Protein AF-0000000067184342 (afdb_homodimer)

Secondary structure (DSSP, 8-state):
-HHHHHHHHHHH---------BTTBSSPPTTHHHHHHHHHHHHHHHHTTSGGGSPP------GGGHHHHHHHHHHHHHHHHHHHHHHHHHHHHHHH--SS-HHHHHHHHHHHHHHHHHHHHHHHHHHHHHHHHHH-SHHHHHHHHHHHHHHHHHHHHHHHHHHHHHHHHHHHHHHT-SSS--HHHHHHHS-HHHHHHHHHHHHHHHHTHHHHHHHHHHHHHHHHHHHHHHHHHHHHHHTHHHHHHHHHHHHHHHHHHHHHHHHHHHHHHHHHHHHHHHHHHTSGGGGSTTHHHHHHHHHHHHHTTTTTHHHHHHHHHHHHHHHHHHHHHHHS---HHHH-TTT-HHHHHHHHHHHTT-TTHHHHHHHHHHHHHHHHHHHHHHHHHHHHHHHHHHHTHHHHHHHHHHHHHTTTTTHHHHHHHHHHTS-HHHHHHHHHHHHHHHHHHHHHHHHHHHHHHHHHHHHHHHHHHHHHHHHHHHHHHIIIIIHHHHHHHHHHHHHHGGG--/-HHHHHHHHHHH---------BTTBSSPPTTHHHHHHHHHHHHHHHGGGSGGGSPP------GGGHHHHHHHHHHHHHHHHHHHHHHHHHHHHHHH--SS-HHHHHHHHHHHHHHHHHHHHHHHHHHHHHHHHHH-SHHHHHHHHHHHHHHHHHHHHHHHHHHHHHHHHHHHHHHT-SSSPPHHHHHHHS-HHHHHHHHHHHHHHHHTHHHHHHHHHHHHHHHHHHHHHHHHHHHHHHTHHHHHHHHHHHHHHHHHHHHHHHHHHHHHHHHHHHHHHHHHHTSGGGGSTTHHHHHHHHHHHHHTTTTTHHHHHHHHHHHHHHHHHHHHHHHS---HHHH-TTT-HHHHHHHHHHHTT-TTHHHHHHHHHHHHHHHHHHHHHHHHHHHHHHHHHHHTHHHHHHHHHHHHHTTTTTHHHHHHHHHHTS-HHHHHHHHHHHHHHHHHHHHHHHHHHHHHHHHHHHHHHHHHHHHHHHHHHHHHHIIIIIHHHHHHHHHHHHHHGGG--

Nearest PDB structures (foldseek):
  7sqc-assembly1_1K  TM=5.548E-01  e=3.245E-01  Chlamydomonas reinhardtii
  7sqc-assembly1_1Y  TM=5.225E-01  e=6.214E-01  Chlamydomonas reinhardtii
  7sqc-assembly1_1J  TM=2.471E-01  e=3.665E-01  Chlamydomonas reinhardtii
  7n6g-assembly1_3W  TM=2.175E-01  e=1.838E-01  Chlamydomonas reinhardtii
  7jh5-assembly1_A  TM=3.042E-01  e=9.712E-01  synthetic construct

Organism: Anopheles gambiae (NCBI:txid7165)

Foldseek 3Di:
DPPVVVVVVQVPPPPPPDAQAFLAFSGDDPLLSLLLSLLVLLLVVLVCLALVNFDDFDFDDPPLNLVVLLVLLNVVSNLSNVLSNQLSVLSVCRTRRRHDDSVVSLVSSLVSLVVSLVCCVPSLVVSQVVCCVRQRNALSVLVCVLVVQLNVLSVQLNVLSVQQSVLVVQQCVVQVHRHHRDPVSSCVRRPPVSSVSNSVSSNSSSVSVVSSSVSSRLLSVLSRVLSVLVVVLLVVLVCLLVLLCVLCVLVVVLLVLQLVLLLVLLVVLLVLLVVLLVLQCPFPLCVPPPLVVLQCLLSVLQCVLSVCSVVLSVVLVVVSVVLSVLLSVLLDDDDCLQNPCNNNLLNVLLSSLRSSSHPCSVVLNVVCSVVSSCVSVLSSVLLSVLSVVCSVVSNVLSVVLNVLSVVLSVLRNCLSVQLNCLRPPDPPVCSVVSSNVSSVVSSVSSNVSSVSSVVSVVVSNVSSVVSSVSSNVSSVVSVCCCVVPVRVVSSVSSNQCSVPNPVSD/DPPVVVVVVQVPPPPPDDAQAFLAFSGDDPLLSLLLVLLVLLLVVLVCLALVNFDDFDFDDPPLVLVVLLVLLNVVSNLSNVLSNQLSVLSVCSTRNRHDDSVVSLVSSLVSLVVSLVCCVPSLVVSQVVCCVRQRNALSVLVCVLVVQLNVLSVQLNVLSVQQSVLVVQQCVVQVHRHHRDPVSSCVRRPPVSSVSNSVSSNSSSVSVVSSSVSSRLLSVLSRVLSVLVVVLLVVLVCQLVLLCVLCVLVVVLLVVQLVLLLVLLVVLLVLLVVLVVLQCPFPLLVPPPLVVLQVLLSVLQCVLSVCSVVLSVVLVVLSVVLSVLLSVLLDDDDCLQNPCNNNLLNVLLSSLRSSSHPCSVVLNVVCSVVSSCVSVLSSVLLSVLSVVCSVVSNVLSVVLNVLSVVLSVLRNCLSVQLNCLRPPDDPVCSVVSSNVSSVVSSVSSNVSSVSSVVSVVVSNVSSVVSSVSSNVSSVVSVCCCVVPVRVVSSVSSNQCSVPNPVSD

Radius of gyration: 51.92 Å; Cα contacts (8 Å, |Δi|>4): 1168; chains: 2; bounding box: 56×198×100 Å

Structure (mmCIF, N/CA/C/O backbone):
data_AF-0000000067184342-model_v1
#
loop_
_entity.id
_entity.type
_entity.pdbx_description
1 polymer AGAP007274-PA
#
loop_
_atom_site.group_PDB
_atom_site.id
_atom_site.type_symbol
_atom_site.label_atom_id
_atom_site.label_alt_id
_atom_site.label_comp_id
_atom_site.label_asym_id
_atom_site.label_entity_id
_atom_site.label_seq_id
_atom_site.pdbx_PDB_ins_code
_atom_site.Cartn_x
_atom_site.Cartn_y
_atom_site.Cartn_z
_atom_site.occupancy
_atom_site.B_iso_or_equiv
_atom_site.auth_seq_id
_atom_site.auth_comp_id
_atom_site.auth_asym_id
_atom_site.auth_atom_id
_atom_site.pdbx_PDB_model_num
ATOM 1 N N . MET A 1 1 ? -1.184 8.148 19.953 1 26.09 1 MET A N 1
ATOM 2 C CA . MET A 1 1 ? -1.502 8.875 21.172 1 26.09 1 MET A CA 1
ATOM 3 C C . MET A 1 1 ? -0.549 10.047 21.375 1 26.09 1 MET A C 1
ATOM 5 O O . MET A 1 1 ? -0.92 11.055 21.969 1 26.09 1 MET A O 1
ATOM 9 N N . ASP A 1 2 ? 0.771 9.672 20.859 1 28.94 2 ASP A N 1
ATOM 10 C CA . ASP A 1 2 ? 1.855 10.492 21.375 1 28.94 2 ASP A CA 1
ATOM 11 C C . ASP A 1 2 ? 1.946 11.82 20.641 1 28.94 2 ASP A C 1
ATOM 13 O O . ASP A 1 2 ? 2.695 12.711 21.047 1 28.94 2 ASP A O 1
ATOM 17 N N . ARG A 1 3 ? 1.454 11.852 19.344 1 36.53 3 ARG A N 1
ATOM 18 C CA . ARG A 1 3 ? 1.791 13.062 18.594 1 36.53 3 ARG A CA 1
ATOM 19 C C . ARG A 1 3 ? 0.944 14.242 19.047 1 36.53 3 ARG A C 1
ATOM 21 O O . ARG A 1 3 ? 1.217 15.391 18.688 1 36.53 3 ARG A O 1
ATOM 28 N N . THR A 1 4 ? -0.282 13.781 19.469 1 33.5 4 THR A N 1
ATOM 29 C CA . THR A 1 4 ? -1.221 14.852 19.781 1 33.5 4 THR A CA 1
ATOM 30 C C . THR A 1 4 ? -0.766 15.625 21.016 1 33.5 4 THR A C 1
ATOM 32 O O . THR A 1 4 ? -0.879 16.844 21.078 1 33.5 4 THR A O 1
ATOM 35 N N . ALA A 1 5 ? -0.364 14.922 22.016 1 40.44 5 ALA A N 1
ATOM 36 C CA . ALA A 1 5 ? 0.067 15.469 23.297 1 40.44 5 ALA A CA 1
ATOM 37 C C . ALA A 1 5 ? 1.262 16.406 23.125 1 40.44 5 ALA A C 1
ATOM 39 O O . ALA A 1 5 ? 1.365 17.422 23.812 1 40.44 5 ALA A O 1
ATOM 40 N N . LEU A 1 6 ? 2.027 15.969 22.078 1 39.59 6 LEU A N 1
ATOM 41 C CA . LEU A 1 6 ? 3.26 16.734 21.953 1 39.59 6 LEU A CA 1
ATOM 42 C C . LEU A 1 6 ? 2.982 18.125 21.375 1 39.59 6 LEU A C 1
ATOM 44 O O . LEU A 1 6 ? 3.617 19.109 21.781 1 39.59 6 LEU A O 1
ATOM 48 N N . LEU A 1 7 ? 1.94 18.234 20.641 1 40.97 7 LEU A N 1
ATOM 49 C CA . LEU A 1 7 ? 1.746 19.531 20.016 1 40.97 7 LEU A CA 1
ATOM 50 C C . LEU A 1 7 ? 1.226 20.547 21.016 1 40.97 7 LEU A C 1
ATOM 52 O O . LEU A 1 7 ? 1.631 21.719 21 1 40.97 7 LEU A O 1
ATOM 56 N N . VAL A 1 8 ? 0.326 20.125 21.922 1 40.09 8 VAL A N 1
ATOM 57 C CA . VAL A 1 8 ? -0.294 21.016 22.906 1 40.09 8 VAL A CA 1
ATOM 58 C C . VAL A 1 8 ? 0.744 21.453 23.922 1 40.09 8 VAL A C 1
ATOM 60 O O . VAL A 1 8 ? 0.781 22.625 24.328 1 40.09 8 VAL A O 1
ATOM 63 N N . LEU A 1 9 ? 1.567 20.5 24.297 1 36.16 9 LEU A N 1
ATOM 64 C CA . LEU A 1 9 ? 2.52 20.828 25.344 1 36.16 9 LEU A CA 1
ATOM 65 C C . LEU A 1 9 ? 3.477 21.922 24.906 1 36.16 9 LEU A C 1
ATOM 67 O O . LEU A 1 9 ? 3.938 22.719 25.719 1 36.16 9 LEU A O 1
ATOM 71 N N . LEU A 1 10 ? 3.703 21.891 23.594 1 38.78 10 LEU A N 1
ATOM 72 C CA . LEU A 1 10 ? 4.785 22.781 23.203 1 38.78 10 LEU A CA 1
ATOM 73 C C . LEU A 1 10 ? 4.305 24.234 23.156 1 38.78 10 LEU A C 1
ATOM 75 O O . LEU A 1 10 ? 5.113 25.156 23.203 1 38.78 10 LEU A O 1
ATOM 79 N N . PHE A 1 11 ? 3.01 24.391 22.969 1 37.53 11 PHE A N 1
ATOM 80 C CA . PHE A 1 11 ? 2.652 25.797 22.984 1 37.53 11 PHE A CA 1
ATOM 81 C C . PHE A 1 11 ? 2.693 26.375 24.391 1 37.53 11 PHE A C 1
ATOM 83 O O . PHE A 1 11 ? 2.643 27.578 24.578 1 37.53 11 PHE A O 1
ATOM 90 N N . LEU A 1 12 ? 2.434 25.578 25.391 1 35.69 12 LEU A N 1
ATOM 91 C CA . LEU A 1 12 ? 2.205 26.094 26.734 1 35.69 12 LEU A CA 1
ATOM 92 C C . LEU A 1 12 ? 3.479 26.719 27.297 1 35.69 12 LEU A C 1
ATOM 94 O O . LEU A 1 12 ? 3.436 27.422 28.312 1 35.69 12 LEU A O 1
ATOM 98 N N . GLN A 1 13 ? 4.559 26.109 27.141 1 33.16 13 GLN A N 1
ATOM 99 C CA . GLN A 1 13 ? 5.52 26.625 28.109 1 33.16 13 GLN A CA 1
ATOM 100 C C . GLN A 1 13 ? 5.926 28.047 27.766 1 33.16 13 GLN A C 1
ATOM 102 O O . GLN A 1 13 ? 6.906 28.281 27.062 1 33.16 13 GLN A O 1
ATOM 107 N N . VAL A 1 14 ? 4.969 28.844 27.516 1 33.53 14 VAL A N 1
ATOM 108 C CA . VAL A 1 14 ? 5.363 30.25 27.5 1 33.53 14 VAL A CA 1
ATOM 109 C C . VAL A 1 14 ? 5.855 30.656 28.891 1 33.53 14 VAL A C 1
ATOM 111 O O . VAL A 1 14 ? 5.055 30.906 29.797 1 33.53 14 VAL A O 1
ATOM 114 N N . SER A 1 15 ? 6.566 29.906 29.703 1 30.59 15 SER A N 1
ATOM 115 C CA . SER A 1 15 ? 7.133 30.641 30.828 1 30.59 15 SER A CA 1
ATOM 116 C C . SER A 1 15 ? 7.578 32.031 30.406 1 30.59 15 SER A C 1
ATOM 118 O O . SER A 1 15 ? 8.234 32.219 29.391 1 30.59 15 SER A O 1
ATOM 120 N N . LEU A 1 16 ? 6.957 33.125 30.938 1 32.34 16 LEU A N 1
ATOM 121 C CA . LEU A 1 16 ? 7.461 34.5 31 1 32.34 16 LEU A CA 1
ATOM 122 C C . LEU A 1 16 ? 8.961 34.531 31.266 1 32.34 16 LEU A C 1
ATOM 124 O O . LEU A 1 16 ? 9.438 35.281 32.094 1 32.34 16 LEU A O 1
ATOM 128 N N . THR A 1 17 ? 9.594 33.344 31.578 1 35.12 17 THR A N 1
ATOM 129 C CA . THR A 1 17 ? 10.984 33.594 31.922 1 35.12 17 THR A CA 1
ATOM 130 C C . THR A 1 17 ? 11.586 34.625 30.953 1 35.12 17 THR A C 1
ATOM 132 O O . THR A 1 17 ? 11.258 34.625 29.766 1 35.12 17 THR A O 1
ATOM 135 N N . PHE A 1 18 ? 12.297 35.625 31.547 1 37.53 18 PHE A N 1
ATOM 136 C CA . PHE A 1 18 ? 13.195 36.656 31.031 1 37.53 18 PHE A CA 1
ATOM 137 C C . PHE A 1 18 ? 13.898 36.188 29.766 1 37.53 18 PHE A C 1
ATOM 139 O O . PHE A 1 18 ? 13.891 34.969 29.453 1 37.53 18 PHE A O 1
ATOM 146 N N . ALA A 1 19 ? 14.992 36.906 29.375 1 44.5 19 ALA A N 1
ATOM 147 C CA . ALA A 1 19 ? 15.672 37.406 28.188 1 44.5 19 ALA A CA 1
ATOM 148 C C . ALA A 1 19 ? 16.406 36.312 27.453 1 44.5 19 ALA A C 1
ATOM 150 O O . ALA A 1 19 ? 17.438 35.812 27.906 1 44.5 19 ALA A O 1
ATOM 151 N N . SER A 1 20 ? 15.977 35.25 27.031 1 57.66 20 SER A N 1
ATOM 152 C CA . SER A 1 20 ? 16.859 34.344 26.297 1 57.66 20 SER A CA 1
ATOM 153 C C . SER A 1 20 ? 17.469 35.062 25.094 1 57.66 20 SER A C 1
ATOM 155 O O . SER A 1 20 ? 16.75 35.656 24.281 1 57.66 20 SER A O 1
ATOM 157 N N . PRO A 1 21 ? 18.688 35.312 25.062 1 69.12 21 PRO A N 1
ATOM 158 C CA . PRO A 1 21 ? 19.438 35.844 23.938 1 69.12 21 PRO A CA 1
ATOM 159 C C . PRO A 1 21 ? 19.25 35.031 22.672 1 69.12 21 PRO A C 1
ATOM 161 O O . PRO A 1 21 ? 19.281 33.781 22.719 1 69.12 21 PRO A O 1
ATOM 164 N N . ASP A 1 22 ? 18.672 35.719 21.688 1 84.62 22 ASP A N 1
ATOM 165 C CA . ASP A 1 22 ? 18.406 35.094 20.406 1 84.62 22 ASP A CA 1
ATOM 166 C C . ASP A 1 22 ? 19.234 35.688 19.297 1 84.62 22 ASP A C 1
ATOM 168 O O . ASP A 1 22 ? 19.516 36.906 19.297 1 84.62 22 ASP A O 1
ATOM 172 N N . TYR A 1 23 ? 19.641 34.906 18.344 1 90.31 23 TYR A N 1
ATOM 173 C CA . TYR A 1 23 ? 20.234 35.344 17.078 1 90.31 23 TYR A CA 1
ATOM 174 C C . TYR A 1 23 ? 21.516 36.156 17.312 1 90.31 23 TYR A C 1
ATOM 176 O O . TYR A 1 23 ? 21.797 37.094 16.594 1 90.31 23 TYR A O 1
ATOM 184 N N . GLY A 1 24 ? 22.172 35.906 18.438 1 87.25 24 GLY A N 1
ATOM 185 C CA . GLY A 1 24 ? 23.438 36.562 18.719 1 87.25 24 GLY A CA 1
ATOM 186 C C . GLY A 1 24 ? 23.266 37.875 19.438 1 87.25 24 GLY A C 1
ATOM 187 O O . GLY A 1 24 ? 24.234 38.594 19.703 1 87.25 24 GLY A O 1
ATOM 188 N N . ILE A 1 25 ? 22.031 38.25 19.672 1 87.38 25 ILE A N 1
ATOM 189 C CA . ILE A 1 25 ? 21.766 39.469 20.422 1 87.38 25 ILE A CA 1
ATOM 190 C C . ILE A 1 25 ? 21.266 39.125 21.812 1 87.38 25 ILE A C 1
ATOM 192 O O . ILE A 1 25 ? 20.688 38.031 22.031 1 87.38 25 ILE A O 1
ATOM 196 N N . PRO A 1 26 ? 21.594 39.969 22.766 1 84.25 26 PRO A N 1
ATOM 197 C CA . PRO A 1 26 ? 21.25 39.625 24.156 1 84.25 26 PRO A CA 1
ATOM 198 C C . PRO A 1 26 ? 19.766 39.812 24.453 1 84.25 26 PRO A C 1
ATOM 200 O O . PRO A 1 26 ? 19.344 39.781 25.609 1 84.25 26 PRO A O 1
ATOM 203 N N . ASN A 1 27 ? 18.891 40.031 23.422 1 85 27 ASN A N 1
ATOM 204 C CA . ASN A 1 27 ? 17.453 40.219 23.578 1 85 27 ASN A CA 1
ATOM 205 C C . ASN A 1 27 ? 16.688 38.938 23.219 1 85 27 ASN A C 1
ATOM 207 O O . ASN A 1 27 ? 17.172 38.125 22.453 1 85 27 ASN A O 1
ATOM 211 N N . ALA A 1 28 ? 15.547 38.875 23.875 1 83.62 28 ALA A N 1
ATOM 212 C CA . ALA A 1 28 ? 14.617 37.844 23.438 1 83.62 28 ALA A CA 1
ATOM 213 C C . ALA A 1 28 ? 13.758 38.312 22.281 1 83.62 28 ALA A C 1
ATOM 215 O O . ALA A 1 28 ? 13.289 39.469 22.281 1 83.62 28 ALA A O 1
ATOM 216 N N . VAL A 1 29 ? 13.711 37.594 21.281 1 84.62 29 VAL A N 1
ATOM 217 C CA . VAL A 1 29 ? 12.891 37.906 20.125 1 84.62 29 VAL A CA 1
ATOM 218 C C . VAL A 1 29 ? 11.609 37.094 20.141 1 84.62 29 VAL A C 1
ATOM 220 O O . VAL A 1 29 ? 11.656 35.875 20.234 1 84.62 29 VAL A O 1
ATOM 223 N N . TYR A 1 30 ? 10.453 37.75 20.047 1 81.88 30 TYR A N 1
ATOM 224 C CA . TYR A 1 30 ? 9.156 37.062 20.062 1 81.88 30 TYR A CA 1
ATOM 225 C C . TYR A 1 30 ? 9 36.156 18.875 1 81.88 30 TYR A C 1
ATOM 227 O O . TYR A 1 30 ? 9.375 36.5 17.75 1 81.88 30 TYR A O 1
ATOM 235 N N . GLY A 1 31 ? 8.508 34.906 19.062 1 85.5 31 GLY A N 1
ATOM 236 C CA . GLY A 1 31 ? 8.281 33.938 18 1 85.5 31 GLY A CA 1
ATOM 237 C C . GLY A 1 31 ? 9.391 32.906 17.875 1 85.5 31 GLY A C 1
ATOM 238 O O . GLY A 1 31 ? 9.227 31.875 17.234 1 85.5 31 GLY A O 1
ATOM 239 N N . THR A 1 32 ? 10.469 33.219 18.594 1 88.81 32 THR A N 1
ATOM 240 C CA . THR A 1 32 ? 11.625 32.344 18.484 1 88.81 32 THR A CA 1
ATOM 241 C C . THR A 1 32 ? 11.312 30.953 19.062 1 88.81 32 THR A C 1
ATOM 243 O O . THR A 1 32 ? 11.781 29.938 18.547 1 88.81 32 THR A O 1
ATOM 246 N N . ALA A 1 33 ? 10.555 30.922 20.078 1 86.69 33 ALA A N 1
ATOM 247 C CA . ALA A 1 33 ? 10.188 29.641 20.688 1 86.69 33 ALA A CA 1
ATOM 248 C C . ALA A 1 33 ? 9.406 28.781 19.688 1 86.69 33 ALA A C 1
ATOM 250 O O . ALA A 1 33 ? 9.586 27.562 19.656 1 86.69 33 ALA A O 1
ATOM 251 N N . ARG A 1 34 ? 8.547 29.375 18.922 1 89.94 34 ARG A N 1
ATOM 252 C CA . ARG A 1 34 ? 7.77 28.656 17.922 1 89.94 34 ARG A CA 1
ATOM 253 C C . ARG A 1 34 ? 8.672 28.125 16.812 1 89.94 34 ARG A C 1
ATOM 255 O O . ARG A 1 34 ? 8.43 27.031 16.281 1 89.94 34 ARG A O 1
ATOM 262 N N . LEU A 1 35 ? 9.641 28.922 16.469 1 93.12 35 LEU A N 1
ATOM 263 C CA . LEU A 1 35 ? 10.594 28.469 15.453 1 93.12 35 LEU A CA 1
ATOM 264 C C . LEU A 1 35 ? 11.352 27.234 15.938 1 93.12 35 LEU A C 1
ATOM 266 O O . LEU A 1 35 ? 11.484 26.266 15.203 1 93.12 35 LEU A O 1
ATOM 270 N N . LEU A 1 36 ? 11.766 27.266 17.156 1 93.69 36 LEU A N 1
ATOM 271 C CA . LEU A 1 36 ? 12.508 26.141 17.719 1 93.69 36 LEU A CA 1
ATOM 272 C C . LEU A 1 36 ? 11.641 24.891 17.781 1 93.69 36 LEU A C 1
ATOM 274 O O . LEU A 1 36 ? 12.117 23.797 17.484 1 93.69 36 LEU A O 1
ATOM 278 N N . THR A 1 37 ? 10.422 25.047 18.094 1 91.69 37 THR A N 1
ATOM 279 C CA . THR A 1 37 ? 9.508 23.922 18.156 1 91.69 37 THR A CA 1
ATOM 280 C C . THR A 1 37 ? 9.289 23.344 16.766 1 91.69 37 THR A C 1
ATOM 282 O O . THR A 1 37 ? 9.273 22.109 16.594 1 91.69 37 THR A O 1
ATOM 285 N N . SER A 1 38 ? 9.086 24.188 15.781 1 93.25 38 SER A N 1
ATOM 286 C CA . SER A 1 38 ? 8.852 23.75 14.414 1 93.25 38 SER A CA 1
ATOM 287 C C . SER A 1 38 ? 10.07 23 13.859 1 93.25 38 SER A C 1
ATOM 289 O O . SER A 1 38 ? 9.922 21.984 13.188 1 93.25 38 SER A O 1
ATOM 291 N N . VAL A 1 39 ? 11.211 23.531 14.203 1 95.94 39 VAL A N 1
ATOM 292 C CA . VAL A 1 39 ? 12.445 22.922 13.719 1 95.94 39 VAL A CA 1
ATOM 293 C C . VAL A 1 39 ? 12.672 21.578 14.414 1 95.94 39 VAL A C 1
ATOM 295 O O . VAL A 1 39 ? 13.094 20.609 13.781 1 95.94 39 VAL A O 1
ATOM 298 N N . SER A 1 40 ? 12.375 21.516 15.664 1 94.31 40 SER A N 1
ATOM 299 C CA . SER A 1 40 ? 12.5 20.281 16.406 1 94.31 40 SER A CA 1
ATOM 300 C C . SER A 1 40 ? 11.547 19.203 15.867 1 94.31 40 SER A C 1
ATOM 302 O O . SER A 1 40 ? 11.922 18.047 15.758 1 94.31 40 SER A O 1
ATOM 304 N N . ASP A 1 41 ? 10.367 19.594 15.57 1 93.62 41 ASP A N 1
ATOM 305 C CA . ASP A 1 41 ? 9.391 18.672 14.992 1 93.62 41 ASP A CA 1
ATOM 306 C C . ASP A 1 41 ? 9.875 18.141 13.641 1 93.62 41 ASP A C 1
ATOM 308 O O . ASP A 1 41 ? 9.734 16.953 13.352 1 93.62 41 ASP A O 1
ATOM 312 N N . ALA A 1 42 ? 10.406 18.984 12.867 1 95.25 42 ALA A N 1
ATOM 313 C CA . ALA A 1 42 ? 10.945 18.578 11.57 1 95.25 42 ALA A CA 1
ATOM 314 C C . ALA A 1 42 ? 12.102 17.594 11.75 1 95.25 42 ALA A C 1
ATOM 316 O O . ALA A 1 42 ? 12.172 16.578 11.055 1 95.25 42 ALA A O 1
ATOM 317 N N . ALA A 1 43 ? 12.961 17.922 12.711 1 95.38 43 ALA A N 1
ATOM 318 C CA . ALA A 1 43 ? 14.133 17.078 12.945 1 95.38 43 ALA A CA 1
ATOM 319 C C . ALA A 1 43 ? 13.711 15.68 13.391 1 95.38 43 ALA A C 1
ATOM 321 O O . ALA A 1 43 ? 14.289 14.68 12.953 1 95.38 43 ALA A O 1
ATOM 322 N N . THR A 1 44 ? 12.734 15.594 14.203 1 94.75 44 THR A N 1
ATOM 323 C CA . THR A 1 44 ? 12.242 14.305 14.695 1 94.75 44 THR A CA 1
ATOM 324 C C . THR A 1 44 ? 11.703 13.461 13.547 1 94.75 44 THR A C 1
ATOM 326 O O . THR A 1 44 ? 11.922 12.25 13.508 1 94.75 44 THR A O 1
ATOM 329 N N . TYR A 1 45 ? 11.023 14.109 12.664 1 95.94 45 TYR A N 1
ATOM 330 C CA . TYR A 1 45 ? 10.477 13.367 11.539 1 95.94 45 TYR A CA 1
ATOM 331 C C . TYR A 1 45 ? 11.586 12.945 10.57 1 95.94 45 TYR A C 1
ATOM 333 O O . TYR A 1 45 ? 11.523 11.867 9.977 1 95.94 45 TYR A O 1
ATOM 341 N N . LEU A 1 46 ? 12.586 13.859 10.406 1 97.12 46 LEU A N 1
ATOM 342 C CA . LEU A 1 46 ? 13.711 13.555 9.531 1 97.12 46 LEU A CA 1
ATOM 343 C C . LEU A 1 46 ? 14.406 12.266 9.961 1 97.12 46 LEU A C 1
ATOM 345 O O . LEU A 1 46 ? 14.836 11.484 9.109 1 97.12 46 LEU A O 1
ATOM 349 N N . ASP A 1 47 ? 14.445 11.984 11.188 1 95.62 47 ASP A N 1
ATOM 350 C CA . ASP A 1 47 ? 15.109 10.789 11.711 1 95.62 47 ASP A CA 1
ATOM 351 C C . ASP A 1 47 ? 14.414 9.523 11.234 1 95.62 47 ASP A C 1
ATOM 353 O O . ASP A 1 47 ? 15.039 8.469 11.109 1 95.62 47 ASP A O 1
ATOM 357 N N . THR A 1 48 ? 13.148 9.594 10.922 1 96.25 48 THR A N 1
ATOM 358 C CA . THR A 1 48 ? 12.398 8.414 10.492 1 96.25 48 THR A CA 1
ATOM 359 C C . THR A 1 48 ? 12.758 8.039 9.062 1 96.25 48 THR A C 1
ATOM 361 O O . THR A 1 48 ? 12.383 6.965 8.586 1 96.25 48 THR A O 1
ATOM 364 N N . LEU A 1 49 ? 13.438 8.93 8.352 1 96.88 49 LEU A N 1
ATOM 365 C CA . LEU A 1 49 ? 13.82 8.672 6.969 1 96.88 49 LEU A CA 1
ATOM 366 C C . LEU A 1 49 ? 15.156 7.945 6.898 1 96.88 49 LEU A C 1
ATOM 368 O O . LEU A 1 49 ? 15.547 7.453 5.836 1 96.88 49 LEU A O 1
ATOM 372 N N . ALA A 1 50 ? 15.891 7.875 8.008 1 95.69 50 ALA A N 1
ATOM 373 C CA . ALA A 1 50 ? 17.172 7.176 8.039 1 95.69 50 ALA A CA 1
ATOM 374 C C . ALA A 1 50 ? 17 5.695 7.719 1 95.69 50 ALA A C 1
ATOM 376 O O . ALA A 1 50 ? 15.945 5.113 8 1 95.69 50 ALA A O 1
ATOM 377 N N . ALA A 1 51 ? 18.047 5.09 7.211 1 94.69 51 ALA A N 1
ATOM 378 C CA . ALA A 1 51 ? 18 3.719 6.707 1 94.69 51 ALA A CA 1
ATOM 379 C C . ALA A 1 51 ? 17.469 2.762 7.762 1 94.69 51 ALA A C 1
ATOM 381 O O . ALA A 1 51 ? 16.594 1.937 7.469 1 94.69 51 ALA A O 1
ATOM 382 N N . LEU A 1 52 ? 17.875 2.916 8.969 1 93.12 52 LEU A N 1
ATOM 383 C CA . LEU A 1 52 ? 17.531 1.979 10.031 1 93.12 52 LEU A CA 1
ATOM 384 C C . LEU A 1 52 ? 16.094 2.17 10.477 1 93.12 52 LEU A C 1
ATOM 386 O O . LEU A 1 52 ? 15.531 1.312 11.164 1 93.12 52 LEU A O 1
ATOM 390 N N . GLN A 1 53 ? 15.469 3.285 10.125 1 95.19 53 GLN A N 1
ATOM 391 C CA . GLN A 1 53 ? 14.102 3.584 10.555 1 95.19 53 GLN A CA 1
ATOM 392 C C . GLN A 1 53 ? 13.102 3.299 9.445 1 95.19 53 GLN A C 1
ATOM 394 O O . GLN A 1 53 ? 11.891 3.402 9.656 1 95.19 53 GLN A O 1
ATOM 399 N N . LEU A 1 54 ? 13.602 3.002 8.25 1 96.25 54 LEU A N 1
ATOM 400 C CA . LEU A 1 54 ? 12.727 2.574 7.16 1 96.25 54 LEU A CA 1
ATOM 401 C C . LEU A 1 54 ? 12.352 1.104 7.312 1 96.25 54 LEU A C 1
ATOM 403 O O . LEU A 1 54 ? 12.82 0.43 8.227 1 96.25 54 LEU A O 1
ATOM 407 N N . VAL A 1 55 ? 11.383 0.654 6.457 1 95.12 55 VAL A N 1
ATOM 408 C CA . VAL A 1 55 ? 10.953 -0.739 6.488 1 95.12 55 VAL A CA 1
ATOM 409 C C . VAL A 1 55 ? 12.156 -1.66 6.324 1 95.12 55 VAL A C 1
ATOM 411 O O . VAL A 1 55 ? 13 -1.44 5.453 1 95.12 55 VAL A O 1
ATOM 414 N N . PRO A 1 56 ? 12.234 -2.645 7.215 1 93.31 56 PRO A N 1
ATOM 415 C CA . PRO A 1 56 ? 13.359 -3.574 7.102 1 93.31 56 PRO A CA 1
ATOM 416 C C . PRO A 1 56 ? 13.328 -4.387 5.809 1 93.31 56 PRO A C 1
ATOM 418 O O . PRO A 1 56 ? 12.258 -4.781 5.348 1 93.31 56 PRO A O 1
ATOM 421 N N . ALA A 1 57 ? 14.445 -4.492 5.223 1 93.75 57 ALA A N 1
ATOM 422 C CA . ALA A 1 57 ? 14.523 -5.219 3.957 1 93.75 57 ALA A CA 1
ATOM 423 C C . ALA A 1 57 ? 15.695 -6.191 3.955 1 93.75 57 ALA A C 1
ATOM 425 O O . ALA A 1 57 ? 16.859 -5.777 3.9 1 93.75 57 ALA A O 1
ATOM 426 N N . ASN A 1 58 ? 15.453 -7.504 4.18 1 92.25 58 ASN A N 1
ATOM 427 C CA . ASN A 1 58 ? 16.438 -8.562 3.996 1 92.25 58 ASN A CA 1
ATOM 428 C C . ASN A 1 58 ? 16.25 -9.273 2.658 1 92.25 58 ASN A C 1
ATOM 430 O O . ASN A 1 58 ? 15.438 -10.188 2.543 1 92.25 58 ASN A O 1
ATOM 434 N N . ILE A 1 59 ? 17.031 -8.867 1.734 1 96.31 59 ILE A N 1
ATOM 435 C CA . ILE A 1 59 ? 16.906 -9.398 0.382 1 96.31 59 ILE A CA 1
ATOM 436 C C . ILE A 1 59 ? 17.812 -10.617 0.226 1 96.31 59 ILE A C 1
ATOM 438 O O . ILE A 1 59 ? 19.016 -10.539 0.48 1 96.31 59 ILE A O 1
ATOM 442 N N . THR A 1 60 ? 17.344 -11.719 -0.218 1 93.38 60 THR A N 1
ATOM 443 C CA . THR A 1 60 ? 18.078 -12.969 -0.343 1 93.38 60 THR A CA 1
ATOM 444 C C . THR A 1 60 ? 18.438 -13.242 -1.801 1 93.38 60 THR A C 1
ATOM 446 O O . THR A 1 60 ? 19.453 -13.875 -2.086 1 93.38 60 THR A O 1
ATOM 449 N N . GLN A 1 61 ? 17.641 -12.75 -2.686 1 91.69 61 GLN A N 1
ATOM 450 C CA . GLN A 1 61 ? 17.859 -13.016 -4.105 1 91.69 61 GLN A CA 1
ATOM 451 C C . GLN A 1 61 ? 18.844 -12.023 -4.711 1 91.69 61 GLN A C 1
ATOM 453 O O . GLN A 1 61 ? 18.844 -10.852 -4.344 1 91.69 61 GLN A O 1
ATOM 458 N N . THR A 1 62 ? 19.656 -12.492 -5.609 1 90.19 62 THR A N 1
ATOM 459 C CA . THR A 1 62 ? 20.625 -11.617 -6.246 1 90.19 62 THR A CA 1
ATOM 460 C C . THR A 1 62 ? 20.125 -11.156 -7.613 1 90.19 62 THR A C 1
ATOM 462 O O . THR A 1 62 ? 20.672 -10.211 -8.195 1 90.19 62 THR A O 1
ATOM 465 N N . THR A 1 63 ? 19.078 -11.789 -8.047 1 90.56 63 THR A N 1
ATOM 466 C CA . THR A 1 63 ? 18.531 -11.453 -9.359 1 90.56 63 THR A CA 1
ATOM 467 C C . THR A 1 63 ? 17.75 -10.148 -9.305 1 90.56 63 THR A C 1
ATOM 469 O O . THR A 1 63 ? 17.297 -9.734 -8.234 1 90.56 63 THR A O 1
ATOM 472 N N . PHE A 1 64 ? 17.688 -9.344 -10.398 1 93.44 64 PHE A N 1
ATOM 473 C CA . PHE A 1 64 ? 16.938 -8.117 -10.594 1 93.44 64 PHE A CA 1
ATOM 474 C C . PHE A 1 64 ? 17.516 -6.977 -9.758 1 93.44 64 PHE A C 1
ATOM 476 O O . PHE A 1 64 ? 16.875 -5.934 -9.594 1 93.44 64 PHE A O 1
ATOM 483 N N . ASN A 1 65 ? 18.656 -7.195 -9.164 1 94.81 65 ASN A N 1
ATOM 484 C CA . ASN A 1 65 ? 19.391 -6.176 -8.422 1 94.81 65 ASN A CA 1
ATOM 485 C C . ASN A 1 65 ? 18.547 -5.574 -7.301 1 94.81 65 ASN A C 1
ATOM 487 O O . ASN A 1 65 ? 18.578 -4.363 -7.074 1 94.81 65 ASN A O 1
ATOM 491 N N . LEU A 1 66 ? 17.734 -6.41 -6.664 1 97.25 66 LEU A N 1
ATOM 492 C CA . LEU A 1 66 ? 16.828 -5.934 -5.625 1 97.25 66 LEU A CA 1
ATOM 493 C C . LEU A 1 66 ? 17.609 -5.32 -4.465 1 97.25 66 LEU A C 1
ATOM 495 O O . LEU A 1 66 ? 17.219 -4.285 -3.928 1 97.25 66 LEU A O 1
ATOM 499 N N . SER A 1 67 ? 18.75 -5.941 -4.125 1 96.69 67 SER A N 1
ATOM 500 C CA . SER A 1 67 ? 19.562 -5.457 -3.014 1 96.69 67 SER A CA 1
ATOM 501 C C . SER A 1 67 ? 20.141 -4.074 -3.314 1 96.69 67 SER A C 1
ATOM 503 O O . SER A 1 67 ? 20.219 -3.221 -2.428 1 96.69 67 SER A O 1
ATOM 505 N N . ASN A 1 68 ? 20.531 -3.877 -4.52 1 96.31 68 ASN A N 1
ATOM 506 C CA . ASN A 1 68 ? 21.062 -2.584 -4.934 1 96.31 68 ASN A CA 1
ATOM 507 C C . ASN A 1 68 ? 20 -1.487 -4.852 1 96.31 68 ASN A C 1
ATOM 509 O O . ASN A 1 68 ? 20.297 -0.364 -4.438 1 96.31 68 ASN A O 1
ATOM 513 N N . VAL A 1 69 ? 18.828 -1.843 -5.305 1 97.06 69 VAL A N 1
ATOM 514 C CA . VAL A 1 69 ? 17.734 -0.878 -5.262 1 97.06 69 VAL A CA 1
ATOM 515 C C . VAL A 1 69 ? 17.438 -0.489 -3.814 1 97.06 69 VAL A C 1
ATOM 517 O O . VAL A 1 69 ? 17.312 0.697 -3.498 1 97.06 69 VAL A O 1
ATOM 520 N N . VAL A 1 70 ? 17.391 -1.513 -2.914 1 97.38 70 VAL A N 1
ATOM 521 C CA . VAL A 1 70 ? 17.125 -1.269 -1.503 1 97.38 70 VAL A CA 1
ATOM 522 C C . VAL A 1 70 ? 18.203 -0.378 -0.91 1 97.38 70 VAL A C 1
ATOM 524 O O . VAL A 1 70 ? 17.922 0.576 -0.186 1 97.38 70 VAL A O 1
ATOM 527 N N . GLN A 1 71 ? 19.422 -0.609 -1.244 1 96.38 71 GLN A N 1
ATOM 528 C CA . GLN A 1 71 ? 20.547 0.181 -0.742 1 96.38 71 GLN A CA 1
ATOM 529 C C . GLN A 1 71 ? 20.453 1.624 -1.229 1 96.38 71 GLN A C 1
ATOM 531 O O . GLN A 1 71 ? 20.703 2.559 -0.462 1 96.38 71 GLN A O 1
ATOM 536 N N . LEU A 1 72 ? 20.172 1.754 -2.479 1 96.88 72 LEU A N 1
ATOM 537 C CA . LEU A 1 72 ? 20.047 3.09 -3.049 1 96.88 72 LEU A CA 1
ATOM 538 C C . LEU A 1 72 ? 18.953 3.883 -2.354 1 96.88 72 LEU A C 1
ATOM 540 O O . LEU A 1 72 ? 19.125 5.066 -2.053 1 96.88 72 LEU A O 1
ATOM 544 N N . LEU A 1 73 ? 17.828 3.262 -2.117 1 97.94 73 LEU A N 1
ATOM 545 C CA . LEU A 1 73 ? 16.703 3.908 -1.455 1 97.94 73 LEU A CA 1
ATOM 546 C C . LEU A 1 73 ? 17.047 4.262 -0.013 1 97.94 73 LEU A C 1
ATOM 548 O O . LEU A 1 73 ? 16.75 5.367 0.447 1 97.94 73 LEU A O 1
ATOM 552 N N . GLN A 1 74 ? 17.672 3.352 0.66 1 97.12 74 GLN A N 1
ATOM 553 C CA . GLN A 1 74 ? 18.062 3.58 2.045 1 97.12 74 GLN A CA 1
ATOM 554 C C . GLN A 1 74 ? 19.109 4.699 2.141 1 97.12 74 GLN A C 1
ATOM 556 O O . GLN A 1 74 ? 19.047 5.535 3.043 1 97.12 74 GLN A O 1
ATOM 561 N N . GLN A 1 75 ? 20.016 4.723 1.222 1 96.25 75 GLN A N 1
ATOM 562 C CA . GLN A 1 75 ? 21.016 5.781 1.188 1 96.25 75 GLN A CA 1
ATOM 563 C C . GLN A 1 75 ? 20.375 7.137 0.898 1 96.25 75 GLN A C 1
ATOM 565 O O . GLN A 1 75 ? 20.797 8.156 1.454 1 96.25 75 GLN A O 1
ATOM 570 N N . THR A 1 76 ? 19.453 7.09 0.006 1 96.81 76 THR A N 1
ATOM 571 C CA . THR A 1 76 ? 18.734 8.32 -0.294 1 96.81 76 THR A CA 1
ATOM 572 C C . THR A 1 76 ? 18.031 8.852 0.951 1 96.81 76 THR A C 1
ATOM 574 O O . THR A 1 76 ? 18.109 10.039 1.264 1 96.81 76 THR A O 1
ATOM 577 N N . GLY A 1 77 ? 17.312 7.938 1.666 1 96.75 77 GLY A N 1
ATOM 578 C CA . GLY A 1 77 ? 16.672 8.336 2.908 1 96.75 77 GLY A CA 1
ATOM 579 C C . GLY A 1 77 ? 17.641 8.875 3.939 1 96.75 77 GLY A C 1
ATOM 580 O O . GLY A 1 77 ? 17.375 9.898 4.574 1 96.75 77 GLY A O 1
ATOM 581 N N . SER A 1 78 ? 18.781 8.32 4.062 1 96.75 78 SER A N 1
ATOM 582 C CA . SER A 1 78 ? 19.797 8.742 5.02 1 96.75 78 SER A CA 1
ATOM 583 C C . SER A 1 78 ? 20.391 10.102 4.641 1 96.75 78 SER A C 1
ATOM 585 O O . SER A 1 78 ? 20.672 10.922 5.512 1 96.75 78 SER A O 1
ATOM 587 N N . ALA A 1 79 ? 20.562 10.289 3.387 1 95.62 79 ALA A N 1
ATOM 588 C CA . ALA A 1 79 ? 21.094 11.57 2.924 1 95.62 79 ALA A CA 1
ATOM 589 C C . ALA A 1 79 ? 20.125 12.703 3.25 1 95.62 79 ALA A C 1
ATOM 591 O O . ALA A 1 79 ? 20.547 13.781 3.686 1 95.62 79 ALA A O 1
ATOM 592 N N . ILE A 1 80 ? 18.844 12.445 3.021 1 95.12 80 ILE A N 1
ATOM 593 C CA . ILE A 1 80 ? 17.812 13.43 3.346 1 95.12 80 ILE A CA 1
ATOM 594 C C . ILE A 1 80 ? 17.844 13.727 4.844 1 95.12 80 ILE A C 1
ATOM 596 O O . ILE A 1 80 ? 17.781 14.883 5.258 1 95.12 80 ILE A O 1
ATOM 600 N N . ALA A 1 81 ? 17.906 12.664 5.605 1 96.5 81 ALA A N 1
ATOM 601 C CA . ALA A 1 81 ? 17.906 12.805 7.059 1 96.5 81 ALA A CA 1
ATOM 602 C C . ALA A 1 81 ? 19.125 13.609 7.523 1 96.5 81 ALA A C 1
ATOM 604 O O . ALA A 1 81 ? 19 14.5 8.367 1 96.5 81 ALA A O 1
ATOM 605 N N . GLN A 1 82 ? 20.25 13.359 6.965 1 96.62 82 GLN A N 1
ATOM 606 C CA . GLN A 1 82 ? 21.484 14.031 7.355 1 96.62 82 GLN A CA 1
ATOM 607 C C . GLN A 1 82 ? 21.453 15.508 6.965 1 96.62 82 GLN A C 1
ATOM 609 O O . GLN A 1 82 ? 21.766 16.375 7.785 1 96.62 82 GLN A O 1
ATOM 614 N N . ASP A 1 83 ? 21.125 15.773 5.734 1 97.25 83 ASP A N 1
ATOM 615 C CA . ASP A 1 83 ? 21.047 17.156 5.273 1 97.25 83 ASP A CA 1
ATOM 616 C C . ASP A 1 83 ? 20 17.938 6.047 1 97.25 83 ASP A C 1
ATOM 618 O O . ASP A 1 83 ? 20.234 19.078 6.453 1 97.25 83 ASP A O 1
ATOM 622 N N . GLY A 1 84 ? 18.828 17.281 6.152 1 97.69 84 GLY A N 1
ATOM 623 C CA . GLY A 1 84 ? 17.766 17.938 6.906 1 97.69 84 GLY A CA 1
ATOM 624 C C . GLY A 1 84 ? 18.156 18.25 8.336 1 97.69 84 GLY A C 1
ATOM 625 O O . GLY A 1 84 ? 17.875 19.328 8.844 1 97.69 84 GLY A O 1
ATOM 626 N N . ASN A 1 85 ? 18.844 17.375 8.961 1 96.94 85 ASN A N 1
ATOM 627 C CA . ASN A 1 85 ? 19.266 17.562 10.344 1 96.94 85 ASN A CA 1
ATOM 628 C C . ASN A 1 85 ? 20.359 18.609 10.453 1 96.94 85 ASN A C 1
ATOM 630 O O . ASN A 1 85 ? 20.422 19.344 11.445 1 96.94 85 ASN A O 1
ATOM 634 N N . SER A 1 86 ? 21.172 18.625 9.492 1 97.62 86 SER A N 1
ATOM 635 C CA . SER A 1 86 ? 22.172 19.688 9.477 1 97.62 86 SER A CA 1
ATOM 636 C C . SER A 1 86 ? 21.516 21.062 9.406 1 97.62 86 SER A C 1
ATOM 638 O O . SER A 1 86 ? 21.938 22 10.102 1 97.62 86 SER A O 1
ATOM 640 N N . VAL A 1 87 ? 20.531 21.172 8.555 1 97.75 87 VAL A N 1
ATOM 641 C CA . VAL A 1 87 ? 19.812 22.422 8.438 1 97.75 87 VAL A CA 1
ATOM 642 C C . VAL A 1 87 ? 19.094 22.734 9.75 1 97.75 87 VAL A C 1
ATOM 644 O O . VAL A 1 87 ? 19.156 23.859 10.242 1 97.75 87 VAL A O 1
ATOM 647 N N . ALA A 1 88 ? 18.391 21.734 10.312 1 97.5 88 ALA A N 1
ATOM 648 C CA . ALA A 1 88 ? 17.688 21.922 11.586 1 97.5 88 ALA A CA 1
ATOM 649 C C . ALA A 1 88 ? 18.656 22.359 12.68 1 97.5 88 ALA A C 1
ATOM 651 O O . ALA A 1 88 ? 18.344 23.281 13.445 1 97.5 88 ALA A O 1
ATOM 652 N N . SER A 1 89 ? 19.828 21.812 12.734 1 96.75 89 SER A N 1
ATOM 653 C CA . SER A 1 89 ? 20.844 22.156 13.727 1 96.75 89 SER A CA 1
ATOM 654 C C . SER A 1 89 ? 21.359 23.562 13.523 1 96.75 89 SER A C 1
ATOM 656 O O . SER A 1 89 ? 21.594 24.297 14.492 1 96.75 89 SER A O 1
ATOM 658 N N . ALA A 1 90 ? 21.547 23.906 12.297 1 96.81 90 ALA A N 1
ATOM 659 C CA . ALA A 1 90 ? 22.047 25.25 11.984 1 96.81 90 ALA A CA 1
ATOM 660 C C . ALA A 1 90 ? 21.047 26.312 12.438 1 96.81 90 ALA A C 1
ATOM 662 O O . ALA A 1 90 ? 21.438 27.344 12.977 1 96.81 90 ALA A O 1
ATOM 663 N N . ILE A 1 91 ? 19.797 26.047 12.195 1 96.81 91 ILE A N 1
ATOM 664 C CA . ILE A 1 91 ? 18.75 27 12.586 1 96.81 91 ILE A CA 1
ATOM 665 C C . ILE A 1 91 ? 18.641 27.047 14.109 1 96.81 91 ILE A C 1
ATOM 667 O O . ILE A 1 91 ? 18.469 28.109 14.695 1 96.81 91 ILE A O 1
ATOM 671 N N . THR A 1 92 ? 18.734 25.922 14.75 1 95.5 92 THR A N 1
ATOM 672 C CA . THR A 1 92 ? 18.703 25.859 16.203 1 95.5 92 THR A CA 1
ATOM 673 C C . THR A 1 92 ? 19.859 26.641 16.797 1 95.5 92 THR A C 1
ATOM 675 O O . THR A 1 92 ? 19.672 27.438 17.734 1 95.5 92 THR A O 1
ATOM 678 N N . ASN A 1 93 ? 21.031 26.469 16.266 1 93.69 93 ASN A N 1
ATOM 679 C CA . ASN A 1 93 ? 22.219 27.188 16.734 1 93.69 93 ASN A CA 1
ATOM 680 C C . ASN A 1 93 ? 22.062 28.688 16.531 1 93.69 93 ASN A C 1
ATOM 682 O O . ASN A 1 93 ? 22.438 29.484 17.391 1 93.69 93 ASN A O 1
ATOM 686 N N . LEU A 1 94 ? 21.5 29.031 15.344 1 94.75 94 LEU A N 1
ATOM 687 C CA . LEU A 1 94 ? 21.266 30.438 15.039 1 94.75 94 LEU A CA 1
ATOM 688 C C . LEU A 1 94 ? 20.328 31.078 16.062 1 94.75 94 LEU A C 1
ATOM 690 O O . LEU A 1 94 ? 20.594 32.156 16.578 1 94.75 94 LEU A O 1
ATOM 694 N N . THR A 1 95 ? 19.266 30.375 16.391 1 93.19 95 THR A N 1
ATOM 695 C CA . THR A 1 95 ? 18.188 30.891 17.234 1 93.19 95 THR A CA 1
ATOM 696 C C . THR A 1 95 ? 18.641 30.938 18.703 1 93.19 95 THR A C 1
ATOM 698 O O . THR A 1 95 ? 18.297 31.859 19.422 1 93.19 95 THR A O 1
ATOM 701 N N . GLN A 1 96 ? 19.484 30.031 19.109 1 89.12 96 GLN A N 1
ATOM 702 C CA . GLN A 1 96 ? 19.812 29.906 20.516 1 89.12 96 GLN A CA 1
ATOM 703 C C . GLN A 1 96 ? 21.156 30.578 20.844 1 89.12 96 GLN A C 1
ATOM 705 O O . GLN A 1 96 ? 21.562 30.609 22 1 89.12 96 GLN A O 1
ATOM 710 N N . SER A 1 97 ? 21.797 31.094 19.844 1 87.75 97 SER A N 1
ATOM 711 C CA . SER A 1 97 ? 23.078 31.734 20.109 1 87.75 97 SER A CA 1
ATOM 712 C C . SER A 1 97 ? 22.891 33.031 20.906 1 87.75 97 SER A C 1
ATOM 714 O O . SER A 1 97 ? 22.125 33.906 20.484 1 87.75 97 SER A O 1
ATOM 716 N N . THR A 1 98 ? 23.594 33.031 22.031 1 78.75 98 THR A N 1
ATOM 717 C CA . THR A 1 98 ? 23.469 34.188 22.922 1 78.75 98 THR A CA 1
ATOM 718 C C . THR A 1 98 ? 24.594 35.188 22.672 1 78.75 98 THR A C 1
ATOM 720 O O . THR A 1 98 ? 24.578 36.312 23.234 1 78.75 98 THR A O 1
ATOM 723 N N . SER A 1 99 ? 25.609 34.656 22.031 1 76.38 99 SER A N 1
ATOM 724 C CA . SER A 1 99 ? 26.75 35.531 21.781 1 76.38 99 SER A CA 1
ATOM 725 C C . SER A 1 99 ? 27.344 35.281 20.391 1 76.38 99 SER A C 1
ATOM 727 O O . SER A 1 99 ? 26.953 34.344 19.703 1 76.38 99 SER A O 1
ATOM 729 N N . GLY A 1 100 ? 27.953 36.344 19.812 1 77.69 100 GLY A N 1
ATOM 730 C CA . GLY A 1 100 ? 28.578 36.25 18.516 1 77.69 100 GLY A CA 1
ATOM 731 C C . GLY A 1 100 ? 28.078 37.281 17.516 1 77.69 100 GLY A C 1
ATOM 732 O O . GLY A 1 100 ? 27.109 38 17.797 1 77.69 100 GLY A O 1
ATOM 733 N N . ASP A 1 101 ? 28.734 37.344 16.422 1 88.25 101 ASP A N 1
ATOM 734 C CA . ASP A 1 101 ? 28.359 38.25 15.352 1 88.25 101 ASP A CA 1
ATOM 735 C C . ASP A 1 101 ? 27.109 37.75 14.633 1 88.25 101 ASP A C 1
ATOM 737 O O . ASP A 1 101 ? 27.125 36.719 13.969 1 88.25 101 ASP A O 1
ATOM 741 N N . PRO A 1 102 ? 25.969 38.469 14.867 1 91.56 102 PRO A N 1
ATOM 742 C CA . PRO A 1 102 ? 24.734 38.062 14.227 1 91.56 102 PRO A CA 1
ATOM 743 C C . PRO A 1 102 ? 24.891 37.812 12.734 1 91.56 102 PRO A C 1
ATOM 745 O O . PRO A 1 102 ? 24.359 36.812 12.203 1 91.56 102 PRO A O 1
ATOM 748 N N . ALA A 1 103 ? 25.625 38.594 12.07 1 93.88 103 ALA A N 1
ATOM 749 C CA . ALA A 1 103 ? 25.812 38.438 10.633 1 93.88 103 ALA A CA 1
ATOM 750 C C . ALA A 1 103 ? 26.484 37.094 10.32 1 93.88 103 ALA A C 1
ATOM 752 O O . ALA A 1 103 ? 26.094 36.406 9.383 1 93.88 103 ALA A O 1
ATOM 753 N N . ALA A 1 104 ? 27.453 36.781 11.086 1 94.12 104 ALA A N 1
ATOM 754 C CA . ALA A 1 104 ? 28.188 35.531 10.883 1 94.12 104 ALA A CA 1
ATOM 755 C C . ALA A 1 104 ? 27.312 34.312 11.164 1 94.12 104 ALA A C 1
ATOM 757 O O . ALA A 1 104 ? 27.422 33.312 10.492 1 94.12 104 ALA A O 1
ATOM 758 N N . LEU A 1 105 ? 26.469 34.406 12.156 1 94.88 105 LEU A N 1
ATOM 759 C CA . LEU A 1 105 ? 25.578 33.312 12.516 1 94.88 105 LEU A CA 1
ATOM 760 C C . LEU A 1 105 ? 24.578 33.031 11.391 1 94.88 105 LEU A C 1
ATOM 762 O O . LEU A 1 105 ? 24.359 31.875 11.023 1 94.88 105 LEU A O 1
ATOM 766 N N . PHE A 1 106 ? 23.969 34.062 10.867 1 97 106 PHE A N 1
ATOM 767 C CA . PHE A 1 106 ? 23.016 33.906 9.766 1 97 106 PHE A CA 1
ATOM 768 C C . PHE A 1 106 ? 23.719 33.375 8.523 1 97 106 PHE A C 1
ATOM 770 O O . PHE A 1 106 ? 23.156 32.531 7.805 1 97 106 PHE A O 1
ATOM 777 N N . ASP A 1 107 ? 24.938 33.875 8.266 1 96.31 107 ASP A N 1
ATOM 778 C CA . ASP A 1 107 ? 25.672 33.375 7.105 1 96.31 107 ASP A CA 1
ATOM 779 C C . ASP A 1 107 ? 26 31.891 7.234 1 96.31 107 ASP A C 1
ATOM 781 O O . ASP A 1 107 ? 25.969 31.156 6.246 1 96.31 107 ASP A O 1
ATOM 785 N N . ALA A 1 108 ? 26.328 31.469 8.43 1 95.62 108 ALA A N 1
ATOM 786 C CA . ALA A 1 108 ? 26.594 30.047 8.664 1 95.62 108 ALA A CA 1
ATOM 787 C C . ALA A 1 108 ? 25.359 29.203 8.391 1 95.62 108 ALA A C 1
ATOM 789 O O . ALA A 1 108 ? 25.453 28.125 7.793 1 95.62 108 ALA A O 1
ATOM 790 N N . ALA A 1 109 ? 24.188 29.625 8.891 1 97.19 109 ALA A N 1
ATOM 791 C CA . ALA A 1 109 ? 22.938 28.922 8.633 1 97.19 109 ALA A CA 1
ATOM 792 C C . ALA A 1 109 ? 22.625 28.875 7.145 1 97.19 109 ALA A C 1
ATOM 794 O O . ALA A 1 109 ? 22.234 27.828 6.613 1 97.19 109 ALA A O 1
ATOM 795 N N . ASN A 1 110 ? 22.812 30 6.5 1 97.56 110 ASN A N 1
ATOM 796 C CA . ASN A 1 110 ? 22.562 30.078 5.066 1 97.56 110 ASN A CA 1
ATOM 797 C C . ASN A 1 110 ? 23.484 29.141 4.285 1 97.56 110 ASN A C 1
ATOM 799 O O . ASN A 1 110 ? 23.078 28.562 3.273 1 97.56 110 ASN A O 1
ATOM 803 N N . ARG A 1 111 ? 24.719 29.047 4.688 1 95.25 111 ARG A N 1
ATOM 804 C CA . ARG A 1 111 ? 25.656 28.156 4.023 1 95.25 111 ARG A CA 1
ATOM 805 C C . ARG A 1 111 ? 25.219 26.703 4.16 1 95.25 111 ARG A C 1
ATOM 807 O O . ARG A 1 111 ? 25.422 25.906 3.244 1 95.25 111 ARG A O 1
ATOM 814 N N . THR A 1 112 ? 24.719 26.359 5.285 1 98.31 112 THR A N 1
ATOM 815 C CA . THR A 1 112 ? 24.266 25 5.516 1 98.31 112 THR A CA 1
ATOM 816 C C . THR A 1 112 ? 23.062 24.672 4.625 1 98.31 112 THR A C 1
ATOM 818 O O . THR A 1 112 ? 22.984 23.578 4.059 1 98.31 112 THR A O 1
ATOM 821 N N . ILE A 1 113 ? 22.125 25.578 4.508 1 98.19 113 ILE A N 1
ATOM 822 C CA . ILE A 1 113 ? 20.969 25.391 3.645 1 98.19 113 ILE A CA 1
ATOM 823 C C . ILE A 1 113 ? 21.422 25.25 2.193 1 98.19 113 ILE A C 1
ATOM 825 O O . ILE A 1 113 ? 20.922 24.391 1.463 1 98.19 113 ILE A O 1
ATOM 829 N N . GLN A 1 114 ? 22.406 26.109 1.856 1 97.38 114 GLN A N 1
ATOM 830 C CA . GLN A 1 114 ? 22.938 26.031 0.497 1 97.38 114 GLN A CA 1
ATOM 831 C C . GLN A 1 114 ? 23.594 24.672 0.239 1 97.38 114 GLN A C 1
ATOM 833 O O . GLN A 1 114 ? 23.469 24.109 -0.853 1 97.38 114 GLN A O 1
ATOM 838 N N . SER A 1 115 ? 24.328 24.219 1.183 1 97 115 SER A N 1
ATOM 839 C CA . SER A 1 115 ? 24.953 22.922 1.046 1 97 115 SER A CA 1
ATOM 840 C C . SER A 1 115 ? 23.922 21.812 0.823 1 97 115 SER A C 1
ATOM 842 O O . SER A 1 115 ? 24.141 20.922 0.01 1 97 115 SER A O 1
ATOM 844 N N . ALA A 1 116 ? 22.859 21.828 1.571 1 97.31 116 ALA A N 1
ATOM 845 C CA . ALA A 1 116 ? 21.781 20.875 1.391 1 97.31 116 ALA A CA 1
ATOM 846 C C . ALA A 1 116 ? 21.188 20.969 -0.014 1 97.31 116 ALA A C 1
ATOM 848 O O . ALA A 1 116 ? 20.922 19.938 -0.648 1 97.31 116 ALA A O 1
ATOM 849 N N . LEU A 1 117 ? 20.969 22.188 -0.515 1 97.62 117 LEU A N 1
ATOM 850 C CA . LEU A 1 117 ? 20.453 22.406 -1.859 1 97.62 117 LEU A CA 1
ATOM 851 C C . LEU A 1 117 ? 21.406 21.844 -2.91 1 97.62 117 LEU A C 1
ATOM 853 O O . LEU A 1 117 ? 20.969 21.203 -3.869 1 97.62 117 LEU A O 1
ATOM 857 N N . ASP A 1 118 ? 22.703 22.047 -2.725 1 96.19 118 ASP A N 1
ATOM 858 C CA . ASP A 1 118 ? 23.703 21.531 -3.648 1 96.19 118 ASP A CA 1
ATOM 859 C C . ASP A 1 118 ? 23.703 20 -3.658 1 96.19 118 ASP A C 1
ATOM 861 O O . ASP A 1 118 ? 23.828 19.391 -4.715 1 96.19 118 ASP A O 1
ATOM 865 N N . HIS A 1 119 ? 23.547 19.438 -2.52 1 94.25 119 HIS A N 1
ATOM 866 C CA . HIS A 1 119 ? 23.516 17.984 -2.42 1 94.25 119 HIS A CA 1
ATOM 867 C C . HIS A 1 119 ? 22.297 17.422 -3.146 1 94.25 119 HIS A C 1
ATOM 869 O O . HIS A 1 119 ? 22.391 16.375 -3.803 1 94.25 119 HIS A O 1
ATOM 875 N N . ILE A 1 120 ? 21.125 18.047 -3.004 1 94.44 120 ILE A N 1
ATOM 876 C CA . ILE A 1 120 ? 19.922 17.609 -3.695 1 94.44 120 ILE A CA 1
ATOM 877 C C . ILE A 1 120 ? 20.141 17.672 -5.207 1 94.44 120 ILE A C 1
ATOM 879 O O . ILE A 1 120 ? 19.812 16.719 -5.926 1 94.44 120 ILE A O 1
ATOM 883 N N . THR A 1 121 ? 20.766 18.734 -5.656 1 93.88 121 THR A N 1
ATOM 884 C CA . THR A 1 121 ? 20.984 18.953 -7.082 1 93.88 121 THR A CA 1
ATOM 885 C C . THR A 1 121 ? 22 17.953 -7.641 1 93.88 121 THR A C 1
ATOM 887 O O . THR A 1 121 ? 21.922 17.562 -8.805 1 93.88 121 THR A O 1
ATOM 890 N N . GLN A 1 122 ? 22.875 17.5 -6.82 1 93.12 122 GLN A N 1
ATOM 891 C CA . GLN A 1 122 ? 23.922 16.594 -7.262 1 93.12 122 GLN A CA 1
ATOM 892 C C . GLN A 1 122 ? 23.484 15.141 -7.137 1 93.12 122 GLN A C 1
ATOM 894 O O . GLN A 1 122 ? 23.719 14.336 -8.039 1 93.12 122 GLN A O 1
ATOM 899 N N . LEU A 1 123 ? 22.828 14.781 -6.059 1 91.81 123 LEU A N 1
ATOM 900 C CA . LEU A 1 123 ? 22.562 13.383 -5.73 1 91.81 123 LEU A CA 1
ATOM 901 C C . LEU A 1 123 ? 21.281 12.906 -6.395 1 91.81 123 LEU A C 1
ATOM 903 O O . LEU A 1 123 ? 21.203 11.766 -6.859 1 91.81 123 LEU A O 1
ATOM 907 N N . LEU A 1 124 ? 20.219 13.75 -6.492 1 92.69 124 LEU A N 1
ATOM 908 C CA . LEU A 1 124 ? 18.891 13.312 -6.938 1 92.69 124 LEU A CA 1
ATOM 909 C C . LEU A 1 124 ? 18.938 12.828 -8.383 1 92.69 124 LEU A C 1
ATOM 911 O O . LEU A 1 124 ? 18.438 11.75 -8.695 1 92.69 124 LEU A O 1
ATOM 915 N N . PRO A 1 125 ? 19.625 13.586 -9.297 1 93.88 125 PRO A N 1
ATOM 916 C CA . PRO A 1 125 ? 19.672 13.094 -10.672 1 93.88 125 PRO A CA 1
ATOM 917 C C . PRO A 1 125 ? 20.391 11.75 -10.789 1 93.88 125 PRO A C 1
ATOM 919 O O . PRO A 1 125 ? 19.969 10.891 -11.57 1 93.88 125 PRO A O 1
ATOM 922 N N . SER A 1 126 ? 21.438 11.555 -10.039 1 94.44 126 SER A N 1
ATOM 923 C CA . SER A 1 126 ? 22.172 10.297 -10.062 1 94.44 126 SER A CA 1
ATOM 924 C C . SER A 1 126 ? 21.328 9.148 -9.523 1 94.44 126 SER A C 1
ATOM 926 O O . SER A 1 126 ? 21.281 8.062 -10.117 1 94.44 126 SER A O 1
ATOM 928 N N . VAL A 1 127 ? 20.688 9.367 -8.461 1 95.31 127 VAL A N 1
ATOM 929 C CA . VAL A 1 127 ? 19.812 8.359 -7.875 1 95.31 127 VAL A CA 1
ATOM 930 C C . VAL A 1 127 ? 18.688 8.023 -8.852 1 95.31 127 VAL A C 1
ATOM 932 O O . VAL A 1 127 ? 18.391 6.848 -9.078 1 95.31 127 VAL A O 1
ATOM 935 N N . ASN A 1 128 ? 18.078 9.047 -9.438 1 95.94 128 ASN A N 1
ATOM 936 C CA . ASN A 1 128 ? 16.984 8.859 -10.375 1 95.94 128 ASN A CA 1
ATOM 937 C C . ASN A 1 128 ? 17.422 8.062 -11.602 1 95.94 128 ASN A C 1
ATOM 939 O O . ASN A 1 128 ? 16.703 7.164 -12.047 1 95.94 128 ASN A O 1
ATOM 943 N N . SER A 1 129 ? 18.594 8.383 -12.062 1 96.25 129 SER A N 1
ATOM 944 C CA . SER A 1 129 ? 19.094 7.664 -13.219 1 96.25 129 SER A CA 1
ATOM 945 C C . SER A 1 129 ? 19.344 6.195 -12.891 1 96.25 129 SER A C 1
ATOM 947 O O . SER A 1 129 ? 19 5.312 -13.672 1 96.25 129 SER A O 1
ATOM 949 N N . ASN A 1 130 ? 19.906 5.969 -11.812 1 95.88 130 ASN A N 1
ATOM 950 C CA . ASN A 1 130 ? 20.172 4.602 -11.391 1 95.88 130 ASN A CA 1
ATOM 951 C C . ASN A 1 130 ? 18.891 3.809 -11.172 1 95.88 130 ASN A C 1
ATOM 953 O O . ASN A 1 130 ? 18.781 2.668 -11.625 1 95.88 130 ASN A O 1
ATOM 957 N N . LEU A 1 131 ? 17.953 4.379 -10.531 1 96.94 131 LEU A N 1
ATOM 958 C CA . LEU A 1 131 ? 16.688 3.705 -10.258 1 96.94 131 LEU A CA 1
ATOM 959 C C . LEU A 1 131 ? 15.906 3.457 -11.547 1 96.94 131 LEU A C 1
ATOM 961 O O . LEU A 1 131 ? 15.312 2.391 -11.727 1 96.94 131 LEU A O 1
ATOM 965 N N . THR A 1 132 ? 15.922 4.461 -12.422 1 96.5 132 THR A N 1
ATOM 966 C CA . THR A 1 132 ? 15.234 4.301 -13.703 1 96.5 132 THR A CA 1
ATOM 967 C C . THR A 1 132 ? 15.805 3.113 -14.469 1 96.5 132 THR A C 1
ATOM 969 O O . THR A 1 132 ? 15.047 2.328 -15.055 1 96.5 132 THR A O 1
ATOM 972 N N . ALA A 1 133 ? 17.078 2.959 -14.445 1 95.44 133 ALA A N 1
ATOM 973 C CA . ALA A 1 133 ? 17.734 1.863 -15.148 1 95.44 133 ALA A CA 1
ATOM 974 C C . ALA A 1 133 ? 17.391 0.518 -14.516 1 95.44 133 ALA A C 1
ATOM 976 O O . ALA A 1 133 ? 17.297 -0.496 -15.211 1 95.44 133 ALA A O 1
ATOM 977 N N . LEU A 1 134 ? 17.094 0.55 -13.25 1 94.38 134 LEU A N 1
ATOM 978 C CA . LEU A 1 134 ? 16.938 -0.702 -12.523 1 94.38 134 LEU A CA 1
ATOM 979 C C . LEU A 1 134 ? 15.469 -1.103 -12.453 1 94.38 134 LEU A C 1
ATOM 981 O O . LEU A 1 134 ? 15.133 -2.277 -12.617 1 94.38 134 LEU A O 1
ATOM 985 N N . ILE A 1 135 ? 14.586 -0.136 -12.164 1 95 135 ILE A N 1
ATOM 986 C CA . ILE A 1 135 ? 13.242 -0.555 -11.797 1 95 135 ILE A CA 1
ATOM 987 C C . ILE A 1 135 ? 12.219 0.247 -12.594 1 95 135 ILE A C 1
ATOM 989 O O . ILE A 1 135 ? 11.016 -0.02 -12.523 1 95 135 ILE A O 1
ATOM 993 N N . GLY A 1 136 ? 12.578 1.278 -13.312 1 94.19 136 GLY A N 1
ATOM 994 C CA . GLY A 1 136 ? 11.641 2.082 -14.086 1 94.19 136 GLY A CA 1
ATOM 995 C C . GLY A 1 136 ? 11.516 3.506 -13.578 1 94.19 136 GLY A C 1
ATOM 996 O O . GLY A 1 136 ? 12.312 3.943 -12.742 1 94.19 136 GLY A O 1
ATOM 997 N N . ALA A 1 137 ? 10.477 4.23 -14.039 1 94.5 137 ALA A N 1
ATOM 998 C CA . ALA A 1 137 ? 10.453 5.68 -13.859 1 94.5 137 ALA A CA 1
ATOM 999 C C . ALA A 1 137 ? 9.523 6.074 -12.719 1 94.5 137 ALA A C 1
ATOM 1001 O O . ALA A 1 137 ? 9.555 7.219 -12.258 1 94.5 137 ALA A O 1
ATOM 1002 N N . SER A 1 138 ? 8.727 5.137 -12.211 1 95.19 138 SER A N 1
ATOM 1003 C CA . SER A 1 138 ? 7.672 5.492 -11.266 1 95.19 138 SER A CA 1
ATOM 1004 C C . SER A 1 138 ? 8.258 6.035 -9.969 1 95.19 138 SER A C 1
ATOM 1006 O O . SER A 1 138 ? 7.84 7.094 -9.492 1 95.19 138 SER A O 1
ATOM 1008 N N . VAL A 1 139 ? 9.273 5.344 -9.414 1 96.62 139 VAL A N 1
ATOM 1009 C CA . VAL A 1 139 ? 9.859 5.762 -8.141 1 96.62 139 VAL A CA 1
ATOM 1010 C C . VAL A 1 139 ? 10.656 7.047 -8.344 1 96.62 139 VAL A C 1
ATOM 1012 O O . VAL A 1 139 ? 10.484 8.016 -7.59 1 96.62 139 VAL A O 1
ATOM 1015 N N . PRO A 1 140 ? 11.445 7.184 -9.375 1 96.38 140 PRO A N 1
ATOM 1016 C CA . PRO A 1 140 ? 12.141 8.438 -9.656 1 96.38 140 PRO A CA 1
ATOM 1017 C C . PRO A 1 140 ? 11.188 9.625 -9.812 1 96.38 140 PRO A C 1
ATOM 1019 O O . PRO A 1 140 ? 11.477 10.727 -9.344 1 96.38 140 PRO A O 1
ATOM 1022 N N . ASP A 1 141 ? 10.07 9.406 -10.43 1 95.5 141 ASP A N 1
ATOM 1023 C CA . ASP A 1 141 ? 9.086 10.477 -10.594 1 95.5 141 ASP A CA 1
ATOM 1024 C C . ASP A 1 141 ? 8.555 10.938 -9.234 1 95.5 141 ASP A C 1
ATOM 1026 O O . ASP A 1 141 ? 8.391 12.133 -9.008 1 95.5 141 ASP A O 1
ATOM 1030 N N . GLN A 1 142 ? 8.266 9.992 -8.422 1 95.75 142 GLN A N 1
ATOM 1031 C CA . GLN A 1 142 ? 7.773 10.32 -7.086 1 95.75 142 GLN A CA 1
ATOM 1032 C C . GLN A 1 142 ? 8.828 11.07 -6.273 1 95.75 142 GLN A C 1
ATOM 1034 O O . GLN A 1 142 ? 8.508 12.039 -5.578 1 95.75 142 GLN A O 1
ATOM 1039 N N . LEU A 1 143 ? 10.086 10.641 -6.387 1 96.5 143 LEU A N 1
ATOM 1040 C CA . LEU A 1 143 ? 11.172 11.312 -5.68 1 96.5 143 LEU A CA 1
ATOM 1041 C C . LEU A 1 143 ? 11.383 12.727 -6.219 1 96.5 143 LEU A C 1
ATOM 1043 O O . LEU A 1 143 ? 11.57 13.664 -5.445 1 96.5 143 LEU A O 1
ATOM 1047 N N . THR A 1 144 ? 11.289 12.875 -7.496 1 95.44 144 THR A N 1
ATOM 1048 C CA . THR A 1 144 ? 11.461 14.18 -8.117 1 95.44 144 THR A CA 1
ATOM 1049 C C . THR A 1 144 ? 10.375 15.148 -7.641 1 95.44 144 THR A C 1
ATOM 1051 O O . THR A 1 144 ? 10.664 16.312 -7.336 1 95.44 144 THR A O 1
ATOM 1054 N N . ASP A 1 145 ? 9.18 14.703 -7.59 1 95.5 145 ASP A N 1
ATOM 1055 C CA . ASP A 1 145 ? 8.07 15.508 -7.09 1 95.5 145 ASP A CA 1
ATOM 1056 C C . ASP A 1 145 ? 8.297 15.906 -5.633 1 95.5 145 ASP A C 1
ATOM 1058 O O . ASP A 1 145 ? 8.148 17.078 -5.273 1 95.5 145 ASP A O 1
ATOM 1062 N N . GLY A 1 146 ? 8.656 14.922 -4.805 1 94.25 146 GLY A N 1
ATOM 1063 C CA . GLY A 1 146 ? 8.898 15.188 -3.395 1 94.25 146 GLY A CA 1
ATOM 1064 C C . GLY A 1 146 ? 10.047 16.156 -3.158 1 94.25 146 GLY A C 1
ATOM 1065 O O . GLY A 1 146 ? 9.906 17.109 -2.406 1 94.25 146 GLY A O 1
ATOM 1066 N N . PHE A 1 147 ? 11.141 16 -3.877 1 95.56 147 PHE A N 1
ATOM 1067 C CA . PHE A 1 147 ? 12.32 16.828 -3.691 1 95.56 147 PHE A CA 1
ATOM 1068 C C . PHE A 1 147 ? 12.117 18.219 -4.289 1 95.56 147 PHE A C 1
ATOM 1070 O O . PHE A 1 147 ? 12.648 19.203 -3.781 1 95.56 147 PHE A O 1
ATOM 1077 N N . GLY A 1 148 ? 11.32 18.219 -5.348 1 94.25 148 GLY A N 1
ATOM 1078 C CA . GLY A 1 148 ? 11.031 19.516 -5.938 1 94.25 148 GLY A CA 1
ATOM 1079 C C . GLY A 1 148 ? 10.406 20.484 -4.957 1 94.25 148 GLY A C 1
ATOM 1080 O O . GLY A 1 148 ? 10.805 21.656 -4.898 1 94.25 148 GLY A O 1
ATOM 1081 N N . ARG A 1 149 ? 9.555 20.031 -4.164 1 94.38 149 ARG A N 1
ATOM 1082 C CA . ARG A 1 149 ? 8.898 20.859 -3.162 1 94.38 149 ARG A CA 1
ATOM 1083 C C . ARG A 1 149 ? 9.859 21.234 -2.045 1 94.38 149 ARG A C 1
ATOM 1085 O O . ARG A 1 149 ? 9.844 22.375 -1.562 1 94.38 149 ARG A O 1
AT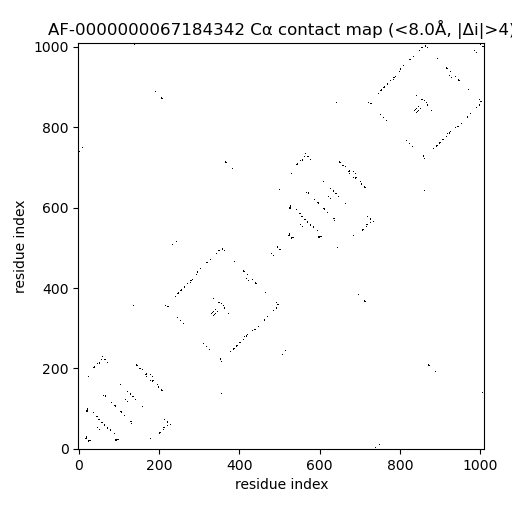OM 1092 N N . ILE A 1 150 ? 10.68 20.344 -1.676 1 96 150 ILE A N 1
ATOM 1093 C CA . ILE A 1 150 ? 11.656 20.594 -0.617 1 96 150 ILE A CA 1
ATOM 1094 C C . ILE A 1 150 ? 12.664 21.641 -1.082 1 96 150 ILE A C 1
ATOM 1096 O O . ILE A 1 150 ? 13 22.562 -0.339 1 96 150 ILE A O 1
ATOM 1100 N N . GLU A 1 151 ? 13.109 21.547 -2.309 1 96 151 GLU A N 1
ATOM 1101 C CA . GLU A 1 151 ? 14.07 22.484 -2.875 1 96 151 GLU A CA 1
ATOM 1102 C C . GLU A 1 151 ? 13.508 23.906 -2.889 1 96 151 GLU A C 1
ATOM 1104 O O . GLU A 1 151 ? 14.164 24.844 -2.428 1 96 151 GLU A O 1
ATOM 1109 N N . LEU A 1 152 ? 12.289 24 -3.367 1 95.88 152 LEU A N 1
ATOM 1110 C CA . LEU A 1 152 ? 11.656 25.312 -3.445 1 95.88 152 LEU A CA 1
ATOM 1111 C C . LEU A 1 152 ? 11.492 25.922 -2.057 1 95.88 152 LEU A C 1
ATOM 1113 O O . LEU A 1 152 ? 11.703 27.125 -1.869 1 95.88 152 LEU A O 1
ATOM 1117 N N . ARG A 1 153 ? 11.141 25.062 -1.132 1 97.06 153 ARG A N 1
ATOM 1118 C CA . ARG A 1 153 ? 10.906 25.594 0.209 1 97.06 153 ARG A CA 1
ATOM 1119 C C . ARG A 1 153 ? 12.219 25.938 0.905 1 97.06 153 ARG A C 1
ATOM 1121 O O . ARG A 1 153 ? 12.289 26.891 1.68 1 97.06 153 ARG A O 1
ATOM 1128 N N . LEU A 1 154 ? 13.281 25.219 0.634 1 97.88 154 LEU A N 1
ATOM 1129 C CA . LEU A 1 154 ? 14.594 25.547 1.17 1 97.88 154 LEU A CA 1
ATOM 1130 C C . LEU A 1 154 ? 15.078 26.891 0.629 1 97.88 154 LEU A C 1
ATOM 1132 O O . LEU A 1 154 ? 15.664 27.688 1.367 1 97.88 154 LEU A O 1
ATOM 1136 N N . ILE A 1 155 ? 14.82 27.141 -0.625 1 97.31 155 ILE A N 1
ATOM 1137 C CA . ILE A 1 155 ? 15.164 28.438 -1.221 1 97.31 155 ILE A CA 1
ATOM 1138 C C . ILE A 1 155 ? 14.383 29.547 -0.522 1 97.31 155 ILE A C 1
ATOM 1140 O O . ILE A 1 155 ? 14.945 30.594 -0.199 1 97.31 155 ILE A O 1
ATOM 1144 N N . THR A 1 156 ? 13.102 29.25 -0.282 1 97.69 156 THR A N 1
ATOM 1145 C CA . THR A 1 156 ? 12.273 30.219 0.418 1 97.69 156 THR A CA 1
ATOM 1146 C C . THR A 1 156 ? 12.789 30.453 1.836 1 97.69 156 THR A C 1
ATOM 1148 O O . THR A 1 156 ? 12.828 31.578 2.314 1 97.69 156 THR A O 1
ATOM 1151 N N . LEU A 1 157 ? 13.148 29.359 2.508 1 97.94 157 LEU A N 1
ATOM 1152 C CA . LEU A 1 157 ? 13.688 29.469 3.859 1 97.94 157 LEU A CA 1
ATOM 1153 C C . LEU A 1 157 ? 14.938 30.344 3.877 1 97.94 157 LEU A C 1
ATOM 1155 O O . LEU A 1 157 ? 15.086 31.203 4.754 1 97.94 157 LEU A O 1
ATOM 1159 N N . ARG A 1 158 ? 15.773 30.188 2.951 1 97.19 158 ARG A N 1
ATOM 1160 C CA . ARG A 1 158 ? 16.984 31 2.84 1 97.19 158 ARG A CA 1
ATOM 1161 C C . ARG A 1 158 ? 16.656 32.469 2.652 1 97.19 158 ARG A C 1
ATOM 1163 O O . ARG A 1 158 ? 17.281 33.344 3.264 1 97.19 158 ARG A O 1
ATOM 1170 N N . THR A 1 159 ? 15.68 32.719 1.821 1 97.25 159 THR A N 1
ATOM 1171 C CA . THR A 1 159 ? 15.25 34.094 1.562 1 97.25 159 THR A CA 1
ATOM 1172 C C . THR A 1 159 ? 14.68 34.719 2.824 1 97.25 159 THR A C 1
ATOM 1174 O O . THR A 1 159 ? 14.992 35.875 3.143 1 97.25 159 THR A O 1
ATOM 1177 N N . GLN A 1 160 ? 13.875 33.938 3.521 1 97.5 160 GLN A N 1
ATOM 1178 C CA . GLN A 1 160 ? 13.25 34.469 4.742 1 97.5 160 GLN A CA 1
ATOM 1179 C C . GLN A 1 160 ? 14.297 34.688 5.832 1 97.5 160 GLN A C 1
ATOM 1181 O O . GLN A 1 160 ? 14.195 35.656 6.594 1 97.5 160 GLN A O 1
ATOM 1186 N N . LEU A 1 161 ? 15.25 33.844 5.914 1 97.31 161 LEU A N 1
ATOM 1187 C CA . LEU A 1 161 ? 16.344 34.031 6.855 1 97.31 161 LEU A CA 1
ATOM 1188 C C . LEU A 1 161 ? 17.141 35.281 6.5 1 97.31 161 LEU A C 1
ATOM 1190 O O . LEU A 1 161 ? 17.594 36.031 7.391 1 97.31 161 LEU A O 1
ATOM 1194 N N . GLY A 1 162 ? 17.328 35.531 5.219 1 96.62 162 GLY A N 1
ATOM 1195 C CA . GLY A 1 162 ? 17.984 36.75 4.785 1 96.62 162 GLY A CA 1
ATOM 1196 C C . GLY A 1 162 ? 17.234 38 5.199 1 96.62 162 GLY A C 1
ATOM 1197 O O . GLY A 1 162 ? 17.859 39 5.613 1 96.62 162 GLY A O 1
ATOM 1198 N N . THR A 1 163 ? 15.938 37.938 5.086 1 96.81 163 THR A N 1
ATOM 1199 C CA . THR A 1 163 ? 15.102 39.062 5.496 1 96.81 163 THR A CA 1
ATOM 1200 C C . THR A 1 163 ? 15.219 39.312 7 1 96.81 163 THR A C 1
ATOM 1202 O O . THR A 1 163 ? 15.32 40.438 7.449 1 96.81 163 THR A O 1
ATOM 1205 N N . LEU A 1 164 ? 15.164 38.25 7.742 1 96.69 164 LEU A N 1
ATOM 1206 C CA . LEU A 1 164 ? 15.289 38.344 9.195 1 96.69 164 LEU A CA 1
ATOM 1207 C C . LEU A 1 164 ? 16.672 38.875 9.586 1 96.69 164 LEU A C 1
ATOM 1209 O O . LEU A 1 164 ? 16.797 39.688 10.492 1 96.69 164 LEU A O 1
ATOM 1213 N N . LYS A 1 165 ? 17.703 38.438 8.891 1 96.06 165 LYS A N 1
ATOM 1214 C CA . LYS A 1 165 ? 19.062 38.906 9.109 1 96.06 165 LYS A CA 1
ATOM 1215 C C . LYS A 1 165 ? 19.141 40.438 8.906 1 96.06 165 LYS A C 1
ATOM 1217 O O . LYS A 1 165 ? 19.672 41.156 9.758 1 96.06 165 LYS A O 1
ATOM 1222 N N . SER A 1 166 ? 18.609 40.906 7.812 1 96 166 SER A N 1
ATOM 1223 C CA . SER A 1 166 ? 18.625 42.312 7.504 1 96 166 SER A CA 1
ATOM 1224 C C . SER A 1 166 ? 17.891 43.125 8.578 1 96 166 SER A C 1
ATOM 1226 O O . SER A 1 166 ? 18.328 44.219 8.938 1 96 166 SER A O 1
ATOM 1228 N N . ALA A 1 167 ? 16.859 42.531 9.047 1 95.31 167 ALA A N 1
ATOM 1229 C CA . ALA A 1 167 ? 16.078 43.219 10.086 1 95.31 167 ALA A CA 1
ATOM 1230 C C . ALA A 1 167 ? 16.891 43.312 11.383 1 95.31 167 ALA A C 1
ATOM 1232 O O . ALA A 1 167 ? 16.891 44.375 12.031 1 95.31 167 ALA A O 1
ATOM 1233 N N . ILE A 1 168 ? 17.531 42.312 11.75 1 93.25 168 ILE A N 1
ATOM 1234 C CA . ILE A 1 168 ? 18.312 42.281 12.984 1 93.25 168 ILE A CA 1
ATOM 1235 C C . ILE A 1 168 ? 19.484 43.25 12.875 1 93.25 168 ILE A C 1
ATOM 1237 O O . ILE A 1 168 ? 19.766 44 13.797 1 93.25 168 ILE A O 1
ATOM 1241 N N . LEU A 1 169 ? 20.156 43.25 11.711 1 94.5 169 LEU A N 1
ATOM 1242 C CA . LEU A 1 169 ? 21.281 44.156 11.508 1 94.5 169 LEU A CA 1
ATOM 1243 C C . LEU A 1 169 ? 20.844 45.594 11.492 1 94.5 169 LEU A C 1
ATOM 1245 O O . LEU A 1 169 ? 21.547 46.469 11.984 1 94.5 169 LEU A O 1
ATOM 1249 N N . ALA A 1 170 ? 19.688 45.812 10.961 1 94.81 170 ALA A N 1
ATOM 1250 C CA . ALA A 1 170 ? 19.141 47.156 10.961 1 94.81 170 ALA A CA 1
ATOM 1251 C C . ALA A 1 170 ? 18.828 47.625 12.383 1 94.81 170 ALA A C 1
ATOM 1253 O O . ALA A 1 170 ? 19.016 48.781 12.727 1 94.81 170 ALA A O 1
ATOM 1254 N N . ALA A 1 171 ? 18.312 46.688 13.164 1 93.81 171 ALA A N 1
ATOM 1255 C CA . ALA A 1 171 ? 18.031 47 14.555 1 93.81 171 ALA A CA 1
ATOM 1256 C C . ALA A 1 171 ? 19.312 47.375 15.305 1 93.81 171 ALA A C 1
ATOM 1258 O O . ALA A 1 171 ? 19.344 48.312 16.094 1 93.81 171 ALA A O 1
ATOM 1259 N N . ILE A 1 172 ? 20.375 46.656 15.047 1 91.38 172 ILE A N 1
ATOM 1260 C CA . ILE A 1 172 ? 21.672 46.906 15.672 1 91.38 172 ILE A CA 1
ATOM 1261 C C . ILE A 1 172 ? 22.203 48.281 15.227 1 91.38 172 ILE A C 1
ATOM 1263 O O . ILE A 1 172 ? 22.703 49.062 16.047 1 91.38 172 ILE A O 1
ATOM 1267 N N . ALA A 1 173 ? 22.125 48.5 13.984 1 92.94 173 ALA A N 1
ATOM 1268 C CA . ALA A 1 173 ? 22.625 49.781 13.438 1 92.94 173 ALA A CA 1
ATOM 1269 C C . ALA A 1 173 ? 21.859 50.969 14.016 1 92.94 173 ALA A C 1
ATOM 1271 O O . ALA A 1 173 ? 22.453 52 14.328 1 92.94 173 ALA A O 1
ATOM 1272 N N . ALA A 1 174 ? 20.578 50.75 14.18 1 92.88 174 ALA A N 1
ATOM 1273 C CA . ALA A 1 174 ? 19.75 51.844 14.703 1 92.88 174 ALA A CA 1
ATOM 1274 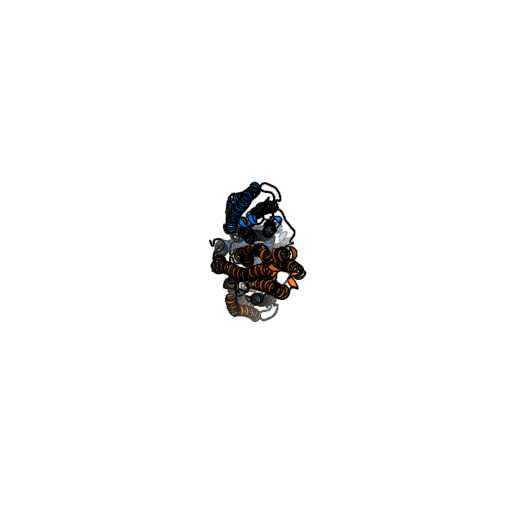C C . ALA A 1 174 ? 20.016 52.062 16.188 1 92.88 174 ALA A C 1
ATOM 1276 O O . ALA A 1 174 ? 19.953 53.219 16.672 1 92.88 174 ALA A O 1
ATOM 1277 N N . ALA A 1 175 ? 20.234 50.969 16.891 1 90.88 175 ALA A N 1
ATOM 1278 C CA . ALA A 1 175 ? 20.531 51.062 18.312 1 90.88 175 ALA A CA 1
ATOM 1279 C C . ALA A 1 175 ? 21.953 51.594 18.547 1 90.88 175 ALA A C 1
ATOM 1281 O O . ALA A 1 175 ? 22.234 52.188 19.578 1 90.88 175 ALA A O 1
ATOM 1282 N N . GLY A 1 176 ? 22.906 51.438 17.625 1 87.06 176 GLY A N 1
ATOM 1283 C CA . GLY A 1 176 ? 24.297 51.844 17.734 1 87.06 176 GLY A CA 1
ATOM 1284 C C . GLY A 1 176 ? 25.078 50.938 18.688 1 87.06 176 GLY A C 1
ATOM 1285 O O . GLY A 1 176 ? 26.234 51.25 19.016 1 87.06 176 GLY A O 1
ATOM 1286 N N . THR A 1 177 ? 24.391 49.969 19.266 1 81 177 THR A N 1
ATOM 1287 C CA . THR A 1 177 ? 25.016 49.031 20.188 1 81 177 THR A CA 1
ATOM 1288 C C . THR A 1 177 ? 24.438 47.625 20 1 81 177 THR A C 1
ATOM 1290 O O . THR A 1 177 ? 23.359 47.469 19.438 1 81 177 THR A O 1
ATOM 1293 N N . THR A 1 178 ? 25.344 46.781 20.438 1 71.88 178 THR A N 1
ATOM 1294 C CA . THR A 1 178 ? 24.859 45.406 20.375 1 71.88 178 THR A CA 1
ATOM 1295 C C . THR A 1 178 ? 24.391 44.938 21.75 1 71.88 178 THR A C 1
ATOM 1297 O O . THR A 1 178 ? 23.875 43.812 21.891 1 71.88 178 THR A O 1
ATOM 1300 N N . THR A 1 179 ? 24.703 45.688 22.781 1 75.19 179 THR A N 1
ATOM 1301 C CA . THR A 1 179 ? 24.391 45.25 24.141 1 75.19 179 THR A CA 1
ATOM 1302 C C . THR A 1 179 ? 23.453 46.219 24.828 1 75.19 179 THR A C 1
ATOM 1304 O O . THR A 1 179 ? 23.797 47.375 25.031 1 75.19 179 THR A O 1
ATOM 1307 N N . PRO A 1 180 ? 22.344 45.719 25.234 1 75.81 180 PRO A N 1
ATOM 1308 C CA . PRO A 1 180 ? 20.938 45.406 24.969 1 75.81 180 PRO A CA 1
ATOM 1309 C C . PRO A 1 180 ? 20.281 46.375 24 1 75.81 180 PRO A C 1
ATOM 1311 O O . PRO A 1 180 ? 20.484 47.594 24.109 1 75.81 180 PRO A O 1
ATOM 1314 N N . ILE A 1 181 ? 19.766 45.938 22.969 1 85 181 ILE A N 1
ATOM 1315 C CA . ILE A 1 181 ? 19.031 46.719 22 1 85 181 ILE A CA 1
ATOM 1316 C C . ILE A 1 181 ? 17.672 47.125 22.578 1 85 181 ILE A C 1
ATOM 1318 O O . ILE A 1 181 ? 16.922 46.25 23.047 1 85 181 ILE A O 1
ATOM 1322 N N . PRO A 1 182 ? 17.422 48.375 22.672 1 84.25 182 PRO A N 1
ATOM 1323 C CA . PRO A 1 182 ? 16.125 48.781 23.203 1 84.25 182 PRO A CA 1
ATOM 1324 C C . PRO A 1 182 ? 14.961 48.062 22.531 1 84.25 182 PRO A C 1
ATOM 1326 O O . PRO A 1 182 ? 14.984 47.844 21.312 1 84.25 182 PRO A O 1
ATOM 1329 N N . THR A 1 183 ? 14.023 47.719 23.266 1 78.88 183 THR A N 1
ATOM 1330 C CA . THR A 1 183 ? 12.891 46.906 22.828 1 78.88 183 THR A CA 1
ATOM 1331 C C . THR A 1 183 ? 12.109 47.625 21.734 1 78.88 183 THR A C 1
ATOM 1333 O O . THR A 1 183 ? 11.57 46.969 20.828 1 78.88 183 THR A O 1
ATOM 1336 N N . ASP A 1 184 ? 12.039 48.938 21.844 1 78.5 184 ASP A N 1
ATOM 1337 C CA . ASP A 1 184 ? 11.297 49.719 20.844 1 78.5 184 ASP A CA 1
ATOM 1338 C C . ASP A 1 184 ? 11.977 49.625 19.484 1 78.5 184 ASP A C 1
ATOM 1340 O O . ASP A 1 184 ? 11.305 49.562 18.453 1 78.5 184 ASP A O 1
ATOM 1344 N N . ILE A 1 185 ? 13.273 49.625 19.516 1 86.31 185 ILE A N 1
ATOM 1345 C CA . ILE A 1 185 ? 14.023 49.5 18.266 1 86.31 185 ILE A CA 1
ATOM 1346 C C . ILE A 1 185 ? 13.883 48.062 17.719 1 86.31 185 ILE A C 1
ATOM 1348 O O . ILE A 1 185 ? 13.68 47.875 16.531 1 86.31 185 ILE A O 1
ATOM 1352 N N . LEU A 1 186 ? 13.93 47.094 18.594 1 87.38 186 LEU A N 1
ATOM 1353 C CA . LEU A 1 186 ? 13.797 45.688 18.203 1 87.38 186 LEU A CA 1
ATOM 1354 C C . LEU A 1 186 ? 12.445 45.438 17.531 1 87.38 186 LEU A C 1
ATOM 1356 O O . LEU A 1 186 ? 12.375 44.812 16.484 1 87.38 186 LEU A O 1
ATOM 1360 N N . ALA A 1 187 ? 11.398 45.875 18.156 1 82.44 187 ALA A N 1
ATOM 1361 C CA . ALA A 1 187 ? 10.039 45.656 17.688 1 82.44 187 ALA A CA 1
ATOM 1362 C C . ALA A 1 187 ? 9.812 46.344 16.328 1 82.44 187 ALA A C 1
ATOM 1364 O O . ALA A 1 187 ? 9.039 45.844 15.508 1 82.44 187 ALA A O 1
ATOM 1365 N N . LYS A 1 188 ? 10.547 47.5 16.125 1 85.69 188 LYS A N 1
ATOM 1366 C CA . LYS A 1 188 ? 10.422 48.219 14.867 1 85.69 188 LYS A CA 1
ATOM 1367 C C . LYS A 1 188 ? 11.023 47.438 13.711 1 85.69 188 LYS A C 1
ATOM 1369 O O . LYS A 1 188 ? 10.469 47.406 12.609 1 85.69 188 LYS A O 1
ATOM 1374 N N . TYR A 1 189 ? 12.008 46.781 13.977 1 90.75 189 TYR A N 1
ATOM 1375 C CA . TYR A 1 189 ? 12.758 46.188 12.875 1 90.75 189 TYR A CA 1
ATOM 1376 C C . TYR A 1 189 ? 12.469 44.688 12.773 1 90.75 189 TYR A C 1
ATOM 1378 O O . TYR A 1 189 ? 12.438 44.125 11.672 1 90.75 189 TYR A O 1
ATOM 1386 N N . ILE A 1 190 ? 12.344 44.062 13.945 1 91.31 190 ILE A N 1
ATOM 1387 C CA . ILE A 1 190 ? 12.078 42.625 13.961 1 91.31 190 ILE A CA 1
ATOM 1388 C C . ILE A 1 190 ? 10.594 42.375 14.227 1 91.31 190 ILE A C 1
ATOM 1390 O O . ILE A 1 190 ? 10.188 42.094 15.359 1 91.31 190 ILE A O 1
ATOM 1394 N N . THR A 1 191 ? 9.859 42.344 13.109 1 88.38 191 THR A N 1
ATOM 1395 C CA . THR A 1 191 ? 8.43 42.125 13.25 1 88.38 191 THR A CA 1
ATOM 1396 C C . THR A 1 191 ? 8.125 40.625 13.391 1 88.38 191 THR A C 1
ATOM 1398 O O . THR A 1 191 ? 8.883 39.781 12.914 1 88.38 191 THR A O 1
ATOM 1401 N N . LEU A 1 192 ? 7.051 40.375 14.039 1 89.12 192 LEU A N 1
ATOM 1402 C CA . LEU A 1 192 ? 6.625 39 14.211 1 89.12 192 LEU A CA 1
ATOM 1403 C C . LEU A 1 192 ? 6.438 38.312 12.867 1 89.12 192 LEU A C 1
ATOM 1405 O O . LEU A 1 192 ? 6.695 37.094 12.734 1 89.12 192 LEU A O 1
ATOM 1409 N N . ARG A 1 193 ? 6.031 39 11.852 1 90.56 193 ARG A N 1
ATOM 1410 C CA . ARG A 1 193 ? 5.852 38.469 10.508 1 90.56 193 ARG A CA 1
ATOM 1411 C C . ARG A 1 193 ? 7.152 37.875 9.969 1 90.56 193 ARG A C 1
ATOM 1413 O O . ARG A 1 193 ? 7.156 36.812 9.391 1 90.56 193 ARG A O 1
ATOM 1420 N N . LYS A 1 194 ? 8.188 38.625 10.156 1 92.81 194 LYS A N 1
ATOM 1421 C CA . LYS A 1 194 ? 9.477 38.188 9.641 1 92.81 194 LYS A CA 1
ATOM 1422 C C . LYS A 1 194 ? 9.906 36.875 10.312 1 92.81 194 LYS A C 1
ATOM 1424 O O . LYS A 1 194 ? 10.477 36 9.656 1 92.81 194 LYS A O 1
ATOM 1429 N N . VAL A 1 195 ? 9.641 36.75 11.586 1 92.31 195 VAL A N 1
ATOM 1430 C CA . VAL A 1 195 ? 9.984 35.5 12.305 1 92.31 195 VAL A CA 1
ATOM 1431 C C . VAL A 1 195 ? 9.047 34.375 11.875 1 92.31 195 VAL A C 1
ATOM 1433 O O . VAL A 1 195 ? 9.5 33.281 11.602 1 92.31 195 VAL A O 1
ATOM 1436 N N . TYR A 1 196 ? 7.785 34.594 11.742 1 92.25 196 TYR A N 1
ATOM 1437 C CA . TYR A 1 196 ? 6.793 33.562 11.438 1 92.25 196 TYR A CA 1
ATOM 1438 C C . TYR A 1 196 ? 6.91 33.125 9.984 1 92.25 196 TYR A C 1
ATOM 1440 O O . TYR A 1 196 ? 6.512 32 9.641 1 92.25 196 TYR A O 1
ATOM 1448 N N . ASP A 1 197 ? 7.477 34 9.117 1 93.69 197 ASP A N 1
ATOM 1449 C CA . ASP A 1 197 ? 7.781 33.531 7.762 1 93.69 197 ASP A CA 1
ATOM 1450 C C . ASP A 1 197 ? 8.812 32.406 7.785 1 93.69 197 ASP A C 1
ATOM 1452 O O . ASP A 1 197 ? 8.719 31.469 6.996 1 93.69 197 ASP A O 1
ATOM 1456 N N . VAL A 1 198 ? 9.758 32.562 8.703 1 95.44 198 VAL A N 1
ATOM 1457 C CA . VAL A 1 198 ? 10.75 31.516 8.867 1 95.44 198 VAL A CA 1
ATOM 1458 C C . VAL A 1 198 ? 10.094 30.281 9.484 1 95.44 198 VAL A C 1
ATOM 1460 O O . VAL A 1 198 ? 10.352 29.156 9.062 1 95.44 198 VAL A O 1
ATOM 1463 N N . VAL A 1 199 ? 9.203 30.453 10.461 1 94.38 199 VAL A N 1
ATOM 1464 C CA . VAL A 1 199 ? 8.477 29.359 11.109 1 94.38 199 VAL A CA 1
ATOM 1465 C C . VAL A 1 199 ? 7.66 28.594 10.07 1 94.38 199 VAL A C 1
ATOM 1467 O O . VAL A 1 199 ? 7.684 27.359 10.039 1 94.38 199 VAL A O 1
ATOM 1470 N N . GLU A 1 200 ? 6.973 29.312 9.227 1 93.19 200 GLU A N 1
ATOM 1471 C CA . GLU A 1 200 ? 6.141 28.703 8.195 1 93.19 200 GLU A CA 1
ATOM 1472 C C . GLU A 1 200 ? 6.98 27.859 7.242 1 93.19 200 GLU A C 1
ATOM 1474 O O . GLU A 1 200 ? 6.555 26.781 6.824 1 93.19 200 GLU A O 1
ATOM 1479 N N . SER A 1 201 ? 8.109 28.406 6.918 1 94.94 201 SER A N 1
ATOM 1480 C CA . SER A 1 201 ? 8.984 27.656 6.023 1 94.94 201 SER A CA 1
ATOM 1481 C C . SER A 1 201 ? 9.422 26.344 6.656 1 94.94 201 SER A C 1
ATOM 1483 O O . SER A 1 201 ? 9.43 25.297 5.996 1 94.94 201 SER A O 1
ATOM 1485 N N . ALA A 1 202 ? 9.797 26.422 7.895 1 95.12 202 ALA A N 1
ATOM 1486 C CA . ALA A 1 202 ? 10.203 25.203 8.602 1 95.12 202 ALA A CA 1
ATOM 1487 C C . ALA A 1 202 ? 9.047 24.203 8.695 1 95.12 202 ALA A C 1
ATOM 1489 O O . ALA A 1 202 ? 9.25 23 8.492 1 95.12 202 ALA A O 1
ATOM 1490 N N . ARG A 1 203 ? 7.914 24.609 8.922 1 94.56 203 ARG A N 1
ATOM 1491 C CA . ARG A 1 203 ? 6.742 23.734 9.047 1 94.56 203 ARG A CA 1
ATOM 1492 C C . ARG A 1 203 ? 6.395 23.094 7.707 1 94.56 203 ARG A C 1
ATOM 1494 O O . ARG A 1 203 ? 6.031 21.922 7.656 1 94.56 203 ARG A O 1
ATOM 1501 N N . LYS A 1 204 ? 6.445 23.922 6.66 1 94.75 204 LYS A N 1
ATOM 1502 C CA . LYS A 1 204 ? 6.148 23.391 5.336 1 94.75 204 LYS A CA 1
ATOM 1503 C C . LYS A 1 204 ? 7.164 22.312 4.938 1 94.75 204 LYS A C 1
ATOM 1505 O O . LYS A 1 204 ? 6.805 21.312 4.332 1 94.75 204 LYS A O 1
ATOM 1510 N N . LEU A 1 205 ? 8.391 22.609 5.301 1 96.62 205 LEU A N 1
ATOM 1511 C CA . LEU A 1 205 ? 9.406 21.594 5.027 1 96.62 205 LEU A CA 1
ATOM 1512 C C . LEU A 1 205 ? 9.078 20.297 5.742 1 96.62 205 LEU A C 1
ATOM 1514 O O . LEU A 1 205 ? 9.195 19.219 5.16 1 96.62 205 LEU A O 1
ATOM 1518 N N . ARG A 1 206 ? 8.617 20.359 6.98 1 96.44 206 ARG A N 1
ATOM 1519 C CA . ARG A 1 206 ? 8.195 19.172 7.719 1 96.44 206 ARG A CA 1
ATOM 1520 C C . ARG A 1 206 ? 7.012 18.5 7.043 1 96.44 206 ARG A C 1
ATOM 1522 O O . ARG A 1 206 ? 6.957 17.266 6.953 1 96.44 206 ARG A O 1
ATOM 1529 N N . ALA A 1 207 ? 6.121 19.234 6.516 1 95.19 207 ALA A N 1
ATOM 1530 C CA . ALA A 1 207 ? 4.879 18.734 5.938 1 95.19 207 ALA A CA 1
ATOM 1531 C C . ALA A 1 207 ? 5.145 18 4.625 1 95.19 207 ALA A C 1
ATOM 1533 O O . ALA A 1 207 ? 4.312 17.219 4.168 1 95.19 207 ALA A O 1
ATOM 1534 N N . PHE A 1 208 ? 6.32 18.234 3.988 1 95.38 208 PHE A N 1
ATOM 1535 C CA . PHE A 1 208 ? 6.629 17.641 2.693 1 95.38 208 PHE A CA 1
ATOM 1536 C C . PHE A 1 208 ? 7.348 16.312 2.863 1 95.38 208 PHE A C 1
ATOM 1538 O O . PHE A 1 208 ? 7.539 15.578 1.895 1 95.38 208 PHE A O 1
ATOM 1545 N N . LEU A 1 209 ? 7.707 15.938 4.09 1 96.25 209 LEU A N 1
ATOM 1546 C CA . LEU A 1 209 ? 8.586 14.797 4.309 1 96.25 209 LEU A CA 1
ATOM 1547 C C . LEU A 1 209 ? 7.809 13.492 4.219 1 96.25 209 LEU A C 1
ATOM 1549 O O . LEU A 1 209 ? 8.336 12.477 3.754 1 96.25 209 LEU A O 1
ATOM 1553 N N . PRO A 1 210 ? 6.508 13.391 4.605 1 96.06 210 PRO A N 1
ATOM 1554 C CA . PRO A 1 210 ? 5.793 12.117 4.641 1 96.06 210 PRO A CA 1
ATOM 1555 C C . PRO A 1 210 ? 5.703 11.453 3.27 1 96.06 210 PRO A C 1
ATOM 1557 O O . PRO A 1 210 ? 5.754 10.227 3.17 1 96.06 210 PRO A O 1
ATOM 1560 N N . VAL A 1 211 ? 5.566 12.25 2.205 1 96.06 211 VAL A N 1
ATOM 1561 C CA . VAL A 1 211 ? 5.438 11.664 0.875 1 96.06 211 VAL A CA 1
ATOM 1562 C C . VAL A 1 211 ? 6.75 10.984 0.481 1 96.06 211 VAL A C 1
ATOM 1564 O O . VAL A 1 211 ? 6.738 9.953 -0.203 1 96.06 211 VAL A O 1
ATOM 1567 N N . LEU A 1 212 ? 7.906 11.555 0.925 1 96.81 212 LEU A N 1
ATOM 1568 C CA . LEU A 1 212 ? 9.195 10.922 0.667 1 96.81 212 LEU A CA 1
ATOM 1569 C C . LEU A 1 212 ? 9.32 9.609 1.432 1 96.81 212 LEU A C 1
ATOM 1571 O O . LEU A 1 212 ? 9.766 8.602 0.876 1 96.81 212 LEU A O 1
ATOM 1575 N N . ARG A 1 213 ? 8.93 9.617 2.691 1 97.56 213 ARG A N 1
ATOM 1576 C CA . ARG A 1 213 ? 8.969 8.398 3.484 1 97.56 213 ARG A CA 1
ATOM 1577 C C . ARG A 1 213 ? 8.078 7.32 2.875 1 97.56 213 ARG A C 1
ATOM 1579 O O . ARG A 1 213 ? 8.461 6.148 2.818 1 97.56 213 ARG A O 1
ATOM 1586 N N . TYR A 1 214 ? 6.93 7.738 2.449 1 97.5 214 TYR A N 1
ATOM 1587 C CA . TYR A 1 214 ? 6.008 6.816 1.798 1 97.5 214 TYR A CA 1
ATOM 1588 C C . TYR A 1 214 ? 6.656 6.172 0.576 1 97.5 214 TYR A C 1
ATOM 1590 O O . TYR A 1 214 ? 6.586 4.953 0.396 1 97.5 214 TYR A O 1
ATOM 1598 N N . THR A 1 215 ? 7.227 7 -0.269 1 97.06 215 THR A N 1
ATOM 1599 C CA . THR A 1 215 ? 7.84 6.527 -1.504 1 97.06 215 THR A CA 1
ATOM 1600 C C . THR A 1 215 ? 8.969 5.547 -1.202 1 97.06 215 THR A C 1
ATOM 1602 O O . THR A 1 215 ? 9.055 4.48 -1.812 1 97.06 215 THR A O 1
ATOM 1605 N N . LEU A 1 216 ? 9.836 5.887 -0.258 1 97.75 216 LEU A N 1
ATOM 1606 C CA . LEU A 1 216 ? 10.953 5.027 0.112 1 97.75 216 LEU A CA 1
ATOM 1607 C C . LEU A 1 216 ? 10.453 3.705 0.69 1 97.75 216 LEU A C 1
ATOM 1609 O O . LEU A 1 216 ? 10.852 2.633 0.231 1 97.75 216 LEU A O 1
ATOM 1613 N N . ASN A 1 217 ? 9.516 3.766 1.629 1 97.75 217 ASN A N 1
ATOM 1614 C CA . ASN A 1 217 ? 9.023 2.574 2.311 1 97.75 217 ASN A CA 1
ATOM 1615 C C . ASN A 1 217 ? 8.273 1.651 1.356 1 97.75 217 ASN A C 1
ATOM 1617 O O . ASN A 1 217 ? 8.484 0.438 1.358 1 97.75 217 ASN A O 1
ATOM 1621 N N . THR A 1 218 ? 7.391 2.221 0.556 1 97.25 218 THR A N 1
ATOM 1622 C CA . THR A 1 218 ? 6.586 1.399 -0.342 1 97.25 218 THR A CA 1
ATOM 1623 C C . THR A 1 218 ? 7.465 0.721 -1.388 1 97.25 218 THR A C 1
ATOM 1625 O O . THR A 1 218 ? 7.242 -0.441 -1.736 1 97.25 218 THR A O 1
ATOM 1628 N N . SER A 1 219 ? 8.453 1.413 -1.861 1 97.5 219 SER A N 1
ATOM 1629 C CA . SER A 1 219 ? 9.375 0.824 -2.828 1 97.5 219 SER A CA 1
ATOM 1630 C C . SER A 1 219 ? 10.172 -0.318 -2.207 1 97.5 219 SER A C 1
ATOM 1632 O O . SER A 1 219 ? 10.352 -1.365 -2.832 1 97.5 219 SER A O 1
ATOM 1634 N N . ILE A 1 220 ? 10.641 -0.12 -1.01 1 97.75 220 ILE A N 1
ATOM 1635 C CA . ILE A 1 220 ? 11.398 -1.159 -0.32 1 97.75 220 ILE A CA 1
ATOM 1636 C C . ILE A 1 220 ? 10.5 -2.361 -0.049 1 97.75 220 ILE A C 1
ATOM 1638 O O . ILE A 1 220 ? 10.914 -3.51 -0.211 1 97.75 220 ILE A O 1
ATOM 1642 N N . GLU A 1 221 ? 9.25 -2.107 0.328 1 97.31 221 GLU A N 1
ATOM 1643 C CA . GLU A 1 221 ? 8.297 -3.184 0.561 1 97.31 221 GLU A CA 1
ATOM 1644 C C . GLU A 1 221 ? 8.07 -4.008 -0.705 1 97.31 221 GLU A C 1
ATOM 1646 O O . GLU A 1 221 ? 7.969 -5.234 -0.643 1 97.31 221 GLU A O 1
ATOM 1651 N N . ASP A 1 222 ? 7.988 -3.332 -1.797 1 97.75 222 ASP A N 1
ATOM 1652 C CA . ASP A 1 222 ? 7.797 -4.027 -3.066 1 97.75 222 ASP A CA 1
ATOM 1653 C C . ASP A 1 222 ? 9.008 -4.898 -3.402 1 97.75 222 ASP A C 1
ATOM 1655 O O . ASP A 1 222 ? 8.852 -5.996 -3.945 1 97.75 222 ASP A O 1
ATOM 1659 N N . MET A 1 223 ? 10.195 -4.402 -3.074 1 98.06 223 MET A N 1
ATOM 1660 C CA . MET A 1 223 ? 11.398 -5.207 -3.271 1 98.06 223 MET A CA 1
ATOM 1661 C C . MET A 1 223 ? 11.367 -6.457 -2.398 1 98.06 223 MET A C 1
ATOM 1663 O O . MET A 1 223 ? 11.75 -7.539 -2.842 1 98.06 223 MET A O 1
ATOM 1667 N N . VAL A 1 224 ? 10.922 -6.273 -1.201 1 97.38 224 VAL A N 1
ATOM 1668 C CA . VAL A 1 224 ? 10.859 -7.391 -0.265 1 97.38 224 VAL A CA 1
ATOM 1669 C C . VAL A 1 224 ? 9.844 -8.422 -0.754 1 97.38 224 VAL A C 1
ATOM 1671 O O . VAL A 1 224 ? 10.102 -9.625 -0.699 1 97.38 224 VAL A O 1
ATOM 1674 N N . GLU A 1 225 ? 8.742 -7.988 -1.254 1 97.38 225 GLU A N 1
ATOM 1675 C CA . GLU A 1 225 ? 7.719 -8.883 -1.791 1 97.38 225 GLU A CA 1
ATOM 1676 C C . GLU A 1 225 ? 8.234 -9.641 -3.01 1 97.38 225 GLU A C 1
ATOM 1678 O O . GLU A 1 225 ? 7.973 -10.836 -3.16 1 97.38 225 GLU A O 1
ATOM 1683 N N . ALA A 1 226 ? 8.922 -8.938 -3.822 1 97.62 226 ALA A N 1
ATOM 1684 C CA . ALA A 1 226 ? 9.516 -9.586 -4.992 1 97.62 226 ALA A CA 1
ATOM 1685 C C . ALA A 1 226 ? 10.516 -10.664 -4.574 1 97.62 226 ALA A C 1
ATOM 1687 O O . ALA A 1 226 ? 10.523 -11.758 -5.137 1 97.62 226 ALA A O 1
ATOM 1688 N N . ASP A 1 227 ? 11.352 -10.375 -3.58 1 97.69 227 ASP A N 1
ATOM 1689 C CA . ASP A 1 227 ? 12.344 -11.32 -3.061 1 97.69 227 ASP A CA 1
ATOM 1690 C C . ASP A 1 227 ? 11.664 -12.578 -2.518 1 97.69 227 ASP A C 1
ATOM 1692 O O . ASP A 1 227 ? 12.117 -13.695 -2.773 1 97.69 227 ASP A O 1
ATOM 1696 N N . GLN A 1 228 ? 10.617 -12.344 -1.839 1 95.62 228 GLN A N 1
ATOM 1697 C CA . GLN A 1 228 ? 9.875 -13.461 -1.258 1 95.62 228 GLN A CA 1
ATOM 1698 C C . GLN A 1 228 ? 9.266 -14.344 -2.344 1 95.62 228 GLN A C 1
ATOM 1700 O O . GLN A 1 228 ? 9.32 -15.57 -2.258 1 95.62 228 GLN A O 1
ATOM 1705 N N . TYR A 1 229 ? 8.672 -13.758 -3.326 1 96.94 229 TYR A N 1
ATOM 1706 C CA . TYR A 1 229 ? 8.086 -14.516 -4.43 1 96.94 229 TYR A CA 1
ATOM 1707 C C . TYR A 1 229 ? 9.148 -15.344 -5.145 1 96.94 229 TYR A C 1
ATOM 1709 O O . TYR A 1 229 ? 8.922 -16.516 -5.457 1 96.94 229 TYR A O 1
ATOM 1717 N N . LEU A 1 230 ? 10.25 -14.68 -5.402 1 96.12 230 LEU A N 1
ATOM 1718 C CA . LEU A 1 230 ? 11.32 -15.352 -6.113 1 96.12 230 LEU A CA 1
ATOM 1719 C C . LEU A 1 230 ? 11.875 -16.516 -5.289 1 96.12 230 LEU A C 1
ATOM 1721 O O . LEU A 1 230 ? 12.227 -17.562 -5.84 1 96.12 230 LEU A O 1
ATOM 1725 N N . ALA A 1 231 ? 12 -16.281 -3.994 1 94.5 231 ALA A N 1
ATOM 1726 C CA . ALA A 1 231 ? 12.453 -17.359 -3.115 1 94.5 231 ALA A CA 1
ATOM 1727 C C . ALA A 1 231 ? 11.5 -18.547 -3.168 1 94.5 231 ALA A C 1
ATOM 1729 O O . ALA A 1 231 ? 11.938 -19.703 -3.232 1 94.5 231 ALA A O 1
ATOM 1730 N N . GLU A 1 232 ? 10.203 -18.25 -3.215 1 92.31 232 GLU A N 1
ATOM 1731 C CA . GLU A 1 232 ? 9.195 -19.312 -3.303 1 92.31 232 GLU A CA 1
ATOM 1732 C C . GLU A 1 232 ? 9.242 -20 -4.66 1 92.31 232 GLU A C 1
ATOM 1734 O O . GLU A 1 232 ? 9.133 -21.234 -4.738 1 92.31 232 GLU A O 1
ATOM 1739 N N . TYR A 1 233 ? 9.383 -19.219 -5.645 1 92.88 233 TYR A N 1
ATOM 1740 C CA . TYR A 1 233 ? 9.469 -19.781 -6.992 1 92.88 233 TYR A CA 1
ATOM 1741 C C . TYR A 1 233 ? 10.672 -20.703 -7.133 1 92.88 233 TYR A C 1
ATOM 1743 O O . TYR A 1 233 ? 10.57 -21.797 -7.691 1 92.88 233 TYR A O 1
ATOM 1751 N N . THR A 1 234 ? 11.82 -20.297 -6.59 1 91.12 234 THR A N 1
ATOM 1752 C CA . THR A 1 234 ? 13.039 -21.094 -6.625 1 91.12 234 THR A CA 1
ATOM 1753 C C . THR A 1 234 ? 12.867 -22.375 -5.812 1 91.12 234 THR A C 1
ATOM 1755 O O . THR A 1 234 ? 13.383 -23.438 -6.188 1 91.12 234 THR A O 1
ATOM 1758 N N . GLY A 1 235 ? 12.203 -22.25 -4.734 1 88.94 235 GLY A N 1
ATOM 1759 C CA . GLY A 1 235 ? 11.898 -23.438 -3.957 1 88.94 235 GLY A CA 1
ATOM 1760 C C . GLY A 1 235 ? 11.07 -24.453 -4.719 1 88.94 235 GLY A C 1
ATOM 1761 O O . GLY A 1 235 ? 11.32 -25.656 -4.633 1 88.94 235 GLY A O 1
ATOM 1762 N N . MET A 1 236 ? 10.156 -23.953 -5.504 1 88.69 236 MET A N 1
ATOM 1763 C CA . MET A 1 236 ? 9.328 -24.828 -6.328 1 88.69 236 MET A CA 1
ATOM 1764 C C . MET A 1 236 ? 10.156 -25.5 -7.414 1 88.69 236 MET A C 1
ATOM 1766 O O . MET A 1 236 ? 9.977 -26.688 -7.695 1 88.69 236 MET A O 1
ATOM 1770 N N . LEU A 1 237 ? 11.031 -24.766 -7.98 1 89.5 237 LEU A N 1
ATOM 1771 C CA . LEU A 1 237 ? 11.898 -25.312 -9.023 1 89.5 237 LEU A CA 1
ATOM 1772 C C . LEU A 1 237 ? 12.797 -26.406 -8.461 1 89.5 237 LEU A C 1
ATOM 1774 O O . LEU A 1 237 ? 13.086 -27.391 -9.148 1 89.5 237 LEU A O 1
ATOM 1778 N N . ALA A 1 238 ? 13.18 -26.281 -7.238 1 88.75 238 ALA A N 1
ATOM 1779 C CA . ALA A 1 238 ? 14.047 -27.281 -6.605 1 88.75 238 ALA A CA 1
ATOM 1780 C C . ALA A 1 238 ? 13.32 -28.609 -6.418 1 88.75 238 ALA A C 1
ATOM 1782 O O . ALA A 1 238 ? 13.953 -29.656 -6.32 1 88.75 238 ALA A O 1
ATOM 1783 N N . SER A 1 239 ? 12.023 -28.547 -6.453 1 87.25 239 SER A N 1
ATOM 1784 C CA . SER A 1 239 ? 11.234 -29.75 -6.234 1 87.25 239 SER A CA 1
ATOM 1785 C C . SER A 1 239 ? 10.828 -30.391 -7.559 1 87.25 239 SER A C 1
ATOM 1787 O O . SER A 1 239 ? 10.125 -31.406 -7.574 1 87.25 239 SER A O 1
ATOM 1789 N N . LEU A 1 240 ? 11.219 -29.984 -8.617 1 88.06 240 LEU A N 1
ATOM 1790 C CA . LEU A 1 240 ? 10.75 -30.391 -9.93 1 88.06 240 LEU A CA 1
ATOM 1791 C C . LEU A 1 240 ? 11.133 -31.844 -10.211 1 88.06 240 LEU A C 1
ATOM 1793 O O . LEU A 1 240 ? 10.328 -32.625 -10.75 1 88.06 240 LEU A O 1
ATOM 1797 N N . ASP A 1 241 ? 12.328 -32.219 -9.75 1 84.81 241 ASP A N 1
ATOM 1798 C CA . ASP A 1 241 ? 12.773 -33.594 -9.984 1 84.81 241 ASP A CA 1
ATOM 1799 C C . ASP A 1 241 ? 11.867 -34.594 -9.273 1 84.81 241 ASP A C 1
ATOM 1801 O O . ASP A 1 241 ? 11.516 -35.625 -9.844 1 84.81 241 ASP A O 1
ATOM 1805 N N . SER A 1 242 ? 11.555 -34.219 -8.141 1 87 242 SER A N 1
ATOM 1806 C CA . SER A 1 242 ? 10.68 -35.094 -7.375 1 87 242 SER A CA 1
ATOM 1807 C C . SER A 1 242 ? 9.281 -35.156 -7.992 1 87 242 SER A C 1
ATOM 1809 O O . SER A 1 242 ? 8.648 -36.219 -7.988 1 87 242 SER A O 1
ATOM 1811 N N . LEU A 1 243 ? 8.898 -34.156 -8.578 1 85.44 243 LEU A N 1
ATOM 1812 C CA . LEU A 1 243 ? 7.578 -34.125 -9.203 1 85.44 243 LEU A CA 1
ATOM 1813 C C . LEU A 1 243 ? 7.559 -34.906 -10.5 1 85.44 243 LEU A C 1
ATOM 1815 O O . LEU A 1 243 ? 6.59 -35.625 -10.789 1 85.44 243 LEU A O 1
ATOM 1819 N N . VAL A 1 244 ? 8.578 -34.844 -11.156 1 88.31 244 VAL A N 1
ATOM 1820 C CA . VAL A 1 244 ? 8.711 -35.594 -12.391 1 88.31 244 VAL A CA 1
ATOM 1821 C C . VAL A 1 244 ? 8.68 -37.094 -12.07 1 88.31 244 VAL A C 1
ATOM 1823 O O . VAL A 1 244 ? 8.023 -37.875 -12.766 1 88.31 244 VAL A O 1
ATOM 1826 N N . ALA A 1 245 ? 9.359 -37.438 -10.984 1 88.44 245 ALA A N 1
ATOM 1827 C CA . ALA A 1 245 ? 9.359 -38.812 -10.562 1 88.44 245 ALA A CA 1
ATOM 1828 C C . ALA A 1 245 ? 7.941 -39.312 -10.25 1 88.44 245 ALA A C 1
ATOM 1830 O O . ALA A 1 245 ? 7.57 -40.438 -10.578 1 88.44 245 ALA A O 1
ATOM 1831 N N . THR A 1 246 ? 7.211 -38.469 -9.727 1 86.12 246 THR A N 1
ATOM 1832 C CA . THR A 1 246 ? 5.832 -38.812 -9.375 1 86.12 246 THR A CA 1
ATOM 1833 C C . THR A 1 246 ? 4.984 -38.969 -10.633 1 86.12 246 THR A C 1
ATOM 1835 O O . THR A 1 246 ? 4.129 -39.875 -10.688 1 86.12 246 THR A O 1
ATOM 1838 N N . VAL A 1 247 ? 5.238 -38.281 -11.617 1 88 247 VAL A N 1
ATOM 1839 C CA . VAL A 1 247 ? 4.508 -38.344 -12.875 1 88 247 VAL A CA 1
ATOM 1840 C C . VAL A 1 247 ? 4.805 -39.656 -13.586 1 88 247 VAL A C 1
ATOM 1842 O O . VAL A 1 247 ? 3.932 -40.219 -14.234 1 88 247 VAL A O 1
ATOM 1845 N N . LEU A 1 248 ? 5.969 -40.156 -13.328 1 92.75 248 LEU A N 1
ATOM 1846 C CA . LEU A 1 248 ? 6.414 -41.312 -14.078 1 92.75 248 LEU A CA 1
ATOM 1847 C C . LEU A 1 248 ? 6.066 -42.594 -13.328 1 92.75 248 LEU A C 1
ATOM 1849 O O . LEU A 1 248 ? 6.164 -43.688 -13.891 1 92.75 248 LEU A O 1
ATOM 1853 N N . GLN A 1 249 ? 5.617 -42.5 -12.141 1 89.12 249 GLN A N 1
ATOM 1854 C CA . GLN A 1 249 ? 5.426 -43.656 -11.273 1 89.12 249 GLN A CA 1
ATOM 1855 C C . GLN A 1 249 ? 4.461 -44.656 -11.906 1 89.12 249 GLN A C 1
ATOM 1857 O O . GLN A 1 249 ? 4.73 -45.875 -11.922 1 89.12 249 GLN A O 1
ATOM 1862 N N . PRO A 1 250 ? 3.336 -44.219 -12.453 1 86.06 250 PRO A N 1
ATOM 1863 C CA . PRO A 1 250 ? 2.416 -45.188 -13.055 1 86.06 250 PRO A CA 1
ATOM 1864 C C . PRO A 1 250 ? 3.021 -45.906 -14.258 1 86.06 250 PRO A C 1
ATOM 1866 O O . PRO A 1 250 ? 2.748 -47.094 -14.469 1 86.06 250 PRO A O 1
ATOM 1869 N N . LEU A 1 251 ? 3.807 -45.219 -15.031 1 91.88 251 LEU A N 1
ATOM 1870 C CA . LEU A 1 251 ? 4.461 -45.844 -16.172 1 91.88 251 LEU A CA 1
ATOM 1871 C C . LEU A 1 251 ? 5.492 -46.875 -15.727 1 91.88 251 LEU A C 1
ATOM 1873 O O . LEU A 1 251 ? 5.633 -47.938 -16.328 1 91.88 251 LEU A O 1
ATOM 1877 N N . SER A 1 252 ? 6.195 -46.562 -14.656 1 91.88 252 SER A N 1
ATOM 1878 C CA . SER A 1 252 ? 7.152 -47.5 -14.078 1 91.88 252 SER A CA 1
ATOM 1879 C C . SER A 1 252 ? 6.457 -48.75 -13.594 1 91.88 252 SER A C 1
ATOM 1881 O O . SER A 1 252 ? 6.969 -49.875 -13.789 1 91.88 252 SER A O 1
ATOM 1883 N N . ALA A 1 253 ? 5.34 -48.594 -13.055 1 88.94 253 ALA A N 1
ATOM 1884 C CA . ALA A 1 253 ? 4.57 -49.75 -12.594 1 88.94 253 ALA A CA 1
ATOM 1885 C C . ALA A 1 253 ? 4.113 -50.625 -13.766 1 88.94 253 ALA A C 1
ATOM 1887 O O . ALA A 1 253 ? 4.137 -51.844 -13.688 1 88.94 253 ALA A O 1
ATOM 1888 N N . ALA A 1 254 ? 3.662 -49.938 -14.789 1 89.69 254 ALA A N 1
ATOM 1889 C CA . ALA A 1 254 ? 3.24 -50.656 -15.984 1 89.69 254 ALA A CA 1
ATOM 1890 C C . ALA A 1 254 ? 4.406 -51.438 -16.609 1 89.69 254 ALA A C 1
ATOM 1892 O O . ALA A 1 254 ? 4.242 -52.562 -17.062 1 89.69 254 ALA A O 1
ATOM 1893 N N . LYS A 1 255 ? 5.512 -50.781 -16.672 1 92.88 255 LYS A N 1
ATOM 1894 C CA . LYS A 1 255 ? 6.734 -51.438 -17.172 1 92.88 255 LYS A CA 1
ATOM 1895 C C . LYS A 1 255 ? 7.051 -52.688 -16.375 1 92.88 255 LYS A C 1
ATOM 1897 O O . LYS A 1 255 ? 7.355 -53.719 -16.953 1 92.88 255 LYS A O 1
ATOM 1902 N N . GLU A 1 256 ? 7.008 -52.625 -15.078 1 92.06 256 GLU A N 1
ATOM 1903 C CA . GLU A 1 256 ? 7.301 -53.781 -14.227 1 92.06 256 GLU A CA 1
ATOM 1904 C C . GLU A 1 256 ? 6.273 -54.875 -14.422 1 92.06 256 GLU A C 1
ATOM 1906 O O . GLU A 1 256 ? 6.617 -56.062 -14.398 1 92.06 256 GLU A O 1
ATOM 1911 N N . GLY A 1 257 ? 5.055 -54.469 -14.539 1 89.38 257 GLY A N 1
ATOM 1912 C CA . GLY A 1 257 ? 4.016 -55.469 -14.805 1 89.38 257 GLY A CA 1
ATOM 1913 C C . GLY A 1 257 ? 4.234 -56.219 -16.094 1 89.38 257 GLY A C 1
ATOM 1914 O O . GLY A 1 257 ? 4.133 -57.469 -16.109 1 89.38 257 GLY A O 1
ATOM 1915 N N . TYR A 1 258 ? 4.562 -55.562 -17.188 1 93.25 258 TYR A N 1
ATOM 1916 C CA . TYR A 1 258 ? 4.844 -56.219 -18.469 1 93.25 258 TYR A CA 1
ATOM 1917 C C . TYR A 1 258 ? 6.051 -57.125 -18.359 1 93.25 258 TYR A C 1
ATOM 1919 O O . TYR A 1 258 ? 6.012 -58.281 -18.812 1 93.25 258 TYR A O 1
ATOM 1927 N N . TYR A 1 259 ? 7.121 -56.625 -17.781 1 94.12 259 TYR A N 1
ATOM 1928 C CA . TYR A 1 259 ? 8.344 -57.438 -17.641 1 94.12 259 TYR A CA 1
ATOM 1929 C C . TYR A 1 259 ? 8.078 -58.719 -16.891 1 94.12 259 TYR A C 1
ATOM 1931 O O . TYR A 1 259 ? 8.555 -59.781 -17.281 1 94.12 259 TYR A O 1
ATOM 1939 N N . SER A 1 260 ? 7.34 -58.656 -15.82 1 92.75 260 SER A N 1
ATOM 1940 C CA . SER A 1 260 ? 7.023 -59.812 -15.016 1 92.75 260 SER A CA 1
ATOM 1941 C C . SER A 1 260 ? 6.227 -60.844 -15.828 1 92.75 260 SER A C 1
ATOM 1943 O O . SER A 1 260 ? 6.477 -62.031 -15.734 1 92.75 260 SER A O 1
ATOM 1945 N N . ALA A 1 261 ? 5.305 -60.344 -16.562 1 90.38 261 ALA A N 1
ATOM 1946 C CA . ALA A 1 261 ? 4.488 -61.219 -17.391 1 90.38 261 ALA A CA 1
ATOM 1947 C C . ALA A 1 261 ? 5.34 -61.906 -18.453 1 90.38 261 ALA A C 1
ATOM 1949 O O . ALA A 1 261 ? 5.203 -63.125 -18.656 1 90.38 261 ALA A O 1
ATOM 1950 N N . LEU A 1 262 ? 6.195 -61.156 -19.109 1 94.12 262 LEU A N 1
ATOM 1951 C CA . LEU A 1 262 ? 7.062 -61.719 -20.141 1 94.12 262 LEU A CA 1
ATOM 1952 C C . LEU A 1 262 ? 8.031 -62.75 -19.547 1 94.12 262 LEU A C 1
ATOM 1954 O O . LEU A 1 262 ? 8.172 -63.844 -20.062 1 94.12 262 LEU A O 1
ATOM 1958 N N . LYS A 1 263 ? 8.672 -62.406 -18.469 1 94.88 263 LYS A N 1
ATOM 1959 C CA . LYS A 1 263 ? 9.641 -63.281 -17.812 1 94.88 263 LYS A CA 1
ATOM 1960 C C . LYS A 1 263 ? 8.992 -64.562 -17.359 1 94.88 263 LYS A C 1
ATOM 1962 O O . LYS A 1 263 ? 9.516 -65.625 -17.625 1 94.88 263 LYS A O 1
ATOM 1967 N N . GLY A 1 264 ? 7.906 -64.375 -16.719 1 93.56 264 GLY A N 1
ATOM 1968 C CA . GLY A 1 264 ? 7.191 -65.562 -16.266 1 93.56 264 GLY A CA 1
ATOM 1969 C C . GLY A 1 264 ? 6.734 -66.438 -17.406 1 93.56 264 GLY A C 1
ATOM 1970 O O . GLY A 1 264 ? 6.891 -67.688 -17.359 1 93.56 264 GLY A O 1
ATOM 1971 N N . GLY A 1 265 ? 6.199 -65.875 -18.438 1 93.06 265 GLY A N 1
ATOM 1972 C CA . GLY A 1 265 ? 5.703 -66.625 -19.578 1 93.06 265 GLY A CA 1
ATOM 1973 C C . GLY A 1 265 ? 6.793 -67.375 -20.328 1 93.06 265 GLY A C 1
ATOM 1974 O O . GLY A 1 265 ? 6.621 -68.562 -20.672 1 93.06 265 GLY A O 1
ATOM 1975 N N . VAL A 1 266 ? 7.895 -66.75 -20.547 1 94.62 266 VAL A N 1
ATOM 1976 C CA . VAL A 1 266 ? 9.008 -67.375 -21.281 1 94.62 266 VAL A CA 1
ATOM 1977 C C . VAL A 1 266 ? 9.609 -68.5 -20.453 1 94.62 266 VAL A C 1
ATOM 1979 O O . VAL A 1 266 ? 9.961 -69.562 -21 1 94.62 266 VAL A O 1
ATOM 1982 N N . ARG A 1 267 ? 9.734 -68.375 -19.188 1 94.56 267 ARG A N 1
ATOM 1983 C CA . ARG A 1 267 ? 10.258 -69.375 -18.312 1 94.56 267 ARG A CA 1
ATOM 1984 C C . ARG A 1 267 ? 9.328 -70.625 -18.281 1 94.56 267 ARG A C 1
ATOM 1986 O O . ARG A 1 267 ? 9.781 -71.75 -18.297 1 94.56 267 ARG A O 1
ATOM 1993 N N . ASP A 1 268 ? 8.086 -70.312 -18.219 1 92.62 268 ASP A N 1
ATOM 1994 C CA . ASP A 1 268 ? 7.105 -71.375 -18.219 1 92.62 268 ASP A CA 1
ATOM 1995 C C . ASP A 1 268 ? 7.152 -72.188 -19.531 1 92.62 268 ASP A C 1
ATOM 1997 O O . ASP A 1 268 ? 7.055 -73.438 -19.516 1 92.62 268 ASP A O 1
ATOM 2001 N N . LEU A 1 269 ? 7.242 -71.438 -20.609 1 95.06 269 LEU A N 1
ATOM 2002 C CA . LEU A 1 269 ? 7.355 -72.062 -21.906 1 95.06 269 LEU A CA 1
ATOM 2003 C C . LEU A 1 269 ? 8.594 -72.938 -21.969 1 95.06 269 LEU A C 1
ATOM 2005 O O . LEU A 1 269 ? 8.508 -74.125 -22.422 1 95.06 269 LEU A O 1
ATOM 2009 N N . ALA A 1 270 ? 9.719 -72.5 -21.516 1 95.06 270 ALA A N 1
ATOM 2010 C CA . ALA A 1 270 ? 10.969 -73.25 -21.5 1 95.06 270 ALA A CA 1
ATOM 2011 C C . ALA A 1 270 ? 10.852 -74.438 -20.578 1 95.06 270 ALA A C 1
ATOM 2013 O O . ALA A 1 270 ? 11.367 -75.562 -20.891 1 95.06 270 ALA A O 1
ATOM 2014 N N . GLY A 1 271 ? 10.219 -74.25 -19.484 1 93.19 271 GLY A N 1
ATOM 2015 C CA . GLY A 1 271 ? 10 -75.375 -18.562 1 93.19 271 GLY A CA 1
ATOM 2016 C C . GLY A 1 271 ? 9.133 -76.438 -19.156 1 93.19 271 GLY A C 1
ATOM 2017 O O . GLY A 1 271 ? 9.422 -77.625 -19 1 93.19 271 GLY A O 1
ATOM 2018 N N . SER A 1 272 ? 8.102 -76 -19.797 1 93.56 272 SER A N 1
ATOM 2019 C CA . SER A 1 272 ? 7.211 -77 -20.438 1 93.56 272 SER A CA 1
ATOM 2020 C C . SER A 1 272 ? 7.945 -77.75 -21.516 1 93.56 272 SER A C 1
ATOM 2022 O O . SER A 1 272 ? 7.75 -79 -21.656 1 93.56 272 SER A O 1
ATOM 2024 N N . TYR A 1 273 ? 8.719 -77.125 -22.297 1 95.62 273 TYR A N 1
ATOM 2025 C CA . TYR A 1 273 ? 9.484 -77.75 -23.344 1 95.62 273 TYR A CA 1
ATOM 2026 C C . TYR A 1 273 ? 10.492 -78.75 -22.734 1 95.62 273 TYR A C 1
ATOM 2028 O O . TYR A 1 273 ? 10.695 -79.875 -23.266 1 95.62 273 TYR A O 1
ATOM 2036 N N . ALA A 1 274 ? 11.164 -78.375 -21.656 1 94.38 274 ALA A N 1
ATOM 2037 C CA . ALA A 1 274 ? 12.148 -79.25 -21 1 94.38 274 ALA A CA 1
ATOM 2038 C C . ALA A 1 274 ? 11.516 -80.562 -20.578 1 94.38 274 ALA A C 1
ATOM 2040 O O . ALA A 1 274 ? 12.156 -81.625 -20.672 1 94.38 274 ALA A O 1
ATOM 2041 N N . LEU A 1 275 ? 10.297 -80.5 -20.141 1 92.81 275 LEU A N 1
ATOM 2042 C CA . LEU A 1 275 ? 9.594 -81.688 -19.75 1 92.81 275 LEU A CA 1
ATOM 2043 C C . LEU A 1 275 ? 9.344 -82.625 -20.953 1 92.81 275 LEU A C 1
ATOM 2045 O O . LEU A 1 275 ? 9.508 -83.812 -20.875 1 92.81 275 LEU A O 1
ATOM 2049 N N . VAL A 1 276 ? 8.969 -82 -22.047 1 92 276 VAL A N 1
ATOM 2050 C CA . VAL A 1 276 ? 8.719 -82.75 -23.281 1 92 276 VAL A CA 1
ATOM 2051 C C . VAL A 1 276 ? 10.016 -83.375 -23.781 1 92 276 VAL A C 1
ATOM 2053 O O . VAL A 1 276 ? 10.047 -84.5 -24.172 1 92 276 VAL A O 1
ATOM 2056 N N . GLU A 1 277 ? 11.031 -82.625 -23.766 1 93.81 277 GLU A N 1
ATOM 2057 C CA . GLU A 1 277 ? 12.344 -83.062 -24.203 1 93.81 277 GLU A CA 1
ATOM 2058 C C . GLU A 1 277 ? 12.82 -84.25 -23.375 1 93.81 277 GLU A C 1
ATOM 2060 O O . GLU A 1 277 ? 13.234 -85.312 -23.906 1 93.81 277 GLU A O 1
ATOM 2065 N N . GLU A 1 278 ? 12.711 -84.188 -22.047 1 93.5 278 GLU A N 1
ATOM 2066 C CA . GLU A 1 278 ? 13.156 -85.25 -21.125 1 93.5 278 GLU A CA 1
ATOM 2067 C C . GLU A 1 278 ? 12.383 -86.5 -21.344 1 93.5 278 GLU A C 1
ATOM 2069 O O . GLU A 1 278 ? 12.977 -87.625 -21.406 1 93.5 278 GLU A O 1
ATOM 2074 N N . SER A 1 279 ? 11.156 -86.312 -21.531 1 93 279 SER A N 1
ATOM 2075 C CA . SER A 1 279 ? 10.312 -87.5 -21.75 1 93 279 SER A CA 1
ATOM 2076 C C . SER A 1 279 ? 10.609 -88.188 -23.094 1 93 279 SER A C 1
ATOM 2078 O O . SER A 1 279 ? 10.57 -89.375 -23.203 1 93 279 SER A O 1
ATOM 2080 N N . THR A 1 280 ? 10.898 -87.312 -24.016 1 94.38 280 THR A N 1
ATOM 2081 C CA . THR A 1 280 ? 11.188 -87.812 -25.359 1 94.38 280 THR A CA 1
ATOM 2082 C C . THR A 1 280 ? 12.508 -88.625 -25.375 1 94.38 280 THR A C 1
ATOM 2084 O O . THR A 1 280 ? 12.617 -89.625 -26.031 1 94.38 280 THR A O 1
ATOM 2087 N N . LEU A 1 281 ? 13.484 -88.188 -24.641 1 9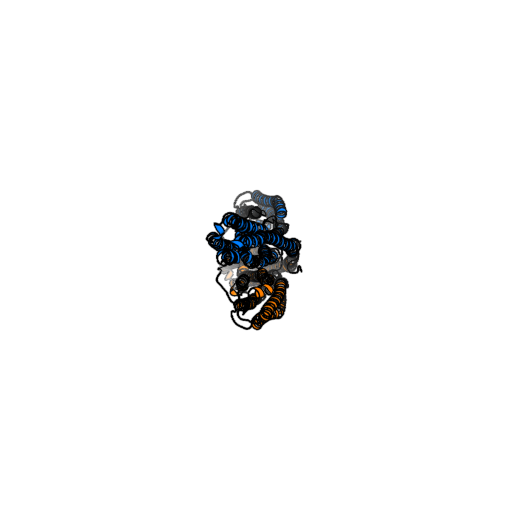3.5 281 LEU A N 1
ATOM 2088 C CA . LEU A 1 281 ? 14.805 -88.812 -24.609 1 93.5 281 LEU A CA 1
ATOM 2089 C C . LEU A 1 281 ? 14.781 -90.125 -23.859 1 93.5 281 LEU A C 1
ATOM 2091 O O . LEU A 1 281 ? 15.695 -90.938 -23.984 1 93.5 281 LEU A O 1
ATOM 2095 N N . LEU A 1 282 ? 13.727 -90.438 -23.141 1 92.19 282 LEU A N 1
ATOM 2096 C CA . LEU A 1 282 ? 13.594 -91.625 -22.359 1 92.19 282 LEU A CA 1
ATOM 2097 C C . LEU A 1 282 ? 12.961 -92.75 -23.188 1 92.19 282 LEU A C 1
ATOM 2099 O O . LEU A 1 282 ? 12.961 -93.938 -22.781 1 92.19 282 LEU A O 1
ATOM 2103 N N . LEU A 1 283 ? 12.516 -92.375 -24.375 1 91.69 283 LEU A N 1
ATOM 2104 C CA . LEU A 1 283 ? 11.875 -93.375 -25.234 1 91.69 283 LEU A CA 1
ATOM 2105 C C . LEU A 1 283 ? 12.906 -94.312 -25.828 1 91.69 283 LEU A C 1
ATOM 2107 O O . LEU A 1 283 ? 14.023 -93.938 -26.141 1 91.69 283 LEU A O 1
ATOM 2111 N N . ALA A 1 284 ? 12.648 -95.625 -26.062 1 89.31 284 ALA A N 1
ATOM 2112 C CA . ALA A 1 284 ? 13.555 -96.688 -26.547 1 89.31 284 ALA A CA 1
ATOM 2113 C C . ALA A 1 284 ? 13.992 -96.375 -27.984 1 89.31 284 ALA A C 1
ATOM 2115 O O . ALA A 1 284 ? 15.133 -96.688 -28.359 1 89.31 284 ALA A O 1
ATOM 2116 N N . VAL A 1 285 ? 13.094 -95.75 -28.656 1 90.94 285 VAL A N 1
ATOM 2117 C CA . VAL A 1 285 ? 13.375 -95.438 -30.062 1 90.94 285 VAL A CA 1
ATOM 2118 C C . VAL A 1 285 ? 14.555 -94.5 -30.156 1 90.94 285 VAL A C 1
ATOM 2120 O O . VAL A 1 285 ? 15.242 -94.438 -31.172 1 90.94 285 VAL A O 1
ATOM 2123 N N . TYR A 1 286 ? 14.828 -93.875 -29.156 1 91.44 286 TYR A N 1
ATOM 2124 C CA . TYR A 1 286 ? 15.938 -92.875 -29.125 1 91.44 286 TYR A CA 1
ATOM 2125 C C . TYR A 1 286 ? 17.281 -93.625 -29.156 1 91.44 286 TYR A C 1
ATOM 2127 O O . TYR A 1 286 ? 18.266 -93.062 -29.656 1 91.44 286 TYR A O 1
ATOM 2135 N N . ASN A 1 287 ? 17.297 -94.812 -28.703 1 87.94 287 ASN A N 1
ATOM 2136 C CA . ASN A 1 287 ? 18.547 -95.625 -28.594 1 87.94 287 ASN A CA 1
ATOM 2137 C C . ASN A 1 287 ? 18.797 -96.438 -29.859 1 87.94 287 ASN A C 1
ATOM 2139 O O . ASN A 1 287 ? 19.812 -97.125 -29.969 1 87.94 287 ASN A O 1
ATOM 2143 N N . VAL A 1 288 ? 17.844 -96.375 -30.672 1 89.38 288 VAL A N 1
ATOM 2144 C CA . VAL A 1 288 ? 18.031 -97.062 -31.953 1 89.38 288 VAL A CA 1
ATOM 2145 C C . VAL A 1 288 ? 18.938 -96.188 -32.844 1 89.38 288 VAL A C 1
ATOM 2147 O O . VAL A 1 288 ? 18.703 -95 -33.062 1 89.38 288 VAL A O 1
ATOM 2150 N N . THR A 1 289 ? 20.016 -97 -33.406 1 85.06 289 THR A N 1
ATOM 2151 C CA . THR A 1 289 ? 21.016 -96.312 -34.219 1 85.06 289 THR A CA 1
ATOM 2152 C C . THR A 1 289 ? 20.391 -95.562 -35.375 1 85.06 289 THR A C 1
ATOM 2154 O O . THR A 1 289 ? 19.578 -96.188 -36.125 1 85.06 289 THR A O 1
ATOM 2157 N N . GLY A 1 290 ? 20.656 -94.312 -35.656 1 88.75 290 GLY A N 1
ATOM 2158 C CA . GLY A 1 290 ? 20.109 -93.5 -36.75 1 88.75 290 GLY A CA 1
ATOM 2159 C C . GLY A 1 290 ? 18.891 -92.688 -36.312 1 88.75 290 GLY A C 1
ATOM 2160 O O . GLY A 1 290 ? 18.75 -91.5 -36.688 1 88.75 290 GLY A O 1
ATOM 2161 N N . LEU A 1 291 ? 17.922 -93.312 -35.594 1 90.62 291 LEU A N 1
ATOM 2162 C CA . LEU A 1 291 ? 16.688 -92.625 -35.188 1 90.62 291 LEU A CA 1
ATOM 2163 C C . LEU A 1 291 ? 16.953 -91.625 -34.094 1 90.62 291 LEU A C 1
ATOM 2165 O O . LEU A 1 291 ? 16.344 -90.562 -34.094 1 90.62 291 LEU A O 1
ATOM 2169 N N . GLY A 1 292 ? 17.953 -91.938 -33.188 1 92.31 292 GLY A N 1
ATOM 2170 C CA . GLY A 1 292 ? 18.359 -90.938 -32.156 1 92.31 292 GLY A CA 1
ATOM 2171 C C . GLY A 1 292 ? 18.859 -89.625 -32.75 1 92.31 292 GLY A C 1
ATOM 2172 O O . GLY A 1 292 ? 18.531 -88.562 -32.25 1 92.31 292 GLY A O 1
ATOM 2173 N N . THR A 1 293 ? 19.594 -89.812 -33.812 1 93.56 293 THR A N 1
ATOM 2174 C CA . THR A 1 293 ? 20.141 -88.625 -34.469 1 93.56 293 THR A CA 1
ATOM 2175 C C . THR A 1 293 ? 19.031 -87.75 -35.062 1 93.56 293 THR A C 1
ATOM 2177 O O . THR A 1 293 ? 19.094 -86.5 -35.031 1 93.56 293 THR A O 1
ATOM 2180 N N . LEU A 1 294 ? 17.984 -88.312 -35.625 1 92.38 294 LEU A N 1
ATOM 2181 C CA . LEU A 1 294 ? 16.844 -87.625 -36.188 1 92.38 294 LEU A CA 1
ATOM 2182 C C . LEU A 1 294 ? 16.062 -86.875 -35.094 1 92.38 294 LEU A C 1
ATOM 2184 O O . LEU A 1 294 ? 15.672 -85.75 -35.281 1 92.38 294 LEU A O 1
ATOM 2188 N N . ILE A 1 295 ? 15.914 -87.5 -33.969 1 93.94 295 ILE A N 1
ATOM 2189 C CA . ILE A 1 295 ? 15.195 -86.938 -32.844 1 93.94 295 ILE A CA 1
ATOM 2190 C C . ILE A 1 295 ? 15.984 -85.75 -32.25 1 93.94 295 ILE A C 1
ATOM 2192 O O . ILE A 1 295 ? 15.422 -84.688 -32 1 93.94 295 ILE A O 1
ATOM 2196 N N . ASP A 1 296 ? 17.328 -85.875 -32.188 1 94.06 296 ASP A N 1
ATOM 2197 C CA . ASP A 1 296 ? 18.188 -84.812 -31.688 1 94.06 296 ASP A CA 1
ATOM 2198 C C . ASP A 1 296 ? 18.109 -83.562 -32.594 1 94.06 296 ASP A C 1
ATOM 2200 O O . ASP A 1 296 ? 18.062 -82.438 -32.125 1 94.06 296 ASP A O 1
ATOM 2204 N N . THR A 1 297 ? 18.141 -83.812 -33.875 1 93 297 THR A N 1
ATOM 2205 C CA . THR A 1 297 ? 18.078 -82.75 -34.844 1 93 297 THR A CA 1
ATOM 2206 C C . THR A 1 297 ? 16.75 -82 -34.719 1 93 297 THR A C 1
ATOM 2208 O O . THR A 1 297 ? 16.734 -80.75 -34.75 1 93 297 THR A O 1
ATOM 2211 N N . MET A 1 298 ? 15.641 -82.688 -34.625 1 93.94 298 MET A N 1
ATOM 2212 C CA . MET A 1 298 ? 14.328 -82.062 -34.469 1 93.94 298 MET A CA 1
ATOM 2213 C C . MET A 1 298 ? 14.242 -81.25 -33.156 1 93.94 298 MET A C 1
ATOM 2215 O O . MET A 1 298 ? 13.844 -80.125 -33.156 1 93.94 298 MET A O 1
ATOM 2219 N N . LEU A 1 299 ? 14.633 -81.812 -32.031 1 95.31 299 LEU A N 1
ATOM 2220 C CA . LEU A 1 299 ? 14.594 -81.188 -30.75 1 95.31 299 LEU A CA 1
ATOM 2221 C C . LEU A 1 299 ? 15.516 -79.938 -30.734 1 95.31 299 LEU A C 1
ATOM 2223 O O . LEU A 1 299 ? 15.242 -78.938 -30.047 1 95.31 299 LEU A O 1
ATOM 2227 N N . GLY A 1 300 ? 16.625 -80.062 -31.516 1 94.31 300 GLY A N 1
ATOM 2228 C CA . GLY A 1 300 ? 17.562 -78.938 -31.641 1 94.31 300 GLY A CA 1
ATOM 2229 C C . GLY A 1 300 ? 16.906 -77.688 -32.125 1 94.31 300 GLY A C 1
ATOM 2230 O O . GLY A 1 300 ? 17.328 -76.562 -31.766 1 94.31 300 GLY A O 1
ATOM 2231 N N . LYS A 1 301 ? 15.836 -77.75 -32.906 1 93.81 301 LYS A N 1
ATOM 2232 C CA . LYS A 1 301 ? 15.125 -76.625 -33.438 1 93.81 301 LYS A CA 1
ATOM 2233 C C . LYS A 1 301 ? 14.406 -75.812 -32.312 1 93.81 301 LYS A C 1
ATOM 2235 O O . LYS A 1 301 ? 14.227 -74.625 -32.406 1 93.81 301 LYS A O 1
ATOM 2240 N N . PHE A 1 302 ? 14.023 -76.438 -31.344 1 94.69 302 PHE A N 1
ATOM 2241 C CA . PHE A 1 302 ? 13.359 -75.812 -30.188 1 94.69 302 PHE A CA 1
ATOM 2242 C C . PHE A 1 302 ? 14.375 -75.438 -29.125 1 94.69 302 PHE A C 1
ATOM 2244 O O . PHE A 1 302 ? 14.219 -74.438 -28.438 1 94.69 302 PHE A O 1
ATOM 2251 N N . ASN A 1 303 ? 15.469 -76.25 -29 1 94.31 303 ASN A N 1
ATOM 2252 C CA . ASN A 1 303 ? 16.516 -76 -28.016 1 94.31 303 ASN A CA 1
ATOM 2253 C C . ASN A 1 303 ? 17.266 -74.688 -28.328 1 94.31 303 ASN A C 1
ATOM 2255 O O . ASN A 1 303 ? 17.641 -74 -27.406 1 94.31 303 ASN A O 1
ATOM 2259 N N . THR A 1 304 ? 17.438 -74.375 -29.516 1 93.38 304 THR A N 1
ATOM 2260 C CA . THR A 1 304 ? 18.266 -73.25 -29.906 1 93.38 304 THR A CA 1
ATOM 2261 C C . THR A 1 304 ? 17.625 -71.938 -29.453 1 93.38 304 THR A C 1
ATOM 2263 O O . THR A 1 304 ? 18.266 -71.125 -28.766 1 93.38 304 THR A O 1
ATOM 2266 N N . PRO A 1 305 ? 16.344 -71.625 -29.734 1 93.81 305 PRO A N 1
ATOM 2267 C CA . PRO A 1 305 ? 15.734 -70.375 -29.266 1 93.81 305 PRO A CA 1
ATOM 2268 C C . PRO A 1 305 ? 15.609 -70.312 -27.734 1 93.81 305 PRO A C 1
ATOM 2270 O O . PRO A 1 305 ? 15.688 -69.25 -27.156 1 93.81 305 PRO A O 1
ATOM 2273 N N . LEU A 1 306 ? 15.516 -71.5 -27.078 1 94.19 306 LEU A N 1
ATOM 2274 C CA . LEU A 1 306 ? 15.266 -71.562 -25.641 1 94.19 306 LEU A CA 1
ATOM 2275 C C . LEU A 1 306 ? 16.562 -71.75 -24.875 1 94.19 306 LEU A C 1
ATOM 2277 O O . LEU A 1 306 ? 16.531 -72 -23.656 1 94.19 306 LEU A O 1
ATOM 2281 N N . ALA A 1 307 ? 17.656 -71.75 -25.625 1 91.81 307 ALA A N 1
ATOM 2282 C CA . ALA A 1 307 ? 18.953 -72.062 -25.031 1 91.81 307 ALA A CA 1
ATOM 2283 C C . ALA A 1 307 ? 19.344 -70.938 -24 1 91.81 307 ALA A C 1
ATOM 2285 O O . ALA A 1 307 ? 20 -71.25 -23 1 91.81 307 ALA A O 1
ATOM 2286 N N . ASN A 1 308 ? 18.938 -69.75 -24.203 1 92.38 308 ASN A N 1
ATOM 2287 C CA . ASN A 1 308 ? 19.375 -68.688 -23.344 1 92.38 308 ASN A CA 1
ATOM 2288 C C . ASN A 1 308 ? 18.203 -67.812 -22.875 1 92.38 308 ASN A C 1
ATOM 2290 O O . ASN A 1 308 ? 18.203 -66.625 -23.031 1 92.38 308 ASN A O 1
ATOM 2294 N N . VAL A 1 309 ? 17.328 -68.438 -22.234 1 92.69 309 VAL A N 1
ATOM 2295 C CA . VAL A 1 309 ? 16.109 -67.812 -21.766 1 92.69 309 VAL A CA 1
ATOM 2296 C C . VAL A 1 309 ? 16.438 -66.688 -20.797 1 92.69 309 VAL A C 1
ATOM 2298 O O . VAL A 1 309 ? 15.875 -65.625 -20.875 1 92.69 309 VAL A O 1
ATOM 2301 N N . THR A 1 310 ? 17.422 -66.875 -19.906 1 92.88 310 THR A N 1
ATOM 2302 C CA . THR A 1 310 ? 17.797 -65.938 -18.906 1 92.88 310 THR A CA 1
ATOM 2303 C C . THR A 1 310 ? 18.375 -64.688 -19.562 1 92.88 310 THR A C 1
ATOM 2305 O O . THR A 1 310 ? 18.062 -63.531 -19.156 1 92.88 310 THR A O 1
ATOM 2308 N N . GLN A 1 311 ? 19.156 -64.812 -20.562 1 92.5 311 GLN A N 1
ATOM 2309 C CA . GLN A 1 311 ? 19.766 -63.719 -21.266 1 92.5 311 GLN A CA 1
ATOM 2310 C C . GLN A 1 311 ? 18.734 -62.938 -22.078 1 92.5 311 GLN A C 1
ATOM 2312 O O . GLN A 1 311 ? 18.797 -61.719 -22.172 1 92.5 311 GLN A O 1
ATOM 2317 N N . ASP A 1 312 ? 17.797 -63.594 -22.703 1 92 312 ASP A N 1
ATOM 2318 C CA . ASP A 1 312 ? 16.781 -62.969 -23.516 1 92 312 ASP A CA 1
ATOM 2319 C C . ASP A 1 312 ? 15.867 -62.062 -22.672 1 92 312 ASP A C 1
ATOM 2321 O O . ASP A 1 312 ? 15.578 -60.938 -23.047 1 92 312 ASP A O 1
ATOM 2325 N N . VAL A 1 313 ? 15.523 -62.562 -21.516 1 92.5 313 VAL A N 1
ATOM 2326 C CA . VAL A 1 313 ? 14.641 -61.812 -20.625 1 92.5 313 VAL A CA 1
ATOM 2327 C C . VAL A 1 313 ? 15.398 -60.594 -20.047 1 92.5 313 VAL A C 1
ATOM 2329 O O . VAL A 1 313 ? 14.82 -59.531 -19.859 1 92.5 313 VAL A O 1
ATOM 2332 N N . ALA A 1 314 ? 16.672 -60.75 -19.766 1 93.69 314 ALA A N 1
ATOM 2333 C CA . ALA A 1 314 ? 17.484 -59.656 -19.234 1 93.69 314 ALA A CA 1
ATOM 2334 C C . ALA A 1 314 ? 17.641 -58.531 -20.281 1 93.69 314 ALA A C 1
ATOM 2336 O O . ALA A 1 314 ? 17.688 -57.344 -19.922 1 93.69 314 ALA A O 1
ATOM 2337 N N . ALA A 1 315 ? 17.688 -58.875 -21.5 1 93.06 315 ALA A N 1
ATOM 2338 C CA . ALA A 1 315 ? 17.781 -57.875 -22.578 1 93.06 315 ALA A CA 1
ATOM 2339 C C . ALA A 1 315 ? 16.516 -57.031 -22.656 1 93.06 315 ALA A C 1
ATOM 2341 O O . ALA A 1 315 ? 16.594 -55.844 -22.953 1 93.06 315 ALA A O 1
ATOM 2342 N N . VAL A 1 316 ? 15.398 -57.625 -22.391 1 93.81 316 VAL A N 1
ATOM 2343 C CA . VAL A 1 316 ? 14.141 -56.906 -22.391 1 93.81 316 VAL A CA 1
ATOM 2344 C C . VAL A 1 316 ? 14.102 -55.938 -21.203 1 93.81 316 VAL A C 1
ATOM 2346 O O . VAL A 1 316 ? 13.617 -54.812 -21.328 1 93.81 316 VAL A O 1
ATOM 2349 N N . ALA A 1 317 ? 14.57 -56.375 -20.047 1 94.69 317 ALA A N 1
ATOM 2350 C CA . ALA A 1 317 ? 14.641 -55.5 -18.875 1 94.69 317 ALA A CA 1
ATOM 2351 C C . ALA A 1 317 ? 15.445 -54.25 -19.188 1 94.69 317 ALA A C 1
ATOM 2353 O O . ALA A 1 317 ? 15.039 -53.125 -18.812 1 94.69 317 ALA A O 1
ATOM 2354 N N . LEU A 1 318 ? 16.547 -54.438 -19.828 1 94.31 318 LEU A N 1
ATOM 2355 C CA . LEU A 1 318 ? 17.406 -53.312 -20.188 1 94.31 318 LEU A CA 1
ATOM 2356 C C . LEU A 1 318 ? 16.703 -52.375 -21.188 1 94.31 318 LEU A C 1
ATOM 2358 O O . LEU A 1 318 ? 16.781 -51.156 -21.062 1 94.31 318 LEU A O 1
ATOM 2362 N N . GLN A 1 319 ? 15.992 -52.969 -22.125 1 93.88 319 GLN A N 1
ATOM 2363 C CA . GLN A 1 319 ? 15.258 -52.188 -23.109 1 93.88 319 GLN A CA 1
ATOM 2364 C C . GLN A 1 319 ? 14.148 -51.375 -22.453 1 93.88 319 GLN A C 1
ATOM 2366 O O . GLN A 1 319 ? 13.953 -50.188 -22.797 1 93.88 319 GLN A O 1
ATOM 2371 N N . LEU A 1 320 ? 13.5 -51.906 -21.547 1 95.25 320 LEU A N 1
ATOM 2372 C CA . LEU A 1 320 ? 12.414 -51.25 -20.844 1 95.25 320 LEU A CA 1
ATOM 2373 C C . LEU A 1 320 ? 12.953 -50.125 -19.969 1 95.25 320 LEU A C 1
ATOM 2375 O O . LEU A 1 320 ? 12.328 -49.062 -19.844 1 95.25 320 LEU A O 1
ATOM 2379 N N . GLN A 1 321 ? 14.07 -50.406 -19.375 1 94.62 321 GLN A N 1
ATOM 2380 C CA . GLN A 1 321 ? 14.68 -49.375 -18.562 1 94.62 321 GLN A CA 1
ATOM 2381 C C . GLN A 1 321 ? 15.125 -48.188 -19.438 1 94.62 321 GLN A C 1
ATOM 2383 O O . GLN A 1 321 ? 14.938 -47.031 -19.062 1 94.62 321 GLN A O 1
ATOM 2388 N N . ASN A 1 322 ? 15.727 -48.469 -20.547 1 94.44 322 ASN A N 1
ATOM 2389 C CA . ASN A 1 322 ? 16.125 -47.406 -21.484 1 94.44 322 ASN A CA 1
ATOM 2390 C C . ASN A 1 322 ? 14.914 -46.594 -21.953 1 94.44 322 ASN A C 1
ATOM 2392 O O . ASN A 1 322 ? 15.008 -45.375 -22.125 1 94.44 322 ASN A O 1
ATOM 2396 N N . TYR A 1 323 ? 13.852 -47.25 -22.172 1 95 323 TYR A N 1
ATOM 2397 C CA . TYR A 1 323 ? 12.594 -46.594 -22.531 1 95 323 TYR A CA 1
ATOM 2398 C C . TYR A 1 323 ? 12.141 -45.656 -21.438 1 95 323 TYR A C 1
ATOM 2400 O O . TYR A 1 323 ? 11.844 -44.5 -21.703 1 95 323 TYR A O 1
ATOM 2408 N N . LEU A 1 324 ? 12.172 -46.125 -20.203 1 95.5 324 LEU A N 1
ATOM 2409 C CA . LEU A 1 324 ? 11.727 -45.281 -19.094 1 95.5 324 LEU A CA 1
ATOM 2410 C C . LEU A 1 324 ? 12.648 -44.094 -18.922 1 95.5 324 LEU A C 1
ATOM 2412 O O . LEU A 1 324 ? 12.18 -42.969 -18.641 1 95.5 324 LEU A O 1
ATOM 2416 N N . ASP A 1 325 ? 13.914 -44.281 -19.078 1 93.88 325 ASP A N 1
ATOM 2417 C CA . ASP A 1 325 ? 14.883 -43.219 -18.953 1 93.88 325 ASP A CA 1
ATOM 2418 C C . ASP A 1 325 ? 14.672 -42.156 -20.047 1 93.88 325 ASP A C 1
ATOM 2420 O O . ASP A 1 325 ? 14.797 -40.969 -19.797 1 93.88 325 ASP A O 1
ATOM 2424 N N . ALA A 1 326 ? 14.344 -42.625 -21.203 1 94.12 326 ALA A N 1
ATOM 2425 C CA . ALA A 1 326 ? 14.078 -41.688 -22.297 1 94.12 326 ALA A CA 1
ATOM 2426 C C . ALA A 1 326 ? 12.828 -40.875 -22.031 1 94.12 326 ALA A C 1
ATOM 2428 O O . ALA A 1 326 ? 12.812 -39.656 -22.281 1 94.12 326 ALA A O 1
ATOM 2429 N N . VAL A 1 327 ? 11.828 -41.5 -21.547 1 94.81 327 VAL A N 1
ATOM 2430 C CA . VAL A 1 327 ? 10.586 -40.781 -21.234 1 94.81 327 VAL A CA 1
ATOM 2431 C C . VAL A 1 327 ? 10.82 -39.781 -20.109 1 94.81 327 VAL A C 1
ATOM 2433 O O . VAL A 1 327 ? 10.297 -38.656 -20.156 1 94.81 327 VAL A O 1
ATOM 2436 N N . LYS A 1 328 ? 11.555 -40.188 -19.141 1 94 328 LYS A N 1
ATOM 2437 C CA . LYS A 1 328 ? 11.922 -39.281 -18.062 1 94 328 LYS A CA 1
ATOM 2438 C C . LYS A 1 328 ? 12.602 -38.031 -18.609 1 94 328 LYS A C 1
ATOM 2440 O O . LYS A 1 328 ? 12.312 -36.906 -18.156 1 94 328 LYS A O 1
ATOM 2445 N N . GLY A 1 329 ? 13.492 -38.188 -19.5 1 91.69 329 GLY A N 1
ATOM 2446 C CA . GLY A 1 329 ? 14.148 -37.062 -20.125 1 91.69 329 GLY A CA 1
ATOM 2447 C C . GLY A 1 329 ? 13.188 -36.156 -20.859 1 91.69 329 GLY A C 1
ATOM 2448 O O . GLY A 1 329 ? 13.367 -34.938 -20.859 1 91.69 329 GLY A O 1
ATOM 2449 N N . MET A 1 330 ? 12.172 -36.688 -21.438 1 91.81 330 MET A N 1
ATOM 2450 C CA . MET A 1 330 ? 11.188 -35.906 -22.172 1 91.81 330 MET A CA 1
ATOM 2451 C C . MET A 1 330 ? 10.289 -35.125 -21.219 1 91.81 330 MET A C 1
ATOM 2453 O O . MET A 1 330 ? 9.875 -34 -21.531 1 91.81 330 MET A O 1
ATOM 2457 N N . VAL A 1 331 ? 9.945 -35.75 -20.141 1 91.44 331 VAL A N 1
ATOM 2458 C CA . VAL A 1 331 ? 9.062 -35.125 -19.156 1 91.44 331 VAL A CA 1
ATOM 2459 C C . VAL A 1 331 ? 9.82 -34.062 -18.375 1 91.44 331 VAL A C 1
ATOM 2461 O O . VAL A 1 331 ? 9.227 -33.094 -17.906 1 91.44 331 VAL A O 1
ATOM 2464 N N . GLY A 1 332 ? 11.086 -34.25 -18.281 1 89.19 332 GLY A N 1
ATOM 2465 C CA . GLY A 1 332 ? 11.898 -33.25 -17.594 1 89.19 332 GLY A CA 1
ATOM 2466 C C . GLY A 1 332 ? 11.758 -31.844 -18.172 1 89.19 332 GLY A C 1
ATOM 2467 O O . GLY A 1 332 ? 11.625 -31.688 -19.391 1 89.19 332 GLY A O 1
ATOM 2468 N N . ILE A 1 333 ? 11.672 -30.891 -17.234 1 86.19 333 ILE A N 1
ATOM 2469 C CA . ILE A 1 333 ? 11.531 -29.5 -17.641 1 86.19 333 ILE A CA 1
ATOM 2470 C C . ILE A 1 333 ? 12.891 -28.812 -17.594 1 86.19 333 ILE A C 1
ATOM 2472 O O . ILE A 1 333 ? 13.469 -28.625 -16.531 1 86.19 333 ILE A O 1
ATOM 2476 N N . SER A 1 334 ? 13.422 -28.5 -18.812 1 84.62 334 SER A N 1
ATOM 2477 C CA . SER A 1 334 ? 14.75 -27.891 -18.875 1 84.62 334 SER A CA 1
ATOM 2478 C C . SER A 1 334 ? 14.711 -26.562 -19.625 1 84.62 334 SER A C 1
ATOM 2480 O O . SER A 1 334 ? 15.734 -25.875 -19.734 1 84.62 334 SER A O 1
ATOM 2482 N N . ASP A 1 335 ? 13.57 -26.125 -20.031 1 85.88 335 ASP A N 1
ATOM 2483 C CA . ASP A 1 335 ? 13.43 -24.875 -20.766 1 85.88 335 ASP A CA 1
ATOM 2484 C C . ASP A 1 335 ? 13.75 -23.688 -19.859 1 85.88 335 ASP A C 1
ATOM 2486 O O . ASP A 1 335 ? 13.07 -23.453 -18.859 1 85.88 335 ASP A O 1
ATOM 2490 N N . PRO A 1 336 ? 14.688 -22.922 -20.281 1 86.12 336 PRO A N 1
ATOM 2491 C CA . PRO A 1 336 ? 15.078 -21.781 -19.453 1 86.12 336 PRO A CA 1
ATOM 2492 C C . PRO A 1 336 ? 13.945 -20.781 -19.266 1 86.12 336 PRO A C 1
ATOM 2494 O O . PRO A 1 336 ? 13.914 -20.062 -18.266 1 86.12 336 PRO A O 1
ATOM 2497 N N . GLN A 1 337 ? 13 -20.75 -20.125 1 85.94 337 GLN A N 1
ATOM 2498 C CA . GLN A 1 337 ? 11.867 -19.859 -20 1 85.94 337 GLN A CA 1
ATOM 2499 C C . GLN A 1 337 ? 10.969 -20.25 -18.828 1 85.94 337 GLN A C 1
ATOM 2501 O O . GLN A 1 337 ? 10.117 -19.469 -18.406 1 85.94 337 GLN A O 1
ATOM 2506 N N . VAL A 1 338 ? 11.258 -21.422 -18.344 1 83.62 338 VAL A N 1
ATOM 2507 C CA . VAL A 1 338 ? 10.438 -21.906 -17.234 1 83.62 338 VAL A CA 1
ATOM 2508 C C . VAL A 1 338 ? 11.289 -22.031 -15.977 1 83.62 338 VAL A C 1
ATOM 2510 O O . VAL A 1 338 ? 10.859 -21.625 -14.891 1 83.62 338 VAL A O 1
ATOM 2513 N N . ILE A 1 339 ? 12.555 -22.469 -16.141 1 86.38 339 ILE A N 1
ATOM 2514 C CA . ILE A 1 339 ? 13.305 -22.875 -14.961 1 86.38 339 ILE A CA 1
ATOM 2515 C C . ILE A 1 339 ? 14.227 -21.734 -14.523 1 86.38 339 ILE A C 1
ATOM 2517 O O . ILE A 1 339 ? 14.758 -21.75 -13.414 1 86.38 339 ILE A O 1
ATOM 2521 N N . SER A 1 340 ? 14.438 -20.828 -15.398 1 87.5 340 SER A N 1
ATOM 2522 C CA . SER A 1 340 ? 15.289 -19.703 -15.039 1 87.5 340 SER A CA 1
ATOM 2523 C C . SER A 1 340 ? 14.461 -18.469 -14.688 1 87.5 340 SER A C 1
ATOM 2525 O O . SER A 1 340 ? 13.672 -18 -15.5 1 87.5 340 SER A O 1
ATOM 2527 N N . VAL A 1 341 ? 14.766 -17.969 -13.586 1 87 341 VAL A N 1
ATOM 2528 C CA . VAL A 1 341 ? 14.008 -16.797 -13.125 1 87 341 VAL A CA 1
ATOM 2529 C C . VAL A 1 341 ? 14.375 -15.578 -13.977 1 87 341 VAL A C 1
ATOM 2531 O O . VAL A 1 341 ? 13.555 -14.672 -14.156 1 87 341 VAL A O 1
ATOM 2534 N N . THR A 1 342 ? 15.57 -15.531 -14.516 1 87.88 342 THR A N 1
ATOM 2535 C CA . THR A 1 342 ? 16.031 -14.352 -15.25 1 87.88 342 THR A CA 1
ATOM 2536 C C . THR A 1 342 ? 15.68 -14.477 -16.734 1 87.88 342 THR A C 1
ATOM 2538 O O . THR A 1 342 ? 15.555 -13.469 -17.438 1 87.88 342 THR A O 1
ATOM 2541 N N . GLU A 1 343 ? 15.477 -15.656 -17.156 1 89.06 343 GLU A N 1
ATOM 2542 C CA . GLU A 1 343 ? 15.219 -15.852 -18.578 1 89.06 343 GLU A CA 1
ATOM 2543 C C . GLU A 1 343 ? 13.727 -16.031 -18.844 1 89.06 343 GLU A C 1
ATOM 2545 O O . GLU A 1 343 ? 13.273 -15.93 -19.984 1 89.06 343 GLU A O 1
ATOM 2550 N N . SER A 1 344 ? 13.031 -16.297 -17.781 1 90.88 344 SER A N 1
ATOM 2551 C CA . SER A 1 344 ? 11.586 -16.453 -17.922 1 90.88 344 SER A CA 1
ATOM 2552 C C . SER A 1 344 ? 10.922 -15.109 -18.219 1 90.88 344 SER A C 1
ATOM 2554 O O . SER A 1 344 ? 10.906 -14.211 -17.375 1 90.88 344 SER A O 1
ATOM 2556 N N . LYS A 1 345 ? 10.297 -14.969 -19.312 1 90.12 345 LYS A N 1
ATOM 2557 C CA . LYS A 1 345 ? 9.617 -13.734 -19.703 1 90.12 345 LYS A CA 1
ATOM 2558 C C . LYS A 1 345 ? 8.492 -13.406 -18.734 1 90.12 345 LYS A C 1
ATOM 2560 O O . LYS A 1 345 ? 8.234 -12.234 -18.438 1 90.12 345 LYS A O 1
ATOM 2565 N N . LEU A 1 346 ? 7.879 -14.414 -18.25 1 93.38 346 LEU A N 1
ATOM 2566 C CA . LEU A 1 346 ? 6.754 -14.219 -17.344 1 93.38 346 LEU A CA 1
ATOM 2567 C C . LEU A 1 346 ? 7.23 -13.703 -15.984 1 93.38 346 LEU A C 1
ATOM 2569 O O . LEU A 1 346 ? 6.695 -12.719 -15.469 1 93.38 346 LEU A O 1
ATOM 2573 N N . THR A 1 347 ? 8.242 -14.359 -15.484 1 94.62 347 THR A N 1
ATOM 2574 C CA . THR A 1 347 ? 8.758 -13.945 -14.188 1 94.62 347 THR A CA 1
ATOM 2575 C C . THR A 1 347 ? 9.359 -12.547 -14.266 1 94.62 347 THR A C 1
ATOM 2577 O O . THR A 1 347 ? 9.164 -11.734 -13.359 1 94.62 347 THR A O 1
ATOM 2580 N N . VAL A 1 348 ? 10.008 -12.289 -15.344 1 95.06 348 VAL A N 1
ATOM 2581 C CA . VAL A 1 348 ? 10.609 -10.977 -15.531 1 95.06 348 VAL A CA 1
ATOM 2582 C C . VAL A 1 348 ? 9.523 -9.914 -15.602 1 95.06 348 VAL A C 1
ATOM 2584 O O . VAL A 1 348 ? 9.602 -8.883 -14.922 1 95.06 348 VAL A O 1
ATOM 2587 N N . ALA A 1 349 ? 8.492 -10.133 -16.359 1 95.38 349 ALA A N 1
ATOM 2588 C CA . ALA A 1 349 ? 7.391 -9.18 -16.5 1 95.38 349 ALA A CA 1
ATOM 2589 C C . ALA A 1 349 ? 6.699 -8.953 -15.156 1 95.38 349 ALA A C 1
ATOM 2591 O O . ALA A 1 349 ? 6.398 -7.809 -14.797 1 95.38 349 ALA A O 1
ATOM 2592 N N . LEU A 1 350 ? 6.488 -10.016 -14.461 1 97.12 350 LEU A N 1
ATOM 2593 C CA . LEU A 1 350 ? 5.797 -9.945 -13.18 1 97.12 350 LEU A CA 1
ATOM 2594 C C . LEU A 1 350 ? 6.617 -9.156 -12.164 1 97.12 350 LEU A C 1
ATOM 2596 O O . LEU A 1 350 ? 6.094 -8.242 -11.508 1 97.12 350 LEU A O 1
ATOM 2600 N N . ILE A 1 351 ? 7.883 -9.484 -12.062 1 97.44 351 ILE A N 1
ATOM 2601 C CA . ILE A 1 351 ? 8.742 -8.859 -11.07 1 97.44 351 ILE A CA 1
ATOM 2602 C C . ILE A 1 351 ? 8.977 -7.391 -11.438 1 97.44 351 ILE A C 1
ATOM 2604 O O . ILE A 1 351 ? 8.906 -6.512 -10.57 1 97.44 351 ILE A O 1
ATOM 2608 N N . HIS A 1 352 ? 9.141 -7.105 -12.664 1 96.19 352 HIS A N 1
ATOM 2609 C CA . HIS A 1 352 ? 9.336 -5.723 -13.078 1 96.19 352 HIS A CA 1
ATOM 2610 C C . HIS A 1 352 ? 8.086 -4.887 -12.805 1 96.19 352 HIS A C 1
ATOM 2612 O O . HIS A 1 352 ? 8.188 -3.713 -12.445 1 96.19 352 HIS A O 1
ATOM 2618 N N . THR A 1 353 ? 6.953 -5.469 -13.016 1 96.25 353 THR A N 1
ATOM 2619 C CA . THR A 1 353 ? 5.707 -4.781 -12.703 1 96.25 353 THR A CA 1
ATOM 2620 C C . THR A 1 353 ? 5.66 -4.398 -11.227 1 96.25 353 THR A C 1
ATOM 2622 O O . THR A 1 353 ? 5.285 -3.275 -10.883 1 96.25 353 THR A O 1
ATOM 2625 N N . LEU A 1 354 ? 6.098 -5.289 -10.359 1 97.56 354 LEU A N 1
ATOM 2626 C CA . LEU A 1 354 ? 6.031 -5.055 -8.922 1 97.56 354 LEU A CA 1
ATOM 2627 C C . LEU A 1 354 ? 7.074 -4.031 -8.492 1 97.56 354 LEU A C 1
ATOM 2629 O O . LEU A 1 354 ? 6.75 -3.053 -7.812 1 97.56 354 LEU A O 1
ATOM 2633 N N . ILE A 1 355 ? 8.297 -4.16 -8.938 1 96.88 355 ILE A N 1
ATOM 2634 C CA . ILE A 1 355 ? 9.391 -3.385 -8.367 1 96.88 355 ILE A CA 1
ATOM 2635 C C . ILE A 1 355 ? 9.406 -1.986 -8.984 1 96.88 355 ILE A C 1
ATOM 2637 O O . ILE A 1 355 ? 10.055 -1.077 -8.461 1 96.88 355 ILE A O 1
ATOM 2641 N N . ASP A 1 356 ? 8.656 -1.798 -10.102 1 95.44 356 ASP A N 1
ATOM 2642 C CA . ASP A 1 356 ? 8.445 -0.463 -10.656 1 95.44 356 ASP A CA 1
ATOM 2643 C C . ASP A 1 356 ? 7.699 0.428 -9.664 1 95.44 356 ASP A C 1
ATOM 2645 O O . ASP A 1 356 ? 7.781 1.655 -9.742 1 95.44 356 ASP A O 1
ATOM 2649 N N . SER A 1 357 ? 6.949 -0.193 -8.781 1 94.94 357 SER A N 1
ATOM 2650 C CA . SER A 1 357 ? 6.168 0.513 -7.773 1 94.94 357 SER A CA 1
ATOM 2651 C C . SER A 1 357 ? 5.273 1.574 -8.406 1 94.94 357 SER A C 1
ATOM 2653 O O . SER A 1 357 ? 5.176 2.693 -7.898 1 94.94 357 SER A O 1
ATOM 2655 N N . GLY A 1 358 ? 4.684 1.145 -9.555 1 92.19 358 GLY A N 1
ATOM 2656 C CA . GLY A 1 358 ? 3.773 2.031 -10.258 1 92.19 358 GLY A CA 1
ATOM 2657 C C . GLY A 1 358 ? 2.371 2.025 -9.688 1 92.19 358 GLY A C 1
ATOM 2658 O O . GLY A 1 358 ? 2.133 1.447 -8.625 1 92.19 358 GLY A O 1
ATOM 2659 N N . PRO A 1 359 ? 1.472 2.771 -10.344 1 90.38 359 PRO A N 1
ATOM 2660 C CA . PRO A 1 359 ? 0.123 2.969 -9.812 1 90.38 359 PRO A CA 1
ATOM 2661 C C . PRO A 1 359 ? -0.635 1.655 -9.625 1 90.38 359 PRO A C 1
ATOM 2663 O O . PRO A 1 359 ? -1.42 1.521 -8.68 1 90.38 359 PRO A O 1
ATOM 2666 N N . TYR A 1 360 ? -0.437 0.661 -10.445 1 92.94 360 TYR A N 1
ATOM 2667 C CA . TYR A 1 360 ? -1.183 -0.589 -10.352 1 92.94 360 TYR A CA 1
ATOM 2668 C C . TYR A 1 360 ? -0.249 -1.762 -10.078 1 92.94 360 TYR A C 1
ATOM 2670 O O . TYR A 1 360 ? -0.611 -2.918 -10.305 1 92.94 360 TYR A O 1
ATOM 2678 N N . SER A 1 361 ? 0.933 -1.426 -9.656 1 94.88 361 SER A N 1
ATOM 2679 C CA . SER A 1 361 ? 1.967 -2.445 -9.516 1 94.88 361 SER A CA 1
ATOM 2680 C C . SER A 1 361 ? 1.51 -3.576 -8.602 1 94.88 361 SER A C 1
ATOM 2682 O O . SER A 1 361 ? 1.492 -4.742 -9 1 94.88 361 SER A O 1
ATOM 2684 N N . ARG A 1 362 ? 0.973 -3.355 -7.445 1 95.06 362 ARG A N 1
ATOM 2685 C CA . ARG A 1 362 ? 0.611 -4.371 -6.461 1 95.06 362 ARG A CA 1
ATOM 2686 C C . ARG A 1 362 ? -0.672 -5.09 -6.863 1 95.06 362 ARG A C 1
ATOM 2688 O O . ARG A 1 362 ? -0.797 -6.305 -6.676 1 95.06 362 ARG A O 1
ATOM 2695 N N . TYR A 1 363 ? -1.613 -4.312 -7.402 1 96.44 363 TYR A N 1
ATOM 2696 C CA . TYR A 1 363 ? -2.836 -4.93 -7.906 1 96.44 363 TYR A CA 1
ATOM 2697 C C . TYR A 1 363 ? -2.523 -5.98 -8.961 1 96.44 363 TYR A C 1
ATOM 2699 O O . TYR A 1 363 ? -2.988 -7.121 -8.875 1 96.44 363 TYR A O 1
ATOM 2707 N N . CYS A 1 364 ? -1.702 -5.598 -9.914 1 97 364 CYS A N 1
ATOM 2708 C CA . CYS A 1 364 ? -1.402 -6.469 -11.047 1 97 364 CYS A CA 1
ATOM 2709 C C . CYS A 1 364 ? -0.526 -7.641 -10.609 1 97 364 CYS A C 1
ATOM 2711 O O . CYS A 1 364 ? -0.685 -8.758 -11.109 1 97 364 CYS A O 1
ATOM 2713 N N . PHE A 1 365 ? 0.389 -7.383 -9.688 1 97.62 365 PHE A N 1
ATOM 2714 C CA . PHE A 1 365 ? 1.192 -8.477 -9.156 1 97.62 365 PHE A CA 1
ATOM 2715 C C . PHE A 1 365 ? 0.304 -9.539 -8.523 1 97.62 365 PHE A C 1
ATOM 2717 O O . PHE A 1 365 ? 0.432 -10.727 -8.836 1 97.62 365 PHE A O 1
ATOM 2724 N N . ASN A 1 366 ? -0.652 -9.117 -7.684 1 96.38 366 ASN A N 1
ATOM 2725 C CA . ASN A 1 366 ? -1.528 -10.062 -6.996 1 96.38 366 ASN A CA 1
ATOM 2726 C C . ASN A 1 366 ? -2.523 -10.703 -7.961 1 96.38 366 ASN A C 1
ATOM 2728 O O . ASN A 1 366 ? -2.977 -11.828 -7.734 1 96.38 366 ASN A O 1
ATOM 2732 N N . LYS A 1 367 ? -2.779 -10.055 -9.023 1 96.56 367 LYS A N 1
ATOM 2733 C CA . LYS A 1 367 ? -3.693 -10.562 -10.039 1 96.56 367 LYS A CA 1
ATOM 2734 C C . LYS A 1 367 ? -3.078 -11.734 -10.797 1 96.56 367 LYS A C 1
ATOM 2736 O O . LYS A 1 367 ? -3.783 -12.672 -11.18 1 96.56 367 LYS A O 1
ATOM 2741 N N . TYR A 1 368 ? -1.741 -11.711 -10.891 1 96.56 368 TYR A N 1
ATOM 2742 C CA . TYR A 1 368 ? -1.174 -12.641 -11.859 1 96.56 368 TYR A CA 1
ATOM 2743 C C . TYR A 1 368 ? -0.153 -13.562 -11.203 1 96.56 368 TYR A C 1
ATOM 2745 O O . TYR A 1 368 ? 0.254 -14.562 -11.797 1 96.56 368 TYR A O 1
ATOM 2753 N N . LYS A 1 369 ? 0.319 -13.305 -10.023 1 96.19 369 LYS A N 1
ATOM 2754 C CA . LYS A 1 369 ? 1.454 -14.016 -9.445 1 96.19 369 LYS A CA 1
ATOM 2755 C C . LYS A 1 369 ? 1.183 -15.516 -9.375 1 96.19 369 LYS A C 1
ATOM 2757 O O . LYS A 1 369 ? 2.049 -16.328 -9.719 1 96.19 369 LYS A O 1
ATOM 2762 N N . ASP A 1 370 ? -0.017 -15.914 -8.984 1 94 370 ASP A N 1
ATOM 2763 C CA . ASP A 1 370 ? -0.311 -17.328 -8.844 1 94 370 ASP A CA 1
ATOM 2764 C C . ASP A 1 370 ? -0.481 -18 -10.211 1 94 370 ASP A C 1
ATOM 2766 O O . ASP A 1 370 ? -0.235 -19.203 -10.359 1 94 370 ASP A O 1
ATOM 2770 N N . GLN A 1 371 ? -0.89 -17.234 -11.211 1 93.31 371 GLN A N 1
ATOM 2771 C CA . GLN A 1 371 ? -1 -17.766 -12.562 1 93.31 371 GLN A CA 1
ATOM 2772 C C . GLN A 1 371 ? 0.376 -18.078 -13.148 1 93.31 371 GLN A C 1
ATOM 2774 O O . GLN A 1 371 ? 0.542 -19.062 -13.875 1 93.31 371 GLN A O 1
ATOM 2779 N N . VAL A 1 372 ? 1.328 -17.234 -12.844 1 93 372 VAL A N 1
ATOM 2780 C CA . VAL A 1 372 ? 2.697 -17.453 -13.305 1 93 372 VAL A CA 1
ATOM 2781 C C . VAL A 1 372 ? 3.262 -18.719 -12.648 1 93 372 VAL A C 1
ATOM 2783 O O . VAL A 1 372 ? 3.846 -19.562 -13.328 1 93 372 VAL A O 1
ATOM 2786 N N . THR A 1 373 ? 2.971 -18.906 -11.391 1 89.75 373 THR A N 1
ATOM 2787 C CA . THR A 1 373 ? 3.467 -20.062 -10.656 1 89.75 373 THR A CA 1
ATOM 2788 C C . THR A 1 373 ? 2.768 -21.344 -11.117 1 89.75 373 THR A C 1
ATOM 2790 O O . THR A 1 373 ? 3.359 -22.422 -11.102 1 89.75 373 THR A O 1
ATOM 2793 N N . ASP A 1 374 ? 1.582 -21.188 -11.656 1 89.38 374 ASP A N 1
ATOM 2794 C CA . ASP A 1 374 ? 0.776 -22.328 -12.078 1 89.38 374 ASP A CA 1
ATOM 2795 C C . ASP A 1 374 ? 1.314 -22.938 -13.375 1 89.38 374 ASP A C 1
ATOM 2797 O O . ASP A 1 374 ? 0.956 -24.047 -13.742 1 89.38 374 ASP A O 1
ATOM 2801 N N . LEU A 1 375 ? 2.205 -22.25 -14.031 1 88.81 375 LEU A N 1
ATOM 2802 C CA . LEU A 1 375 ? 2.787 -22.75 -15.273 1 88.81 375 LEU A CA 1
ATOM 2803 C C . LEU A 1 375 ? 3.475 -24.094 -15.055 1 88.81 375 LEU A C 1
ATOM 2805 O O . LEU A 1 375 ? 3.359 -24.984 -15.891 1 88.81 375 LEU A O 1
ATOM 2809 N N . LEU A 1 376 ? 4.109 -24.266 -13.961 1 86.81 376 LEU A N 1
ATOM 2810 C CA . LEU A 1 376 ? 4.809 -25.516 -13.656 1 86.81 376 LEU A CA 1
ATOM 2811 C C . LEU A 1 376 ? 3.826 -26.656 -13.484 1 86.81 376 LEU A C 1
ATOM 2813 O O . LEU A 1 376 ? 4.051 -27.766 -14 1 86.81 376 LEU A O 1
ATOM 2817 N N . ASN A 1 377 ? 2.752 -26.375 -12.836 1 86.19 377 ASN A N 1
ATOM 2818 C CA . ASN A 1 377 ? 1.721 -27.391 -12.664 1 86.19 377 ASN A CA 1
ATOM 2819 C C . ASN A 1 377 ? 1.108 -27.812 -14 1 86.19 377 ASN A C 1
ATOM 2821 O O . ASN A 1 377 ? 0.846 -28.984 -14.227 1 86.19 377 ASN A O 1
ATOM 2825 N N . TYR A 1 378 ? 0.938 -26.812 -14.812 1 87.5 378 TYR A N 1
ATOM 2826 C CA . TYR A 1 378 ? 0.381 -27.094 -16.141 1 87.5 378 TYR A CA 1
ATOM 2827 C C . TYR A 1 378 ? 1.288 -28.031 -16.922 1 87.5 378 TYR A C 1
ATOM 2829 O O . TYR A 1 378 ? 0.816 -28.984 -17.547 1 87.5 378 TYR A O 1
ATOM 2837 N N . LEU A 1 379 ? 2.541 -27.781 -16.859 1 88.56 379 LEU A N 1
ATOM 2838 C CA . LEU A 1 379 ? 3.502 -28.594 -17.594 1 88.56 379 LEU A CA 1
ATOM 2839 C C . LEU A 1 379 ? 3.535 -30.031 -17.062 1 88.56 379 LEU A C 1
ATOM 2841 O O . LEU A 1 379 ? 3.541 -30.984 -17.844 1 88.56 379 LEU A O 1
ATOM 2845 N N . LEU A 1 380 ? 3.457 -30.156 -15.812 1 88.56 380 LEU A N 1
ATOM 2846 C CA . LEU A 1 380 ? 3.48 -31.469 -15.203 1 88.56 380 LEU A CA 1
ATOM 2847 C C . LEU A 1 380 ? 2.191 -32.219 -15.492 1 88.56 380 LEU A C 1
ATOM 2849 O O . LEU A 1 380 ? 2.223 -33.438 -15.773 1 88.56 380 LEU A O 1
ATOM 2853 N N . GLU A 1 381 ? 1.124 -31.531 -15.484 1 89 381 GLU A N 1
ATOM 2854 C CA . GLU A 1 381 ? -0.166 -32.156 -15.758 1 89 381 GLU A CA 1
ATOM 2855 C C . GLU A 1 381 ? -0.256 -32.594 -17.219 1 89 381 GLU A C 1
ATOM 2857 O O . GLU A 1 381 ? -0.745 -33.688 -17.5 1 89 381 GLU A O 1
ATOM 2862 N N . GLU A 1 382 ? 0.203 -31.797 -18.078 1 89.25 382 GLU A N 1
ATOM 2863 C CA . GLU A 1 382 ? 0.224 -32.188 -19.484 1 89.25 382 GLU A CA 1
ATOM 2864 C C . GLU A 1 382 ? 1.104 -33.406 -19.703 1 89.25 382 GLU A C 1
ATOM 2866 O O . GLU A 1 382 ? 0.76 -34.312 -20.5 1 89.25 382 GLU A O 1
ATOM 2871 N N . SER A 1 383 ? 2.188 -33.406 -18.969 1 91.31 383 SER A N 1
ATOM 2872 C CA . SER A 1 383 ? 3.049 -34.594 -19.047 1 91.31 383 SER A CA 1
ATOM 2873 C C . SER A 1 383 ? 2.346 -35.844 -18.516 1 91.31 383 SER A C 1
ATOM 2875 O O . SER A 1 383 ? 2.479 -36.906 -19.078 1 91.31 383 SER A O 1
ATOM 2877 N N . SER A 1 384 ? 1.634 -35.656 -17.469 1 89.88 384 SER A N 1
ATOM 2878 C CA . SER A 1 384 ? 0.885 -36.75 -16.891 1 89.88 384 SER A CA 1
ATOM 2879 C C . SER A 1 384 ? -0.146 -37.281 -17.875 1 89.88 384 SER A C 1
ATOM 2881 O O . SER A 1 384 ? -0.364 -38.5 -17.938 1 89.88 384 SER A O 1
ATOM 2883 N N . ILE A 1 385 ? -0.771 -36.406 -18.656 1 88.75 385 ILE A N 1
ATOM 2884 C CA . ILE A 1 385 ? -1.757 -36.812 -19.656 1 88.75 385 ILE A CA 1
ATOM 2885 C C . ILE A 1 385 ? -1.085 -37.625 -20.734 1 88.75 385 ILE A C 1
ATOM 2887 O O . ILE A 1 385 ? -1.628 -38.656 -21.172 1 88.75 385 ILE A O 1
ATOM 2891 N N . CYS A 1 386 ? 0.109 -37.281 -21.141 1 90.75 386 CYS A N 1
ATOM 2892 C CA . CYS A 1 386 ? 0.841 -38 -22.172 1 90.75 386 CYS A CA 1
ATOM 2893 C C . CYS A 1 386 ? 1.237 -39.375 -21.688 1 90.75 386 CYS A C 1
ATOM 2895 O O . CYS A 1 386 ? 1.125 -40.344 -22.438 1 90.75 386 CYS A O 1
ATOM 2897 N N . ILE A 1 387 ? 1.646 -39.438 -20.422 1 91.56 387 ILE A N 1
ATOM 2898 C CA . ILE A 1 387 ? 2.092 -40.688 -19.844 1 91.56 387 ILE A CA 1
ATOM 2899 C C . ILE A 1 387 ? 0.895 -41.625 -19.656 1 91.56 387 ILE A C 1
ATOM 2901 O O . ILE A 1 387 ? 0.986 -42.844 -19.922 1 91.56 387 ILE A O 1
ATOM 2905 N N . ASP A 1 388 ? -0.236 -41.094 -19.25 1 87.88 388 ASP A N 1
ATOM 2906 C CA . ASP A 1 388 ? -1.442 -41.875 -18.984 1 87.88 388 ASP A CA 1
ATOM 2907 C C . ASP A 1 388 ? -1.922 -42.625 -20.234 1 87.88 388 ASP A C 1
ATOM 2909 O O . ASP A 1 388 ? -2.443 -43.719 -20.141 1 87.88 388 ASP A O 1
ATOM 2913 N N . ARG A 1 389 ? -1.725 -42 -21.359 1 85.38 389 ARG A N 1
ATOM 2914 C CA . ARG A 1 389 ? -2.148 -42.594 -22.625 1 85.38 389 ARG A CA 1
ATOM 2915 C C . ARG A 1 389 ? -1.323 -43.844 -22.953 1 85.38 389 ARG A C 1
ATOM 2917 O O . ARG A 1 389 ? -1.794 -44.75 -23.641 1 85.38 389 ARG A O 1
ATOM 2924 N N . GLU A 1 390 ? -0.132 -43.875 -22.359 1 90.19 390 GLU A N 1
ATOM 2925 C CA . GLU A 1 390 ? 0.788 -44.969 -22.719 1 90.19 390 GLU A CA 1
ATOM 2926 C C . GLU A 1 390 ? 0.663 -46.125 -21.766 1 90.19 390 GLU A C 1
ATOM 2928 O O . GLU A 1 390 ? 1.063 -47.25 -22.094 1 90.19 390 GLU A O 1
ATOM 2933 N N . ILE A 1 391 ? 0.07 -46 -20.656 1 86.25 391 ILE A N 1
ATOM 2934 C CA . ILE A 1 391 ? 0.012 -47 -19.625 1 86.25 391 ILE A CA 1
ATOM 2935 C C . ILE A 1 391 ? -0.773 -48.219 -20.125 1 86.25 391 ILE A C 1
ATOM 2937 O O . ILE A 1 391 ? -0.281 -49.344 -20.078 1 86.25 391 ILE A O 1
ATOM 2941 N N . PRO A 1 392 ? -2.014 -47.969 -20.656 1 83.31 392 PRO A N 1
ATOM 2942 C CA . PRO A 1 392 ? -2.742 -49.156 -21.141 1 83.31 392 PRO A CA 1
ATOM 2943 C C . PRO A 1 392 ? -2.076 -49.781 -22.359 1 83.31 392 PRO A C 1
ATOM 2945 O O . PRO A 1 392 ? -2.172 -51 -22.531 1 83.31 392 PRO A O 1
ATOM 2948 N N . ARG A 1 393 ? -1.394 -49.031 -23.125 1 82 393 ARG A N 1
ATOM 2949 C CA . ARG A 1 393 ? -0.734 -49.594 -24.297 1 82 393 ARG A CA 1
ATOM 2950 C C . ARG A 1 393 ? 0.403 -50.531 -23.906 1 82 393 ARG A C 1
ATOM 2952 O O . ARG A 1 393 ? 0.535 -51.625 -24.453 1 82 393 ARG A O 1
ATOM 2959 N N . LEU A 1 394 ? 1.176 -50.156 -22.906 1 86.25 394 LEU A N 1
ATOM 2960 C CA . LEU A 1 394 ? 2.219 -51.031 -22.375 1 86.25 394 LEU A CA 1
ATOM 2961 C C . LEU A 1 394 ? 1.609 -52.219 -21.625 1 86.25 394 LEU A C 1
ATOM 2963 O O . LEU A 1 394 ? 2.125 -53.344 -21.688 1 86.25 394 LEU A O 1
ATOM 2967 N N . GLY A 1 395 ? 0.528 -51.969 -21 1 80.81 395 GLY A N 1
ATOM 2968 C CA . GLY A 1 395 ? -0.155 -53 -20.25 1 80.81 395 GLY A CA 1
ATOM 2969 C C . GLY A 1 395 ? -0.712 -54.094 -21.141 1 80.81 395 GLY A C 1
ATOM 2970 O O . GLY A 1 395 ? -0.688 -55.281 -20.781 1 80.81 395 GLY A O 1
ATOM 2971 N N . ASN A 1 396 ? -1.099 -53.688 -22.328 1 81.56 396 ASN A N 1
ATOM 2972 C CA . ASN A 1 396 ? -1.699 -54.656 -23.266 1 81.56 396 ASN A CA 1
ATOM 2973 C C . ASN A 1 396 ? -0.643 -55.531 -23.922 1 81.56 396 ASN A C 1
ATOM 2975 O O . ASN A 1 396 ? -0.97 -56.562 -24.531 1 81.56 396 ASN A O 1
ATOM 2979 N N . LEU A 1 397 ? 0.582 -55.188 -23.766 1 88.06 397 LEU A N 1
ATOM 2980 C CA . LEU A 1 397 ? 1.657 -56 -24.297 1 88.06 397 LEU A CA 1
ATOM 2981 C C . LEU A 1 397 ? 1.76 -57.312 -23.531 1 88.06 397 LEU A C 1
ATOM 2983 O O . LEU A 1 397 ? 2.141 -58.344 -24.109 1 88.06 397 LEU A O 1
ATOM 2987 N N . GLY A 1 398 ? 1.378 -57.25 -22.281 1 85.56 398 GLY A N 1
ATOM 2988 C CA . GLY A 1 398 ? 1.429 -58.469 -21.453 1 85.56 398 GLY A CA 1
ATOM 2989 C C . GLY A 1 398 ? 0.566 -59.594 -21.984 1 85.56 398 GLY A C 1
ATOM 2990 O O . GLY A 1 398 ? 1.078 -60.656 -22.359 1 85.56 398 GLY A O 1
ATOM 2991 N N . PRO A 1 399 ? -0.713 -59.219 -22.109 1 84.69 399 PRO A N 1
ATOM 2992 C CA . PRO A 1 399 ? -1.606 -60.25 -22.672 1 84.69 399 PRO A CA 1
ATOM 2993 C C . PRO A 1 399 ? -1.21 -60.656 -24.094 1 84.69 399 PRO A C 1
ATOM 2995 O O . PRO A 1 399 ? -1.346 -61.812 -24.453 1 84.69 399 PRO A O 1
ATOM 2998 N N . ALA A 1 400 ? -0.736 -59.781 -24.891 1 86.5 400 ALA A N 1
ATOM 2999 C CA . ALA A 1 400 ? -0.319 -60.094 -26.25 1 86.5 400 ALA A CA 1
ATOM 3000 C C . ALA A 1 400 ? 0.85 -61.094 -26.25 1 86.5 400 ALA A C 1
ATOM 3002 O O . ALA A 1 400 ? 0.836 -62.094 -26.984 1 86.5 400 ALA A O 1
ATOM 3003 N N . VAL A 1 401 ? 1.833 -60.844 -25.406 1 89.12 401 VAL A N 1
ATOM 3004 C CA . VAL A 1 401 ? 3.012 -61.688 -25.312 1 89.12 401 VAL A CA 1
ATOM 3005 C C . VAL A 1 401 ? 2.615 -63.062 -24.766 1 89.12 401 VAL A C 1
ATOM 3007 O O . VAL A 1 401 ? 3.094 -64.062 -25.25 1 89.12 401 VAL A O 1
ATOM 3010 N N . GLN A 1 402 ? 1.664 -63.094 -23.859 1 89.44 402 GLN A N 1
ATOM 3011 C CA . GLN A 1 402 ? 1.205 -64.375 -23.297 1 89.44 402 GLN A CA 1
ATOM 3012 C C . GLN A 1 402 ? 0.49 -65.188 -24.359 1 89.44 402 GLN A C 1
ATOM 3014 O O . GLN A 1 402 ? 0.679 -66.438 -24.422 1 89.44 402 GLN A O 1
ATOM 3019 N N . SER A 1 403 ? -0.284 -64.5 -25.125 1 87.38 403 SER A N 1
ATOM 3020 C CA . SER A 1 403 ? -0.98 -65.188 -26.203 1 87.38 403 SER A CA 1
ATOM 3021 C C . SER A 1 403 ? 0.005 -65.875 -27.172 1 87.38 403 SER A C 1
ATOM 3023 O O . SER A 1 403 ? -0.212 -66.938 -27.641 1 87.38 403 SER A O 1
ATOM 3025 N N . VAL A 1 404 ? 1.066 -65.188 -27.562 1 87.81 404 VAL A N 1
ATOM 3026 C CA . VAL A 1 404 ? 2.09 -65.688 -28.469 1 87.81 404 VAL A CA 1
ATOM 3027 C C . VAL A 1 404 ? 2.795 -66.875 -27.812 1 87.81 404 VAL A C 1
ATOM 3029 O O . VAL A 1 404 ? 3.064 -67.875 -28.469 1 87.81 404 VAL A O 1
ATOM 3032 N N . LEU A 1 405 ? 3.012 -66.812 -26.547 1 90.81 405 LEU A N 1
ATOM 3033 C CA . LEU A 1 405 ? 3.666 -67.875 -25.812 1 90.81 405 LEU A CA 1
ATOM 3034 C C . LEU A 1 405 ? 2.77 -69.125 -25.75 1 90.81 405 LEU A C 1
ATOM 3036 O O . LEU A 1 405 ? 3.238 -70.25 -25.922 1 90.81 405 LEU A O 1
ATOM 3040 N N . ASP A 1 406 ? 1.518 -68.875 -25.562 1 86.44 406 ASP A N 1
ATOM 3041 C CA . ASP A 1 406 ? 0.562 -70 -25.469 1 86.44 406 ASP A CA 1
ATOM 3042 C C . ASP A 1 406 ? 0.486 -70.75 -26.797 1 86.44 406 ASP A C 1
ATOM 3044 O O . ASP A 1 406 ? 0.474 -72 -26.797 1 86.44 406 ASP A O 1
ATOM 3048 N N . VAL A 1 407 ? 0.434 -70.062 -27.844 1 86.69 407 VAL A N 1
ATOM 3049 C CA . VAL A 1 407 ? 0.338 -70.688 -29.141 1 86.69 407 VAL A CA 1
ATOM 3050 C C . VAL A 1 407 ? 1.653 -71.375 -29.469 1 86.69 407 VAL A C 1
ATOM 3052 O O . VAL A 1 407 ? 1.66 -72.438 -30.125 1 86.69 407 VAL A O 1
ATOM 3055 N N . SER A 1 408 ? 2.77 -70.938 -28.984 1 88.62 408 SER A N 1
ATOM 3056 C CA . SER A 1 408 ? 4.082 -71.5 -29.219 1 88.62 408 SER A CA 1
ATOM 3057 C C . SER A 1 408 ? 4.203 -72.875 -28.531 1 88.62 408 SER A C 1
ATOM 3059 O O . SER A 1 408 ? 4.879 -73.75 -29.047 1 88.62 408 SER A O 1
ATOM 3061 N N . ALA A 1 409 ? 3.492 -73 -27.484 1 86.81 409 ALA A N 1
ATOM 3062 C CA . ALA A 1 409 ? 3.555 -74.25 -26.734 1 86.81 409 ALA A CA 1
ATOM 3063 C C . ALA A 1 409 ? 2.965 -75.438 -27.547 1 86.81 409 ALA A C 1
ATOM 3065 O O . ALA A 1 409 ? 3.365 -76.562 -27.375 1 86.81 409 ALA A O 1
ATOM 3066 N N . TYR A 1 410 ? 2.111 -75.188 -28.469 1 85.94 410 TYR A N 1
ATOM 3067 C CA . TYR A 1 410 ? 1.46 -76.188 -29.281 1 85.94 410 TYR A CA 1
ATOM 3068 C C . TYR A 1 410 ? 2.434 -76.812 -30.297 1 85.94 410 TYR A C 1
ATOM 3070 O O . TYR A 1 410 ? 2.178 -77.875 -30.859 1 85.94 410 TYR A O 1
ATOM 3078 N N . ASP A 1 411 ? 3.482 -76.188 -30.469 1 88 411 ASP A N 1
ATOM 3079 C CA . ASP A 1 411 ? 4.43 -76.625 -31.484 1 88 411 ASP A CA 1
ATOM 3080 C C . ASP A 1 411 ? 5.223 -77.812 -31 1 88 411 ASP A C 1
ATOM 3082 O O . ASP A 1 411 ? 5.824 -78.562 -31.812 1 88 411 ASP A O 1
ATOM 3086 N N . PHE A 1 412 ? 5.215 -78 -29.734 1 91.06 412 PHE A N 1
ATOM 3087 C CA . PHE A 1 412 ? 6.043 -79.125 -29.281 1 91.06 412 PHE A CA 1
ATOM 3088 C C . PHE A 1 412 ? 5.281 -80 -28.297 1 91.06 412 PHE A C 1
ATOM 3090 O O . PHE A 1 412 ? 5.789 -81.062 -27.859 1 91.06 412 PHE A O 1
ATOM 3097 N N . GLU A 1 413 ? 4.062 -79.688 -27.953 1 87.19 413 GLU A N 1
ATOM 3098 C CA . GLU A 1 413 ? 3.355 -80.375 -26.844 1 87.19 413 GLU A CA 1
ATOM 3099 C C . GLU A 1 413 ? 3.127 -81.812 -27.125 1 87.19 413 GLU A C 1
ATOM 3101 O O . GLU A 1 413 ? 3.145 -82.688 -26.219 1 87.19 413 GLU A O 1
ATOM 3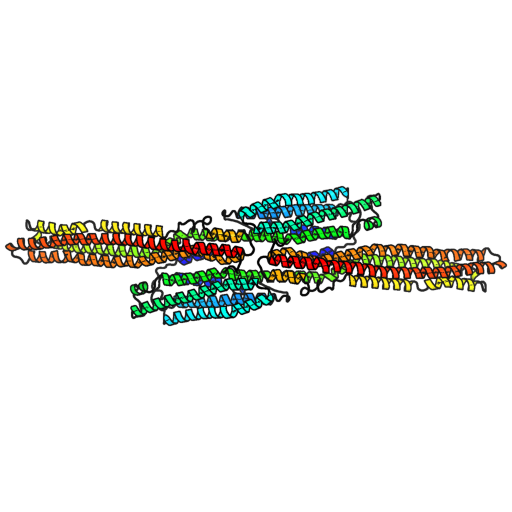106 N N . ASP A 1 414 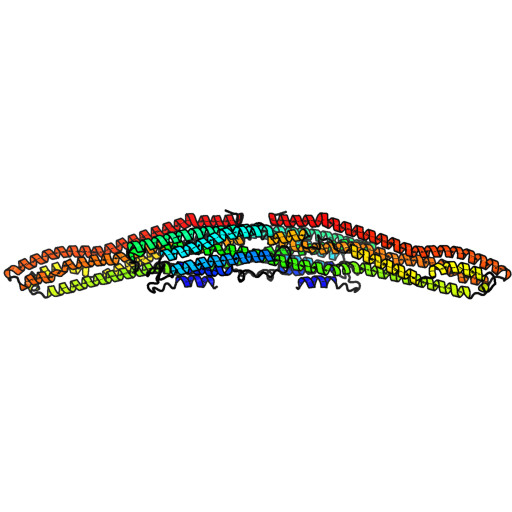? 3.023 -82.188 -28.406 1 86.06 414 ASP A N 1
ATOM 3107 C CA . ASP A 1 414 ? 2.617 -83.5 -28.75 1 86.06 414 ASP A CA 1
ATOM 3108 C C . ASP A 1 414 ? 3.807 -84.375 -29.234 1 86.06 414 ASP A C 1
ATOM 3110 O O . ASP A 1 414 ? 3.639 -85.5 -29.672 1 86.06 414 ASP A O 1
ATOM 3114 N N . ILE A 1 415 ? 4.965 -83.75 -29.203 1 90.19 415 ILE A N 1
ATOM 3115 C CA . ILE A 1 415 ? 6.145 -84.438 -29.719 1 90.19 415 ILE A CA 1
ATOM 3116 C C . ILE A 1 415 ? 6.324 -85.812 -29 1 90.19 415 ILE A C 1
ATOM 3118 O O . ILE A 1 415 ? 6.477 -86.812 -29.641 1 90.19 415 ILE A O 1
ATOM 3122 N N . ASN A 1 416 ? 6.309 -85.812 -27.688 1 89.31 416 ASN A N 1
ATOM 3123 C CA . ASN A 1 416 ? 6.516 -87 -26.891 1 89.31 416 ASN A CA 1
ATOM 3124 C C . ASN A 1 416 ? 5.43 -88.062 -27.172 1 89.31 416 ASN A C 1
ATOM 3126 O O . ASN A 1 416 ? 5.719 -89.25 -27.266 1 89.31 416 ASN A O 1
ATOM 3130 N N . ASP A 1 417 ? 4.199 -87.625 -27.281 1 85.81 417 ASP A N 1
ATOM 3131 C CA . ASP A 1 417 ? 3.086 -88.5 -27.547 1 85.81 417 ASP A CA 1
ATOM 3132 C C . ASP A 1 417 ? 3.266 -89.25 -28.875 1 85.81 417 ASP A C 1
ATOM 3134 O O . ASP A 1 417 ? 3.137 -90.438 -28.938 1 85.81 417 ASP A O 1
ATOM 3138 N N . TRP A 1 418 ? 3.559 -88.5 -29.891 1 86.88 418 TRP A N 1
ATOM 3139 C CA . TRP A 1 418 ? 3.701 -89.062 -31.219 1 86.88 418 TRP A CA 1
ATOM 3140 C C . TRP A 1 418 ? 4.871 -90.062 -31.266 1 86.88 418 TRP A C 1
ATOM 3142 O O . TRP A 1 418 ? 4.762 -91.125 -31.859 1 86.88 418 TRP A O 1
ATOM 3152 N N . LEU A 1 419 ? 5.938 -89.688 -30.672 1 92.31 419 LEU A N 1
ATOM 3153 C CA . LEU A 1 419 ? 7.109 -90.562 -30.688 1 92.31 419 LEU A CA 1
ATOM 3154 C C . LEU A 1 419 ? 6.891 -91.75 -29.812 1 92.31 419 LEU A C 1
ATOM 3156 O O . LEU A 1 419 ? 7.453 -92.812 -30.078 1 92.31 419 LEU A O 1
ATOM 3160 N N . THR A 1 420 ? 6.059 -91.625 -28.75 1 87.88 420 THR A N 1
ATOM 3161 C CA . THR A 1 420 ? 5.668 -92.75 -27.922 1 87.88 420 THR A CA 1
ATOM 3162 C C . THR A 1 420 ? 4.887 -93.75 -28.75 1 87.88 420 THR A C 1
ATOM 3164 O O . THR A 1 420 ? 5.055 -95 -28.578 1 87.88 420 THR A O 1
ATOM 3167 N N . ILE A 1 421 ? 4.109 -93.25 -29.641 1 86.19 421 ILE A N 1
ATOM 3168 C CA . ILE A 1 421 ? 3.359 -94.125 -30.531 1 86.19 421 ILE A CA 1
ATOM 3169 C C . ILE A 1 421 ? 4.324 -94.875 -31.453 1 86.19 421 ILE A C 1
ATOM 3171 O O . ILE A 1 421 ? 4.172 -96.062 -31.656 1 86.19 421 ILE A O 1
ATOM 3175 N N . CYS A 1 422 ? 5.27 -94.25 -31.969 1 88.31 422 CYS A N 1
ATOM 3176 C CA . CYS A 1 422 ? 6.277 -94.875 -32.812 1 88.31 422 CYS A CA 1
ATOM 3177 C C . CYS A 1 422 ? 7.062 -95.875 -32.031 1 88.31 422 CYS A C 1
ATOM 3179 O O . CYS A 1 422 ? 7.434 -96.938 -32.562 1 88.31 422 CYS A O 1
ATOM 3181 N N . ASP A 1 423 ? 7.254 -95.688 -30.797 1 87.19 423 ASP A N 1
ATOM 3182 C CA . ASP A 1 423 ? 8.07 -96.562 -29.922 1 87.19 423 ASP A CA 1
ATOM 3183 C C . ASP A 1 423 ? 7.297 -97.812 -29.484 1 87.19 423 ASP A C 1
ATOM 3185 O O . ASP A 1 423 ? 7.848 -98.875 -29.469 1 87.19 423 ASP A O 1
ATOM 3189 N N . GLY A 1 424 ? 6.066 -97.688 -29.062 1 83.88 424 GLY A N 1
ATOM 3190 C CA . GLY A 1 424 ? 5.352 -98.812 -28.406 1 83.88 424 GLY A CA 1
ATOM 3191 C C . GLY A 1 424 ? 4.402 -99.562 -29.328 1 83.88 424 GLY A C 1
ATOM 3192 O O . GLY A 1 424 ? 4.051 -100.688 -29.078 1 83.88 424 GLY A O 1
ATOM 3193 N N . LEU A 1 425 ? 3.988 -98.875 -30.359 1 82.19 425 LEU A N 1
ATOM 3194 C CA . LEU A 1 425 ? 2.877 -99.438 -31.094 1 82.19 425 LEU A CA 1
ATOM 3195 C C . LEU A 1 425 ? 3.312 -99.875 -32.469 1 82.19 425 LEU A C 1
ATOM 3197 O O . LEU A 1 425 ? 2.596 -100.625 -33.156 1 82.19 425 LEU A O 1
ATOM 3201 N N . GLN A 1 426 ? 4.387 -99.5 -32.875 1 82.81 426 GLN A N 1
ATOM 3202 C CA . GLN A 1 426 ? 4.816 -99.812 -34.25 1 82.81 426 GLN A CA 1
ATOM 3203 C C . GLN A 1 426 ? 5.734 -101.062 -34.219 1 82.81 426 GLN A C 1
ATOM 3205 O O . GLN A 1 426 ? 6.527 -101.25 -33.281 1 82.81 426 GLN A O 1
ATOM 3210 N N . GLU A 1 427 ? 5.559 -102 -35.25 1 83.31 427 GLU A N 1
ATOM 3211 C CA . GLU A 1 427 ? 6.52 -103.062 -35.438 1 83.31 427 GLU A CA 1
ATOM 3212 C C . GLU A 1 427 ? 7.914 -102.5 -35.719 1 83.31 427 GLU A C 1
ATOM 3214 O O . GLU A 1 427 ? 8.062 -101.5 -36.344 1 83.31 427 GLU A O 1
ATOM 3219 N N . PRO A 1 428 ? 8.859 -103.25 -35.25 1 78.38 428 PRO A N 1
ATOM 3220 C CA . PRO A 1 428 ? 10.234 -102.75 -35.406 1 78.38 428 PRO A CA 1
ATOM 3221 C C . PRO A 1 428 ? 10.586 -102.375 -36.844 1 78.38 428 PRO A C 1
ATOM 3223 O O . PRO A 1 428 ? 11.328 -101.438 -37.094 1 78.38 428 PRO A O 1
ATOM 3226 N N . ALA A 1 429 ? 9.969 -103.062 -37.812 1 81.94 429 ALA A N 1
ATOM 3227 C CA . ALA A 1 429 ? 10.273 -102.812 -39.219 1 81.94 429 ALA A CA 1
ATOM 3228 C C . ALA A 1 429 ? 9.734 -101.438 -39.688 1 81.94 429 ALA A C 1
ATOM 3230 O O . ALA A 1 429 ? 10.242 -100.875 -40.656 1 81.94 429 ALA A O 1
ATOM 3231 N N . ASN A 1 430 ? 8.836 -100.938 -38.938 1 87.94 430 ASN A N 1
ATOM 3232 C CA . ASN A 1 430 ? 8.164 -99.688 -39.375 1 87.94 430 ASN A CA 1
ATOM 3233 C C . ASN A 1 430 ? 8.57 -98.5 -38.531 1 87.94 430 ASN A C 1
ATOM 3235 O O . ASN A 1 430 ? 8.156 -97.375 -38.781 1 87.94 430 ASN A O 1
ATOM 3239 N N . GLN A 1 431 ? 9.391 -98.75 -37.531 1 88.12 431 GLN A N 1
ATOM 3240 C CA . GLN A 1 431 ? 9.781 -97.688 -36.594 1 88.12 431 GLN A CA 1
ATOM 3241 C C . GLN A 1 431 ? 10.609 -96.625 -37.281 1 88.12 431 GLN A C 1
ATOM 3243 O O . GLN A 1 431 ? 10.484 -95.438 -36.969 1 88.12 431 GLN A O 1
ATOM 3248 N N . ASN A 1 432 ? 11.422 -97.062 -38.219 1 89.5 432 ASN A N 1
ATOM 3249 C CA . ASN A 1 432 ? 12.266 -96.125 -38.938 1 89.5 432 ASN A CA 1
ATOM 3250 C C . ASN A 1 432 ? 11.438 -95.125 -39.75 1 89.5 432 ASN A C 1
ATOM 3252 O O . ASN A 1 432 ? 11.703 -93.938 -39.688 1 89.5 432 ASN A O 1
ATOM 3256 N N . VAL A 1 433 ? 10.406 -95.625 -40.406 1 90.69 433 VAL A N 1
ATOM 3257 C CA . VAL A 1 433 ? 9.562 -94.75 -41.219 1 90.69 433 VAL A CA 1
ATOM 3258 C C . VAL A 1 433 ? 8.734 -93.875 -40.312 1 90.69 433 VAL A C 1
ATOM 3260 O O . VAL A 1 433 ? 8.562 -92.688 -40.594 1 90.69 433 VAL A O 1
ATOM 3263 N N . CYS A 1 434 ? 8.242 -94.25 -39.188 1 89.5 434 CYS A N 1
ATOM 3264 C CA . CYS A 1 434 ? 7.426 -93.5 -38.219 1 89.5 434 CYS A CA 1
ATOM 3265 C C . CYS A 1 434 ? 8.203 -92.375 -37.625 1 89.5 434 CYS A C 1
ATOM 3267 O O . CYS A 1 434 ? 7.766 -91.188 -37.688 1 89.5 434 CYS A O 1
ATOM 3269 N N . VAL A 1 435 ? 9.383 -92.625 -37.156 1 92.44 435 VAL A N 1
ATOM 3270 C CA . VAL A 1 435 ? 10.219 -91.625 -36.5 1 92.44 435 VAL A CA 1
ATOM 3271 C C . VAL A 1 435 ? 10.688 -90.562 -37.531 1 92.44 435 VAL A C 1
ATOM 3273 O O . VAL A 1 435 ? 10.703 -89.375 -37.25 1 92.44 435 VAL A O 1
ATOM 3276 N N . THR A 1 436 ? 11.047 -91.125 -38.75 1 92 436 THR A N 1
ATOM 3277 C CA . THR A 1 436 ? 11.492 -90.188 -39.812 1 92 436 THR A CA 1
ATOM 3278 C C . THR A 1 436 ? 10.391 -89.188 -40.188 1 92 436 THR A C 1
ATOM 3280 O O . THR A 1 436 ? 10.641 -88 -40.344 1 92 436 THR A O 1
ATOM 3283 N N . THR A 1 437 ? 9.148 -89.688 -40.25 1 89.62 437 THR A N 1
ATOM 3284 C CA . THR A 1 437 ? 8.016 -88.812 -40.625 1 89.62 437 THR A CA 1
ATOM 3285 C C . THR A 1 437 ? 7.727 -87.812 -39.531 1 89.62 437 THR A C 1
ATOM 3287 O O . THR A 1 437 ? 7.559 -86.625 -39.812 1 89.62 437 THR A O 1
ATOM 3290 N N . ILE A 1 438 ? 7.727 -88.188 -38.281 1 90.12 438 ILE A N 1
ATOM 3291 C CA . ILE A 1 438 ? 7.418 -87.312 -37.156 1 90.12 438 ILE A CA 1
ATOM 3292 C C . ILE A 1 438 ? 8.523 -86.25 -37 1 90.12 438 ILE A C 1
ATOM 3294 O O . ILE A 1 438 ? 8.242 -85.062 -36.844 1 90.12 438 ILE A O 1
ATOM 3298 N N . THR A 1 439 ? 9.75 -86.688 -37.094 1 93.62 439 THR A N 1
ATOM 3299 C CA . THR A 1 439 ? 10.859 -85.75 -36.875 1 93.62 439 THR A CA 1
ATOM 3300 C C . THR A 1 439 ? 10.93 -84.75 -38 1 93.62 439 THR A C 1
ATOM 3302 O O . THR A 1 439 ? 11.281 -83.562 -37.781 1 93.62 439 THR A O 1
ATOM 3305 N N . GLN A 1 440 ? 10.641 -85.125 -39.281 1 90.12 440 GLN A N 1
ATOM 3306 C CA . GLN A 1 440 ? 10.625 -84.188 -40.375 1 90.12 440 GLN A CA 1
ATOM 3307 C C . GLN A 1 440 ? 9.539 -83.125 -40.188 1 90.12 440 GLN A C 1
ATOM 3309 O O . GLN A 1 440 ? 9.773 -81.938 -40.375 1 90.12 440 GLN A O 1
ATOM 3314 N N . ALA A 1 441 ? 8.359 -83.5 -39.781 1 89.81 441 ALA A N 1
ATOM 3315 C CA . ALA A 1 441 ? 7.246 -82.625 -39.562 1 89.81 441 ALA A CA 1
ATOM 3316 C C . ALA A 1 441 ? 7.555 -81.625 -38.406 1 89.81 441 ALA A C 1
ATOM 3318 O O . ALA A 1 441 ? 7.324 -80.438 -38.531 1 89.81 441 ALA A O 1
ATOM 3319 N N . TYR A 1 442 ? 8.102 -82.125 -37.375 1 93 442 TYR A N 1
ATOM 3320 C CA . TYR A 1 442 ? 8.336 -81.312 -36.219 1 93 442 TYR A CA 1
ATOM 3321 C C . TYR A 1 442 ? 9.602 -80.438 -36.375 1 93 442 TYR A C 1
ATOM 3323 O O . TYR A 1 442 ? 9.781 -79.438 -35.688 1 93 442 TYR A O 1
ATOM 3331 N N . THR A 1 443 ? 10.492 -80.875 -37.25 1 93 443 THR A N 1
ATOM 3332 C CA . THR A 1 443 ? 11.609 -80 -37.594 1 93 443 THR A CA 1
ATOM 3333 C C . THR A 1 443 ? 11.109 -78.688 -38.281 1 93 443 THR A C 1
ATOM 3335 O O . THR A 1 443 ? 11.586 -77.625 -37.969 1 93 443 THR A O 1
ATOM 3338 N N . THR A 1 444 ? 10.156 -78.938 -39.125 1 91.25 444 THR A N 1
ATOM 3339 C CA . THR A 1 444 ? 9.555 -77.75 -39.781 1 91.25 444 THR A CA 1
ATOM 3340 C C . THR A 1 444 ? 8.805 -76.875 -38.75 1 91.25 444 THR A C 1
ATOM 3342 O O . THR A 1 444 ? 8.883 -75.688 -38.781 1 91.25 444 THR A O 1
ATOM 3345 N N . LEU A 1 445 ? 8.172 -77.438 -37.812 1 91.19 445 LEU A N 1
ATOM 3346 C CA . LEU A 1 445 ? 7.461 -76.75 -36.75 1 91.19 445 LEU A CA 1
ATOM 3347 C C . LEU A 1 445 ? 8.438 -76 -35.844 1 91.19 445 LEU A C 1
ATOM 3349 O O . LEU A 1 445 ? 8.133 -74.938 -35.312 1 91.19 445 LEU A O 1
ATOM 3353 N N . GLY A 1 446 ? 9.555 -76.625 -35.656 1 92.56 446 GLY A N 1
ATOM 3354 C CA . GLY A 1 446 ? 10.609 -76 -34.875 1 92.56 446 GLY A CA 1
ATOM 3355 C C . GLY A 1 446 ? 11.094 -74.688 -35.5 1 92.56 446 GLY A C 1
ATOM 3356 O O . GLY A 1 446 ? 11.422 -73.75 -34.781 1 92.56 446 GLY A O 1
ATOM 3357 N N . ASP A 1 447 ? 11.125 -74.625 -36.812 1 91.38 447 ASP A N 1
ATOM 3358 C CA . ASP A 1 447 ? 11.477 -73.375 -37.5 1 91.38 447 ASP A CA 1
ATOM 3359 C C . ASP A 1 447 ? 10.422 -72.312 -37.25 1 91.38 447 ASP A C 1
ATOM 3361 O O . ASP A 1 447 ? 10.758 -71.125 -37 1 91.38 447 ASP A O 1
ATOM 3365 N N . ASP A 1 448 ? 9.227 -72.688 -37.312 1 88.25 448 ASP A N 1
ATOM 3366 C CA . ASP A 1 448 ? 8.141 -71.75 -37.031 1 88.25 448 ASP A CA 1
ATOM 3367 C C . ASP A 1 448 ? 8.164 -71.312 -35.594 1 88.25 448 ASP A C 1
ATOM 3369 O O . ASP A 1 448 ? 7.875 -70.125 -35.281 1 88.25 448 ASP A O 1
ATOM 3373 N N . PHE A 1 449 ? 8.523 -72.188 -34.688 1 93.69 449 PHE A N 1
ATOM 3374 C CA . PHE A 1 449 ? 8.672 -71.875 -33.25 1 93.69 449 PHE A CA 1
ATOM 3375 C C . PHE A 1 449 ? 9.734 -70.812 -33.062 1 93.69 449 PHE A C 1
ATOM 3377 O O . PHE A 1 449 ? 9.531 -69.875 -32.312 1 93.69 449 PHE A O 1
ATOM 3384 N N . ALA A 1 450 ? 10.797 -70.938 -33.719 1 92.62 450 ALA A N 1
ATOM 3385 C CA . ALA A 1 450 ? 11.883 -70 -33.625 1 92.62 450 ALA A CA 1
ATOM 3386 C C . ALA A 1 450 ? 11.43 -68.625 -34.094 1 92.62 450 ALA A C 1
ATOM 3388 O O . ALA A 1 450 ? 11.797 -67.562 -33.531 1 92.62 450 ALA A O 1
ATOM 3389 N N . ASP A 1 451 ? 10.688 -68.562 -35.094 1 90.62 451 ASP A N 1
ATOM 3390 C CA . ASP A 1 451 ? 10.172 -67.312 -35.625 1 90.62 451 ASP A CA 1
ATOM 3391 C C . ASP A 1 451 ? 9.211 -66.625 -34.656 1 90.62 451 ASP A C 1
ATOM 3393 O O . ASP A 1 451 ? 9.289 -65.438 -34.406 1 90.62 451 ASP A O 1
ATOM 3397 N N . LYS A 1 452 ? 8.352 -67.312 -34.031 1 89.88 452 LYS A N 1
ATOM 3398 C CA . LYS A 1 452 ? 7.406 -66.75 -33.062 1 89.88 452 LYS A CA 1
ATOM 3399 C C . LYS A 1 452 ? 8.133 -66.25 -31.828 1 89.88 452 LYS A C 1
ATOM 3401 O O . LYS A 1 452 ? 7.781 -65.188 -31.297 1 89.88 452 LYS A O 1
ATOM 3406 N N . TYR A 1 453 ? 9.086 -67.062 -31.453 1 92.06 453 TYR A N 1
ATOM 3407 C CA . TYR A 1 453 ? 9.883 -66.688 -30.312 1 92.06 453 TYR A CA 1
ATOM 3408 C C . TYR A 1 453 ? 10.602 -65.375 -30.578 1 92.06 453 TYR A C 1
ATOM 3410 O O . TYR A 1 453 ? 10.656 -64.5 -29.719 1 92.06 453 TYR A O 1
ATOM 3418 N N . ALA A 1 454 ? 11.125 -65.25 -31.75 1 90.5 454 ALA A N 1
ATOM 3419 C CA . ALA A 1 454 ? 11.766 -64 -32.156 1 90.5 454 ALA A CA 1
ATOM 3420 C C . ALA A 1 454 ? 10.75 -62.875 -32.219 1 90.5 454 ALA A C 1
ATOM 3422 O O . ALA A 1 454 ? 11.07 -61.719 -31.922 1 90.5 454 ALA A O 1
ATOM 3423 N N . LEU A 1 455 ? 9.562 -63.125 -32.594 1 89.38 455 LEU A N 1
ATOM 3424 C CA . LEU A 1 455 ? 8.5 -62.125 -32.75 1 89.38 455 LEU A CA 1
ATOM 3425 C C . LEU A 1 455 ? 8.148 -61.5 -31.406 1 89.38 455 LEU A C 1
ATOM 3427 O O . LEU A 1 455 ? 7.758 -60.344 -31.344 1 89.38 455 LEU A O 1
ATOM 3431 N N . LEU A 1 456 ? 8.336 -62.188 -30.312 1 89.19 456 LEU A N 1
ATOM 3432 C CA . LEU A 1 456 ? 8.078 -61.688 -28.969 1 89.19 456 LEU A CA 1
ATOM 3433 C C . LEU A 1 456 ? 8.961 -60.469 -28.672 1 89.19 456 LEU A C 1
ATOM 3435 O O . LEU A 1 456 ? 8.477 -59.438 -28.188 1 89.19 456 LEU A O 1
ATOM 3439 N N . TYR A 1 457 ? 10.133 -60.562 -28.969 1 90.5 457 TYR A N 1
ATOM 3440 C CA . TYR A 1 457 ? 11.102 -59.5 -28.688 1 90.5 457 TYR A CA 1
ATOM 3441 C C . TYR A 1 457 ? 10.984 -58.375 -29.688 1 90.5 457 TYR A C 1
ATOM 3443 O O . TYR A 1 457 ? 11.141 -57.188 -29.328 1 90.5 457 TYR A O 1
ATOM 3451 N N . ASP A 1 458 ? 10.633 -58.688 -30.922 1 89.62 458 ASP A N 1
ATOM 3452 C CA . ASP A 1 458 ? 10.398 -57.656 -31.938 1 89.62 458 ASP A CA 1
ATOM 3453 C C . ASP A 1 458 ? 9.188 -56.812 -31.562 1 89.62 458 ASP A C 1
ATOM 3455 O O . ASP A 1 458 ? 9.195 -55.594 -31.766 1 89.62 458 ASP A O 1
ATOM 3459 N N . LEU A 1 459 ? 8.203 -57.5 -31.047 1 89.06 459 LEU A N 1
ATOM 3460 C CA . LEU A 1 459 ? 7 -56.781 -30.625 1 89.06 459 LEU A CA 1
ATOM 3461 C C . LEU A 1 459 ? 7.316 -55.812 -29.484 1 89.06 459 LEU A C 1
ATOM 3463 O O . LEU A 1 459 ? 6.844 -54.656 -29.5 1 89.06 459 LEU A O 1
ATOM 3467 N N . THR A 1 460 ? 8.117 -56.188 -28.547 1 90 460 THR A N 1
ATOM 3468 C CA . THR A 1 460 ? 8.516 -55.312 -27.438 1 90 460 THR A CA 1
ATOM 3469 C C . THR A 1 460 ? 9.305 -54.125 -27.953 1 90 460 THR A C 1
ATOM 3471 O O . THR A 1 460 ? 9 -52.969 -27.594 1 90 460 THR A O 1
ATOM 3474 N N . THR A 1 461 ? 10.266 -54.375 -28.812 1 91.81 461 THR A N 1
ATOM 3475 C CA . THR A 1 461 ? 11.125 -53.312 -29.328 1 91.81 461 THR A CA 1
ATOM 3476 C C . THR A 1 461 ? 10.32 -52.312 -30.156 1 91.81 461 THR A C 1
ATOM 3478 O O . THR A 1 461 ? 10.477 -51.094 -30 1 91.81 461 THR A O 1
ATOM 3481 N N . THR A 1 462 ? 9.469 -52.844 -30.953 1 90.44 462 THR A N 1
ATOM 3482 C CA . THR A 1 462 ? 8.688 -51.969 -31.828 1 90.44 462 THR A CA 1
ATOM 3483 C C . THR A 1 462 ? 7.707 -51.125 -31.016 1 90.44 462 THR A C 1
ATOM 3485 O O . THR A 1 462 ? 7.559 -49.938 -31.266 1 90.44 462 THR A O 1
ATOM 3488 N N . GLU A 1 463 ? 7.113 -51.688 -30 1 91.19 463 GLU A N 1
ATOM 3489 C CA . GLU A 1 463 ? 6.129 -50.969 -29.203 1 91.19 463 GLU A CA 1
ATOM 3490 C C . GLU A 1 463 ? 6.801 -49.906 -28.312 1 91.19 463 GLU A C 1
ATOM 3492 O O . GLU A 1 463 ? 6.301 -48.812 -28.172 1 91.19 463 GLU A O 1
ATOM 3497 N N . VAL A 1 464 ? 7.875 -50.281 -27.719 1 92.38 464 VAL A N 1
ATOM 3498 C CA . VAL A 1 464 ? 8.586 -49.344 -26.859 1 92.38 464 VAL A CA 1
ATOM 3499 C C . VAL A 1 464 ? 9.078 -48.156 -27.703 1 92.38 464 VAL A C 1
ATOM 3501 O O . VAL A 1 464 ? 9.016 -47 -27.25 1 92.38 464 VAL A O 1
ATOM 3504 N N . ASN A 1 465 ? 9.547 -48.375 -28.906 1 91.06 465 ASN A N 1
ATOM 3505 C CA . ASN A 1 465 ? 9.969 -47.312 -29.797 1 91.06 465 ASN A CA 1
ATOM 3506 C C . ASN A 1 465 ? 8.781 -46.469 -30.25 1 91.06 465 ASN A C 1
ATOM 3508 O O . ASN A 1 465 ? 8.898 -45.25 -30.328 1 91.06 465 ASN A O 1
ATOM 3512 N N . ALA A 1 466 ? 7.684 -47.094 -30.547 1 91.25 466 ALA A N 1
ATOM 3513 C CA . ALA A 1 466 ? 6.473 -46.375 -30.906 1 91.25 466 ALA A CA 1
ATOM 3514 C C . ALA A 1 466 ? 5.992 -45.5 -29.75 1 91.25 466 ALA A C 1
ATOM 3516 O O . ALA A 1 466 ? 5.609 -44.344 -29.938 1 91.25 466 ALA A O 1
ATOM 3517 N N . SER A 1 467 ? 6.023 -46.094 -28.562 1 93.06 467 SER A N 1
ATOM 3518 C CA . SER A 1 467 ? 5.613 -45.344 -27.375 1 93.06 467 SER A CA 1
ATOM 3519 C C . SER A 1 467 ? 6.488 -44.125 -27.141 1 93.06 467 SER A C 1
ATOM 3521 O O . SER A 1 467 ? 5.984 -43.031 -26.859 1 93.06 467 SER A O 1
ATOM 3523 N N . LYS A 1 468 ? 7.766 -44.281 -27.25 1 93.38 468 LYS A N 1
ATOM 3524 C CA . LYS A 1 468 ? 8.688 -43.156 -27.109 1 93.38 468 LYS A CA 1
ATOM 3525 C C . LYS A 1 468 ? 8.328 -42.031 -28.062 1 93.38 468 LYS A C 1
ATOM 3527 O O . LYS A 1 468 ? 8.32 -40.844 -27.688 1 93.38 468 LYS A O 1
ATOM 3532 N N . GLN A 1 469 ? 8.008 -42.406 -29.266 1 90.31 469 GLN A N 1
ATOM 3533 C CA . GLN A 1 469 ? 7.691 -41.406 -30.281 1 90.31 469 GLN A CA 1
ATOM 3534 C C . GLN A 1 469 ? 6.363 -40.719 -29.984 1 90.31 469 GLN A C 1
ATOM 3536 O O . GLN A 1 469 ? 6.238 -39.5 -30.141 1 90.31 469 GLN A O 1
ATOM 3541 N N . ARG A 1 470 ? 5.363 -41.406 -29.547 1 90.44 470 ARG A N 1
ATOM 3542 C CA . ARG A 1 470 ? 4.07 -40.812 -29.203 1 90.44 470 ARG A CA 1
ATOM 3543 C C . ARG A 1 470 ? 4.195 -39.875 -28.016 1 90.44 470 ARG A C 1
ATOM 3545 O O . ARG A 1 470 ? 3.635 -38.781 -28.031 1 90.44 470 ARG A O 1
ATOM 3552 N N . VAL A 1 471 ? 4.988 -40.344 -27.016 1 92.44 471 VAL A N 1
ATOM 3553 C CA . VAL A 1 471 ? 5.184 -39.5 -25.844 1 92.44 471 VAL A CA 1
ATOM 3554 C C . VAL A 1 471 ? 5.898 -38.219 -26.25 1 92.44 471 VAL A C 1
ATOM 3556 O O . VAL A 1 471 ? 5.52 -37.125 -25.812 1 92.44 471 VAL A O 1
ATOM 3559 N N . LYS A 1 472 ? 6.891 -38.312 -27.031 1 91.06 472 LYS A N 1
ATOM 3560 C CA . LYS A 1 472 ? 7.633 -37.156 -27.5 1 91.06 472 LYS A CA 1
ATOM 3561 C C . LYS A 1 472 ? 6.715 -36.188 -28.234 1 91.06 472 LYS A C 1
ATOM 3563 O O . LYS A 1 472 ? 6.738 -34.969 -27.969 1 91.06 472 LYS A O 1
ATOM 3568 N N . ILE A 1 473 ? 5.898 -36.625 -29.141 1 89.19 473 ILE A N 1
ATOM 3569 C CA . ILE A 1 473 ? 4.98 -35.812 -29.922 1 89.19 473 ILE A CA 1
ATOM 3570 C C . ILE A 1 473 ? 3.984 -35.125 -28.969 1 89.19 473 ILE A C 1
ATOM 3572 O O . ILE A 1 473 ? 3.73 -33.938 -29.094 1 89.19 473 ILE A O 1
ATOM 3576 N N . CYS A 1 474 ? 3.473 -35.938 -28.078 1 91.38 474 CYS A N 1
ATOM 3577 C CA . CYS A 1 474 ? 2.486 -35.438 -27.125 1 91.38 474 CYS A CA 1
ATOM 3578 C C . CYS A 1 474 ? 3.076 -34.312 -26.281 1 91.38 474 CYS A C 1
ATOM 3580 O O . CYS A 1 474 ? 2.48 -33.25 -26.156 1 91.38 474 CYS A O 1
ATOM 3582 N N . ILE A 1 475 ? 4.262 -34.531 -25.75 1 91.44 475 ILE A N 1
ATOM 3583 C CA . ILE A 1 475 ? 4.918 -33.562 -24.891 1 91.44 475 ILE A CA 1
ATOM 3584 C C . ILE A 1 475 ? 5.309 -32.312 -25.688 1 91.44 475 ILE A C 1
ATOM 3586 O O . ILE A 1 475 ? 5.09 -31.188 -25.234 1 91.44 475 ILE A O 1
ATOM 3590 N N . ASP A 1 476 ? 5.809 -32.469 -26.891 1 87.44 476 ASP A N 1
ATOM 3591 C CA . ASP A 1 476 ? 6.227 -31.359 -27.734 1 87.44 476 ASP A CA 1
ATOM 3592 C C . ASP A 1 476 ? 5.035 -30.484 -28.125 1 87.44 476 ASP A C 1
ATOM 3594 O O . ASP A 1 476 ? 5.141 -29.25 -28.141 1 87.44 476 ASP A O 1
ATOM 3598 N N . LEU A 1 477 ? 3.926 -31.094 -28.391 1 86.5 477 LEU A N 1
ATOM 3599 C CA . LEU A 1 477 ? 2.73 -30.344 -28.75 1 86.5 477 LEU A CA 1
ATOM 3600 C C . LEU A 1 477 ? 2.219 -29.531 -27.562 1 86.5 477 LEU A C 1
ATOM 3602 O O . LEU A 1 477 ? 1.816 -28.375 -27.703 1 86.5 477 LEU A O 1
ATOM 3606 N N . SER A 1 478 ? 2.266 -30.156 -26.438 1 86.31 478 SER A N 1
ATOM 3607 C CA . SER A 1 478 ? 1.829 -29.469 -25.234 1 86.31 478 SER A CA 1
ATOM 3608 C C . SER A 1 478 ? 2.734 -28.281 -24.922 1 86.31 478 SER A C 1
ATOM 3610 O O . SER A 1 478 ? 2.252 -27.188 -24.578 1 86.31 478 SER A O 1
ATOM 3612 N N . ARG A 1 479 ? 3.951 -28.453 -25.047 1 87.75 479 ARG A N 1
ATOM 3613 C CA . ARG A 1 479 ? 4.914 -27.406 -24.766 1 87.75 479 ARG A CA 1
ATOM 3614 C C . ARG A 1 479 ? 4.801 -26.266 -25.781 1 87.75 479 ARG A C 1
ATOM 3616 O O . ARG A 1 479 ? 4.957 -25.094 -25.438 1 87.75 479 ARG A O 1
ATOM 3623 N N . ARG A 1 480 ? 4.5 -26.578 -26.984 1 86.94 480 ARG A N 1
ATOM 3624 C CA . ARG A 1 480 ? 4.332 -25.562 -28.016 1 86.94 480 ARG A CA 1
ATOM 3625 C C . ARG A 1 480 ? 3.088 -24.734 -27.766 1 86.94 480 ARG A C 1
ATOM 3627 O O . ARG A 1 480 ? 3.105 -23.516 -27.953 1 86.94 480 ARG A O 1
ATOM 3634 N N . TRP A 1 481 ? 2.082 -25.391 -27.375 1 84.75 481 TRP A N 1
ATOM 3635 C CA . TRP A 1 481 ? 0.864 -24.656 -27.031 1 84.75 481 TRP A CA 1
ATOM 3636 C C . TRP A 1 481 ? 1.121 -23.672 -25.891 1 84.75 481 TRP A C 1
ATOM 3638 O O . TRP A 1 481 ? 0.629 -22.547 -25.922 1 84.75 481 TRP A O 1
ATOM 3648 N N . LEU A 1 482 ? 1.884 -24.078 -24.953 1 85.94 482 LEU A N 1
ATOM 3649 C CA . LEU A 1 482 ? 2.209 -23.203 -23.828 1 85.94 482 LEU A CA 1
ATOM 3650 C C . LEU A 1 482 ? 3.117 -22.062 -24.266 1 85.94 482 LEU A C 1
ATOM 3652 O O . LEU A 1 482 ? 2.861 -20.906 -23.938 1 85.94 482 LEU A O 1
ATOM 3656 N N . ALA A 1 483 ? 4.121 -22.344 -25.078 1 85.94 483 ALA A N 1
ATOM 3657 C CA . ALA A 1 483 ? 5.125 -21.359 -25.484 1 85.94 483 ALA A CA 1
ATOM 3658 C C . ALA A 1 483 ? 4.527 -20.344 -26.453 1 85.94 483 ALA A C 1
ATOM 3660 O O . ALA A 1 483 ? 4.887 -19.172 -26.422 1 85.94 483 ALA A O 1
ATOM 3661 N N . ASP A 1 484 ? 3.535 -20.797 -27.266 1 86.75 484 ASP A N 1
ATOM 3662 C CA . ASP A 1 484 ? 3.023 -19.938 -28.328 1 86.75 484 ASP A CA 1
ATOM 3663 C C . ASP A 1 484 ? 1.713 -19.266 -27.906 1 86.75 484 ASP A C 1
ATOM 3665 O O . ASP A 1 484 ? 1.278 -18.297 -28.531 1 86.75 484 ASP A O 1
ATOM 3669 N N . GLY A 1 485 ? 1.177 -19.766 -26.859 1 87.31 485 GLY A N 1
ATOM 3670 C CA . GLY A 1 485 ? -0.131 -19.25 -26.5 1 87.31 485 GLY A CA 1
ATOM 3671 C C . GLY A 1 485 ? -0.195 -18.75 -25.062 1 87.31 485 GLY A C 1
ATOM 3672 O O . GLY A 1 485 ? -0.163 -17.531 -24.828 1 87.31 485 GLY A O 1
ATOM 3673 N N . TYR A 1 486 ? -0.036 -19.641 -24.172 1 87.44 486 TYR A N 1
ATOM 3674 C CA . TYR A 1 486 ? -0.27 -19.328 -22.766 1 87.44 486 TYR A CA 1
ATOM 3675 C C . TYR A 1 486 ? 0.734 -18.297 -22.266 1 87.44 486 TYR A C 1
ATOM 3677 O O . TYR A 1 486 ? 0.352 -17.297 -21.656 1 87.44 486 TYR A O 1
ATOM 3685 N N . ILE A 1 487 ? 2.029 -18.484 -22.516 1 90.5 487 ILE A N 1
ATOM 3686 C CA . ILE A 1 487 ? 3.092 -17.672 -21.953 1 90.5 487 ILE A CA 1
ATOM 3687 C C . ILE A 1 487 ? 3.012 -16.25 -22.516 1 90.5 487 ILE A C 1
ATOM 3689 O O . ILE A 1 487 ? 2.928 -15.281 -21.781 1 90.5 487 ILE A O 1
ATOM 3693 N N . PRO A 1 488 ? 2.922 -16.062 -23.859 1 91.62 488 PRO A N 1
ATOM 3694 C CA . PRO A 1 488 ? 2.838 -14.695 -24.391 1 91.62 488 PRO A CA 1
ATOM 3695 C C . PRO A 1 488 ? 1.551 -13.977 -23.984 1 91.62 488 PRO A C 1
ATOM 3697 O O . PRO A 1 488 ? 1.561 -12.773 -23.734 1 91.62 488 PRO A O 1
ATOM 3700 N N . ASN A 1 489 ? 0.48 -14.68 -23.891 1 92.25 489 ASN A N 1
ATOM 3701 C CA . ASN A 1 489 ? -0.783 -14.07 -23.5 1 92.25 489 ASN A CA 1
ATOM 3702 C C . ASN A 1 489 ? -0.733 -13.578 -22.047 1 92.25 489 ASN A C 1
ATOM 3704 O O . ASN A 1 489 ? -1.194 -12.477 -21.75 1 92.25 489 ASN A O 1
ATOM 3708 N N . LEU A 1 490 ? -0.216 -14.391 -21.234 1 94.19 490 LEU A N 1
ATOM 3709 C CA . LEU A 1 490 ? -0.093 -14.008 -19.828 1 94.19 490 LEU A CA 1
ATOM 3710 C C . LEU A 1 490 ? 0.881 -12.852 -19.656 1 94.19 490 LEU A C 1
ATOM 3712 O O . LEU A 1 490 ? 0.633 -11.93 -18.875 1 94.19 490 LEU A O 1
ATOM 3716 N N . GLN A 1 491 ? 1.974 -12.898 -20.422 1 94.31 491 GLN A N 1
ATOM 3717 C CA . GLN A 1 491 ? 2.932 -11.805 -20.391 1 94.31 491 GLN A CA 1
ATOM 3718 C C . GLN A 1 491 ? 2.27 -10.484 -20.797 1 94.31 491 GLN A C 1
ATOM 3720 O O . GLN A 1 491 ? 2.428 -9.469 -20.109 1 94.31 491 GLN A O 1
ATOM 3725 N N . THR A 1 492 ? 1.522 -10.539 -21.828 1 94.69 492 THR A N 1
ATOM 3726 C CA . THR A 1 492 ? 0.813 -9.359 -22.312 1 94.69 492 THR A CA 1
ATOM 3727 C C . THR A 1 492 ? -0.204 -8.883 -21.266 1 94.69 492 THR A C 1
ATOM 3729 O O . THR A 1 492 ? -0.364 -7.68 -21.062 1 94.69 492 THR A O 1
ATOM 3732 N N . GLY A 1 493 ? -0.889 -9.828 -20.688 1 94.38 493 GLY A N 1
ATOM 3733 C CA . GLY A 1 493 ? -1.829 -9.484 -19.625 1 94.38 493 GLY A CA 1
ATOM 3734 C C . GLY A 1 493 ? -1.185 -8.734 -18.469 1 94.38 493 GLY A C 1
ATOM 3735 O O . GLY A 1 493 ? -1.723 -7.73 -18 1 94.38 493 GLY A O 1
ATOM 3736 N N . ILE A 1 494 ? -0.02 -9.164 -18.078 1 95.5 494 ILE A N 1
ATOM 3737 C CA . ILE A 1 494 ? 0.718 -8.555 -16.969 1 95.5 494 ILE A CA 1
ATOM 3738 C C . ILE A 1 494 ? 1.151 -7.145 -17.359 1 95.5 494 ILE A C 1
ATOM 3740 O O . ILE A 1 494 ? 0.942 -6.195 -16.594 1 95.5 494 ILE A O 1
ATOM 3744 N N . GLU A 1 495 ? 1.645 -6.965 -18.562 1 94.69 495 GLU A N 1
ATOM 3745 C CA . GLU A 1 495 ? 2.158 -5.676 -19.016 1 94.69 495 GLU A CA 1
ATOM 3746 C C . GLU A 1 495 ? 1.026 -4.672 -19.219 1 94.69 495 GLU A C 1
ATOM 3748 O O . GLU A 1 495 ? 1.154 -3.502 -18.859 1 94.69 495 GLU A O 1
ATOM 3753 N N . GLN A 1 496 ? -0.082 -5.172 -19.703 1 94.44 496 GLN A N 1
ATOM 3754 C CA . GLN A 1 496 ? -1.232 -4.301 -19.922 1 94.44 496 GLN A CA 1
ATOM 3755 C C . GLN A 1 496 ? -1.864 -3.893 -18.594 1 94.44 496 GLN A C 1
ATOM 3757 O O . GLN A 1 496 ? -2.342 -2.766 -18.438 1 94.44 496 GLN A O 1
ATOM 3762 N N . CYS A 1 497 ? -1.853 -4.785 -17.703 1 95.19 497 CYS A N 1
ATOM 3763 C CA . CYS A 1 497 ? -2.35 -4.461 -16.359 1 95.19 497 CYS A CA 1
ATOM 3764 C C . CYS A 1 497 ? -1.495 -3.377 -15.719 1 95.19 497 CYS A C 1
ATOM 3766 O O . CYS A 1 497 ? -2.023 -2.453 -15.094 1 95.19 497 CYS A O 1
ATOM 3768 N N . ALA A 1 498 ? -0.197 -3.492 -15.883 1 92.81 498 ALA A N 1
ATOM 3769 C CA . ALA A 1 498 ? 0.729 -2.527 -15.297 1 92.81 498 ALA A CA 1
ATOM 3770 C C . ALA A 1 498 ? 0.507 -1.133 -15.875 1 92.81 498 ALA A C 1
ATOM 3772 O O . ALA A 1 498 ? 0.605 -0.133 -15.164 1 92.81 498 ALA A O 1
ATOM 3773 N N . LEU A 1 499 ? 0.072 -1.057 -17.109 1 90.25 499 LEU A N 1
ATOM 3774 C CA . LEU A 1 499 ? -0.066 0.211 -17.812 1 90.25 499 LEU A CA 1
ATOM 3775 C C . LEU A 1 499 ? -1.448 0.813 -17.594 1 90.25 499 LEU A C 1
ATOM 3777 O O . LEU A 1 499 ? -1.581 2.027 -17.422 1 90.25 499 LEU A O 1
ATOM 3781 N N . ASN A 1 500 ? -2.482 -0.147 -17.516 1 90.5 500 ASN A N 1
ATOM 3782 C CA . ASN A 1 500 ? -3.842 0.376 -17.625 1 90.5 500 ASN A CA 1
ATOM 3783 C C . ASN A 1 500 ? -4.676 0.001 -16.391 1 90.5 500 ASN A C 1
ATOM 3785 O O . ASN A 1 500 ? -5.82 0.441 -16.266 1 90.5 500 ASN A O 1
ATOM 3789 N N . GLY A 1 501 ? -4.207 -0.839 -15.57 1 92.19 501 GLY A N 1
ATOM 3790 C CA . GLY A 1 501 ? -4.922 -1.193 -14.359 1 92.19 501 GLY A CA 1
ATOM 3791 C C . GLY A 1 501 ? -6.039 -2.191 -14.594 1 92.19 501 GLY A C 1
ATOM 3792 O O . GLY A 1 501 ? -5.969 -3.006 -15.516 1 92.19 501 GLY A O 1
ATOM 3793 N N . PRO A 1 502 ? -6.988 -2.219 -13.656 1 89.06 502 PRO A N 1
ATOM 3794 C CA . PRO A 1 502 ? -8.031 -3.246 -13.695 1 89.06 502 PRO A CA 1
ATOM 3795 C C . PRO A 1 502 ? -8.938 -3.119 -14.914 1 89.06 502 PRO A C 1
ATOM 3797 O O . PRO A 1 502 ? -9.625 -4.078 -15.273 1 89.06 502 PRO A O 1
ATOM 3800 N N . THR A 1 503 ? -8.984 -1.999 -15.453 1 80.94 503 THR A N 1
ATOM 3801 C CA . THR A 1 503 ? -9.891 -1.804 -16.578 1 80.94 503 THR A CA 1
ATOM 3802 C C . THR A 1 503 ? -9.234 -2.25 -17.891 1 80.94 503 THR A C 1
ATOM 3804 O O . THR A 1 503 ? -9.836 -2.145 -18.953 1 80.94 503 THR A O 1
ATOM 3807 N N . ALA A 1 504 ? -7.984 -2.664 -17.672 1 73.44 504 ALA A N 1
ATOM 3808 C CA . ALA A 1 504 ? -7.289 -3.156 -18.859 1 73.44 504 ALA A CA 1
ATOM 3809 C C . ALA A 1 504 ? -7.871 -4.488 -19.312 1 73.44 504 ALA A C 1
ATOM 3811 O O . ALA A 1 504 ? -8.047 -5.41 -18.516 1 73.44 504 ALA A O 1
ATOM 3812 N N . VAL A 1 505 ? -8.938 -4.586 -20.234 1 56.34 505 VAL A N 1
ATOM 3813 C CA . VAL A 1 505 ? -9.602 -5.777 -20.734 1 56.34 505 VAL A CA 1
ATOM 3814 C C . VAL A 1 505 ? -8.578 -6.723 -21.344 1 56.34 505 VAL A C 1
ATOM 3816 O O . VAL A 1 505 ? -7.617 -6.281 -21.984 1 56.34 505 VAL A O 1
ATOM 3819 N N . MET B 1 1 ? 7.523 -20.656 5.129 1 26.02 1 MET B N 1
ATOM 3820 C CA . MET B 1 1 ? 8.047 -22 5.309 1 26.02 1 MET B CA 1
ATOM 3821 C C . MET B 1 1 ? 6.969 -23.047 5.02 1 26.02 1 MET B C 1
ATOM 3823 O O . MET B 1 1 ? 7.277 -24.156 4.605 1 26.02 1 MET B O 1
ATOM 3827 N N . ASP B 1 2 ? 5.656 -22.5 5.426 1 29.27 2 ASP B N 1
ATOM 3828 C CA . ASP B 1 2 ? 4.625 -23.516 5.566 1 29.27 2 ASP B CA 1
ATOM 3829 C C . ASP B 1 2 ? 4.059 -23.922 4.203 1 29.27 2 ASP B C 1
ATOM 3831 O O . ASP B 1 2 ? 3.377 -24.938 4.082 1 29.27 2 ASP B O 1
ATOM 3835 N N . ARG B 1 3 ? 4.047 -22.938 3.164 1 37.09 3 ARG B N 1
ATOM 3836 C CA . ARG B 1 3 ? 3.271 -23.266 1.971 1 37.09 3 ARG B CA 1
ATOM 3837 C C . ARG B 1 3 ? 4.012 -24.25 1.085 1 37.09 3 ARG B C 1
ATOM 3839 O O . ARG B 1 3 ? 3.426 -24.844 0.173 1 37.09 3 ARG B O 1
ATOM 3846 N N . THR B 1 4 ? 5.371 -24.062 1.249 1 33.12 4 THR B N 1
ATOM 3847 C CA . THR B 1 4 ? 6.164 -24.891 0.344 1 33.12 4 THR B CA 1
ATOM 3848 C C . THR B 1 4 ? 6.047 -26.359 0.72 1 33.12 4 THR B C 1
ATOM 3850 O O . THR B 1 4 ? 5.969 -27.234 -0.156 1 33.12 4 THR B O 1
ATOM 3853 N N . ALA B 1 5 ? 6.102 -26.625 1.954 1 40.94 5 ALA B N 1
ATOM 3854 C CA . ALA B 1 5 ? 6.047 -27.969 2.518 1 40.94 5 ALA B CA 1
ATOM 3855 C C . ALA B 1 5 ? 4.734 -28.672 2.164 1 40.94 5 ALA B C 1
ATOM 3857 O O . ALA B 1 5 ? 4.711 -29.875 1.904 1 40.94 5 ALA B O 1
ATOM 3858 N N . LEU B 1 6 ? 3.738 -27.75 2.119 1 39.5 6 LEU B N 1
ATOM 3859 C CA . LEU B 1 6 ? 2.43 -28.359 1.919 1 39.5 6 LEU B CA 1
ATOM 3860 C C . LEU B 1 6 ? 2.277 -28.875 0.488 1 39.5 6 LEU B C 1
ATOM 3862 O O . LEU B 1 6 ? 1.674 -29.922 0.255 1 39.5 6 LEU B O 1
ATOM 3866 N N . LEU B 1 7 ? 2.986 -28.219 -0.396 1 39.47 7 LEU B N 1
ATOM 3867 C CA . LEU B 1 7 ? 2.762 -28.641 -1.774 1 39.47 7 LEU B CA 1
ATOM 3868 C C . LEU B 1 7 ? 3.438 -29.984 -2.051 1 39.47 7 LEU B C 1
ATOM 3870 O O . LEU B 1 7 ? 2.875 -30.828 -2.744 1 39.47 7 LEU B O 1
ATOM 3874 N N . VAL B 1 8 ? 4.637 -30.203 -1.475 1 39.34 8 VAL B N 1
ATOM 3875 C CA . VAL B 1 8 ? 5.414 -31.422 -1.704 1 39.34 8 VAL B CA 1
ATOM 3876 C C . VAL B 1 8 ? 4.719 -32.625 -1.046 1 39.34 8 VAL B C 1
ATOM 3878 O O . VAL B 1 8 ? 4.656 -33.688 -1.623 1 39.34 8 VAL B O 1
ATOM 3881 N N . LEU B 1 9 ? 4.211 -32.344 0.122 1 36.09 9 LEU B N 1
ATOM 3882 C CA . LEU B 1 9 ? 3.613 -33.469 0.853 1 36.09 9 LEU B CA 1
ATOM 3883 C C . LEU B 1 9 ? 2.414 -34.031 0.099 1 36.09 9 LEU B C 1
ATOM 3885 O O . LEU B 1 9 ? 2.135 -35.219 0.175 1 36.09 9 LEU B O 1
ATOM 3889 N N . LEU B 1 10 ? 1.762 -33.094 -0.625 1 38.69 10 LEU B N 1
ATOM 3890 C CA . LEU B 1 10 ? 0.489 -33.562 -1.163 1 38.69 10 LEU B CA 1
ATOM 3891 C C . LEU B 1 10 ? 0.709 -34.438 -2.391 1 38.69 10 LEU B C 1
ATOM 3893 O O . LEU B 1 10 ? -0.167 -35.25 -2.762 1 38.69 10 LEU B O 1
ATOM 3897 N N . PHE B 1 11 ? 1.838 -34.25 -3.037 1 37.19 11 PHE B N 1
ATOM 3898 C CA . PHE B 1 11 ? 1.968 -35.156 -4.176 1 37.19 11 PHE B CA 1
ATOM 3899 C C . PHE B 1 11 ? 2.34 -36.562 -3.711 1 37.19 11 PHE B C 1
ATOM 3901 O O . PHE B 1 11 ? 2.332 -37.5 -4.504 1 37.19 11 PHE B O 1
ATOM 3908 N N . LEU B 1 12 ? 2.992 -36.688 -2.604 1 35.09 12 LEU B N 1
ATOM 3909 C CA . LEU B 1 12 ? 3.574 -37.969 -2.225 1 35.09 12 LEU B CA 1
ATOM 3910 C C . LEU B 1 12 ? 2.486 -39 -1.94 1 35.09 12 LEU B C 1
ATOM 3912 O O . LEU B 1 12 ? 2.771 -40.188 -1.799 1 35.09 12 LEU B O 1
ATOM 3916 N N . GLN B 1 13 ? 1.49 -38.656 -1.254 1 33.59 13 GLN B N 1
ATOM 3917 C CA . GLN B 1 13 ? 0.819 -39.844 -0.728 1 33.59 13 GLN B CA 1
ATOM 3918 C C . GLN B 1 13 ? 0.168 -40.656 -1.848 1 33.59 13 GLN B C 1
ATOM 3920 O O . GLN B 1 13 ? -1.005 -40.438 -2.166 1 33.59 13 GLN B O 1
ATOM 3925 N N . VAL B 1 14 ? 0.905 -40.906 -2.877 1 32.88 14 VAL B N 1
ATOM 3926 C CA . VAL B 1 14 ? 0.358 -41.938 -3.756 1 32.88 14 VAL B CA 1
ATOM 3927 C C . VAL B 1 14 ? 0.273 -43.25 -3.008 1 32.88 14 VAL B C 1
ATOM 3929 O O . VAL B 1 14 ? 1.273 -43.969 -2.875 1 32.88 14 VAL B O 1
ATOM 3932 N N . SER B 1 15 ? 0.009 -43.406 -1.733 1 30.05 15 SER B N 1
ATOM 3933 C CA . SER B 1 15 ? -0.252 -44.781 -1.353 1 30.05 15 SER B CA 1
ATOM 3934 C C . SER B 1 15 ? -1.065 -45.5 -2.42 1 30.05 15 SER B C 1
ATOM 3936 O O . SER B 1 15 ? -2.035 -44.969 -2.947 1 30.05 15 SER B O 1
ATOM 3938 N N . LEU B 1 16 ? -0.535 -46.594 -3.094 1 32.03 16 LEU B N 1
ATOM 3939 C CA . LEU B 1 16 ? -1.21 -47.656 -3.828 1 32.03 16 LEU B CA 1
ATOM 3940 C C . LEU B 1 16 ? -2.525 -48.031 -3.154 1 32.03 16 LEU B C 1
ATOM 3942 O O . LEU B 1 16 ? -2.816 -49.219 -2.973 1 32.03 16 LEU B O 1
ATOM 3946 N N . THR B 1 17 ? -2.834 -47.562 -1.9 1 34.31 17 THR B N 1
ATOM 3947 C CA . THR B 1 17 ? -4.074 -48.156 -1.425 1 34.31 17 THR B CA 1
ATOM 3948 C C . THR B 1 17 ? -5.117 -48.188 -2.539 1 34.31 17 THR B C 1
ATOM 3950 O O . THR B 1 17 ? -5.195 -47.281 -3.361 1 34.31 17 THR B O 1
ATOM 3953 N N . PHE B 1 18 ? -5.766 -49.406 -2.676 1 36.78 18 PHE B N 1
ATOM 3954 C CA . PHE B 1 18 ? -6.914 -49.844 -3.453 1 36.78 18 PHE B CA 1
ATOM 3955 C C . PHE B 1 18 ? -7.898 -48.688 -3.67 1 36.78 18 PHE B C 1
ATOM 3957 O O . PHE B 1 18 ? -7.805 -47.656 -3.01 1 36.78 18 PHE B O 1
ATOM 3964 N N . ALA B 1 19 ? -9.188 -49.094 -4.027 1 43.66 19 ALA B N 1
ATOM 3965 C CA . ALA B 1 19 ? -10.312 -48.719 -4.875 1 43.66 19 ALA B CA 1
ATOM 3966 C C . ALA B 1 19 ? -11.039 -47.5 -4.289 1 43.66 19 ALA B C 1
ATOM 3968 O O . ALA B 1 19 ? -11.75 -47.625 -3.287 1 43.66 19 ALA B O 1
ATOM 3969 N N . SER B 1 20 ? -10.586 -46.438 -3.924 1 56.84 20 SER B N 1
ATOM 3970 C CA . SER B 1 20 ? -11.484 -45.406 -3.428 1 56.84 20 SER B CA 1
ATOM 3971 C C . SER B 1 20 ? -12.586 -45.094 -4.438 1 56.84 20 SER B C 1
ATOM 3973 O O . SER B 1 20 ? -12.305 -44.844 -5.609 1 56.84 20 SER B O 1
ATOM 3975 N N . PRO B 1 21 ? -13.812 -45.438 -4.215 1 68.25 21 PRO B N 1
ATOM 3976 C CA . PRO B 1 21 ? -15 -45.094 -5 1 68.25 21 PRO B CA 1
ATOM 3977 C C . PRO B 1 21 ? -15.141 -43.594 -5.223 1 68.25 21 PRO B C 1
ATOM 3979 O O . PRO B 1 21 ? -14.984 -42.812 -4.285 1 68.25 21 PRO B O 1
ATOM 3982 N N . ASP B 1 22 ? -15.016 -43.25 -6.516 1 83.88 22 ASP B N 1
ATOM 3983 C CA . ASP B 1 22 ? -15.109 -41.844 -6.906 1 83.88 22 ASP B CA 1
ATOM 3984 C C . ASP B 1 22 ? -16.375 -41.594 -7.719 1 83.88 22 ASP B C 1
ATOM 3986 O O . ASP B 1 22 ? -16.828 -42.438 -8.477 1 83.88 22 ASP B O 1
ATOM 3990 N N . TYR B 1 23 ? -16.953 -40.438 -7.57 1 90.06 23 TYR B N 1
ATOM 3991 C CA . TYR B 1 23 ? -18 -39.906 -8.43 1 90.06 23 TYR B CA 1
ATOM 3992 C C . TYR B 1 23 ? -19.234 -40.812 -8.406 1 90.06 23 TYR B C 1
ATOM 3994 O O . TYR B 1 23 ? -19.906 -41 -9.422 1 90.06 23 TYR B O 1
ATOM 4002 N N . GLY B 1 24 ? -19.406 -41.594 -7.312 1 87 24 GLY B N 1
ATOM 4003 C CA . GLY B 1 24 ? -20.562 -42.438 -7.172 1 87 24 GLY B CA 1
ATOM 4004 C C . GLY B 1 24 ? -20.375 -43.812 -7.762 1 87 24 GLY B C 1
ATOM 4005 O O . GLY B 1 24 ? -21.297 -44.656 -7.773 1 87 24 GLY B O 1
ATOM 4006 N N . ILE B 1 25 ? -19.219 -44 -8.336 1 87.31 25 ILE B N 1
ATOM 4007 C CA . ILE B 1 25 ? -18.922 -45.344 -8.867 1 87.31 25 ILE B CA 1
ATOM 4008 C C . ILE B 1 25 ? -17.906 -46.031 -7.961 1 87.31 25 ILE B C 1
ATOM 4010 O O . ILE B 1 25 ? -17.125 -45.375 -7.266 1 87.31 25 ILE B O 1
ATOM 4014 N N . PRO B 1 26 ? -17.984 -47.344 -7.891 1 84.44 26 PRO B N 1
ATOM 4015 C CA . PRO B 1 26 ? -17.125 -48.062 -6.953 1 84.44 26 PRO B CA 1
ATOM 4016 C C . PRO B 1 26 ? -15.68 -48.156 -7.43 1 84.44 26 PRO B C 1
ATOM 4018 O O . PRO B 1 26 ? -14.867 -48.844 -6.828 1 84.44 26 PRO B O 1
ATOM 4021 N N . ASN B 1 27 ? -15.289 -47.438 -8.523 1 85.12 27 ASN B N 1
ATOM 4022 C CA . ASN B 1 27 ? -13.938 -47.438 -9.07 1 85.12 27 ASN B CA 1
ATOM 4023 C C . ASN B 1 27 ? -13.164 -46.188 -8.641 1 85.12 27 ASN B C 1
ATOM 4025 O O . ASN B 1 27 ? -13.758 -45.156 -8.344 1 85.12 27 ASN B O 1
ATOM 4029 N N . ALA B 1 28 ? -11.867 -46.438 -8.586 1 83.5 28 ALA B N 1
ATOM 4030 C CA . ALA B 1 28 ? -10.992 -45.281 -8.438 1 83.5 28 ALA B CA 1
ATOM 4031 C C . ALA B 1 28 ? -10.703 -44.625 -9.789 1 83.5 28 ALA B C 1
ATOM 4033 O O . ALA B 1 28 ? -10.469 -45.344 -10.781 1 83.5 28 ALA B O 1
ATOM 4034 N N . VAL B 1 29 ? -10.906 -43.406 -9.859 1 84.5 29 VAL B N 1
ATOM 4035 C CA . VAL B 1 29 ? -10.617 -42.656 -11.086 1 84.5 29 VAL B CA 1
ATOM 4036 C C . VAL B 1 29 ? -9.297 -41.906 -10.938 1 84.5 29 VAL B C 1
ATOM 4038 O O . VAL B 1 29 ? -9.102 -41.188 -9.977 1 84.5 29 VAL B O 1
ATOM 4041 N N . TYR B 1 30 ? -8.359 -42.094 -11.867 1 81.75 30 TYR B N 1
ATOM 4042 C CA . TYR B 1 30 ? -7.051 -41.438 -11.836 1 81.75 30 TYR B CA 1
ATOM 4043 C C . TYR B 1 30 ? -7.18 -39.938 -11.93 1 81.75 30 TYR B C 1
ATOM 4045 O O . TYR B 1 30 ? -7.973 -39.438 -12.719 1 81.75 30 TYR B O 1
ATOM 4053 N N . GLY B 1 31 ? -6.449 -39.156 -11.094 1 84.94 31 GLY B N 1
ATOM 4054 C CA . GLY B 1 31 ? -6.457 -37.688 -11.102 1 84.94 31 GLY B CA 1
ATOM 4055 C C . GLY B 1 31 ? -7.367 -37.094 -10.047 1 84.94 31 GLY B C 1
ATOM 4056 O O . GLY B 1 31 ? -7.289 -35.906 -9.75 1 84.94 31 GLY B O 1
ATOM 4057 N N . THR B 1 32 ? -8.156 -38 -9.469 1 88.38 32 THR B N 1
ATOM 4058 C CA . THR B 1 32 ? -9.117 -37.531 -8.477 1 88.38 32 THR B CA 1
ATOM 4059 C C . THR B 1 32 ? -8.406 -36.938 -7.258 1 88.38 32 THR B C 1
ATOM 4061 O O . THR B 1 32 ? -8.859 -35.969 -6.668 1 88.38 32 THR B O 1
ATOM 4064 N N . ALA B 1 33 ? -7.34 -37.531 -6.891 1 86.25 33 ALA B N 1
ATOM 4065 C CA . ALA B 1 33 ? -6.578 -37.062 -5.746 1 86.25 33 ALA B CA 1
ATOM 4066 C C . ALA B 1 33 ? -6.074 -35.625 -5.984 1 86.25 33 ALA B C 1
ATOM 4068 O O . ALA B 1 33 ? -6.059 -34.812 -5.062 1 86.25 33 ALA B O 1
ATOM 4069 N N . ARG B 1 34 ? -5.664 -35.344 -7.168 1 90.12 34 ARG B N 1
ATOM 4070 C CA . ARG B 1 34 ? -5.188 -34 -7.52 1 90.12 34 ARG B CA 1
ATOM 4071 C C . ARG B 1 34 ? -6.324 -32.969 -7.469 1 90.12 34 ARG B C 1
ATOM 4073 O O . ARG B 1 34 ? -6.113 -31.828 -7.086 1 90.12 34 ARG B O 1
ATOM 4080 N N . LEU B 1 35 ? -7.461 -33.438 -7.914 1 93 35 LEU B N 1
ATOM 4081 C CA . LEU B 1 35 ? -8.625 -32.562 -7.848 1 93 35 LEU B CA 1
ATOM 4082 C C . LEU B 1 35 ? -8.953 -32.219 -6.402 1 93 35 LEU B C 1
ATOM 4084 O O . LEU B 1 35 ? -9.172 -31.031 -6.082 1 93 35 LEU B O 1
ATOM 4088 N N . LEU B 1 36 ? -8.898 -33.156 -5.547 1 93.56 36 LEU B N 1
ATOM 4089 C CA . LEU B 1 36 ? -9.195 -32.938 -4.137 1 93.56 36 LEU B CA 1
ATOM 4090 C C . LEU B 1 36 ? -8.18 -31.984 -3.51 1 93.56 36 LEU B C 1
ATOM 4092 O O . LEU B 1 36 ? -8.547 -31.109 -2.725 1 93.56 36 LEU B O 1
ATOM 4096 N N . THR B 1 37 ? -6.973 -32.125 -3.861 1 91.5 37 THR B N 1
ATOM 4097 C CA . THR B 1 37 ? -5.926 -31.25 -3.346 1 91.5 37 THR B CA 1
ATOM 4098 C C . THR B 1 37 ? -6.133 -29.828 -3.826 1 91.5 37 THR B C 1
ATOM 4100 O O . THR B 1 37 ? -5.992 -28.875 -3.049 1 91.5 37 THR B O 1
ATOM 4103 N N . SER B 1 38 ? -6.441 -29.656 -5.094 1 93.12 38 SER B N 1
ATOM 4104 C CA . SER B 1 38 ? -6.648 -28.328 -5.668 1 93.12 38 SER B CA 1
ATOM 4105 C C . SER B 1 38 ? -7.844 -27.641 -5.027 1 93.12 38 SER B C 1
ATOM 4107 O O . SER B 1 38 ? -7.793 -26.438 -4.742 1 93.12 38 SER B O 1
ATOM 4109 N N . VAL B 1 39 ? -8.859 -28.422 -4.789 1 95.94 39 VAL B N 1
ATOM 4110 C CA . VAL B 1 39 ? -10.078 -27.875 -4.195 1 95.94 39 VAL B CA 1
ATOM 4111 C C . VAL B 1 39 ? -9.82 -27.5 -2.736 1 95.94 39 VAL B C 1
ATOM 4113 O O . VAL B 1 39 ? -10.281 -26.469 -2.258 1 95.94 39 VAL B O 1
ATOM 4116 N N . SER B 1 40 ? -9.094 -28.328 -2.068 1 94.25 40 SER B N 1
ATOM 4117 C CA . SER B 1 40 ? -8.742 -28.047 -0.679 1 94.25 40 SER B CA 1
ATOM 4118 C C . SER B 1 40 ? -7.898 -26.781 -0.566 1 94.25 40 SER B C 1
ATOM 4120 O O . SER B 1 40 ? -8.094 -25.969 0.343 1 94.25 40 SER B O 1
ATOM 4122 N N . ASP B 1 41 ? -6.973 -26.625 -1.441 1 93.69 41 ASP B N 1
ATOM 4123 C CA . ASP B 1 41 ? -6.137 -25.422 -1.477 1 93.69 41 ASP B CA 1
ATOM 4124 C C . ASP B 1 41 ? -6.977 -24.172 -1.724 1 93.69 41 ASP B C 1
ATOM 4126 O O . ASP B 1 41 ? -6.762 -23.141 -1.085 1 93.69 41 ASP B O 1
ATOM 4130 N N . ALA B 1 42 ? -7.883 -24.266 -2.604 1 95.19 42 ALA B N 1
ATOM 4131 C CA . ALA B 1 42 ? -8.773 -23.141 -2.885 1 95.19 42 ALA B CA 1
ATOM 4132 C C . ALA B 1 42 ? -9.625 -22.797 -1.664 1 95.19 42 ALA B C 1
ATOM 4134 O O . ALA B 1 42 ? -9.773 -21.625 -1.321 1 95.19 42 ALA B O 1
ATOM 4135 N N . ALA B 1 43 ? -10.102 -23.844 -1.021 1 95.31 43 ALA B N 1
ATOM 4136 C CA . ALA B 1 43 ? -10.953 -23.641 0.147 1 95.31 43 ALA B CA 1
ATOM 4137 C C . ALA B 1 43 ? -10.188 -22.953 1.271 1 95.31 43 ALA B C 1
ATOM 4139 O O . ALA B 1 43 ? -10.711 -22.047 1.922 1 95.31 43 ALA B O 1
ATOM 4140 N N . THR B 1 44 ? -8.984 -23.328 1.464 1 94.62 44 THR B N 1
ATOM 4141 C CA . THR B 1 44 ? -8.156 -22.734 2.508 1 94.62 44 THR B CA 1
ATOM 4142 C C . THR B 1 44 ? -7.926 -21.25 2.242 1 94.62 44 THR B C 1
ATOM 4144 O O . THR B 1 44 ? -7.941 -20.438 3.172 1 94.62 44 THR B O 1
ATOM 4147 N N . TYR B 1 45 ? -7.73 -20.953 1 1 95.94 45 TYR B N 1
ATOM 4148 C CA . TYR B 1 45 ? -7.512 -19.547 0.674 1 95.94 45 TYR B CA 1
ATOM 4149 C C . TYR B 1 45 ? -8.805 -18.75 0.789 1 95.94 45 TYR B C 1
ATOM 4151 O O . TYR B 1 45 ? -8.789 -17.578 1.198 1 95.94 45 TYR B O 1
ATOM 4159 N N . LEU B 1 46 ? -9.93 -19.406 0.404 1 97.06 46 LEU B N 1
ATOM 4160 C CA . LEU B 1 46 ? -11.234 -18.75 0.501 1 97.06 46 LEU B CA 1
ATOM 4161 C C . LEU B 1 46 ? -11.508 -18.312 1.933 1 97.06 46 LEU B C 1
ATOM 4163 O O . LEU B 1 46 ? -12.086 -17.234 2.154 1 97.06 46 LEU B O 1
ATOM 4167 N N . ASP B 1 47 ? -11.055 -19.016 2.871 1 95.62 47 ASP B N 1
ATOM 4168 C CA . ASP B 1 47 ? -11.289 -18.703 4.277 1 95.62 47 ASP B CA 1
ATOM 4169 C C . ASP B 1 47 ? -10.609 -17.391 4.664 1 95.62 47 ASP B C 1
ATOM 4171 O O . ASP B 1 47 ? -11.07 -16.703 5.578 1 95.62 47 ASP B O 1
ATOM 4175 N N . THR B 1 48 ? -9.57 -17 3.975 1 96.25 48 THR B N 1
ATOM 4176 C CA . THR B 1 48 ? -8.836 -15.781 4.301 1 96.25 48 THR B CA 1
ATOM 4177 C C . THR B 1 48 ? -9.617 -14.547 3.854 1 96.25 48 THR B C 1
ATOM 4179 O O . THR B 1 48 ? -9.266 -13.422 4.211 1 96.25 48 THR B O 1
ATOM 4182 N N . LEU B 1 49 ? -10.664 -14.742 3.057 1 96.94 49 LEU B N 1
ATOM 4183 C CA . LEU B 1 49 ? -11.469 -13.633 2.559 1 96.94 49 LEU B CA 1
ATOM 4184 C C . LEU B 1 49 ? -12.609 -13.312 3.52 1 96.94 49 LEU B C 1
ATOM 4186 O O . LEU B 1 49 ? -13.266 -12.281 3.387 1 96.94 49 LEU B O 1
ATOM 4190 N N . ALA B 1 50 ? -12.852 -14.195 4.496 1 95.62 50 ALA B N 1
ATOM 4191 C CA . ALA B 1 50 ? -13.906 -13.953 5.473 1 95.62 50 ALA B CA 1
ATOM 4192 C C . ALA B 1 50 ? -13.625 -12.703 6.297 1 95.62 50 ALA B C 1
ATOM 4194 O O . ALA B 1 50 ? -12.461 -12.344 6.512 1 95.62 50 ALA B O 1
ATOM 4195 N N . ALA B 1 51 ? -14.68 -12.117 6.809 1 94.62 51 ALA B N 1
ATOM 4196 C CA . ALA B 1 51 ? -14.609 -10.828 7.488 1 94.62 51 ALA B CA 1
ATOM 4197 C C . ALA B 1 51 ? -13.57 -10.852 8.609 1 94.62 51 ALA B C 1
ATOM 4199 O O . ALA B 1 51 ? -12.742 -9.945 8.727 1 94.62 51 ALA B O 1
ATOM 4200 N N . LEU B 1 52 ? -13.539 -11.898 9.352 1 93.25 52 LEU B N 1
ATOM 4201 C CA . LEU B 1 52 ? -12.688 -11.977 10.539 1 93.25 52 LEU B CA 1
ATOM 4202 C C . LEU B 1 52 ? -11.234 -12.195 10.141 1 93.25 52 LEU B C 1
ATOM 4204 O O . LEU B 1 52 ? -10.328 -12.016 10.969 1 93.25 52 LEU B O 1
ATOM 4208 N N . GLN B 1 53 ? -10.953 -12.578 8.891 1 95.19 53 GLN B N 1
ATOM 4209 C CA . GLN B 1 53 ? -9.594 -12.867 8.445 1 95.19 53 GLN B CA 1
ATOM 4210 C C . GLN B 1 53 ? -9.016 -11.703 7.637 1 95.19 53 GLN B C 1
ATOM 4212 O O . GLN B 1 53 ? -7.844 -11.727 7.258 1 95.19 53 GLN B O 1
ATOM 4217 N N . LEU B 1 54 ? -9.859 -10.727 7.32 1 96.25 54 LEU B N 1
ATOM 4218 C CA . LEU B 1 54 ? -9.375 -9.516 6.676 1 96.25 54 LEU B CA 1
ATOM 4219 C C . LEU B 1 54 ? -8.734 -8.578 7.691 1 96.25 54 LEU B C 1
ATOM 4221 O O . LEU B 1 54 ? -8.727 -8.867 8.891 1 96.25 54 LEU B O 1
ATOM 4225 N N . VAL B 1 55 ? -8.07 -7.492 7.16 1 95 55 VAL B N 1
ATOM 4226 C CA . VAL B 1 55 ? -7.43 -6.512 8.031 1 95 55 VAL B CA 1
ATOM 4227 C C . VAL B 1 55 ? -8.445 -5.965 9.031 1 95 55 VAL B C 1
ATOM 4229 O O . VAL B 1 55 ? -9.57 -5.617 8.656 1 95 55 VAL B O 1
ATOM 4232 N N . PRO B 1 56 ? -8.031 -5.961 10.297 1 93.5 56 PRO B N 1
ATOM 4233 C CA . PRO B 1 56 ? -8.953 -5.43 11.305 1 93.5 56 PRO B CA 1
ATOM 4234 C C . PRO B 1 56 ? -9.258 -3.945 11.109 1 93.5 56 PRO B C 1
ATOM 4236 O O . PRO B 1 56 ? -8.367 -3.178 10.734 1 93.5 56 PRO B O 1
ATOM 4239 N N . ALA B 1 57 ? -10.484 -3.633 11.242 1 93.81 57 ALA B N 1
ATOM 4240 C CA . ALA B 1 57 ? -10.883 -2.244 11.039 1 93.81 57 ALA B CA 1
ATOM 4241 C C . ALA B 1 57 ? -11.805 -1.772 12.156 1 93.81 57 ALA B C 1
ATOM 4243 O O . ALA B 1 57 ? -12.961 -2.199 12.242 1 93.81 57 ALA B O 1
ATOM 4244 N N . ASN B 1 58 ? -11.273 -1.011 13.141 1 92.19 58 ASN B N 1
ATOM 4245 C CA . ASN B 1 58 ? -12.07 -0.326 14.148 1 92.19 58 ASN B CA 1
ATOM 4246 C C . ASN B 1 58 ? -12.273 1.146 13.805 1 92.19 58 ASN B C 1
ATOM 4248 O O . ASN B 1 58 ? -11.414 1.979 14.094 1 92.19 58 ASN B O 1
ATOM 4252 N N . ILE B 1 59 ? -13.406 1.415 13.227 1 96.31 59 ILE B N 1
ATOM 4253 C CA . ILE B 1 59 ? -13.703 2.768 12.766 1 96.31 59 ILE B CA 1
ATOM 4254 C C . ILE B 1 59 ? -14.398 3.553 13.883 1 96.31 59 ILE B C 1
ATOM 4256 O O . ILE B 1 59 ? -15.422 3.119 14.406 1 96.31 59 ILE B O 1
ATOM 4260 N N . THR B 1 60 ? -13.906 4.703 14.25 1 93.56 60 THR B N 1
ATOM 4261 C CA . THR B 1 60 ? -14.438 5.512 15.344 1 93.56 60 THR B CA 1
ATOM 4262 C C . THR B 1 60 ? -15.242 6.691 14.812 1 93.56 60 THR B C 1
ATOM 4264 O O . THR B 1 60 ? -16.172 7.168 15.469 1 93.56 60 THR B O 1
ATOM 4267 N N . GLN B 1 61 ? -14.914 7.121 13.641 1 91.81 61 GLN B N 1
ATOM 4268 C CA . GLN B 1 61 ? -15.57 8.297 13.07 1 91.81 61 GLN B CA 1
ATOM 4269 C C . GLN B 1 61 ? -16.859 7.91 12.344 1 91.81 61 GLN B C 1
ATOM 4271 O O . GLN B 1 61 ? -16.922 6.852 11.711 1 91.81 61 GLN B O 1
ATOM 4276 N N . THR B 1 62 ? -17.844 8.734 12.438 1 90.31 62 THR B N 1
ATOM 4277 C CA . THR B 1 62 ? -19.125 8.453 11.781 1 90.31 62 THR B CA 1
ATOM 4278 C C . THR B 1 62 ? -19.219 9.211 10.461 1 90.31 62 THR B C 1
ATOM 4280 O O . THR B 1 62 ? -20.094 8.914 9.633 1 90.31 62 THR B O 1
ATOM 4283 N N . THR B 1 63 ? -18.297 10.133 10.289 1 90.56 63 THR B N 1
ATOM 4284 C CA . THR B 1 63 ? -18.328 10.938 9.078 1 90.56 63 THR B CA 1
ATOM 4285 C C . THR B 1 63 ? -17.797 10.148 7.883 1 90.56 63 THR B C 1
ATOM 4287 O O . THR B 1 63 ? -17.078 9.164 8.055 1 90.56 63 THR B O 1
ATOM 4290 N N . PHE B 1 64 ? -18.281 10.391 6.641 1 93.31 64 PHE B N 1
ATOM 4291 C CA . PHE B 1 64 ? -17.844 9.828 5.363 1 93.31 64 PHE B CA 1
ATOM 4292 C C . PHE B 1 64 ? -18.281 8.375 5.242 1 93.31 64 PHE B C 1
ATOM 4294 O O . PHE B 1 64 ? -17.812 7.656 4.355 1 93.31 64 PHE B O 1
ATOM 4301 N N . ASN B 1 65 ? -19.078 7.902 6.172 1 94.62 65 ASN B N 1
ATOM 4302 C CA . ASN B 1 65 ? -19.656 6.562 6.137 1 94.62 65 ASN B CA 1
ATOM 4303 C C . ASN B 1 65 ? -18.578 5.484 6.062 1 94.62 65 ASN B C 1
ATOM 4305 O O . ASN B 1 65 ? -18.719 4.504 5.332 1 94.62 65 ASN B O 1
ATOM 4309 N N . LEU B 1 66 ? -17.469 5.707 6.746 1 97.19 66 LEU B N 1
ATOM 4310 C CA . LEU B 1 66 ? -16.344 4.785 6.691 1 97.19 66 LEU B CA 1
ATOM 4311 C C . LEU B 1 66 ? -16.75 3.408 7.215 1 97.19 66 LEU B C 1
ATOM 4313 O O . LEU B 1 66 ? -16.359 2.385 6.645 1 97.19 66 LEU B O 1
ATOM 4317 N N . SER B 1 67 ? -17.562 3.395 8.281 1 96.69 67 SER B N 1
ATOM 4318 C CA . SER B 1 67 ? -17.984 2.133 8.883 1 96.69 67 SER B CA 1
ATOM 4319 C C . SER B 1 67 ? -18.844 1.329 7.91 1 96.69 67 SER B C 1
ATOM 4321 O O . SER B 1 67 ? -18.734 0.103 7.848 1 96.69 67 SER B O 1
ATOM 4323 N N . ASN B 1 68 ? -19.672 2.002 7.191 1 96.44 68 ASN B N 1
ATOM 4324 C CA . ASN B 1 68 ? -20.531 1.341 6.207 1 96.44 68 ASN B CA 1
ATOM 4325 C C . ASN B 1 68 ? -19.703 0.716 5.086 1 96.44 68 ASN B C 1
ATOM 4327 O O . ASN B 1 68 ? -20 -0.386 4.625 1 96.44 68 ASN B O 1
ATOM 4331 N N . VAL B 1 69 ? -18.719 1.479 4.656 1 97.12 69 VAL B N 1
ATOM 4332 C CA . VAL B 1 69 ? -17.859 0.976 3.596 1 97.12 69 VAL B CA 1
ATOM 4333 C C . VAL B 1 69 ? -17.141 -0.283 4.07 1 97.12 69 VAL B C 1
ATOM 4335 O O . VAL B 1 69 ? -17.094 -1.291 3.361 1 97.12 69 VAL B O 1
ATOM 4338 N N . VAL B 1 70 ? -16.609 -0.235 5.328 1 97.38 70 VAL B N 1
ATOM 4339 C CA . VAL B 1 70 ? -15.891 -1.375 5.891 1 97.38 70 VAL B CA 1
ATOM 4340 C C . VAL B 1 70 ? -16.828 -2.578 5.988 1 97.38 70 VAL B C 1
ATOM 4342 O O . VAL B 1 70 ? -16.453 -3.695 5.621 1 97.38 70 VAL B O 1
ATOM 4345 N N . GLN B 1 71 ? -18.016 -2.381 6.391 1 96.44 71 GLN B N 1
ATOM 4346 C CA . GLN B 1 71 ? -19 -3.457 6.516 1 96.44 71 GLN B CA 1
ATOM 4347 C C . GLN B 1 71 ? -19.328 -4.062 5.156 1 96.44 71 GLN B C 1
ATOM 4349 O O . GLN B 1 71 ? -19.422 -5.281 5.02 1 96.44 71 GLN B O 1
ATOM 4354 N N . LEU B 1 72 ? -19.531 -3.201 4.223 1 97 72 LEU B N 1
ATOM 4355 C CA . LEU B 1 72 ? -19.844 -3.67 2.875 1 97 72 LEU B CA 1
ATOM 4356 C C . LEU B 1 72 ? -18.719 -4.527 2.322 1 97 72 LEU B C 1
ATOM 4358 O O . LEU B 1 72 ? -18.953 -5.566 1.708 1 97 72 LEU B O 1
ATOM 4362 N N . LEU B 1 73 ? -17.5 -4.094 2.502 1 97.94 73 LEU B N 1
ATOM 4363 C CA . LEU B 1 73 ? -16.328 -4.828 2.025 1 97.94 73 LEU B CA 1
ATOM 4364 C C . LEU B 1 73 ? -16.188 -6.164 2.748 1 97.94 73 LEU B C 1
ATOM 4366 O O . LEU B 1 73 ? -15.938 -7.191 2.119 1 97.94 73 LEU B O 1
ATOM 4370 N N . GLN B 1 74 ? -16.359 -6.137 4.039 1 97.12 74 GLN B N 1
ATOM 4371 C CA . GLN B 1 74 ? -16.281 -7.359 4.836 1 97.12 74 GLN B CA 1
ATOM 4372 C C . GLN B 1 74 ? -17.375 -8.344 4.449 1 97.12 74 GLN B C 1
ATOM 4374 O O . GLN B 1 74 ? -17.141 -9.547 4.355 1 97.12 74 GLN B O 1
ATOM 4379 N N . GLN B 1 75 ? -18.547 -7.836 4.211 1 96.25 75 GLN B N 1
ATOM 4380 C CA . GLN B 1 75 ? -19.656 -8.68 3.783 1 96.25 75 GLN B CA 1
ATOM 4381 C C . GLN B 1 75 ? -19.391 -9.281 2.404 1 96.25 75 GLN B C 1
ATOM 4383 O O . GLN B 1 75 ? -19.734 -10.438 2.146 1 96.25 75 GLN B O 1
ATOM 4388 N N . THR B 1 76 ? -18.859 -8.461 1.57 1 96.81 76 THR B N 1
ATOM 4389 C CA . THR B 1 76 ? -18.5 -8.953 0.246 1 96.81 76 THR B CA 1
ATOM 4390 C C . THR B 1 76 ? -17.5 -10.094 0.351 1 96.81 76 THR B C 1
ATOM 4392 O O . THR B 1 76 ? -17.656 -11.133 -0.291 1 96.81 76 THR B O 1
ATOM 4395 N N . GLY B 1 77 ? -16.422 -9.883 1.176 1 96.81 77 GLY B N 1
ATOM 4396 C CA . GLY B 1 77 ? -15.461 -10.945 1.396 1 96.81 77 GLY B CA 1
ATOM 4397 C C . GLY B 1 77 ? -16.078 -12.211 1.964 1 96.81 77 GLY B C 1
ATOM 4398 O O . GLY B 1 77 ? -15.766 -13.312 1.51 1 96.81 77 GLY B O 1
ATOM 4399 N N . SER B 1 78 ? -17 -12.102 2.854 1 96.62 78 SER B N 1
ATOM 4400 C CA . SER B 1 78 ? -17.672 -13.242 3.475 1 96.62 78 SER B CA 1
ATOM 4401 C C . SER B 1 78 ? -18.562 -13.977 2.477 1 96.62 78 SER B C 1
ATOM 4403 O O . SER B 1 78 ? -18.656 -15.203 2.504 1 96.62 78 SER B O 1
ATOM 4405 N N . ALA B 1 79 ? -19.188 -13.227 1.668 1 95.81 79 ALA B N 1
ATOM 4406 C CA . ALA B 1 79 ? -20.047 -13.836 0.649 1 95.81 79 ALA B CA 1
ATOM 4407 C C . ALA B 1 79 ? -19.219 -14.68 -0.319 1 95.81 79 ALA B C 1
ATOM 4409 O O . ALA B 1 79 ? -19.625 -15.781 -0.688 1 95.81 79 ALA B O 1
ATOM 4410 N N . ILE B 1 80 ? -18.094 -14.133 -0.733 1 95.25 80 ILE B N 1
ATOM 4411 C CA . ILE B 1 80 ? -17.188 -14.867 -1.614 1 95.25 80 ILE B CA 1
ATOM 4412 C C . ILE B 1 80 ? -16.719 -16.156 -0.929 1 95.25 80 ILE B C 1
ATOM 4414 O O . ILE B 1 80 ? -16.719 -17.219 -1.542 1 95.25 80 ILE B O 1
ATOM 4418 N N . ALA B 1 81 ? -16.328 -15.984 0.318 1 96.44 81 ALA B N 1
ATOM 4419 C CA . ALA B 1 81 ? -15.852 -17.141 1.082 1 96.44 81 ALA B CA 1
ATOM 4420 C C . ALA B 1 81 ? -16.938 -18.203 1.213 1 96.44 81 ALA B C 1
ATOM 4422 O O . ALA B 1 81 ? -16.672 -19.391 1.02 1 96.44 81 ALA B O 1
ATOM 4423 N N . GLN B 1 82 ? -18.125 -17.812 1.449 1 96.69 82 GLN B N 1
ATOM 4424 C CA . GLN B 1 82 ? -19.234 -18.75 1.635 1 96.69 82 GLN B CA 1
ATOM 4425 C C . GLN B 1 82 ? -19.578 -19.453 0.329 1 96.69 82 GLN B C 1
ATOM 4427 O O . GLN B 1 82 ? -19.703 -20.672 0.296 1 96.69 82 GLN B O 1
ATOM 4432 N N . ASP B 1 83 ? -19.766 -18.688 -0.712 1 97.31 83 ASP B N 1
ATOM 4433 C CA . ASP B 1 83 ? -20.078 -19.281 -2.012 1 97.31 83 ASP B CA 1
ATOM 4434 C C . ASP B 1 83 ? -18.953 -20.188 -2.488 1 97.31 83 ASP B C 1
ATOM 4436 O O . ASP B 1 83 ? -19.219 -21.297 -2.988 1 97.31 83 ASP B O 1
ATOM 4440 N N . GLY B 1 84 ? -17.75 -19.656 -2.379 1 97.69 84 GLY B N 1
ATOM 4441 C CA . GLY B 1 84 ? -16.609 -20.469 -2.777 1 97.69 84 GLY B CA 1
ATOM 4442 C C . GLY B 1 84 ? -16.5 -21.781 -2.012 1 97.69 84 GLY B C 1
ATOM 4443 O O . GLY B 1 84 ? -16.25 -22.828 -2.6 1 97.69 84 GLY B O 1
ATOM 4444 N N . ASN B 1 85 ? -16.75 -21.734 -0.759 1 96.94 85 ASN B N 1
ATOM 4445 C CA . ASN B 1 85 ? -16.688 -22.922 0.073 1 96.94 85 ASN B CA 1
ATOM 4446 C C . ASN B 1 85 ? -17.828 -23.891 -0.238 1 96.94 85 ASN B C 1
ATOM 4448 O O . ASN B 1 85 ? -17.656 -25.109 -0.159 1 96.94 85 ASN B O 1
ATOM 4452 N N . SER B 1 86 ? -18.922 -23.344 -0.528 1 97.56 86 SER B N 1
ATOM 4453 C CA . SER B 1 86 ? -20.016 -24.203 -0.949 1 97.56 86 SER B CA 1
ATOM 4454 C C . SER B 1 86 ? -19.656 -24.984 -2.213 1 97.56 86 SER B C 1
ATOM 4456 O O . SER B 1 86 ? -19.953 -26.172 -2.316 1 97.56 86 SER B O 1
ATOM 4458 N N . VAL B 1 87 ? -19.078 -24.281 -3.137 1 97.62 87 VAL B N 1
ATOM 4459 C CA . VAL B 1 87 ? -18.641 -24.922 -4.375 1 97.62 87 VAL B CA 1
ATOM 4460 C C . VAL B 1 87 ? -17.578 -25.969 -4.07 1 97.62 87 VAL B C 1
ATOM 4462 O O . VAL B 1 87 ? -17.641 -27.094 -4.562 1 97.62 87 VAL B O 1
ATOM 4465 N N . ALA B 1 88 ? -16.562 -25.594 -3.27 1 97.5 88 ALA B N 1
ATOM 4466 C CA . ALA B 1 88 ? -15.492 -26.516 -2.896 1 97.5 88 ALA B CA 1
ATOM 4467 C C . ALA B 1 88 ? -16.062 -27.75 -2.223 1 97.5 88 ALA B C 1
ATOM 4469 O O . ALA B 1 88 ? -15.656 -28.875 -2.543 1 97.5 88 ALA B O 1
ATOM 4470 N N . SER B 1 89 ? -17.031 -27.594 -1.369 1 96.75 89 SER B N 1
ATOM 4471 C CA . SER B 1 89 ? -17.656 -28.703 -0.664 1 96.75 89 SER B CA 1
ATOM 4472 C C . SER B 1 89 ? -18.438 -29.594 -1.623 1 96.75 89 SER B C 1
ATOM 4474 O O . SER B 1 89 ? -18.422 -30.828 -1.49 1 96.75 89 SER B O 1
ATOM 4476 N N . ALA B 1 90 ? -19.109 -28.984 -2.523 1 96.81 90 ALA B N 1
ATOM 4477 C CA . ALA B 1 90 ? -19.891 -29.75 -3.5 1 96.81 90 ALA B CA 1
ATOM 4478 C C . ALA B 1 90 ? -18.984 -30.625 -4.355 1 96.81 90 ALA B C 1
ATOM 4480 O O . ALA B 1 90 ? -19.312 -31.781 -4.637 1 96.81 90 ALA B O 1
ATOM 4481 N N . ILE B 1 91 ? -17.875 -30.078 -4.766 1 96.81 91 ILE B N 1
ATOM 4482 C CA . ILE B 1 91 ? -16.938 -30.828 -5.59 1 96.81 91 ILE B CA 1
ATOM 4483 C C . ILE B 1 91 ? -16.297 -31.938 -4.758 1 96.81 91 ILE B C 1
ATOM 4485 O O . ILE B 1 91 ? -16.109 -33.062 -5.246 1 96.81 91 ILE B O 1
ATOM 4489 N N . THR B 1 92 ? -15.953 -31.641 -3.529 1 95.25 92 THR B N 1
ATOM 4490 C CA . THR B 1 92 ? -15.391 -32.656 -2.639 1 95.25 92 THR B CA 1
ATOM 4491 C C . THR B 1 92 ? -16.375 -33.781 -2.434 1 95.25 92 THR B C 1
ATOM 4493 O O . THR B 1 92 ? -15.992 -34.969 -2.521 1 95.25 92 THR B O 1
ATOM 4496 N N . ASN B 1 93 ? -17.625 -33.469 -2.219 1 93.56 93 ASN B N 1
ATOM 4497 C CA . ASN B 1 93 ? -18.656 -34.5 -2.041 1 93.56 93 ASN B CA 1
ATOM 4498 C C . ASN B 1 93 ? -18.828 -35.344 -3.301 1 93.56 93 ASN B C 1
ATOM 4500 O O . ASN B 1 93 ? -18.984 -36.562 -3.221 1 93.56 93 ASN B O 1
ATOM 4504 N N . LEU B 1 94 ? -18.797 -34.625 -4.445 1 94.62 94 LEU B N 1
ATOM 4505 C CA . LEU B 1 94 ? -18.906 -35.312 -5.723 1 94.62 94 LEU B CA 1
ATOM 4506 C C . LEU B 1 94 ? -17.766 -36.344 -5.902 1 94.62 94 LEU B C 1
ATOM 4508 O O . LEU B 1 94 ? -18 -37.469 -6.281 1 94.62 94 LEU B O 1
ATOM 4512 N N . THR B 1 95 ? -16.578 -35.938 -5.578 1 92.81 95 THR B N 1
ATOM 4513 C CA . THR B 1 95 ? -15.367 -36.719 -5.82 1 92.81 95 THR B CA 1
ATOM 4514 C C . THR B 1 95 ? -15.258 -37.875 -4.828 1 92.81 95 THR B C 1
ATOM 4516 O O . THR B 1 95 ? -14.812 -38.969 -5.184 1 92.81 95 THR B O 1
ATOM 4519 N N . GLN B 1 96 ? -15.75 -37.688 -3.637 1 88.88 96 GLN B N 1
ATOM 4520 C CA . GLN B 1 96 ? -15.523 -38.688 -2.584 1 88.88 96 GLN B CA 1
ATOM 4521 C C . GLN B 1 96 ? -16.75 -39.562 -2.398 1 88.88 96 GLN B C 1
ATOM 4523 O O . GLN B 1 96 ? -16.734 -40.5 -1.578 1 88.88 96 GLN B O 1
ATOM 4528 N N . SER B 1 97 ? -17.766 -39.312 -3.139 1 87.44 97 SER B N 1
ATOM 4529 C CA . SER B 1 97 ? -18.969 -40.125 -2.99 1 87.44 97 SER B CA 1
ATOM 4530 C C . SER B 1 97 ? -18.734 -41.562 -3.508 1 87.44 97 SER B C 1
ATOM 4532 O O . SER B 1 97 ? -18.328 -41.75 -4.656 1 87.44 97 SER B O 1
ATOM 4534 N N . THR B 1 98 ? -18.984 -42.469 -2.57 1 78.25 98 THR B N 1
ATOM 4535 C CA . THR B 1 98 ? -18.734 -43.875 -2.898 1 78.25 98 THR B CA 1
ATOM 4536 C C . THR B 1 98 ? -20.016 -44.562 -3.365 1 78.25 98 THR B C 1
ATOM 4538 O O . THR B 1 98 ? -20 -45.719 -3.828 1 78.25 98 THR B O 1
ATOM 4541 N N . SER B 1 99 ? -21.109 -43.906 -3.012 1 75.75 99 SER B N 1
ATOM 4542 C CA . SER B 1 99 ? -22.391 -44.531 -3.377 1 75.75 99 SER B CA 1
ATOM 4543 C C . SER B 1 99 ? -23.391 -43.469 -3.826 1 75.75 99 SER B C 1
ATOM 4545 O O . SER B 1 99 ? -23.125 -42.25 -3.689 1 75.75 99 SER B O 1
ATOM 4547 N N . GLY B 1 100 ? -24.328 -43.844 -4.727 1 77 100 GLY B N 1
ATOM 4548 C CA . GLY B 1 100 ? -25.359 -42.938 -5.195 1 77 100 GLY B CA 1
ATOM 4549 C C . GLY B 1 100 ? -25.422 -42.812 -6.707 1 77 100 GLY B C 1
ATOM 4550 O O . GLY B 1 100 ? -24.547 -43.344 -7.406 1 77 100 GLY B O 1
ATOM 4551 N N . ASP B 1 101 ? -26.422 -42.188 -7.164 1 88.12 101 ASP B N 1
ATOM 4552 C CA . ASP B 1 101 ? -26.594 -41.969 -8.594 1 88.12 101 ASP B CA 1
ATOM 4553 C C . ASP B 1 101 ? -25.625 -40.906 -9.125 1 88.12 101 ASP B C 1
ATOM 4555 O O . ASP B 1 101 ? -25.719 -39.75 -8.758 1 88.12 101 ASP B O 1
ATOM 4559 N N . PRO B 1 102 ? -24.625 -41.406 -9.914 1 91.44 102 PRO B N 1
ATOM 4560 C CA . PRO B 1 102 ? -23.641 -40.438 -10.43 1 91.44 102 PRO B CA 1
ATOM 4561 C C . PRO B 1 102 ? -24.281 -39.219 -11.078 1 91.44 102 PRO B C 1
ATOM 4563 O O . PRO B 1 102 ? -23.812 -38.094 -10.875 1 91.44 102 PRO B O 1
ATOM 4566 N N . ALA B 1 103 ? -25.312 -39.375 -11.781 1 93.62 103 ALA B N 1
ATOM 4567 C CA . ALA B 1 103 ? -25.969 -38.25 -12.445 1 93.62 103 ALA B CA 1
ATOM 4568 C C . ALA B 1 103 ? -26.484 -37.25 -11.422 1 93.62 103 ALA B C 1
ATOM 4570 O O . ALA B 1 103 ? -26.344 -36.031 -11.609 1 93.62 103 ALA B O 1
ATOM 4571 N N . ALA B 1 104 ? -27.047 -37.75 -10.398 1 93.94 104 ALA B N 1
ATOM 4572 C CA . ALA B 1 104 ? -27.594 -36.875 -9.359 1 93.94 104 ALA B CA 1
ATOM 4573 C C . ALA B 1 104 ? -26.484 -36.125 -8.625 1 93.94 104 ALA B C 1
ATOM 4575 O O . ALA B 1 104 ? -26.672 -34.969 -8.242 1 93.94 104 ALA B O 1
ATOM 4576 N N . LEU B 1 105 ? -25.375 -36.75 -8.406 1 94.75 105 LEU B N 1
ATOM 4577 C CA . LEU B 1 105 ? -24.25 -36.125 -7.727 1 94.75 105 LEU B CA 1
ATOM 4578 C C . LEU B 1 105 ? -23.688 -34.969 -8.547 1 94.75 105 LEU B C 1
ATOM 4580 O O . LEU B 1 105 ? -23.438 -33.906 -8.016 1 94.75 105 LEU B O 1
ATOM 4584 N N . PHE B 1 106 ? -23.484 -35.219 -9.836 1 96.88 106 PHE B N 1
ATOM 4585 C CA . PHE B 1 106 ? -22.984 -34.156 -10.727 1 96.88 106 PHE B CA 1
ATOM 4586 C C . PHE B 1 106 ? -23.984 -33 -10.82 1 96.88 106 PHE B C 1
ATOM 4588 O O . PHE B 1 106 ? -23.578 -31.844 -10.844 1 96.88 106 PHE B O 1
ATOM 4595 N N . ASP B 1 107 ? -25.266 -33.344 -10.859 1 96.25 107 ASP B N 1
ATOM 4596 C CA . ASP B 1 107 ? -26.281 -32.312 -10.938 1 96.25 107 ASP B CA 1
ATOM 4597 C C . ASP B 1 107 ? -26.281 -31.453 -9.672 1 96.25 107 ASP B C 1
ATOM 4599 O O . ASP B 1 107 ? -26.5 -30.25 -9.742 1 96.25 107 ASP B O 1
ATOM 4603 N N . ALA B 1 108 ? -26.094 -32.062 -8.547 1 95.56 108 ALA B N 1
ATOM 4604 C CA . ALA B 1 108 ? -26.016 -31.328 -7.293 1 95.56 108 ALA B CA 1
ATOM 4605 C C . ALA B 1 108 ? -24.844 -30.359 -7.293 1 95.56 108 ALA B C 1
ATOM 4607 O O . ALA B 1 108 ? -24.969 -29.219 -6.848 1 95.56 108 ALA B O 1
ATOM 4608 N N . ALA B 1 109 ? -23.656 -30.812 -7.719 1 97.12 109 ALA B N 1
ATOM 4609 C CA . ALA B 1 109 ? -22.484 -29.953 -7.816 1 97.12 109 ALA B CA 1
ATOM 4610 C C . ALA B 1 109 ? -22.734 -28.797 -8.781 1 97.12 109 ALA B C 1
ATOM 4612 O O . ALA B 1 109 ? -22.391 -27.641 -8.492 1 97.12 109 ALA B O 1
ATOM 4613 N N . ASN B 1 110 ? -23.312 -29.125 -9.922 1 97.5 110 ASN B N 1
ATOM 4614 C CA . ASN B 1 110 ? -23.625 -28.094 -10.922 1 97.5 110 ASN B CA 1
ATOM 4615 C C . ASN B 1 110 ? -24.594 -27.062 -10.383 1 97.5 110 ASN B C 1
ATOM 4617 O O . ASN B 1 110 ? -24.5 -25.875 -10.711 1 97.5 110 ASN B O 1
ATOM 4621 N N . ARG B 1 111 ? -25.562 -27.469 -9.625 1 95.12 111 ARG B N 1
ATOM 4622 C CA . ARG B 1 111 ? -26.531 -26.531 -9.031 1 95.12 111 ARG B CA 1
ATOM 4623 C C . ARG B 1 111 ? -25.844 -25.578 -8.062 1 95.12 111 ARG B C 1
ATOM 4625 O O . ARG B 1 111 ? -26.219 -24.406 -7.965 1 95.12 111 ARG B O 1
ATOM 4632 N N . THR B 1 112 ? -24.922 -26.094 -7.344 1 98.25 112 THR B N 1
ATOM 4633 C CA . THR B 1 112 ? -24.203 -25.281 -6.387 1 98.25 112 THR B CA 1
ATOM 4634 C C . THR B 1 112 ? -23.359 -24.219 -7.113 1 98.25 112 THR B C 1
ATOM 4636 O O . THR B 1 112 ? -23.312 -23.062 -6.688 1 98.25 112 THR B O 1
ATOM 4639 N N . ILE B 1 113 ? -22.688 -24.578 -8.164 1 98.19 113 ILE B N 1
ATOM 4640 C CA . ILE B 1 113 ? -21.906 -23.656 -8.969 1 98.19 113 ILE B CA 1
ATOM 4641 C C . ILE B 1 113 ? -22.828 -22.578 -9.555 1 98.19 113 ILE B C 1
ATOM 4643 O O . ILE B 1 113 ? -22.484 -21.391 -9.547 1 98.19 113 ILE B O 1
ATOM 4647 N N . GLN B 1 114 ? -23.984 -23.062 -10.008 1 97.38 114 GLN B N 1
ATOM 4648 C CA . GLN B 1 114 ? -24.938 -22.125 -10.578 1 97.38 114 GLN B CA 1
ATOM 4649 C C . GLN B 1 114 ? -25.422 -21.141 -9.516 1 97.38 114 GLN B C 1
ATOM 4651 O O . GLN B 1 114 ? -25.609 -19.953 -9.812 1 97.38 114 GLN B O 1
ATOM 4656 N N . SER B 1 115 ? -25.672 -21.625 -8.383 1 97 115 SER B N 1
ATOM 4657 C CA . SER B 1 115 ? -26.094 -20.75 -7.293 1 97 115 SER B CA 1
ATOM 4658 C C . SER B 1 115 ? -25.047 -19.688 -7.008 1 97 115 SER B C 1
ATOM 4660 O O . SER B 1 115 ? -25.391 -18.516 -6.773 1 97 115 SER B O 1
ATOM 4662 N N . ALA B 1 116 ? -23.797 -20.062 -6.953 1 97.25 116 ALA B N 1
ATOM 4663 C CA . ALA B 1 116 ? -22.719 -19.109 -6.754 1 97.25 116 ALA B CA 1
ATOM 4664 C C . ALA B 1 116 ? -22.688 -18.062 -7.867 1 97.25 116 ALA B C 1
ATOM 4666 O O . ALA B 1 116 ? -22.5 -16.875 -7.605 1 97.25 116 ALA B O 1
ATOM 4667 N N . LEU B 1 117 ? -22.875 -18.484 -9.117 1 97.56 117 LEU B N 1
ATOM 4668 C CA . LEU B 1 117 ? -22.922 -17.594 -10.266 1 97.56 117 LEU B CA 1
ATOM 4669 C C . LEU B 1 117 ? -24.078 -16.594 -10.141 1 97.56 117 LEU B C 1
ATOM 4671 O O . LEU B 1 117 ? -23.906 -15.406 -10.406 1 97.56 117 LEU B O 1
ATOM 4675 N N . ASP B 1 118 ? -25.234 -17.078 -9.703 1 96.12 118 ASP B N 1
ATOM 4676 C CA . ASP B 1 118 ? -26.406 -16.234 -9.516 1 96.12 118 ASP B CA 1
ATOM 4677 C C . ASP B 1 118 ? -26.156 -15.195 -8.422 1 96.12 118 ASP B C 1
ATOM 4679 O O . ASP B 1 118 ? -26.547 -14.031 -8.555 1 96.12 118 ASP B O 1
ATOM 4683 N N . HIS B 1 119 ? -25.516 -15.602 -7.398 1 94.19 119 HIS B N 1
ATOM 4684 C CA . HIS B 1 119 ? -25.203 -14.688 -6.305 1 94.19 119 HIS B CA 1
ATOM 4685 C C . HIS B 1 119 ? -24.266 -13.586 -6.766 1 94.19 119 HIS B C 1
ATOM 4687 O O . HIS B 1 119 ? -24.422 -12.422 -6.383 1 94.19 119 HIS B O 1
ATOM 4693 N N . ILE B 1 120 ? -23.234 -13.93 -7.562 1 94.44 120 ILE B N 1
ATOM 4694 C CA . ILE B 1 120 ? -22.312 -12.938 -8.094 1 94.44 120 ILE B CA 1
ATOM 4695 C C . ILE B 1 120 ? -23.062 -11.93 -8.953 1 94.44 120 ILE B C 1
ATOM 4697 O O . ILE B 1 120 ? -22.875 -10.719 -8.812 1 94.44 120 ILE B O 1
ATOM 4701 N N . THR B 1 121 ? -23.969 -12.422 -9.773 1 93.81 121 THR B N 1
ATOM 4702 C CA . THR B 1 121 ? -24.719 -11.586 -10.703 1 93.81 121 THR B CA 1
ATOM 4703 C C . THR B 1 121 ? -25.688 -10.68 -9.953 1 93.81 121 THR B C 1
ATOM 4705 O O . THR B 1 121 ? -25.969 -9.562 -10.391 1 93.81 121 THR B O 1
ATOM 4708 N N . GLN B 1 122 ? -26.094 -11.102 -8.812 1 93 122 GLN B N 1
ATOM 4709 C CA . GLN B 1 122 ? -27.078 -10.344 -8.047 1 93 122 GLN B CA 1
ATOM 4710 C C . GLN B 1 122 ? -26.406 -9.375 -7.082 1 93 122 GLN B C 1
ATOM 4712 O O . GLN B 1 122 ? -26.812 -8.227 -6.953 1 93 122 GLN B O 1
ATOM 4717 N N . LEU B 1 123 ? -25.359 -9.805 -6.402 1 91.62 123 LEU B N 1
ATOM 4718 C CA . LEU B 1 123 ? -24.781 -9.055 -5.293 1 91.62 123 LEU B CA 1
ATOM 4719 C C . LEU B 1 123 ? -23.75 -8.047 -5.797 1 91.62 123 LEU B C 1
ATOM 4721 O O . LEU B 1 123 ? -23.656 -6.934 -5.273 1 91.62 123 LEU B O 1
ATOM 4725 N N . LEU B 1 124 ? -22.953 -8.375 -6.844 1 92.44 124 LEU B N 1
ATOM 4726 C CA . LEU B 1 124 ? -21.828 -7.551 -7.266 1 92.44 124 LEU B CA 1
ATOM 4727 C C . LEU B 1 124 ? -22.312 -6.191 -7.758 1 92.44 124 LEU B C 1
ATOM 4729 O O . LEU B 1 124 ? -21.781 -5.156 -7.348 1 92.44 124 LEU B O 1
ATOM 4733 N N . PRO B 1 125 ? -23.375 -6.145 -8.602 1 93.69 125 PRO B N 1
ATOM 4734 C CA . PRO B 1 125 ? -23.828 -4.828 -9.047 1 93.69 125 PRO B CA 1
ATOM 4735 C C . PRO B 1 125 ? -24.328 -3.951 -7.898 1 93.69 125 PRO B C 1
ATOM 4737 O O . PRO B 1 125 ? -24.078 -2.744 -7.887 1 93.69 125 PRO B O 1
ATOM 4740 N N . SER B 1 126 ? -24.984 -4.527 -6.934 1 94.31 126 SER B N 1
ATOM 4741 C CA . SER B 1 126 ? -25.469 -3.779 -5.777 1 94.31 126 SER B CA 1
ATOM 4742 C C . SER B 1 126 ? -24.312 -3.264 -4.926 1 94.31 126 SER B C 1
ATOM 4744 O O . SER B 1 126 ? -24.312 -2.105 -4.504 1 94.31 126 SER B O 1
ATOM 4746 N N . VAL B 1 127 ? -23.375 -4.086 -4.688 1 95.38 127 VAL B N 1
ATOM 4747 C CA . VAL B 1 127 ? -22.203 -3.699 -3.928 1 95.38 127 VAL B CA 1
ATOM 4748 C C . VAL B 1 127 ? -21.453 -2.584 -4.66 1 95.38 127 VAL B C 1
ATOM 4750 O O . VAL B 1 127 ? -21.062 -1.583 -4.051 1 95.38 127 VAL B O 1
ATOM 4753 N N . ASN B 1 128 ? -21.281 -2.738 -5.969 1 95.88 128 ASN B N 1
ATOM 4754 C CA . ASN B 1 128 ? -20.578 -1.752 -6.777 1 95.88 128 ASN B CA 1
ATOM 4755 C C . ASN B 1 128 ? -21.281 -0.401 -6.762 1 95.88 128 ASN B C 1
ATOM 4757 O O . ASN B 1 128 ? -20.641 0.641 -6.629 1 95.88 128 ASN B O 1
ATOM 4761 N N . SER B 1 129 ? -22.578 -0.473 -6.852 1 96.25 129 SER B N 1
ATOM 4762 C CA . SER B 1 129 ? -23.344 0.769 -6.832 1 96.25 129 SER B CA 1
ATOM 4763 C C . SER B 1 129 ? -23.219 1.475 -5.488 1 96.25 129 SER B C 1
ATOM 4765 O O . SER B 1 129 ? -23.016 2.691 -5.434 1 96.25 129 SER B O 1
ATOM 4767 N N . ASN B 1 130 ? -23.297 0.745 -4.484 1 96 130 ASN B N 1
ATOM 4768 C CA . ASN B 1 130 ? -23.188 1.31 -3.143 1 96 130 ASN B CA 1
ATOM 4769 C C . ASN B 1 130 ? -21.797 1.894 -2.895 1 96 130 ASN B C 1
ATOM 4771 O O . ASN B 1 130 ? -21.672 3.004 -2.377 1 96 130 ASN B O 1
ATOM 4775 N N . LEU B 1 131 ? -20.781 1.199 -3.277 1 97 131 LEU B N 1
ATOM 4776 C CA . LEU B 1 131 ? -19.406 1.658 -3.078 1 97 131 LEU B CA 1
ATOM 4777 C C . LEU B 1 131 ? -19.125 2.885 -3.936 1 97 131 LEU B C 1
ATOM 4779 O O . LEU B 1 131 ? -18.469 3.826 -3.48 1 97 131 LEU B O 1
ATOM 4783 N N . THR B 1 132 ? -19.609 2.848 -5.18 1 96.5 132 THR B N 1
ATOM 4784 C CA . THR B 1 132 ? -19.406 3.99 -6.062 1 96.5 132 THR B CA 1
ATOM 4785 C C . THR B 1 132 ? -20 5.254 -5.457 1 96.5 132 THR B C 1
ATOM 4787 O O . THR B 1 132 ? -19.391 6.324 -5.496 1 96.5 132 THR B O 1
ATOM 4790 N N . ALA B 1 133 ? -21.156 5.121 -4.867 1 95.25 133 ALA B N 1
ATOM 4791 C CA . ALA B 1 133 ? -21.828 6.258 -4.258 1 95.25 133 ALA B CA 1
ATOM 4792 C C . ALA B 1 133 ? -21.078 6.758 -3.029 1 95.25 133 ALA B C 1
ATOM 4794 O O . ALA B 1 133 ? -21.078 7.957 -2.742 1 95.25 133 ALA B O 1
ATOM 4795 N N . LEU B 1 134 ? -20.359 5.871 -2.41 1 94.44 134 LEU B N 1
ATOM 4796 C CA . LEU B 1 134 ? -19.75 6.211 -1.13 1 94.44 134 LEU B CA 1
ATOM 4797 C C . LEU B 1 134 ? -18.312 6.672 -1.324 1 94.44 134 LEU B C 1
ATOM 4799 O O . LEU B 1 134 ? -17.875 7.637 -0.695 1 94.44 134 LEU B O 1
ATOM 4803 N N . ILE B 1 135 ? -17.562 5.965 -2.172 1 95 135 ILE B N 1
ATOM 4804 C CA . ILE B 1 135 ? -16.109 6.207 -2.133 1 95 135 ILE B CA 1
ATOM 4805 C C . ILE B 1 135 ? -15.586 6.414 -3.551 1 95 135 ILE B C 1
ATOM 4807 O O . ILE B 1 135 ? -14.422 6.758 -3.74 1 95 135 ILE B O 1
ATOM 4811 N N . GLY B 1 136 ? -16.344 6.172 -4.586 1 94.25 136 GLY B N 1
ATOM 4812 C CA . GLY B 1 136 ? -15.883 6.344 -5.957 1 94.25 136 GLY B CA 1
ATOM 4813 C C . GLY B 1 136 ? -15.82 5.039 -6.73 1 94.25 136 GLY B C 1
ATOM 4814 O O . GLY B 1 136 ? -16.328 4.016 -6.273 1 94.25 136 GLY B O 1
ATOM 4815 N N . ALA B 1 137 ? -15.133 5.051 -7.887 1 94.5 137 ALA B N 1
ATOM 4816 C CA . ALA B 1 137 ? -15.281 3.953 -8.836 1 94.5 137 ALA B CA 1
ATOM 4817 C C . ALA B 1 137 ? -14.086 3.008 -8.773 1 94.5 137 ALA B C 1
ATOM 4819 O O . ALA B 1 137 ? -14.133 1.898 -9.312 1 94.5 137 ALA B O 1
ATOM 4820 N N . SER B 1 138 ? -13.016 3.404 -8.094 1 95.12 138 SER B N 1
ATOM 4821 C CA . SER B 1 138 ? -11.766 2.65 -8.172 1 95.12 138 SER B CA 1
ATOM 4822 C C . SER B 1 138 ? -11.93 1.252 -7.582 1 95.12 138 SER B C 1
ATOM 4824 O O . SER B 1 138 ? -11.547 0.261 -8.211 1 95.12 138 SER B O 1
ATOM 4826 N N . VAL B 1 139 ? -12.555 1.147 -6.387 1 96.56 139 VAL B N 1
ATOM 4827 C CA . VAL B 1 139 ? -12.703 -0.145 -5.73 1 96.56 139 VAL B CA 1
ATOM 4828 C C . VAL B 1 139 ? -13.711 -0.999 -6.492 1 96.56 139 VAL B C 1
ATOM 4830 O O . VAL B 1 139 ? -13.445 -2.162 -6.801 1 96.56 139 VAL B O 1
ATOM 4833 N N . PRO B 1 140 ? -14.836 -0.466 -6.93 1 96.38 140 PRO B N 1
ATOM 4834 C CA . PRO B 1 140 ? -15.781 -1.224 -7.754 1 96.38 140 PRO B CA 1
ATOM 4835 C C . PRO B 1 140 ? -15.148 -1.753 -9.039 1 96.38 140 PRO B C 1
ATOM 4837 O O . PRO B 1 140 ? -15.422 -2.885 -9.445 1 96.38 140 PRO B O 1
ATOM 4840 N N . ASP B 1 141 ? -14.305 -0.978 -9.656 1 95.31 141 ASP B N 1
ATOM 4841 C CA . ASP B 1 141 ? -13.633 -1.425 -10.867 1 95.31 141 ASP B CA 1
ATOM 4842 C C . ASP B 1 141 ? -12.734 -2.627 -10.586 1 95.31 141 ASP B C 1
ATOM 4844 O O . ASP B 1 141 ? -12.695 -3.578 -11.367 1 95.31 141 ASP B O 1
ATOM 4848 N N . GLN B 1 142 ? -12.031 -2.539 -9.516 1 95.81 142 GLN B N 1
ATOM 4849 C CA . GLN B 1 142 ? -11.148 -3.643 -9.133 1 95.81 142 GLN B CA 1
ATOM 4850 C C . GLN B 1 142 ? -11.953 -4.898 -8.82 1 95.81 142 GLN B C 1
ATOM 4852 O O . GLN B 1 142 ? -11.578 -6.004 -9.219 1 95.81 142 GLN B O 1
ATOM 4857 N N . LEU B 1 143 ? -13.078 -4.727 -8.125 1 96.44 143 LEU B N 1
ATOM 4858 C CA . LEU B 1 143 ? -13.938 -5.863 -7.805 1 96.44 143 LEU B CA 1
ATOM 4859 C C . LEU B 1 143 ? -14.539 -6.457 -9.07 1 96.44 143 LEU B C 1
ATOM 4861 O O . LEU B 1 143 ? -14.602 -7.68 -9.227 1 96.44 143 LEU B O 1
ATOM 4865 N N . THR B 1 144 ? -14.945 -5.613 -9.977 1 95.44 144 THR B N 1
ATOM 4866 C CA . THR B 1 144 ? -15.531 -6.074 -11.227 1 95.44 144 THR B CA 1
ATOM 4867 C C . THR B 1 144 ? -14.523 -6.891 -12.031 1 95.44 144 THR B C 1
ATOM 4869 O O . THR B 1 144 ? -14.859 -7.941 -12.578 1 95.44 144 THR B O 1
ATOM 4872 N N . ASP B 1 145 ? -13.336 -6.453 -12.109 1 95.38 145 ASP B N 1
ATOM 4873 C CA . ASP B 1 145 ? -12.273 -7.184 -12.789 1 95.38 145 ASP B CA 1
ATOM 4874 C C . ASP B 1 145 ? -12.023 -8.539 -12.125 1 95.38 145 ASP B C 1
ATOM 4876 O O . ASP B 1 145 ? -11.961 -9.562 -12.805 1 95.38 145 ASP B O 1
ATOM 4880 N N . GLY B 1 146 ? -11.906 -8.523 -10.789 1 94.12 146 GLY B N 1
ATOM 4881 C CA . GLY B 1 146 ? -11.672 -9.758 -10.047 1 94.12 146 GLY B CA 1
ATOM 4882 C C . GLY B 1 146 ? -12.797 -10.766 -10.203 1 94.12 146 GLY B C 1
ATOM 4883 O O . GLY B 1 146 ? -12.562 -11.93 -10.5 1 94.12 146 GLY B O 1
ATOM 4884 N N . PHE B 1 147 ? -14.031 -10.312 -10.117 1 95.44 147 PHE B N 1
ATOM 4885 C CA . PHE B 1 147 ? -15.188 -11.195 -10.18 1 95.44 147 PHE B CA 1
ATOM 4886 C C . PHE B 1 147 ? -15.43 -11.664 -11.609 1 95.44 147 PHE B C 1
ATOM 4888 O O . PHE B 1 147 ? -15.898 -12.781 -11.836 1 95.44 147 PHE B O 1
ATOM 4895 N N . GLY B 1 148 ? -15.086 -10.781 -12.539 1 94.06 148 GLY B N 1
ATOM 4896 C CA . GLY B 1 148 ? -15.242 -11.188 -13.93 1 94.06 148 GLY B CA 1
ATOM 4897 C C . GLY B 1 148 ? -14.477 -12.453 -14.266 1 94.06 148 GLY B C 1
ATOM 4898 O O . GLY B 1 148 ? -15.008 -13.344 -14.93 1 94.06 148 GLY B O 1
ATOM 4899 N N . ARG B 1 149 ? -13.336 -12.57 -13.773 1 94.12 149 ARG B N 1
ATOM 4900 C CA . ARG B 1 149 ? -12.508 -13.75 -14.016 1 94.12 149 ARG B CA 1
ATOM 4901 C C . ARG B 1 149 ? -13.055 -14.969 -13.281 1 94.12 149 ARG B C 1
ATOM 4903 O O . ARG B 1 149 ? -13.062 -16.078 -13.82 1 94.12 149 ARG B O 1
ATOM 4910 N N . ILE B 1 150 ? -13.531 -14.758 -12.117 1 95.94 150 ILE B N 1
ATOM 4911 C CA . ILE B 1 150 ? -14.094 -15.844 -11.32 1 95.94 150 ILE B CA 1
ATOM 4912 C C . ILE B 1 150 ? -15.359 -16.375 -11.992 1 95.94 150 ILE B C 1
ATOM 4914 O O . ILE B 1 150 ? -15.547 -17.594 -12.102 1 95.94 150 ILE B O 1
ATOM 4918 N N . GLU B 1 151 ? -16.172 -15.484 -12.484 1 95.94 151 GLU B N 1
ATOM 4919 C CA . GLU B 1 151 ? -17.422 -15.867 -13.164 1 95.94 151 GLU B CA 1
ATOM 4920 C C . GLU B 1 151 ? -17.141 -16.719 -14.391 1 95.94 151 GLU B C 1
ATOM 4922 O O . GLU B 1 151 ? -17.719 -17.797 -14.562 1 95.94 151 GLU B O 1
ATOM 4927 N N . LEU B 1 152 ? -16.203 -16.25 -15.188 1 95.75 152 LEU B N 1
ATOM 4928 C CA . LEU B 1 152 ? -15.867 -16.969 -16.406 1 95.75 152 LEU B CA 1
ATOM 4929 C C . LEU B 1 152 ? -15.32 -18.359 -16.078 1 95.75 152 LEU B C 1
ATOM 4931 O O . LEU B 1 152 ? -15.633 -19.328 -16.75 1 95.75 152 LEU B O 1
ATOM 4935 N N . ARG B 1 153 ? -14.523 -18.391 -15.047 1 97.06 153 ARG B N 1
ATOM 4936 C CA . ARG B 1 153 ? -13.914 -19.672 -14.711 1 97.06 153 ARG B CA 1
ATOM 4937 C C . ARG B 1 153 ? -14.93 -20.625 -14.07 1 97.06 153 ARG B C 1
ATOM 4939 O O . ARG B 1 153 ? -14.875 -21.828 -14.273 1 97.06 153 ARG B O 1
ATOM 4946 N N . LEU B 1 154 ? -15.875 -20.109 -13.344 1 97.81 154 LEU B N 1
ATOM 4947 C CA . LEU B 1 154 ? -16.953 -20.938 -12.797 1 97.81 154 LEU B CA 1
ATOM 4948 C C . LEU B 1 154 ? -17.797 -21.531 -13.914 1 97.81 154 LEU B C 1
ATOM 4950 O O . LEU B 1 154 ? -18.203 -22.703 -13.852 1 97.81 154 LEU B O 1
ATOM 4954 N N . ILE B 1 155 ? -18.062 -20.75 -14.93 1 97.38 155 ILE B N 1
ATOM 4955 C CA . ILE B 1 155 ? -18.797 -21.234 -16.094 1 97.38 155 ILE B CA 1
ATOM 4956 C C . ILE B 1 155 ? -18 -22.359 -16.75 1 97.38 155 ILE B C 1
ATOM 4958 O O . ILE B 1 155 ? -18.578 -23.406 -17.109 1 97.38 155 ILE B O 1
ATOM 4962 N N . THR B 1 156 ? -16.703 -22.125 -16.859 1 97.62 156 THR B N 1
ATOM 4963 C CA . THR B 1 156 ? -15.844 -23.156 -17.453 1 97.62 156 THR B CA 1
ATOM 4964 C C . THR B 1 156 ? -15.844 -24.422 -16.594 1 97.62 156 THR B C 1
ATOM 4966 O O . THR B 1 156 ? -15.898 -25.531 -17.109 1 97.62 156 THR B O 1
ATOM 4969 N N . LEU B 1 157 ? -15.758 -24.234 -15.273 1 97.94 157 LEU B N 1
ATOM 4970 C CA . LEU B 1 157 ? -15.789 -25.359 -14.359 1 97.94 157 LEU B CA 1
ATOM 4971 C C . LEU B 1 157 ? -17.078 -26.172 -14.531 1 97.94 157 LEU B C 1
ATOM 4973 O O . LEU B 1 157 ? -17.047 -27.406 -14.578 1 97.94 157 LEU B O 1
ATOM 4977 N N . ARG B 1 158 ? -18.156 -25.531 -14.68 1 97.12 158 ARG B N 1
ATOM 4978 C CA . ARG B 1 158 ? -19.438 -26.188 -14.891 1 97.12 158 ARG B CA 1
ATOM 4979 C C . ARG B 1 158 ? -19.438 -27 -16.188 1 97.12 158 ARG B C 1
ATOM 4981 O O . ARG B 1 158 ? -19.938 -28.125 -16.219 1 97.12 158 ARG B O 1
ATOM 4988 N N . THR B 1 159 ? -18.875 -26.406 -17.203 1 97.25 159 THR B N 1
ATOM 4989 C CA . THR B 1 159 ? -18.797 -27.062 -18.5 1 97.25 159 THR B CA 1
ATOM 4990 C C . THR B 1 159 ? -17.922 -28.312 -18.422 1 97.25 159 THR B C 1
ATOM 4992 O O . THR B 1 159 ? -18.281 -29.375 -18.953 1 97.25 159 THR B O 1
ATOM 4995 N N . GLN B 1 160 ? -16.812 -28.172 -17.734 1 97.5 160 GLN B N 1
ATOM 4996 C CA . GLN B 1 160 ? -15.891 -29.297 -17.609 1 97.5 160 GLN B CA 1
ATOM 4997 C C . GLN B 1 160 ? -16.5 -30.406 -16.75 1 97.5 160 GLN B C 1
ATOM 4999 O O . GLN B 1 160 ? -16.297 -31.594 -17.031 1 97.5 160 GLN B O 1
ATOM 5004 N N . LEU B 1 161 ? -17.203 -30.062 -15.742 1 97.25 161 LEU B N 1
ATOM 5005 C CA . LEU B 1 161 ? -17.906 -31.062 -14.938 1 97.25 161 LEU B CA 1
ATOM 5006 C C . LEU B 1 161 ? -18.969 -31.781 -15.766 1 97.25 161 LEU B C 1
ATOM 5008 O O . LEU B 1 161 ? -19.188 -32.969 -15.594 1 97.25 161 LEU B O 1
ATOM 5012 N N . GLY B 1 162 ? -19.641 -31.031 -16.625 1 96.44 162 GLY B N 1
ATOM 5013 C CA . GLY B 1 162 ? -20.594 -31.641 -17.531 1 96.44 162 GLY B CA 1
ATOM 5014 C C . GLY B 1 162 ? -19.969 -32.656 -18.453 1 96.44 162 GLY B C 1
ATOM 5015 O O . GLY B 1 162 ? -20.547 -33.719 -18.688 1 96.44 162 GLY B O 1
ATOM 5016 N N . THR B 1 163 ? -18.797 -32.344 -18.953 1 96.69 163 THR B N 1
ATOM 5017 C CA . THR B 1 163 ? -18.078 -33.25 -19.812 1 96.69 163 THR B CA 1
ATOM 5018 C C . THR B 1 163 ? -17.672 -34.5 -19.062 1 96.69 163 THR B C 1
ATOM 5020 O O . THR B 1 163 ? -17.797 -35.625 -19.578 1 96.69 163 THR B O 1
ATOM 5023 N N . LEU B 1 164 ? -17.188 -34.344 -17.859 1 96.56 164 LEU B N 1
ATOM 5024 C CA . LEU B 1 164 ? -16.797 -35.469 -17.031 1 96.56 164 LEU B CA 1
ATOM 5025 C C . LEU B 1 164 ? -18.016 -36.312 -16.688 1 96.56 164 LEU B C 1
ATOM 5027 O O . LEU B 1 164 ? -17.922 -37.562 -16.688 1 96.56 164 LEU B O 1
ATOM 5031 N N . LYS B 1 165 ? -19.141 -35.688 -16.391 1 95.94 165 LYS B N 1
ATOM 5032 C CA . LYS B 1 165 ? -20.391 -36.406 -16.125 1 95.94 165 LYS B CA 1
ATOM 5033 C C . LYS B 1 165 ? -20.766 -37.281 -17.312 1 95.94 165 LYS B C 1
ATOM 5035 O O . LYS B 1 165 ? -21.062 -38.469 -17.125 1 95.94 165 LYS B O 1
ATOM 5040 N N . SER B 1 166 ? -20.75 -36.719 -18.5 1 95.88 166 SER B N 1
ATOM 5041 C CA . SER B 1 166 ? -21.109 -37.469 -19.703 1 95.88 166 SER B CA 1
ATOM 5042 C C . SER B 1 166 ? -20.188 -38.688 -19.891 1 95.88 166 SER B C 1
ATOM 5044 O O . SER B 1 166 ? -20.641 -39.75 -20.312 1 95.88 166 SER B O 1
ATOM 5046 N N . ALA B 1 167 ? -18.969 -38.438 -19.578 1 95.19 167 ALA B N 1
ATOM 5047 C CA . ALA B 1 167 ? -18 -39.531 -19.734 1 95.19 167 ALA B CA 1
ATOM 5048 C C . ALA B 1 167 ? -18.281 -40.656 -18.75 1 95.19 167 ALA B C 1
ATOM 5050 O O . ALA B 1 167 ? -18.234 -41.812 -19.109 1 95.19 167 ALA B O 1
ATOM 5051 N N . ILE B 1 168 ? -18.578 -40.344 -17.562 1 93.12 168 ILE B N 1
ATOM 5052 C CA . ILE B 1 168 ? -18.844 -41.344 -16.531 1 93.12 168 ILE B CA 1
ATOM 5053 C C . ILE B 1 168 ? -20.125 -42.094 -16.859 1 93.12 168 ILE B C 1
ATOM 5055 O O . ILE B 1 168 ? -20.172 -43.312 -16.766 1 93.12 168 ILE B O 1
ATOM 5059 N N . LEU B 1 169 ? -21.156 -41.375 -17.312 1 94.31 169 LEU B N 1
ATOM 5060 C CA . LEU B 1 169 ? -22.422 -42.031 -17.672 1 94.31 169 LEU B CA 1
ATOM 5061 C C . LEU B 1 169 ? -22.25 -42.906 -18.891 1 94.31 169 LEU B C 1
ATOM 5063 O O . LEU B 1 169 ? -22.859 -43.969 -18.984 1 94.31 169 LEU B O 1
ATOM 5067 N N . ALA B 1 170 ? -21.406 -42.469 -19.781 1 94.69 170 ALA B N 1
ATOM 5068 C CA . ALA B 1 170 ? -21.125 -43.312 -20.953 1 94.69 170 ALA B CA 1
ATOM 5069 C C . ALA B 1 170 ? -20.406 -44.594 -20.562 1 94.69 170 ALA B C 1
ATOM 5071 O O . ALA B 1 170 ? -20.656 -45.656 -21.125 1 94.69 170 ALA B O 1
ATOM 5072 N N . ALA B 1 171 ? -19.5 -44.438 -19.594 1 93.62 171 ALA B N 1
ATOM 5073 C CA . ALA B 1 171 ? -18.797 -45.625 -19.109 1 93.62 171 ALA B CA 1
ATOM 5074 C C . ALA B 1 171 ? -19.766 -46.625 -18.453 1 93.62 171 ALA B C 1
ATOM 5076 O O . ALA B 1 171 ? -19.656 -47.812 -18.672 1 93.62 171 ALA B O 1
ATOM 5077 N N . ILE B 1 172 ? -20.719 -46.125 -17.734 1 91.12 172 ILE B N 1
ATOM 5078 C CA . ILE B 1 172 ? -21.719 -46.938 -17.078 1 91.12 172 ILE B CA 1
ATOM 5079 C C . ILE B 1 172 ? -22.594 -47.625 -18.125 1 91.12 172 ILE B C 1
ATOM 5081 O O . ILE B 1 172 ? -22.875 -48.812 -18.031 1 91.12 172 ILE B O 1
ATOM 5085 N N . ALA B 1 173 ? -23.016 -46.906 -19.062 1 92.75 173 ALA B N 1
ATOM 5086 C CA . ALA B 1 173 ? -23.875 -47.438 -20.109 1 92.75 173 ALA B CA 1
ATOM 5087 C C . ALA B 1 173 ? -23.156 -48.531 -20.891 1 92.75 173 ALA B C 1
ATOM 5089 O O . ALA B 1 173 ? -23.75 -49.531 -21.234 1 92.75 173 ALA B O 1
ATOM 5090 N N . ALA B 1 174 ? -21.875 -48.312 -21.125 1 92.69 174 ALA B N 1
ATOM 5091 C CA . ALA B 1 174 ? -21.109 -49.281 -21.906 1 92.69 174 ALA B CA 1
ATOM 5092 C C . ALA B 1 174 ? -20.844 -50.531 -21.094 1 92.69 174 ALA B C 1
ATOM 5094 O O . ALA B 1 174 ? -20.812 -51.625 -21.641 1 92.69 174 ALA B O 1
ATOM 5095 N N . ALA B 1 175 ? -20.625 -50.344 -19.797 1 90.94 175 ALA B N 1
ATOM 5096 C CA . ALA B 1 175 ? -20.391 -51.469 -18.922 1 90.94 175 ALA B CA 1
ATOM 5097 C C . ALA B 1 175 ? -21.688 -52.219 -18.656 1 90.94 175 ALA B C 1
ATOM 5099 O O . ALA B 1 175 ? -21.672 -53.438 -18.391 1 90.94 175 ALA B O 1
ATOM 5100 N N . GLY B 1 176 ? -22.875 -51.625 -18.766 1 86.94 176 GLY B N 1
ATOM 5101 C CA . GLY B 1 176 ? -24.172 -52.188 -18.469 1 86.94 176 GLY B CA 1
ATOM 5102 C C . GLY B 1 176 ? -24.422 -52.406 -17 1 86.94 176 GLY B C 1
ATOM 5103 O O . GLY B 1 176 ? -25.406 -53.031 -16.609 1 86.94 176 GLY B O 1
ATOM 5104 N N . THR B 1 177 ? -23.406 -52.062 -16.188 1 80.94 177 THR B N 1
ATOM 5105 C CA . THR B 1 177 ? -23.5 -52.188 -14.742 1 80.94 177 THR B CA 1
ATOM 5106 C C . THR B 1 177 ? -22.797 -51.031 -14.047 1 80.94 177 THR B C 1
ATOM 5108 O O . THR B 1 177 ? -21.953 -50.344 -14.656 1 80.94 177 THR B O 1
ATOM 5111 N N . THR B 1 178 ? -23.328 -50.906 -12.875 1 71.56 178 THR B N 1
ATOM 5112 C CA . THR B 1 178 ? -22.688 -49.844 -12.094 1 71.56 178 THR B CA 1
ATOM 5113 C C . THR B 1 178 ? -21.672 -50.438 -11.117 1 71.56 178 THR B C 1
ATOM 5115 O O . THR B 1 178 ? -20.953 -49.719 -10.445 1 71.56 178 THR B O 1
ATOM 5118 N N . THR B 1 179 ? -21.672 -51.656 -10.859 1 75.06 179 THR B N 1
ATOM 5119 C CA . THR B 1 179 ? -20.828 -52.25 -9.836 1 75.06 179 THR B CA 1
ATOM 5120 C C . THR B 1 179 ? -20.172 -53.531 -10.352 1 75.06 179 THR B C 1
ATOM 5122 O O . THR B 1 179 ? -20.844 -54.5 -10.633 1 75.06 179 THR B O 1
ATOM 5125 N N . PRO B 1 180 ? -18.828 -53.406 -10.383 1 75.62 180 PRO B N 1
ATOM 5126 C CA . PRO B 1 180 ? -17.656 -52.625 -10.75 1 75.62 180 PRO B CA 1
ATOM 5127 C C . PRO B 1 180 ? -17.531 -52.406 -12.258 1 75.62 180 PRO B C 1
ATOM 5129 O O . PRO B 1 180 ? -17.891 -53.281 -13.039 1 75.62 180 PRO B O 1
ATOM 5132 N N . ILE B 1 181 ? -17.281 -51.25 -12.727 1 85 181 ILE B N 1
ATOM 5133 C CA . ILE B 1 181 ? -17.047 -50.969 -14.141 1 85 181 ILE B CA 1
ATOM 5134 C C . ILE B 1 181 ? -15.656 -51.438 -14.539 1 85 181 ILE B C 1
ATOM 5136 O O . ILE B 1 181 ? -14.664 -51.062 -13.898 1 85 181 ILE B O 1
ATOM 5140 N N . PRO B 1 182 ? -15.562 -52.281 -15.477 1 84.44 182 PRO B N 1
ATOM 5141 C CA . PRO B 1 182 ? -14.242 -52.719 -15.914 1 84.44 182 PRO B CA 1
ATOM 5142 C C . PRO B 1 182 ? -13.289 -51.562 -16.203 1 84.44 182 PRO B C 1
ATOM 5144 O O . PRO B 1 182 ? -13.711 -50.562 -16.75 1 84.44 182 PRO B O 1
ATOM 5147 N N . THR B 1 183 ? -12.102 -51.719 -15.844 1 78.75 183 THR B N 1
ATOM 5148 C CA . THR B 1 183 ? -11.086 -50.688 -15.922 1 78.75 183 THR B CA 1
ATOM 5149 C C . THR B 1 183 ? -10.867 -50.25 -17.375 1 78.75 183 THR B C 1
ATOM 5151 O O . THR B 1 183 ? -10.586 -49.094 -17.641 1 78.75 183 THR B O 1
ATOM 5154 N N . ASP B 1 184 ? -10.977 -51.219 -18.297 1 78.12 184 ASP B N 1
ATOM 5155 C CA . ASP B 1 184 ? -10.766 -50.875 -19.703 1 78.12 184 ASP B CA 1
ATOM 5156 C C . ASP B 1 184 ? -11.859 -49.938 -20.219 1 78.12 184 ASP B C 1
ATOM 5158 O O . ASP B 1 184 ? -11.594 -49.062 -21.016 1 78.12 184 ASP B O 1
ATOM 5162 N N . ILE B 1 185 ? -13.055 -50.188 -19.766 1 86.06 185 ILE B N 1
ATOM 5163 C CA . ILE B 1 185 ? -14.172 -49.312 -20.141 1 86.06 185 ILE B CA 1
ATOM 5164 C C . ILE B 1 185 ? -14 -47.938 -19.484 1 86.06 185 ILE B C 1
ATOM 5166 O O . ILE B 1 185 ? -14.211 -46.906 -20.141 1 86.06 185 ILE B O 1
ATOM 5170 N N . LEU B 1 186 ? -13.578 -47.938 -18.25 1 87.19 186 LEU B N 1
ATOM 5171 C CA . LEU B 1 186 ? -13.383 -46.688 -17.531 1 87.19 186 LEU B CA 1
ATOM 5172 C C . LEU B 1 186 ? -12.336 -45.812 -18.219 1 87.19 186 LEU B C 1
ATOM 5174 O O . LEU B 1 186 ? -12.547 -44.625 -18.422 1 87.19 186 LEU B O 1
ATOM 5178 N N . ALA B 1 187 ? -11.234 -46.375 -18.531 1 82.25 187 ALA B N 1
ATOM 5179 C CA . ALA B 1 187 ? -10.109 -45.656 -19.141 1 82.25 187 ALA B CA 1
ATOM 5180 C C . ALA B 1 187 ? -10.492 -45.094 -20.5 1 82.25 187 ALA B C 1
ATOM 5182 O O . ALA B 1 187 ? -9.992 -44.062 -20.906 1 82.25 187 ALA B O 1
ATOM 5183 N N . LYS B 1 188 ? -11.406 -45.844 -21.188 1 85.88 188 LYS B N 1
ATOM 5184 C CA . LYS B 1 188 ? -11.859 -45.406 -22.516 1 85.88 188 LYS B CA 1
ATOM 5185 C C . LYS B 1 188 ? -12.703 -44.156 -22.422 1 85.88 188 LYS B C 1
ATOM 5187 O O . LYS B 1 188 ? -12.586 -43.25 -23.25 1 85.88 188 LYS B O 1
ATOM 5192 N N . TYR B 1 189 ? -13.414 -44.062 -21.453 1 90.44 189 TYR B N 1
ATOM 5193 C CA . TYR B 1 189 ? -14.406 -43 -21.391 1 90.44 189 TYR B CA 1
ATOM 5194 C C . TYR B 1 189 ? -13.938 -41.875 -20.484 1 90.44 189 TYR B C 1
ATOM 5196 O O . TYR B 1 189 ? -14.227 -40.688 -20.75 1 90.44 189 TYR B O 1
ATOM 5204 N N . ILE B 1 190 ? -13.289 -42.25 -19.375 1 91.06 190 ILE B N 1
ATOM 5205 C CA . ILE B 1 190 ? -12.805 -41.25 -18.422 1 91.06 190 ILE B CA 1
ATOM 5206 C C . ILE B 1 190 ? -11.305 -41.031 -18.641 1 91.06 190 ILE B C 1
ATOM 5208 O O . ILE B 1 190 ? -10.484 -41.656 -17.938 1 91.06 190 ILE B O 1
ATOM 5212 N N . THR B 1 191 ? -11.031 -40.062 -19.5 1 87.94 191 THR B N 1
ATOM 5213 C CA . THR B 1 191 ? -9.625 -39.781 -19.781 1 87.94 191 THR B CA 1
ATOM 5214 C C . THR B 1 191 ? -9.055 -38.844 -18.734 1 87.94 191 THR B C 1
ATOM 5216 O O . THR B 1 191 ? -9.789 -38.062 -18.125 1 87.94 191 THR B O 1
ATOM 5219 N N . LEU B 1 192 ? -7.797 -38.969 -18.562 1 88.88 192 LEU B N 1
ATOM 5220 C CA . LEU B 1 192 ? -7.117 -38.094 -17.609 1 88.88 192 LEU B CA 1
ATOM 5221 C C . LEU B 1 192 ? -7.32 -36.625 -17.984 1 88.88 192 LEU B C 1
ATOM 5223 O O . LEU B 1 192 ? -7.414 -35.75 -17.109 1 88.88 192 LEU B O 1
ATOM 5227 N N . ARG B 1 193 ? -7.43 -36.312 -19.25 1 90.25 193 ARG B N 1
ATOM 5228 C CA . ARG B 1 193 ? -7.664 -34.938 -19.719 1 90.25 193 ARG B CA 1
ATOM 5229 C C . ARG B 1 193 ? -8.953 -34.375 -19.156 1 90.25 193 ARG B C 1
ATOM 5231 O O . ARG B 1 193 ? -8.992 -33.219 -18.703 1 90.25 193 ARG B O 1
ATOM 5238 N N . LYS B 1 194 ? -9.953 -35.188 -19.203 1 92.56 194 LYS B N 1
ATOM 5239 C CA . LYS B 1 194 ? -11.25 -34.719 -18.719 1 92.56 194 LYS B CA 1
ATOM 5240 C C . LYS B 1 194 ? -11.188 -34.406 -17.234 1 92.56 194 LYS B C 1
ATOM 5242 O O . LYS B 1 194 ? -11.797 -33.406 -16.781 1 92.56 194 LYS B O 1
ATOM 5247 N N . VAL B 1 195 ? -10.469 -35.156 -16.469 1 92.19 195 VAL B N 1
ATOM 5248 C CA . VAL B 1 195 ? -10.328 -34.938 -15.039 1 92.19 195 VAL B CA 1
ATOM 5249 C C . VAL B 1 195 ? -9.445 -33.719 -14.812 1 92.19 195 VAL B C 1
ATOM 5251 O O . VAL B 1 195 ? -9.781 -32.812 -14.016 1 92.19 195 VAL B O 1
ATOM 5254 N N . TYR B 1 196 ? -8.359 -33.562 -15.5 1 92.06 196 TYR B N 1
ATOM 5255 C CA . TYR B 1 196 ? -7.402 -32.469 -15.297 1 92.06 196 TYR B CA 1
ATOM 5256 C C . TYR B 1 196 ? -7.961 -31.141 -15.789 1 92.06 196 TYR B C 1
ATOM 5258 O O . TYR B 1 196 ? -7.551 -30.078 -15.32 1 92.06 196 TYR B O 1
ATOM 5266 N N . ASP B 1 197 ? -8.922 -31.188 -16.719 1 93.56 197 ASP B N 1
ATOM 5267 C CA . ASP B 1 197 ? -9.625 -29.953 -17.094 1 93.56 197 ASP B CA 1
ATOM 5268 C C . ASP B 1 197 ? -10.383 -29.375 -15.898 1 93.56 197 ASP B C 1
ATOM 5270 O O . ASP B 1 197 ? -10.43 -28.156 -15.711 1 93.56 197 ASP B O 1
ATOM 5274 N N . VAL B 1 198 ? -10.93 -30.312 -15.125 1 95.25 198 VAL B N 1
ATOM 5275 C CA . VAL B 1 198 ? -11.617 -29.875 -13.914 1 95.25 198 VAL B CA 1
ATOM 5276 C C . VAL B 1 198 ? -10.594 -29.391 -12.891 1 95.25 198 VAL B C 1
ATOM 5278 O O . VAL B 1 198 ? -10.805 -28.359 -12.242 1 95.25 198 VAL B O 1
ATOM 5281 N N . VAL B 1 199 ? -9.469 -30.062 -12.758 1 94.12 199 VAL B N 1
ATOM 5282 C CA . VAL B 1 199 ? -8.398 -29.688 -11.836 1 94.12 199 VAL B CA 1
ATOM 5283 C C . VAL B 1 199 ? -7.887 -28.281 -12.188 1 94.12 199 VAL B C 1
ATOM 5285 O O . VAL B 1 199 ? -7.719 -27.438 -11.312 1 94.12 199 VAL B O 1
ATOM 5288 N N . GLU B 1 200 ? -7.68 -28.031 -13.453 1 92.94 200 GLU B N 1
ATOM 5289 C CA . GLU B 1 200 ? -7.184 -26.75 -13.922 1 92.94 200 GLU B CA 1
ATOM 5290 C C . GLU B 1 200 ? -8.156 -25.625 -13.578 1 92.94 200 GLU B C 1
ATOM 5292 O O . GLU B 1 200 ? -7.742 -24.531 -13.188 1 92.94 200 GLU B O 1
ATOM 5297 N N . SER B 1 201 ? -9.398 -25.953 -13.758 1 94.69 201 SER B N 1
ATOM 5298 C CA . SER B 1 201 ? -10.406 -24.938 -13.43 1 94.69 201 SER B CA 1
ATOM 5299 C C . SER B 1 201 ? -10.375 -24.578 -11.953 1 94.69 201 SER B C 1
ATOM 5301 O O . SER B 1 201 ? -10.438 -23.406 -11.586 1 94.69 201 SER B O 1
ATOM 5303 N N . ALA B 1 202 ? -10.273 -25.578 -11.148 1 94.88 202 ALA B N 1
ATOM 5304 C CA . ALA B 1 202 ? -10.203 -25.344 -9.711 1 94.88 202 ALA B CA 1
ATOM 5305 C C . ALA B 1 202 ? -8.953 -24.547 -9.344 1 94.88 202 ALA B C 1
ATOM 5307 O O . ALA B 1 202 ? -9.008 -23.625 -8.531 1 94.88 202 ALA B O 1
ATOM 5308 N N . ARG B 1 203 ? -7.879 -24.812 -9.891 1 94.38 203 ARG B N 1
ATOM 5309 C CA . ARG B 1 203 ? -6.613 -24.141 -9.617 1 94.38 203 ARG B CA 1
ATOM 5310 C C . ARG B 1 203 ? -6.664 -22.672 -10.062 1 94.38 203 ARG B C 1
ATOM 5312 O O . ARG B 1 203 ? -6.156 -21.797 -9.375 1 94.38 203 ARG B O 1
ATOM 5319 N N . LYS B 1 204 ? -7.234 -22.484 -11.258 1 94.62 204 LYS B N 1
ATOM 5320 C CA . LYS B 1 204 ? -7.348 -21.125 -11.758 1 94.62 204 LYS B CA 1
ATOM 5321 C C . LYS B 1 204 ? -8.25 -20.281 -10.867 1 94.62 204 LYS B C 1
ATOM 5323 O O . LYS B 1 204 ? -7.973 -19.094 -10.625 1 94.62 204 LYS B O 1
ATOM 5328 N N . LEU B 1 205 ? -9.281 -20.922 -10.422 1 96.62 205 LEU B N 1
ATOM 5329 C CA . LEU B 1 205 ? -10.156 -20.203 -9.492 1 96.62 205 LEU B CA 1
ATOM 5330 C C . LEU B 1 205 ? -9.391 -19.797 -8.242 1 96.62 205 LEU B C 1
ATOM 5332 O O . LEU B 1 205 ? -9.539 -18.672 -7.766 1 96.62 205 LEU B O 1
ATOM 5336 N N . ARG B 1 206 ? -8.539 -20.656 -7.719 1 96.5 206 ARG B N 1
ATOM 5337 C CA . ARG B 1 206 ? -7.699 -20.328 -6.574 1 96.5 206 ARG B CA 1
ATOM 5338 C C . ARG B 1 206 ? -6.738 -19.188 -6.91 1 96.5 206 ARG B C 1
ATOM 5340 O O . ARG B 1 206 ? -6.52 -18.297 -6.094 1 96.5 206 ARG B O 1
ATOM 5347 N N . ALA B 1 207 ? -6.234 -19.156 -8.086 1 95.06 207 ALA B N 1
ATOM 5348 C CA . ALA B 1 207 ? -5.219 -18.203 -8.508 1 95.06 207 ALA B CA 1
ATOM 5349 C C . ALA B 1 207 ? -5.812 -16.797 -8.656 1 95.06 207 ALA B C 1
ATOM 5351 O O . ALA B 1 207 ? -5.082 -15.812 -8.656 1 95.06 207 ALA B O 1
ATOM 5352 N N . PHE B 1 208 ? -7.16 -16.703 -8.781 1 95.31 208 PHE B N 1
ATOM 5353 C CA . PHE B 1 208 ? -7.812 -15.422 -9.008 1 95.31 208 PHE B CA 1
ATOM 5354 C C . PHE B 1 208 ? -8.188 -14.758 -7.684 1 95.31 208 PHE B C 1
ATOM 5356 O O . PHE B 1 208 ? -8.578 -13.594 -7.656 1 95.31 208 PHE B O 1
ATOM 5363 N N . LEU B 1 209 ? -8.008 -15.445 -6.574 1 96.25 209 LEU B N 1
ATOM 5364 C CA . LEU B 1 209 ? -8.555 -14.977 -5.301 1 96.25 209 LEU B CA 1
ATOM 5365 C C . LEU B 1 209 ? -7.66 -13.906 -4.688 1 96.25 209 LEU B C 1
ATOM 5367 O O . LEU B 1 209 ? -8.148 -12.977 -4.043 1 96.25 209 LEU B O 1
ATOM 5371 N N . PRO B 1 210 ? -6.309 -13.914 -4.863 1 96.06 210 PRO B N 1
ATOM 5372 C CA . PRO B 1 210 ? -5.434 -12.961 -4.18 1 96.06 210 PRO B CA 1
ATOM 5373 C C . PRO B 1 210 ? -5.734 -11.508 -4.551 1 96.06 210 PRO B C 1
ATOM 5375 O O . PRO B 1 210 ? -5.621 -10.617 -3.707 1 96.06 210 PRO B O 1
ATOM 5378 N N . VAL B 1 211 ? -6.129 -11.273 -5.805 1 96 211 VAL B N 1
ATOM 5379 C CA . VAL B 1 211 ? -6.395 -9.906 -6.219 1 96 211 VAL B CA 1
ATOM 5380 C C . VAL B 1 211 ? -7.633 -9.375 -5.5 1 96 211 VAL B C 1
ATOM 5382 O O . VAL B 1 211 ? -7.707 -8.188 -5.168 1 96 211 VAL B O 1
ATOM 5385 N N . LEU B 1 212 ? -8.617 -10.258 -5.223 1 96.81 212 LEU B N 1
ATOM 5386 C CA . LEU B 1 212 ? -9.797 -9.859 -4.461 1 96.81 212 LEU B CA 1
ATOM 5387 C C . LEU B 1 212 ? -9.43 -9.555 -3.014 1 96.81 212 LEU B C 1
ATOM 5389 O O . LEU B 1 212 ? -9.883 -8.547 -2.457 1 96.81 212 LEU B O 1
ATOM 5393 N N . ARG B 1 213 ? -8.617 -10.391 -2.424 1 97.5 213 ARG B N 1
ATOM 5394 C CA . ARG B 1 213 ? -8.172 -10.148 -1.057 1 97.5 213 ARG B CA 1
ATOM 5395 C C . ARG B 1 213 ? -7.398 -8.836 -0.961 1 97.5 213 ARG B C 1
ATOM 5397 O O . ARG B 1 213 ? -7.578 -8.07 -0.011 1 97.5 213 ARG B O 1
ATOM 5404 N N . TYR B 1 214 ? -6.566 -8.633 -1.932 1 97.56 214 TYR B N 1
ATOM 5405 C CA . TYR B 1 214 ? -5.805 -7.387 -1.986 1 97.56 214 TYR B CA 1
ATOM 5406 C C . TYR B 1 214 ? -6.734 -6.18 -2.014 1 97.56 214 TYR B C 1
ATOM 5408 O O . TYR B 1 214 ? -6.539 -5.223 -1.265 1 97.56 214 TYR B O 1
ATOM 5416 N N . THR B 1 215 ? -7.699 -6.223 -2.898 1 97 215 THR B N 1
ATOM 5417 C CA . THR B 1 215 ? -8.633 -5.113 -3.066 1 97 215 THR B CA 1
ATOM 5418 C C . THR B 1 215 ? -9.406 -4.855 -1.775 1 97 215 THR B C 1
ATOM 5420 O O . THR B 1 215 ? -9.523 -3.711 -1.335 1 97 215 THR B O 1
ATOM 5423 N N . LEU B 1 216 ? -9.898 -5.902 -1.151 1 97.75 216 LEU B N 1
ATOM 5424 C CA . LEU B 1 216 ? -10.656 -5.773 0.089 1 97.75 216 LEU B CA 1
ATOM 5425 C C . LEU B 1 216 ? -9.773 -5.219 1.207 1 97.75 216 LEU B C 1
ATOM 5427 O O . LEU B 1 216 ? -10.133 -4.234 1.854 1 97.75 216 LEU B O 1
ATOM 5431 N N . ASN B 1 217 ? -8.586 -5.793 1.388 1 97.75 217 ASN B N 1
ATOM 5432 C CA . ASN B 1 217 ? -7.695 -5.406 2.477 1 97.75 217 ASN B CA 1
ATOM 5433 C C . ASN B 1 217 ? -7.191 -3.977 2.309 1 97.75 217 ASN B C 1
ATOM 5435 O O . ASN B 1 217 ? -7.191 -3.197 3.264 1 97.75 217 ASN B O 1
ATOM 5439 N N . THR B 1 218 ? -6.758 -3.639 1.107 1 97.31 218 THR B N 1
ATOM 5440 C CA . THR B 1 218 ? -6.207 -2.309 0.87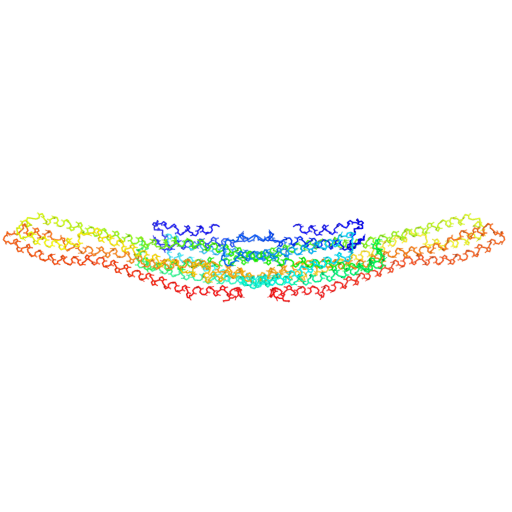5 1 97.31 218 THR B CA 1
ATOM 5441 C C . THR B 1 218 ? -7.277 -1.239 1.059 1 97.31 218 THR B C 1
ATOM 5443 O O . THR B 1 218 ? -7.008 -0.172 1.615 1 97.31 218 THR B O 1
ATOM 5446 N N . SER B 1 219 ? -8.484 -1.525 0.627 1 97.56 219 SER B N 1
ATOM 5447 C CA . SER B 1 219 ? -9.578 -0.583 0.808 1 97.56 219 SER B CA 1
ATOM 5448 C C . SER B 1 219 ? -9.906 -0.387 2.285 1 97.56 219 SER B C 1
ATOM 5450 O O . SER B 1 219 ? -10.125 0.739 2.736 1 97.56 219 SER B O 1
ATOM 5452 N N . ILE B 1 220 ? -9.922 -1.457 3.033 1 97.81 220 ILE B N 1
ATOM 5453 C CA . ILE B 1 220 ? -10.203 -1.376 4.465 1 97.81 220 ILE B CA 1
ATOM 5454 C C . ILE B 1 220 ? -9.086 -0.617 5.168 1 97.81 220 ILE B C 1
ATOM 5456 O O . ILE B 1 220 ? -9.336 0.205 6.051 1 97.81 220 ILE B O 1
ATOM 5460 N N . GLU B 1 221 ? -7.848 -0.855 4.762 1 97.31 221 GLU B N 1
ATOM 5461 C CA . GLU B 1 221 ? -6.707 -0.144 5.328 1 97.31 221 GLU B CA 1
ATOM 5462 C C . GLU B 1 221 ? -6.82 1.359 5.094 1 97.31 221 GLU B C 1
ATOM 5464 O O . GLU B 1 221 ? -6.5 2.156 5.977 1 97.31 221 GLU B O 1
ATOM 5469 N N . ASP B 1 222 ? -7.262 1.698 3.926 1 97.75 222 ASP B N 1
ATOM 5470 C CA . ASP B 1 222 ? -7.43 3.111 3.604 1 97.75 222 ASP B CA 1
ATOM 5471 C C . ASP B 1 222 ? -8.516 3.746 4.469 1 97.75 222 ASP B C 1
ATOM 5473 O O . ASP B 1 222 ? -8.391 4.902 4.883 1 97.75 222 ASP B O 1
ATOM 5477 N N . MET B 1 223 ? -9.555 2.984 4.734 1 98.12 223 MET B N 1
ATOM 5478 C CA . MET B 1 223 ? -10.602 3.471 5.629 1 98.12 223 MET B CA 1
ATOM 5479 C C . MET B 1 223 ? -10.055 3.689 7.035 1 98.12 223 MET B C 1
ATOM 5481 O O . MET B 1 223 ? -10.398 4.676 7.691 1 98.12 223 MET B O 1
ATOM 5485 N N . VAL B 1 224 ? -9.25 2.77 7.449 1 97.38 224 VAL B N 1
ATOM 5486 C CA . VAL B 1 224 ? -8.672 2.855 8.789 1 97.38 224 VAL B CA 1
ATOM 5487 C C . VAL B 1 224 ? -7.746 4.066 8.875 1 97.38 224 VAL B C 1
ATOM 5489 O O . VAL B 1 224 ? -7.766 4.797 9.867 1 97.38 224 VAL B O 1
ATOM 5492 N N . GLU B 1 225 ? -6.984 4.32 7.871 1 97.38 225 GLU B N 1
ATOM 5493 C CA . GLU B 1 225 ? -6.094 5.477 7.828 1 97.38 225 GLU B CA 1
ATOM 5494 C C . GLU B 1 225 ? -6.883 6.785 7.84 1 97.38 225 GLU B C 1
ATOM 5496 O O . GLU B 1 225 ? -6.5 7.738 8.516 1 97.38 225 GLU B O 1
ATOM 5501 N N . ALA B 1 226 ? -7.938 6.789 7.102 1 97.62 226 ALA B N 1
ATOM 5502 C CA . ALA B 1 226 ? -8.805 7.965 7.086 1 97.62 226 ALA B CA 1
ATOM 5503 C C . ALA B 1 226 ? -9.391 8.234 8.469 1 97.62 226 ALA B C 1
ATOM 5505 O O . ALA B 1 226 ? -9.43 9.375 8.922 1 97.62 226 ALA B O 1
ATOM 5506 N N . ASP B 1 227 ? -9.836 7.184 9.148 1 97.62 227 ASP B N 1
ATOM 5507 C CA . ASP B 1 227 ? -10.406 7.285 10.492 1 97.62 227 ASP B CA 1
ATOM 5508 C C . ASP B 1 227 ? -9.383 7.855 11.477 1 97.62 227 ASP B C 1
ATOM 5510 O O . ASP B 1 227 ? -9.719 8.719 12.289 1 97.62 227 ASP B O 1
ATOM 5514 N N . GLN B 1 228 ? -8.211 7.387 11.336 1 95.56 228 GLN B N 1
ATOM 5515 C CA . GLN B 1 228 ? -7.141 7.844 12.219 1 95.56 228 GLN B CA 1
ATOM 5516 C C . GLN B 1 228 ? -6.828 9.32 11.992 1 95.56 228 GLN B C 1
ATOM 5518 O O . GLN B 1 228 ? -6.641 10.078 12.945 1 95.56 228 GLN B O 1
ATOM 5523 N N . TYR B 1 229 ? -6.742 9.719 10.766 1 96.94 229 TYR B N 1
ATOM 5524 C CA . TYR B 1 229 ? -6.477 11.117 10.438 1 96.94 229 TYR B CA 1
ATOM 5525 C C . TYR B 1 229 ? -7.578 12.023 10.992 1 96.94 229 TYR B C 1
ATOM 5527 O O . TYR B 1 229 ? -7.293 13.078 11.562 1 96.94 229 TYR B O 1
ATOM 5535 N N . LEU B 1 230 ? -8.781 11.578 10.766 1 96.06 230 LEU B N 1
ATOM 5536 C CA . LEU B 1 230 ? -9.922 12.375 11.211 1 96.06 230 LEU B CA 1
ATOM 5537 C C . LEU B 1 230 ? -9.945 12.469 12.734 1 96.06 230 LEU B C 1
ATOM 5539 O O . LEU B 1 230 ? -10.297 13.516 13.289 1 96.06 230 LEU B O 1
ATOM 5543 N N . ALA B 1 231 ? -9.625 11.375 13.383 1 94.44 231 ALA B N 1
ATOM 5544 C CA . ALA B 1 231 ? -9.547 11.391 14.836 1 94.44 231 ALA B CA 1
ATOM 5545 C C . ALA B 1 231 ? -8.5 12.391 15.32 1 94.44 231 ALA B C 1
ATOM 5547 O O . ALA B 1 231 ? -8.742 13.148 16.266 1 94.44 231 ALA B O 1
ATOM 5548 N N . GLU B 1 232 ? -7.375 12.414 14.625 1 92.19 232 GLU B N 1
ATOM 5549 C CA . GLU B 1 232 ? -6.309 13.352 14.961 1 92.19 232 GLU B CA 1
ATOM 5550 C C . GLU B 1 232 ? -6.73 14.789 14.68 1 92.19 232 GLU B C 1
ATOM 5552 O O . GLU B 1 232 ? -6.453 15.695 15.477 1 92.19 232 GLU B O 1
ATOM 5557 N N . TYR B 1 233 ? -7.348 14.961 13.578 1 92.81 233 TYR B N 1
ATOM 5558 C CA . TYR B 1 233 ? -7.82 16.281 13.203 1 92.81 233 TYR B CA 1
ATOM 5559 C C . TYR B 1 233 ? -8.828 16.812 14.211 1 92.81 233 TYR B C 1
ATOM 5561 O O . TYR B 1 233 ? -8.758 17.969 14.625 1 92.81 233 TYR B O 1
ATOM 5569 N N . THR B 1 234 ? -9.734 15.969 14.68 1 91.12 234 THR B N 1
ATOM 5570 C CA . THR B 1 234 ? -10.734 16.344 15.672 1 91.12 234 THR B CA 1
ATOM 5571 C C . THR B 1 234 ? -10.078 16.656 17.016 1 91.12 234 THR B C 1
ATOM 5573 O O . THR B 1 234 ? -10.523 17.562 17.734 1 91.12 234 THR B O 1
ATOM 5576 N N . GLY B 1 235 ? -9.109 15.898 17.312 1 88.94 235 GLY B N 1
ATOM 5577 C CA . GLY B 1 235 ? -8.359 16.203 18.516 1 88.94 235 GLY B CA 1
ATOM 5578 C C . GLY B 1 235 ? -7.707 17.562 18.5 1 88.94 235 GLY B C 1
ATOM 5579 O O . GLY B 1 235 ? -7.703 18.281 19.5 1 88.94 235 GLY B O 1
ATOM 5580 N N . MET B 1 236 ? -7.234 17.938 17.344 1 88.88 236 MET B N 1
ATOM 5581 C CA . MET B 1 236 ? -6.625 19.25 17.172 1 88.88 236 MET B CA 1
ATOM 5582 C C . MET B 1 236 ? -7.668 20.359 17.312 1 88.88 236 MET B C 1
ATOM 5584 O O . MET B 1 236 ? -7.406 21.391 17.938 1 88.88 236 MET B O 1
ATOM 5588 N N . LEU B 1 237 ? -8.797 20.109 16.781 1 89.44 237 LEU B N 1
ATOM 5589 C CA . LEU B 1 237 ? -9.883 21.094 16.859 1 89.44 237 LEU B CA 1
ATOM 5590 C C . LEU B 1 237 ? -10.328 21.281 18.312 1 89.44 237 LEU B C 1
ATOM 5592 O O . LEU B 1 237 ? -10.68 22.391 18.719 1 89.44 237 LEU B O 1
ATOM 5596 N N . ALA B 1 238 ? -10.258 20.25 19.094 1 88.94 238 ALA B N 1
ATOM 5597 C CA . ALA B 1 238 ? -10.664 20.312 20.484 1 88.94 238 ALA B CA 1
ATOM 5598 C C . ALA B 1 238 ? -9.719 21.203 21.297 1 88.94 238 ALA B C 1
ATOM 5600 O O . ALA B 1 238 ? -10.102 21.734 22.344 1 88.94 238 ALA B O 1
ATOM 5601 N N . SER B 1 239 ? -8.547 21.406 20.766 1 87.31 239 SER B N 1
ATOM 5602 C CA . SER B 1 239 ? -7.547 22.188 21.484 1 87.31 239 SER B CA 1
ATOM 5603 C C . SER B 1 239 ? -7.551 23.641 21.016 1 87.31 239 SER B C 1
ATOM 5605 O O . SER B 1 239 ? -6.75 24.453 21.484 1 87.31 239 SER B O 1
ATOM 5607 N N . LEU B 1 240 ? -8.375 24.062 20.234 1 87.88 240 LEU B N 1
ATOM 5608 C CA . LEU B 1 240 ? -8.367 25.375 19.578 1 87.88 240 LEU B CA 1
ATOM 5609 C C . LEU B 1 240 ? -8.578 26.484 20.594 1 87.88 240 LEU B C 1
ATOM 5611 O O . LEU B 1 240 ? -7.91 27.531 20.547 1 87.88 240 LEU B O 1
ATOM 5615 N N . ASP B 1 241 ? -9.453 26.203 21.578 1 84.94 241 ASP B N 1
ATOM 5616 C CA . ASP B 1 241 ? -9.727 27.234 22.578 1 84.94 241 ASP B CA 1
ATOM 5617 C C . ASP B 1 241 ? -8.477 27.531 23.406 1 84.94 241 ASP B C 1
ATOM 5619 O O . ASP B 1 241 ? -8.195 28.703 23.703 1 84.94 241 ASP B O 1
ATOM 5623 N N . SER B 1 242 ? -7.848 26.516 23.703 1 86.94 242 SER B N 1
ATOM 5624 C CA . SER B 1 242 ? -6.625 26.688 24.484 1 86.94 242 SER B CA 1
ATOM 5625 C C . SER B 1 242 ? -5.551 27.406 23.672 1 86.94 242 SER B C 1
ATOM 5627 O O . SER B 1 242 ? -4.793 28.219 24.203 1 86.94 242 SER B O 1
ATOM 5629 N N . LEU B 1 243 ? -5.562 27.219 22.438 1 85.81 243 LEU B N 1
ATOM 5630 C CA . LEU B 1 243 ? -4.574 27.844 21.578 1 85.81 243 LEU B CA 1
ATOM 5631 C C . LEU B 1 243 ? -4.887 29.328 21.375 1 85.81 243 LEU B C 1
ATOM 5633 O O . LEU B 1 243 ? -3.98 30.156 21.359 1 85.81 243 LEU B O 1
ATOM 5637 N N . VAL B 1 244 ? -6.078 29.578 21.281 1 88.62 244 VAL B N 1
ATOM 5638 C CA . VAL B 1 244 ? -6.508 30.969 21.156 1 88.62 244 VAL B CA 1
ATOM 5639 C C . VAL B 1 244 ? -6.125 31.75 22.406 1 88.62 244 VAL B C 1
ATOM 5641 O O . VAL B 1 244 ? -5.652 32.875 22.328 1 88.62 244 VAL B O 1
ATOM 5644 N N . ALA B 1 245 ? -6.305 31.078 23.547 1 88.56 245 ALA B N 1
ATOM 5645 C CA . ALA B 1 245 ? -5.926 31.703 24.797 1 88.56 245 ALA B CA 1
ATOM 5646 C C . ALA B 1 245 ? -4.434 32.031 24.828 1 88.56 245 ALA B C 1
ATOM 5648 O O . ALA B 1 245 ? -4.023 33.094 25.312 1 88.56 245 ALA B O 1
ATOM 5649 N N . THR B 1 246 ? -3.709 31.203 24.266 1 86.19 246 THR B N 1
ATOM 5650 C CA . THR B 1 246 ? -2.262 31.391 24.234 1 86.19 246 THR B CA 1
ATOM 5651 C C . THR B 1 246 ? -1.895 32.562 23.312 1 86.19 246 THR B C 1
ATOM 5653 O O . THR B 1 246 ? -0.983 33.344 23.625 1 86.19 246 THR B O 1
ATOM 5656 N N . VAL B 1 247 ? -2.596 32.75 22.297 1 88.25 247 VAL B N 1
ATOM 5657 C CA . VAL B 1 247 ? -2.357 33.812 21.328 1 88.25 247 VAL B CA 1
ATOM 5658 C C . VAL B 1 247 ? -2.668 35.188 21.969 1 88.25 247 VAL B C 1
ATOM 5660 O O . VAL B 1 247 ? -2 36.156 21.688 1 88.25 247 VAL B O 1
ATOM 5663 N N . LEU B 1 248 ? -3.562 35.156 22.906 1 92.69 248 LEU B N 1
ATOM 5664 C CA . LEU B 1 248 ? -4.047 36.406 23.469 1 92.69 248 LEU B CA 1
ATOM 5665 C C . LEU B 1 248 ? -3.258 36.781 24.719 1 92.69 248 LEU B C 1
ATOM 5667 O O . LEU B 1 248 ? -3.359 37.906 25.203 1 92.69 248 LEU B O 1
ATOM 5671 N N . GLN B 1 249 ? -2.434 35.938 25.172 1 89.19 249 GLN B N 1
ATOM 5672 C CA . GLN B 1 249 ? -1.76 36.125 26.453 1 89.19 249 GLN B CA 1
ATOM 5673 C C . GLN B 1 249 ? -0.934 37.406 26.469 1 89.19 249 GLN B C 1
ATOM 5675 O O . GLN B 1 249 ? -0.985 38.188 27.422 1 89.19 249 GLN B O 1
ATOM 5680 N N . PRO B 1 250 ? -0.171 37.688 25.406 1 85.75 250 PRO B N 1
ATOM 5681 C CA . PRO B 1 250 ? 0.622 38.906 25.422 1 85.75 250 PRO B CA 1
ATOM 5682 C C . PRO B 1 250 ? -0.243 40.156 25.453 1 85.75 250 PRO B C 1
ATOM 5684 O O . PRO B 1 250 ? 0.128 41.156 26.078 1 85.75 250 PRO B O 1
ATOM 5687 N N . LEU B 1 251 ? -1.369 40.125 24.781 1 91.94 251 LEU B N 1
ATOM 5688 C CA . LEU B 1 251 ? -2.273 41.281 24.781 1 91.94 251 LEU B CA 1
ATOM 5689 C C . LEU B 1 251 ? -2.898 41.469 26.156 1 91.94 251 LEU B C 1
ATOM 5691 O O . LEU B 1 251 ? -3.072 42.594 26.609 1 91.94 251 LEU B O 1
ATOM 5695 N N . SER B 1 252 ? -3.205 40.375 26.828 1 91.69 252 SER B N 1
ATOM 5696 C CA . SER B 1 252 ? -3.723 40.438 28.188 1 91.69 252 SER B CA 1
ATOM 5697 C C . SER B 1 252 ? -2.703 41.062 29.141 1 91.69 252 SER B C 1
ATOM 5699 O O . SER B 1 252 ? -3.061 41.844 30.016 1 91.69 252 SER B O 1
ATOM 5701 N N . ALA B 1 253 ? -1.517 40.75 28.953 1 88.69 253 ALA B N 1
ATOM 5702 C CA . ALA B 1 253 ? -0.455 41.312 29.781 1 88.69 253 ALA B CA 1
ATOM 5703 C C . ALA B 1 253 ? -0.308 42.812 29.531 1 88.69 253 ALA B C 1
ATOM 5705 O O . ALA B 1 253 ? -0.099 43.562 30.469 1 88.69 253 ALA B O 1
ATOM 5706 N N . ALA B 1 254 ? -0.375 43.156 28.266 1 89.44 254 ALA B N 1
ATOM 5707 C CA . ALA B 1 254 ? -0.29 44.594 27.938 1 89.44 254 ALA B CA 1
ATOM 5708 C C . ALA B 1 254 ? -1.457 45.344 28.531 1 89.44 254 ALA B C 1
ATOM 5710 O O . ALA B 1 254 ? -1.279 46.469 29.016 1 89.44 254 ALA B O 1
ATOM 5711 N N . LYS B 1 255 ? -2.602 44.812 28.438 1 92.81 255 LYS B N 1
ATOM 5712 C CA . LYS B 1 255 ? -3.797 45.375 29.031 1 92.81 255 LYS B CA 1
ATOM 5713 C C . LYS B 1 255 ? -3.605 45.625 30.531 1 92.81 255 LYS B C 1
ATOM 5715 O O . LYS B 1 255 ? -3.918 46.719 31.031 1 92.81 255 LYS B O 1
ATOM 5720 N N . GLU B 1 256 ? -3.113 44.656 31.234 1 91.88 256 GLU B N 1
ATOM 5721 C CA . GLU B 1 256 ? -2.895 44.781 32.688 1 91.88 256 GLU B CA 1
ATOM 5722 C C . GLU B 1 256 ? -1.835 45.812 33 1 91.88 256 GLU B C 1
ATOM 5724 O O . GLU B 1 256 ? -1.945 46.531 34 1 91.88 256 GLU B O 1
ATOM 5729 N N . GLY B 1 257 ? -0.817 45.812 32.188 1 89.38 257 GLY B N 1
ATOM 5730 C CA . GLY B 1 257 ? 0.207 46.844 32.344 1 89.38 257 GLY B CA 1
ATOM 5731 C C . GLY B 1 257 ? -0.329 48.25 32.219 1 89.38 257 GLY B C 1
ATOM 5732 O O . GLY B 1 257 ? -0.028 49.125 33.062 1 89.38 257 GLY B O 1
ATOM 5733 N N . TYR B 1 258 ? -1.136 48.531 31.234 1 93.06 258 TYR B N 1
ATOM 5734 C CA . TYR B 1 258 ? -1.745 49.844 31.031 1 93.06 258 TYR B CA 1
ATOM 5735 C C . TYR B 1 258 ? -2.668 50.219 32.188 1 93.06 258 TYR B C 1
ATOM 5737 O O . TYR B 1 258 ? -2.607 51.312 32.719 1 93.06 258 TYR B O 1
ATOM 5745 N N . TYR B 1 259 ? -3.516 49.281 32.562 1 94.06 259 TYR B N 1
ATOM 5746 C CA . TYR B 1 259 ? -4.465 49.531 33.656 1 94.06 259 TYR B CA 1
ATOM 5747 C C . TYR B 1 259 ? -3.736 49.906 34.938 1 94.06 259 TYR B C 1
ATOM 5749 O O . TYR B 1 259 ? -4.145 50.844 35.625 1 94.06 259 TYR B O 1
ATOM 5757 N N . SER B 1 260 ? -2.689 49.219 35.25 1 92.69 260 SER B N 1
ATOM 5758 C CA . SER B 1 260 ? -1.917 49.469 36.469 1 92.69 260 SER B CA 1
ATOM 5759 C C . SER B 1 260 ? -1.305 50.875 36.438 1 92.69 260 SER B C 1
ATOM 5761 O O . SER B 1 260 ? -1.291 51.562 37.438 1 92.69 260 SER B O 1
ATOM 5763 N N . ALA B 1 261 ? -0.801 51.188 35.281 1 90.25 261 ALA B N 1
ATOM 5764 C CA . ALA B 1 261 ? -0.204 52.531 35.125 1 90.25 261 ALA B CA 1
ATOM 5765 C C . ALA B 1 261 ? -1.247 53.625 35.312 1 90.25 261 ALA B C 1
ATOM 5767 O O . ALA B 1 261 ? -0.996 54.625 36 1 90.25 261 ALA B O 1
ATOM 5768 N N . LEU B 1 262 ? -2.398 53.469 34.688 1 93.88 262 LEU B N 1
ATOM 5769 C CA . LEU B 1 262 ? -3.471 54.438 34.781 1 93.88 262 LEU B CA 1
ATOM 5770 C C . LEU B 1 262 ? -3.986 54.531 36.219 1 93.88 262 LEU B C 1
ATOM 5772 O O . LEU B 1 262 ? -4.117 55.625 36.781 1 93.88 262 LEU B O 1
ATOM 5776 N N . LYS B 1 263 ? -4.238 53.438 36.844 1 94.75 263 LYS B N 1
ATOM 5777 C CA . LYS B 1 263 ? -4.754 53.406 38.219 1 94.75 263 LYS B CA 1
ATOM 5778 C C . LYS B 1 263 ? -3.783 54.062 39.188 1 94.75 263 LYS B C 1
ATOM 5780 O O . LYS B 1 263 ? -4.184 54.875 40 1 94.75 263 LYS B O 1
ATOM 5785 N N . GLY B 1 264 ? -2.584 53.656 39.062 1 93.38 264 GLY B N 1
ATOM 5786 C CA . GLY B 1 264 ? -1.573 54.25 39.906 1 93.38 264 GLY B CA 1
ATOM 5787 C C . GLY B 1 264 ? -1.412 55.75 39.719 1 93.38 264 GLY B C 1
ATOM 5788 O O . GLY B 1 264 ? -1.318 56.5 40.656 1 93.38 264 GLY B O 1
ATOM 5789 N N . GLY B 1 265 ? -1.384 56.156 38.5 1 93.06 265 GLY B N 1
ATOM 5790 C CA . GLY B 1 265 ? -1.218 57.562 38.156 1 93.06 265 GLY B CA 1
ATOM 5791 C C . GLY B 1 265 ? -2.359 58.438 38.656 1 93.06 265 GLY B C 1
ATOM 5792 O O . GLY B 1 265 ? -2.133 59.5 39.25 1 93.06 265 GLY B O 1
ATOM 5793 N N . VAL B 1 266 ? -3.562 58.031 38.5 1 94.5 266 VAL B N 1
ATOM 5794 C CA . VAL B 1 266 ? -4.746 58.781 38.906 1 94.5 266 VAL B CA 1
ATOM 5795 C C . VAL B 1 266 ? -4.812 58.844 40.438 1 94.5 266 VAL B C 1
ATOM 5797 O O . VAL B 1 266 ? -5.16 59.906 41 1 94.5 266 VAL B O 1
ATOM 5800 N N . ARG B 1 267 ? -4.492 57.812 41.094 1 94.38 267 ARG B N 1
ATOM 5801 C CA . ARG B 1 267 ? -4.484 57.812 42.562 1 94.38 267 ARG B CA 1
ATOM 5802 C C . ARG B 1 267 ? -3.418 58.75 43.125 1 94.38 267 ARG B C 1
ATOM 5804 O O . ARG B 1 267 ? -3.65 59.438 44.094 1 94.38 267 ARG B O 1
ATOM 5811 N N . ASP B 1 268 ? -2.301 58.719 42.5 1 92.62 268 ASP B N 1
ATOM 5812 C CA . ASP B 1 268 ? -1.222 59.594 42.906 1 92.62 268 ASP B CA 1
ATOM 5813 C C . ASP B 1 268 ? -1.613 61.062 42.719 1 92.62 268 ASP B C 1
ATOM 5815 O O . ASP B 1 268 ? -1.31 61.906 43.562 1 92.62 268 ASP B O 1
ATOM 5819 N N . LEU B 1 269 ? -2.229 61.312 41.562 1 95 269 LEU B N 1
ATOM 5820 C CA . LEU B 1 269 ? -2.705 62.656 41.312 1 95 269 LEU B CA 1
ATOM 5821 C C . LEU B 1 269 ? -3.709 63.125 42.375 1 95 269 LEU B C 1
ATOM 5823 O O . LEU B 1 269 ? -3.613 64.25 42.875 1 95 269 LEU B O 1
ATOM 5827 N N . ALA B 1 270 ? -4.656 62.281 42.688 1 95 270 ALA B N 1
ATOM 5828 C CA . ALA B 1 270 ? -5.66 62.594 43.719 1 95 270 ALA B CA 1
ATOM 5829 C C . ALA B 1 270 ? -5.02 62.75 45.062 1 95 270 ALA B C 1
ATOM 5831 O O . ALA B 1 270 ? -5.43 63.625 45.844 1 95 270 ALA B O 1
ATOM 5832 N N . GLY B 1 271 ? -4.082 61.938 45.344 1 93.38 271 GLY B N 1
ATOM 5833 C CA . GLY B 1 271 ? -3.361 62.062 46.625 1 93.38 271 GLY B CA 1
ATOM 5834 C C . GLY B 1 271 ? -2.598 63.375 46.719 1 93.38 271 GLY B C 1
ATOM 5835 O O . GLY B 1 271 ? -2.605 64 47.781 1 93.38 271 GLY B O 1
ATOM 5836 N N . SER B 1 272 ? -1.953 63.688 45.656 1 93.38 272 SER B N 1
ATOM 5837 C CA . SER B 1 272 ? -1.216 64.938 45.625 1 93.38 272 SER B CA 1
ATOM 5838 C C . SER B 1 272 ? -2.148 66.125 45.844 1 93.38 272 SER B C 1
ATOM 5840 O O . SER B 1 272 ? -1.812 67.062 46.531 1 93.38 272 SER B O 1
ATOM 5842 N N . TYR B 1 273 ? -3.262 66.125 45.188 1 95.56 273 TYR B N 1
ATOM 5843 C CA . TYR B 1 273 ? -4.23 67.188 45.344 1 95.56 273 TYR B CA 1
ATOM 5844 C C . TYR B 1 273 ? -4.773 67.25 46.75 1 95.56 273 TYR B C 1
ATOM 5846 O O . TYR B 1 273 ? -4.977 68.375 47.312 1 95.56 273 TYR B O 1
ATOM 5854 N N . ALA B 1 274 ? -5.043 66.125 47.375 1 94.31 274 ALA B N 1
ATOM 5855 C CA . ALA B 1 274 ? -5.566 66.062 48.719 1 94.31 274 ALA B CA 1
ATOM 5856 C C . ALA B 1 274 ? -4.621 66.75 49.719 1 94.31 274 ALA B C 1
ATOM 5858 O O . ALA B 1 274 ? -5.066 67.438 50.625 1 94.31 274 ALA B O 1
ATOM 5859 N N . LEU B 1 275 ? -3.375 66.625 49.469 1 92.88 275 LEU B N 1
ATOM 5860 C CA . LEU B 1 275 ? -2.387 67.25 50.312 1 92.88 275 LEU B CA 1
ATOM 5861 C C . LEU B 1 275 ? -2.449 68.812 50.156 1 92.88 275 LEU B C 1
ATOM 5863 O O . LEU B 1 275 ? -2.371 69.5 51.156 1 92.88 275 LEU B O 1
ATOM 5867 N N . VAL B 1 276 ? -2.598 69.25 48.938 1 92.12 276 VAL B N 1
ATOM 5868 C CA . VAL B 1 276 ? -2.691 70.688 48.656 1 92.12 276 VAL B CA 1
ATOM 5869 C C . VAL B 1 276 ? -3.969 71.25 49.281 1 92.12 276 VAL B C 1
ATOM 5871 O O . VAL B 1 276 ? -3.947 72.312 49.906 1 92.12 276 VAL B O 1
ATOM 5874 N N . GLU B 1 277 ? -5.016 70.562 49.125 1 93.94 277 GLU B N 1
ATOM 5875 C CA . GLU B 1 277 ? -6.297 70.938 49.688 1 93.94 277 GLU B CA 1
ATOM 5876 C C . GLU B 1 277 ? -6.238 71.062 51.219 1 93.94 277 GLU B C 1
ATOM 5878 O O . GLU B 1 277 ? -6.641 72.125 51.781 1 93.94 277 GLU B O 1
ATOM 5883 N N . GLU B 1 278 ? -5.672 70.062 51.875 1 93.56 278 GLU B N 1
ATOM 5884 C CA . GLU B 1 278 ? -5.582 70.062 53.312 1 93.56 278 GLU B CA 1
ATOM 5885 C C . GLU B 1 278 ? -4.738 71.25 53.844 1 93.56 278 GLU B C 1
ATOM 5887 O O . GLU B 1 278 ? -5.125 71.875 54.812 1 93.56 278 GLU B O 1
ATOM 5892 N N . SER B 1 279 ? -3.729 71.438 53.156 1 93.19 279 SER B N 1
ATOM 5893 C CA . SER B 1 279 ? -2.844 72.5 53.562 1 93.19 279 SER B CA 1
ATOM 5894 C C . SER B 1 279 ? -3.498 73.875 53.344 1 93.19 279 SER B C 1
ATOM 5896 O O . SER B 1 279 ? -3.303 74.812 54.156 1 93.19 279 SER B O 1
ATOM 5898 N N . THR B 1 280 ? -4.234 73.938 52.312 1 94.38 280 THR B N 1
ATOM 5899 C CA . THR B 1 280 ? -4.906 75.188 52 1 94.38 280 THR B CA 1
ATOM 5900 C C . THR B 1 280 ? -5.992 75.5 53 1 94.38 280 THR B C 1
ATOM 5902 O O . THR B 1 280 ? -6.156 76.625 53.406 1 94.38 280 THR B O 1
ATOM 5905 N N . LEU B 1 281 ? -6.66 74.562 53.531 1 93.5 281 LEU B N 1
ATOM 5906 C CA . LEU B 1 281 ? -7.758 74.688 54.469 1 93.5 281 LEU B CA 1
ATOM 5907 C C . LEU B 1 281 ? -7.238 75.062 55.844 1 93.5 281 LEU B C 1
ATOM 5909 O O . LEU B 1 281 ? -7.992 75.562 56.688 1 93.5 281 LEU B O 1
ATOM 5913 N N . LEU B 1 282 ? -5.98 74.938 56.094 1 92.19 282 LEU B N 1
ATOM 5914 C CA . LEU B 1 282 ? -5.371 75.188 57.375 1 92.19 282 LEU B CA 1
ATOM 5915 C C . LEU B 1 282 ? -4.91 76.625 57.469 1 92.19 282 LEU B C 1
ATOM 5917 O O . LEU B 1 282 ? -4.574 77.125 58.531 1 92.19 282 LEU B O 1
ATOM 5921 N N . LEU B 1 283 ? -4.988 77.312 56.344 1 91.56 283 LEU B N 1
ATOM 5922 C CA . LEU B 1 283 ? -4.547 78.688 56.312 1 91.56 283 LEU B CA 1
ATOM 5923 C C . LEU B 1 283 ? -5.551 79.625 57.031 1 91.56 283 LEU B C 1
ATOM 5925 O O . LEU B 1 283 ? -6.758 79.375 56.969 1 91.56 283 LEU B O 1
ATOM 5929 N N . ALA B 1 284 ? -5.18 80.688 57.719 1 89.25 284 ALA B N 1
ATOM 5930 C CA . ALA B 1 284 ? -6.027 81.625 58.5 1 89.25 284 ALA B CA 1
ATOM 5931 C C . ALA B 1 284 ? -6.996 82.375 57.594 1 89.25 284 ALA B C 1
ATOM 5933 O O . ALA B 1 284 ? -8.125 82.688 58 1 89.25 284 ALA B O 1
ATOM 5934 N N . VAL B 1 285 ? -6.539 82.625 56.406 1 90.56 285 VAL B N 1
ATOM 5935 C CA . VAL B 1 285 ? -7.359 83.375 55.469 1 90.56 285 VAL B CA 1
ATOM 5936 C C . VAL B 1 285 ? -8.633 82.625 55.156 1 90.56 285 VAL B C 1
ATOM 5938 O O . VAL B 1 285 ? -9.648 83.188 54.781 1 90.56 285 VAL B O 1
ATOM 5941 N N . TYR B 1 286 ? -8.633 81.375 55.406 1 91.25 286 TYR B N 1
ATOM 5942 C CA . TYR B 1 286 ? -9.797 80.562 55.156 1 91.25 286 TYR B CA 1
ATOM 5943 C C . TYR B 1 286 ? -10.914 80.812 56.125 1 91.25 286 TYR B C 1
ATOM 5945 O O . TYR B 1 286 ? -12.094 80.688 55.812 1 91.25 286 TYR B O 1
ATOM 5953 N N . ASN B 1 287 ? -10.578 81.312 57.281 1 87.81 287 ASN B N 1
ATOM 5954 C CA . ASN B 1 287 ? -11.547 81.562 58.344 1 87.81 287 ASN B CA 1
ATOM 5955 C C . ASN B 1 287 ? -12.102 83 58.281 1 87.81 287 ASN B C 1
ATOM 5957 O O . ASN B 1 287 ? -12.953 83.375 59.094 1 87.81 287 ASN B O 1
ATOM 5961 N N . VAL B 1 288 ? -11.508 83.688 57.375 1 89.19 288 VAL B N 1
ATOM 5962 C CA . VAL B 1 288 ? -12.031 85.062 57.188 1 89.19 288 VAL B CA 1
ATOM 5963 C C . VAL B 1 288 ? -13.328 85 56.406 1 89.19 288 VAL B C 1
ATOM 5965 O O . VAL B 1 288 ? -13.383 84.312 55.344 1 89.19 288 VAL B O 1
ATOM 5968 N N . THR B 1 289 ? -14.375 85.75 57.031 1 84.75 289 THR B N 1
ATOM 5969 C CA . THR B 1 289 ? -15.711 85.688 56.438 1 84.75 289 THR B CA 1
ATOM 5970 C C . THR B 1 289 ? -15.68 86.125 55 1 84.75 289 THR B C 1
ATOM 5972 O O . THR B 1 289 ? -15.109 87.188 54.688 1 84.75 289 THR B O 1
ATOM 5975 N N . GLY B 1 290 ? -16.266 85.438 54 1 88.81 290 GLY B N 1
ATOM 5976 C CA . GLY B 1 290 ? -16.297 85.75 52.594 1 88.81 290 GLY B CA 1
ATOM 5977 C C . GLY B 1 290 ? -15.156 85.125 51.812 1 88.81 290 GLY B C 1
ATOM 5978 O O . GLY B 1 290 ? -15.352 84.562 50.719 1 88.81 290 GLY B O 1
ATOM 5979 N N . LEU B 1 291 ? -13.898 85.125 52.344 1 90.38 291 LEU B N 1
ATOM 5980 C CA . LEU B 1 291 ? -12.719 84.625 51.656 1 90.38 291 LEU B CA 1
ATOM 5981 C C . LEU B 1 291 ? -12.734 83.062 51.656 1 90.38 291 LEU B C 1
ATOM 5983 O O . LEU B 1 291 ? -12.359 82.438 50.656 1 90.38 291 LEU B O 1
ATOM 5987 N N . GLY B 1 292 ? -13.281 82.438 52.75 1 92.31 292 GLY B N 1
ATOM 5988 C CA . GLY B 1 292 ? -13.43 81 52.812 1 92.31 292 GLY B CA 1
ATOM 5989 C C . GLY B 1 292 ? -14.32 80.438 51.719 1 92.31 292 GLY B C 1
ATOM 5990 O O . GLY B 1 292 ? -14.008 79.438 51.125 1 92.31 292 GLY B O 1
ATOM 5991 N N . THR B 1 293 ? -15.352 81.25 51.469 1 93.5 293 THR B N 1
ATOM 5992 C CA . THR B 1 293 ? -16.281 80.812 50.438 1 93.5 293 THR B CA 1
ATOM 5993 C C . THR B 1 293 ? -15.633 80.812 49.062 1 93.5 293 THR B C 1
ATOM 5995 O O . THR B 1 293 ? -15.875 79.938 48.219 1 93.5 293 THR B O 1
ATOM 5998 N N . LEU B 1 294 ? -14.789 81.812 48.781 1 92.19 294 LEU B N 1
ATOM 5999 C CA . LEU B 1 294 ? -14.07 81.938 47.5 1 92.19 294 LEU B CA 1
ATOM 6000 C C . LEU B 1 294 ? -13.078 80.75 47.344 1 92.19 294 LEU B C 1
ATOM 6002 O O . LEU B 1 294 ? -12.977 80.188 46.25 1 92.19 294 LEU B O 1
ATOM 6006 N N . ILE B 1 295 ? -12.422 80.375 48.406 1 93.94 295 ILE B N 1
ATOM 6007 C CA . ILE B 1 295 ? -11.445 79.312 48.375 1 93.94 295 ILE B CA 1
ATOM 6008 C C . ILE B 1 295 ? -12.156 78 48.156 1 93.94 295 ILE B C 1
ATOM 6010 O O . ILE B 1 295 ? -11.703 77.125 47.375 1 93.94 295 ILE B O 1
ATOM 6014 N N . ASP B 1 296 ? -13.336 77.75 48.812 1 94 296 ASP B N 1
ATOM 6015 C CA . ASP B 1 296 ? -14.125 76.562 48.625 1 94 296 ASP B CA 1
ATOM 6016 C C . ASP B 1 296 ? -14.578 76.375 47.188 1 94 296 ASP B C 1
ATOM 6018 O O . ASP B 1 296 ? -14.562 75.312 46.625 1 94 296 ASP B O 1
ATOM 6022 N N . THR B 1 297 ? -15.031 77.5 46.625 1 92.94 297 THR B N 1
ATOM 6023 C CA . THR B 1 297 ? -15.508 77.438 45.25 1 92.94 297 THR B CA 1
ATOM 6024 C C . THR B 1 297 ? -14.375 77.062 44.281 1 92.94 297 THR B C 1
ATOM 6026 O O . THR B 1 297 ? -14.562 76.312 43.375 1 92.94 297 THR B O 1
ATOM 6029 N N . MET B 1 298 ? -13.188 77.625 44.438 1 93.75 298 MET B N 1
ATOM 6030 C CA . MET B 1 298 ? -12.023 77.312 43.594 1 93.75 298 MET B CA 1
ATOM 6031 C C . MET B 1 298 ? -11.602 75.875 43.781 1 93.75 298 MET B C 1
ATOM 6033 O O . MET B 1 298 ? -11.438 75.125 42.781 1 93.75 298 MET B O 1
ATOM 6037 N N . LEU B 1 299 ? -11.477 75.375 45 1 95.25 299 LEU B N 1
ATOM 6038 C CA . LEU B 1 299 ? -11.078 74 45.25 1 95.25 299 LEU B CA 1
ATOM 6039 C C . LEU B 1 299 ? -12.125 73.062 44.719 1 95.25 299 LEU B C 1
ATOM 6041 O O . LEU B 1 299 ? -11.789 71.938 44.312 1 95.25 299 LEU B O 1
ATOM 6045 N N . GLY B 1 300 ? -13.406 73.5 44.719 1 94.12 300 GLY B N 1
ATOM 6046 C CA . GLY B 1 300 ? -14.484 72.688 44.188 1 94.12 300 GLY B CA 1
ATOM 6047 C C . GLY B 1 300 ? -14.273 72.25 42.75 1 94.12 300 GLY B C 1
ATOM 6048 O O . GLY B 1 300 ? -14.703 71.188 42.312 1 94.12 300 GLY B O 1
ATOM 6049 N N . LYS B 1 301 ? -13.547 73.062 41.969 1 93.94 301 LYS B N 1
ATOM 6050 C CA . LYS B 1 301 ? -13.266 72.75 40.562 1 93.94 301 LYS B CA 1
ATOM 6051 C C . LYS B 1 301 ? -12.336 71.562 40.406 1 93.94 301 LYS B C 1
ATOM 6053 O O . LYS B 1 301 ? -12.398 70.875 39.438 1 93.94 301 LYS B O 1
ATOM 6058 N N . PHE B 1 302 ? -11.523 71.312 41.312 1 94.75 302 PHE B N 1
ATOM 6059 C CA . PHE B 1 302 ? -10.602 70.188 41.312 1 94.75 302 PHE B CA 1
ATOM 6060 C C . PHE B 1 302 ? -11.211 69 42.031 1 94.75 302 PHE B C 1
ATOM 6062 O O . PHE B 1 302 ? -10.984 67.875 41.656 1 94.75 302 PHE B O 1
ATOM 6069 N N . ASN B 1 303 ? -12.031 69.25 43.094 1 94.31 303 ASN B N 1
ATOM 6070 C CA . ASN B 1 303 ? -12.688 68.25 43.844 1 94.31 303 ASN B CA 1
ATOM 6071 C C . ASN B 1 303 ? -13.688 67.438 43 1 94.31 303 ASN B C 1
ATOM 6073 O O . ASN B 1 303 ? -13.828 66.25 43.156 1 94.31 303 ASN B O 1
ATOM 6077 N N . THR B 1 304 ? -14.312 68.062 42.125 1 93.44 304 THR B N 1
ATOM 6078 C CA . THR B 1 304 ? -15.398 67.438 41.375 1 93.44 304 THR B CA 1
ATOM 6079 C C . THR B 1 304 ? -14.859 66.375 40.469 1 93.44 304 THR B C 1
ATOM 6081 O O . THR B 1 304 ? -15.344 65.25 40.531 1 93.44 304 THR B O 1
ATOM 6084 N N . PRO B 1 305 ? -13.852 66.562 39.625 1 93.62 305 PRO B N 1
ATOM 6085 C CA . PRO B 1 305 ? -13.32 65.5 38.781 1 93.62 305 PRO B CA 1
ATOM 6086 C C . PRO B 1 305 ? -12.664 64.375 39.594 1 93.62 305 PRO B C 1
ATOM 6088 O O . PRO B 1 305 ? -12.703 63.188 39.188 1 93.62 305 PRO B O 1
ATOM 6091 N N . LEU B 1 306 ? -12.148 64.688 40.812 1 94.12 306 LEU B N 1
ATOM 6092 C CA . LEU B 1 306 ? -11.391 63.75 41.594 1 94.12 306 LEU B CA 1
ATOM 6093 C C . LEU B 1 306 ? -12.266 63.125 42.688 1 94.12 306 LEU B C 1
ATOM 6095 O O . LEU B 1 306 ? -11.766 62.406 43.562 1 94.12 306 LEU B O 1
ATOM 6099 N N . ALA B 1 307 ? -13.555 63.438 42.625 1 91.56 307 ALA B N 1
ATOM 6100 C CA . ALA B 1 307 ? -14.484 63 43.656 1 91.56 307 ALA B CA 1
ATOM 6101 C C . ALA B 1 307 ? -14.641 61.469 43.625 1 91.56 307 ALA B C 1
ATOM 6103 O O . ALA B 1 307 ? -14.844 60.844 44.656 1 91.56 307 ALA B O 1
ATOM 6104 N N . ASN B 1 308 ? -14.531 60.906 42.469 1 92.31 308 ASN B N 1
ATOM 6105 C CA . ASN B 1 308 ? -14.805 59.469 42.344 1 92.31 308 ASN B CA 1
ATOM 6106 C C . ASN B 1 308 ? -13.688 58.75 41.594 1 92.31 308 ASN B C 1
ATOM 6108 O O . ASN B 1 308 ? -13.938 58.031 40.625 1 92.31 308 ASN B O 1
ATOM 6112 N N . VAL B 1 309 ? -12.57 58.844 42.125 1 92.44 309 VAL B N 1
ATOM 6113 C CA . VAL B 1 309 ? -11.375 58.281 41.5 1 92.44 309 VAL B CA 1
ATOM 6114 C C . VAL B 1 309 ? -11.523 56.781 41.375 1 92.44 309 VAL B C 1
ATOM 6116 O O . VAL B 1 309 ? -11.195 56.188 40.344 1 92.44 309 VAL B O 1
ATOM 6119 N N . THR B 1 310 ? -12.07 56.094 42.406 1 92.62 310 THR B N 1
ATOM 6120 C CA . THR B 1 310 ? -12.219 54.656 42.438 1 92.62 310 THR B CA 1
ATOM 6121 C C . THR B 1 310 ? -13.188 54.188 41.344 1 92.62 310 THR B C 1
ATOM 6123 O O . THR B 1 310 ? -12.93 53.188 40.656 1 92.62 310 THR B O 1
ATOM 6126 N N . GLN B 1 311 ? -14.227 54.906 41.156 1 92.44 311 GLN B N 1
ATOM 6127 C CA . GLN B 1 311 ? -15.219 54.562 40.156 1 92.44 311 GLN B CA 1
ATOM 6128 C C . GLN B 1 311 ? -14.688 54.812 38.75 1 92.44 311 GLN B C 1
ATOM 6130 O O . GLN B 1 311 ? -14.969 54.031 37.812 1 92.44 311 GLN B O 1
ATOM 6135 N N . ASP B 1 312 ? -13.938 55.812 38.5 1 91.75 312 ASP B N 1
ATOM 6136 C CA . ASP B 1 312 ? -13.383 56.156 37.188 1 91.75 312 ASP B CA 1
ATOM 6137 C C . ASP B 1 312 ? -12.398 55.094 36.75 1 91.75 312 ASP B C 1
ATOM 6139 O O . ASP B 1 312 ? -12.445 54.656 35.594 1 91.75 312 ASP B O 1
ATOM 6143 N N . VAL B 1 313 ? -11.594 54.625 37.656 1 92.31 313 VAL B N 1
ATOM 6144 C CA . VAL B 1 313 ? -10.594 53.625 37.312 1 92.31 313 VAL B CA 1
ATOM 6145 C C . VAL B 1 313 ? -11.273 52.281 37.062 1 92.31 313 VAL B C 1
ATOM 6147 O O . VAL B 1 313 ? -10.852 51.5 36.188 1 92.31 313 VAL B O 1
ATOM 6150 N N . ALA B 1 314 ? -12.32 51.969 37.781 1 93.56 314 ALA B N 1
ATOM 6151 C CA . ALA B 1 314 ? -13.062 50.719 37.594 1 93.56 314 ALA B CA 1
ATOM 6152 C C . ALA B 1 314 ? -13.742 50.688 36.219 1 93.56 314 ALA B C 1
ATOM 6154 O O . ALA B 1 314 ? -13.867 49.656 35.594 1 93.56 314 ALA B O 1
ATOM 6155 N N . ALA B 1 315 ? -14.172 51.812 35.75 1 92.94 315 ALA B N 1
ATOM 6156 C CA . ALA B 1 315 ? -14.805 51.906 34.438 1 92.94 315 ALA B CA 1
ATOM 6157 C C . ALA B 1 315 ? -13.805 51.594 33.312 1 92.94 315 ALA B C 1
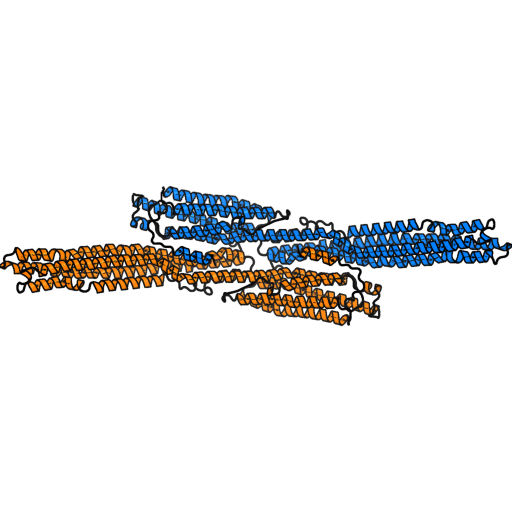ATOM 6159 O O . ALA B 1 315 ? -14.172 51 32.312 1 92.94 315 ALA B O 1
ATOM 6160 N N . VAL B 1 316 ? -12.586 51.969 33.531 1 93.62 316 VAL B N 1
ATOM 6161 C CA . VAL B 1 316 ? -11.539 51.688 32.562 1 93.62 316 VAL B CA 1
ATOM 6162 C C . VAL B 1 316 ? -11.242 50.188 32.562 1 93.62 316 VAL B C 1
ATOM 6164 O O . VAL B 1 316 ? -11.023 49.594 31.484 1 93.62 316 VAL B O 1
ATOM 6167 N N . ALA B 1 317 ? -11.203 49.562 33.688 1 94.44 317 ALA B N 1
ATOM 6168 C CA . ALA B 1 317 ? -11 48.125 33.781 1 94.44 317 ALA B CA 1
ATOM 6169 C C . ALA B 1 317 ? -12.055 47.375 33 1 94.44 317 ALA B C 1
ATOM 6171 O O . ALA B 1 317 ? -11.734 46.438 32.281 1 94.44 317 ALA B O 1
ATOM 6172 N N . LEU B 1 318 ? -13.258 47.781 33.156 1 94.44 318 LEU B N 1
ATOM 6173 C CA . LEU B 1 318 ? -14.359 47.125 32.438 1 94.44 318 LEU B CA 1
ATOM 6174 C C . LEU B 1 318 ? -14.219 47.344 30.922 1 94.44 318 LEU B C 1
ATOM 6176 O O . LEU B 1 318 ? -14.461 46.438 30.141 1 94.44 318 LEU B O 1
ATOM 6180 N N . GLN B 1 319 ? -13.812 48.531 30.516 1 93.88 319 GLN B N 1
ATOM 6181 C CA . GLN B 1 319 ? -13.625 48.844 29.109 1 93.88 319 GLN B CA 1
ATOM 6182 C C . GLN B 1 319 ? -12.5 48 28.516 1 93.88 319 GLN B C 1
ATOM 6184 O O . GLN B 1 319 ? -12.633 47.5 27.391 1 93.88 319 GLN B O 1
ATOM 6189 N N . LEU B 1 320 ? -11.492 47.844 29.219 1 95.31 320 LEU B N 1
ATOM 6190 C CA . LEU B 1 320 ? -10.352 47.031 28.766 1 95.31 320 LEU B CA 1
ATOM 6191 C C . LEU B 1 320 ? -10.719 45.562 28.672 1 95.31 320 LEU B C 1
ATOM 6193 O O . LEU B 1 320 ? -10.281 44.875 27.75 1 95.31 320 LEU B O 1
ATOM 6197 N N . GLN B 1 321 ? -11.492 45.156 29.625 1 94.75 321 GLN B N 1
ATOM 6198 C CA . GLN B 1 321 ? -11.93 43.781 29.562 1 94.75 321 GLN B CA 1
ATOM 6199 C C . GLN B 1 321 ? -12.844 43.531 28.375 1 94.75 321 GLN B C 1
ATOM 6201 O O . GLN B 1 321 ? -12.734 42.5 27.688 1 94.75 321 GLN B O 1
ATOM 6206 N N . ASN B 1 322 ? -13.758 44.406 28.109 1 94.62 322 ASN B N 1
ATOM 6207 C CA . ASN B 1 322 ? -14.625 44.312 26.938 1 94.62 322 ASN B CA 1
ATOM 6208 C C . ASN B 1 322 ? -13.82 44.312 25.656 1 94.62 322 ASN B C 1
ATOM 6210 O O . ASN B 1 322 ? -14.172 43.594 24.703 1 94.62 322 ASN B O 1
ATOM 6214 N N . TYR B 1 323 ? -12.82 45.094 25.609 1 95 323 TYR B N 1
ATOM 6215 C CA . TYR B 1 323 ? -11.891 45.125 24.484 1 95 323 TYR B CA 1
ATOM 6216 C C . TYR B 1 323 ? -11.242 43.75 24.281 1 95 323 TYR B C 1
ATOM 6218 O O . TYR B 1 323 ? -11.258 43.219 23.172 1 95 323 TYR B O 1
ATOM 6226 N N . LEU B 1 324 ? -10.758 43.156 25.359 1 95.44 324 LEU B N 1
ATOM 6227 C CA . LEU B 1 324 ? -10.094 41.875 25.25 1 95.44 324 LEU B CA 1
ATOM 6228 C C . LEU B 1 324 ? -11.078 40.781 24.812 1 95.44 324 LEU B C 1
ATOM 6230 O O . LEU B 1 324 ? -10.727 39.906 24.016 1 95.44 324 LEU B O 1
ATOM 6234 N N . ASP B 1 325 ? -12.266 40.844 25.328 1 94.06 325 ASP B N 1
ATOM 6235 C CA . ASP B 1 325 ? -13.297 39.875 24.953 1 94.06 325 ASP B CA 1
ATOM 6236 C C . ASP B 1 325 ? -13.664 40 23.484 1 94.06 325 ASP B C 1
ATOM 6238 O O . ASP B 1 325 ? -13.891 39 22.812 1 94.06 325 ASP B O 1
ATOM 6242 N N . ALA B 1 326 ? -13.703 41.188 23.016 1 94.31 326 ALA B N 1
ATOM 6243 C CA . ALA B 1 326 ? -14 41.406 21.609 1 94.31 326 ALA B CA 1
ATOM 6244 C C . ALA B 1 326 ? -12.891 40.844 20.719 1 94.31 326 ALA B C 1
ATOM 6246 O O . ALA B 1 326 ? -13.172 40.219 19.688 1 94.31 326 ALA B O 1
ATOM 6247 N N . VAL B 1 327 ? -11.68 41.062 21.109 1 94.94 327 VAL B N 1
ATOM 6248 C CA . VAL B 1 327 ? -10.547 40.562 20.344 1 94.94 327 VAL B CA 1
ATOM 6249 C C . VAL B 1 327 ? -10.539 39.031 20.359 1 94.94 327 VAL B C 1
ATOM 6251 O O . VAL B 1 327 ? -10.25 38.406 19.344 1 94.94 327 VAL B O 1
ATOM 6254 N N . LYS B 1 328 ? -10.805 38.5 21.484 1 94.19 328 LYS B N 1
ATOM 6255 C CA . LYS B 1 328 ? -10.906 37.031 21.594 1 94.19 328 LYS B CA 1
ATOM 6256 C C . LYS B 1 328 ? -11.93 36.5 20.609 1 94.19 328 LYS B C 1
ATOM 6258 O O . LYS B 1 328 ? -11.695 35.469 19.969 1 94.19 328 LYS B O 1
ATOM 6263 N N . GLY B 1 329 ? -13.023 37.094 20.531 1 91.94 329 GLY B N 1
ATOM 6264 C CA . GLY B 1 329 ? -14.047 36.688 19.578 1 91.94 329 GLY B CA 1
ATOM 6265 C C . GLY B 1 329 ? -13.578 36.781 18.141 1 91.94 329 GLY B C 1
ATOM 6266 O O . GLY B 1 329 ? -13.945 35.938 17.328 1 91.94 329 GLY B O 1
ATOM 6267 N N . MET B 1 330 ? -12.758 37.719 17.828 1 91.94 330 MET B N 1
ATOM 6268 C CA . MET B 1 330 ? -12.234 37.875 16.469 1 91.94 330 MET B CA 1
ATOM 6269 C C . MET B 1 330 ? -11.203 36.812 16.156 1 91.94 330 MET B C 1
ATOM 6271 O O . MET B 1 330 ? -11.117 36.344 15.008 1 91.94 330 MET B O 1
ATOM 6275 N N . VAL B 1 331 ? -10.391 36.5 17.141 1 91.5 331 VAL B N 1
ATOM 6276 C CA . VAL B 1 331 ? -9.328 35.5 16.953 1 91.5 331 VAL B CA 1
ATOM 6277 C C . VAL B 1 331 ? -9.93 34.094 16.906 1 91.5 331 VAL B C 1
ATOM 6279 O O . VAL B 1 331 ? -9.375 33.188 16.281 1 91.5 331 VAL B O 1
ATOM 6282 N N . GLY B 1 332 ? -11.031 33.969 17.547 1 89.69 332 GLY B N 1
ATOM 6283 C CA . GLY B 1 332 ? -11.695 32.656 17.531 1 89.69 332 GLY B CA 1
ATOM 6284 C C . GLY B 1 332 ? -12 32.156 16.141 1 89.69 332 GLY B C 1
ATOM 6285 O O . GLY B 1 332 ? -12.344 32.969 15.25 1 89.69 332 GLY B O 1
ATOM 6286 N N . ILE B 1 333 ? -11.742 30.844 15.977 1 86.5 333 ILE B N 1
ATOM 6287 C CA . ILE B 1 333 ? -11.984 30.219 14.672 1 86.5 333 ILE B CA 1
ATOM 6288 C C . ILE B 1 333 ? -13.328 29.5 14.688 1 86.5 333 ILE B C 1
ATOM 6290 O O . ILE B 1 333 ? -13.508 28.516 15.406 1 86.5 333 ILE B O 1
ATOM 6294 N N . SER B 1 334 ? -14.312 30.078 13.922 1 84.88 334 SER B N 1
ATOM 6295 C CA . SER B 1 334 ? -15.648 29.484 13.922 1 84.88 334 SER B CA 1
ATOM 6296 C C . SER B 1 334 ? -16.094 29.125 12.508 1 84.88 334 SER B C 1
ATOM 6298 O O . SER B 1 334 ? -17.172 28.562 12.312 1 84.88 334 SER B O 1
ATOM 6300 N N . ASP B 1 335 ? -15.242 29.328 11.555 1 86.12 335 ASP B N 1
ATOM 6301 C CA . ASP B 1 335 ? -15.578 29.031 10.164 1 86.12 335 ASP B CA 1
ATOM 6302 C C . ASP B 1 335 ? -15.734 27.516 9.961 1 86.12 335 ASP B C 1
ATOM 6304 O O . ASP B 1 335 ? -14.789 26.75 10.148 1 86.12 335 ASP B O 1
ATOM 6308 N N . PRO B 1 336 ? -16.859 27.141 9.492 1 86.25 336 PRO B N 1
ATOM 6309 C CA . PRO B 1 336 ? -17.109 25.719 9.297 1 86.25 336 PRO B CA 1
ATOM 6310 C C . PRO B 1 336 ? -16.156 25.094 8.289 1 86.25 336 PRO B C 1
ATOM 6312 O O . PRO B 1 336 ? -15.875 23.891 8.352 1 86.25 336 PRO B O 1
ATOM 6315 N N . GLN B 1 337 ? -15.602 25.844 7.418 1 86 337 GLN B N 1
ATOM 6316 C CA . GLN B 1 337 ? -14.648 25.328 6.441 1 86 337 GLN B CA 1
ATOM 6317 C C . GLN B 1 337 ? -13.352 24.891 7.117 1 86 337 GLN B C 1
ATOM 6319 O O . GLN B 1 337 ? -12.539 24.188 6.516 1 86 337 GLN B O 1
ATOM 6324 N N . VAL B 1 338 ? -13.25 25.312 8.352 1 84 338 VAL B N 1
ATOM 6325 C CA . VAL B 1 338 ? -12.023 24.969 9.07 1 84 338 VAL B CA 1
ATOM 6326 C C . VAL B 1 338 ? -12.344 24 10.211 1 84 338 VAL B C 1
ATOM 6328 O O . VAL B 1 338 ? -11.633 23.016 10.406 1 84 338 VAL B O 1
ATOM 6331 N N . ILE B 1 339 ? -13.5 24.203 10.883 1 86.31 339 ILE B N 1
ATOM 6332 C CA . ILE B 1 339 ? -13.719 23.516 12.141 1 86.31 339 ILE B CA 1
ATOM 6333 C C . ILE B 1 339 ? -14.594 22.281 11.906 1 86.31 339 ILE B C 1
ATOM 6335 O O . ILE B 1 339 ? -14.703 21.406 12.773 1 86.31 339 ILE B O 1
ATOM 6339 N N . SER B 1 340 ? -15.219 22.266 10.797 1 87.56 340 SER B N 1
ATOM 6340 C CA . SER B 1 340 ? -16.062 21.125 10.492 1 87.56 340 SER B CA 1
ATOM 6341 C C . SER B 1 340 ? -15.375 20.172 9.523 1 87.56 340 SER B C 1
ATOM 6343 O O . SER B 1 340 ? -15.008 20.562 8.414 1 87.56 340 SER B O 1
ATOM 6345 N N . VAL B 1 341 ? -15.352 18.969 9.898 1 86.88 341 VAL B N 1
ATOM 6346 C CA . VAL B 1 341 ? -14.688 17.984 9.062 1 86.88 341 VAL B CA 1
ATOM 6347 C C . VAL B 1 341 ? -15.523 17.703 7.812 1 86.88 341 VAL B C 1
ATOM 6349 O O . VAL B 1 341 ? -14.984 17.359 6.762 1 86.88 341 VAL B O 1
ATOM 6352 N N . THR B 1 342 ? -16.828 17.859 7.898 1 87.62 342 THR B N 1
ATOM 6353 C CA . THR B 1 342 ? -17.703 17.516 6.785 1 87.62 342 THR B CA 1
ATOM 6354 C C . THR B 1 342 ? -17.891 18.719 5.863 1 87.62 342 THR B C 1
ATOM 6356 O O . THR B 1 342 ? -18.188 18.562 4.676 1 87.62 342 THR B O 1
ATOM 6359 N N . GLU B 1 343 ? -17.672 19.875 6.379 1 88.94 343 GLU B N 1
ATOM 6360 C CA . GLU B 1 343 ? -17.906 21.062 5.574 1 88.94 343 GLU B CA 1
ATOM 6361 C C . GLU B 1 343 ? -16.609 21.625 5.012 1 88.94 343 GLU B C 1
ATOM 6363 O O . GLU B 1 343 ? -16.609 22.438 4.094 1 88.94 343 GLU B O 1
ATOM 6368 N N . SER B 1 344 ? -15.531 21.141 5.586 1 90.88 344 SER B N 1
ATOM 6369 C CA . SER B 1 344 ? -14.227 21.578 5.086 1 90.88 344 SER B CA 1
ATOM 6370 C C . SER B 1 344 ? -13.945 21 3.705 1 90.88 344 SER B C 1
ATOM 6372 O O . SER B 1 344 ? -13.773 19.797 3.557 1 90.88 344 SER B O 1
ATOM 6374 N N . LYS B 1 345 ? -13.789 21.797 2.738 1 90.19 345 LYS B N 1
ATOM 6375 C CA . LYS B 1 345 ? -13.5 21.359 1.376 1 90.19 345 LYS B CA 1
ATOM 6376 C C . LYS B 1 345 ? -12.172 20.625 1.31 1 90.19 345 LYS B C 1
ATOM 6378 O O . LYS B 1 345 ? -12.023 19.656 0.547 1 90.19 345 LYS B O 1
ATOM 6383 N N . LEU B 1 346 ? -11.266 21.062 2.105 1 93.44 346 LEU B N 1
ATOM 6384 C CA . LEU B 1 346 ? -9.945 20.453 2.1 1 93.44 346 LEU B CA 1
ATOM 6385 C C . LEU B 1 346 ? -9.984 19.047 2.699 1 93.44 346 LEU B C 1
ATOM 6387 O O . LEU B 1 346 ? -9.461 18.109 2.109 1 93.44 346 LEU B O 1
ATOM 6391 N N . THR B 1 347 ? -10.641 18.969 3.838 1 94.75 347 THR B N 1
ATOM 6392 C CA . THR B 1 347 ? -10.711 17.672 4.492 1 94.75 347 THR B CA 1
ATOM 6393 C C . THR B 1 347 ? -11.516 16.688 3.646 1 94.75 347 THR B C 1
ATOM 6395 O O . THR B 1 347 ? -11.148 15.516 3.523 1 94.75 347 THR B O 1
ATOM 6398 N N . VAL B 1 348 ? -12.531 17.172 3.055 1 95.12 348 VAL B N 1
ATOM 6399 C CA . VAL B 1 348 ? -13.367 16.328 2.209 1 95.12 348 VAL B CA 1
ATOM 6400 C C . VAL B 1 348 ? -12.562 15.844 1.009 1 95.12 348 VAL B C 1
ATOM 6402 O O . VAL B 1 348 ? -12.555 14.648 0.702 1 95.12 348 VAL B O 1
ATOM 6405 N N . ALA B 1 349 ? -11.859 16.719 0.341 1 95.31 349 ALA B N 1
ATOM 6406 C CA . ALA B 1 349 ? -11.047 16.344 -0.818 1 95.31 349 ALA B CA 1
ATOM 6407 C C . ALA B 1 349 ? -9.969 15.336 -0.437 1 95.31 349 ALA B C 1
ATOM 6409 O O . ALA B 1 349 ? -9.742 14.352 -1.152 1 95.31 349 ALA B O 1
ATOM 6410 N N . LEU B 1 350 ? -9.344 15.594 0.681 1 97.12 350 LEU B N 1
ATOM 6411 C CA . LEU B 1 350 ? -8.258 14.734 1.141 1 97.12 350 LEU B CA 1
ATOM 6412 C C . LEU B 1 350 ? -8.773 13.336 1.463 1 97.12 350 LEU B C 1
ATOM 6414 O O . LEU B 1 350 ? -8.203 12.344 1.01 1 97.12 350 LEU B O 1
ATOM 6418 N N . ILE B 1 351 ? -9.852 13.281 2.213 1 97.5 351 ILE B N 1
ATOM 6419 C CA . ILE B 1 351 ? -10.383 12 2.66 1 97.5 351 ILE B CA 1
ATOM 6420 C C . ILE B 1 351 ? -10.969 11.242 1.47 1 97.5 351 ILE B C 1
ATOM 6422 O O . ILE B 1 351 ? -10.742 10.039 1.321 1 97.5 351 ILE B O 1
ATOM 6426 N N . HIS B 1 352 ? -11.625 11.906 0.595 1 96.12 352 HIS B N 1
ATOM 6427 C CA . HIS B 1 352 ? -12.172 11.242 -0.583 1 96.12 352 HIS B CA 1
ATOM 6428 C C . HIS B 1 352 ? -11.062 10.68 -1.468 1 96.12 352 HIS B C 1
ATOM 6430 O O . HIS B 1 352 ? -11.219 9.609 -2.057 1 96.12 352 HIS B O 1
ATOM 6436 N N . THR B 1 353 ? -10 11.414 -1.581 1 96.31 353 THR B N 1
ATOM 6437 C CA . THR B 1 353 ? -8.852 10.922 -2.34 1 96.31 353 THR B CA 1
ATOM 6438 C C . THR B 1 353 ? -8.336 9.609 -1.754 1 96.31 353 THR B C 1
ATOM 6440 O O . THR B 1 353 ? -8.055 8.664 -2.49 1 96.31 353 THR B O 1
ATOM 6443 N N . LEU B 1 354 ? -8.273 9.508 -0.441 1 97.62 354 LEU B N 1
ATOM 6444 C CA . LEU B 1 354 ? -7.734 8.328 0.219 1 97.62 354 LEU B CA 1
ATOM 6445 C C . LEU B 1 354 ? -8.703 7.152 0.111 1 97.62 354 LEU B C 1
ATOM 6447 O O . LEU B 1 354 ? -8.312 6.059 -0.308 1 97.62 354 LEU B O 1
ATOM 6451 N N . ILE B 1 355 ? -9.961 7.367 0.391 1 97.06 355 ILE B N 1
ATOM 6452 C CA . ILE B 1 355 ? -10.883 6.254 0.563 1 97.06 355 ILE B CA 1
ATOM 6453 C C . ILE B 1 355 ? -11.344 5.746 -0.803 1 97.06 355 ILE B C 1
ATOM 6455 O O . ILE B 1 355 ? -11.898 4.648 -0.912 1 97.06 355 ILE B O 1
ATOM 6459 N N . ASP B 1 356 ? -11.086 6.535 -1.883 1 95.62 356 ASP B N 1
ATOM 6460 C CA . ASP B 1 356 ? -11.305 6.062 -3.244 1 95.62 356 ASP B CA 1
ATOM 6461 C C . ASP B 1 356 ? -10.406 4.867 -3.561 1 95.62 356 ASP B C 1
ATOM 6463 O O . ASP B 1 356 ? -10.711 4.074 -4.453 1 95.62 356 ASP B O 1
ATOM 6467 N N . SER B 1 357 ? -9.289 4.793 -2.873 1 95.12 357 SER B N 1
ATOM 6468 C CA . SER B 1 357 ? -8.32 3.717 -3.059 1 95.12 357 SER B CA 1
ATOM 6469 C C . SER B 1 357 ? -7.898 3.6 -4.52 1 95.12 357 SER B C 1
ATOM 6471 O O . SER B 1 357 ? -7.809 2.496 -5.059 1 95.12 357 SER B O 1
ATOM 6473 N N . GLY B 1 358 ? -7.699 4.809 -5.102 1 92.38 358 GLY B N 1
ATOM 6474 C CA . GLY B 1 358 ? -7.258 4.867 -6.484 1 92.38 358 GLY B CA 1
ATOM 6475 C C . GLY B 1 358 ? -5.762 4.684 -6.641 1 92.38 358 GLY B C 1
ATOM 6476 O O . GLY B 1 358 ? -5.066 4.348 -5.68 1 92.38 358 GLY B O 1
ATOM 6477 N N . PRO B 1 359 ? -5.277 4.816 -7.891 1 90.56 359 PRO B N 1
ATOM 6478 C CA . PRO B 1 359 ? -3.877 4.52 -8.195 1 90.56 359 PRO B CA 1
ATOM 6479 C C . PRO B 1 359 ? -2.904 5.391 -7.402 1 90.56 359 PRO B C 1
ATOM 6481 O O . PRO B 1 359 ? -1.831 4.926 -7.012 1 90.56 359 PRO B O 1
ATOM 6484 N N . TYR B 1 360 ? -3.221 6.629 -7.121 1 93.06 360 TYR B N 1
ATOM 6485 C CA . TYR B 1 360 ? -2.305 7.527 -6.426 1 93.06 360 TYR B CA 1
ATOM 6486 C C . TYR B 1 360 ? -2.885 7.969 -5.086 1 93.06 360 TYR B C 1
ATOM 6488 O O . TYR B 1 360 ? -2.451 8.977 -4.52 1 93.06 360 TYR B O 1
ATOM 6496 N N . SER B 1 361 ? -3.877 7.238 -4.652 1 94.94 361 SER B N 1
ATOM 6497 C CA . SER B 1 361 ? -4.621 7.656 -3.469 1 94.94 361 SER B CA 1
ATOM 6498 C C . SER B 1 361 ? -3.695 7.832 -2.27 1 94.94 361 SER B C 1
ATOM 6500 O O . SER B 1 361 ? -3.645 8.906 -1.67 1 94.94 361 SER B O 1
ATOM 6502 N N . ARG B 1 362 ? -2.82 6.938 -1.938 1 95.19 362 ARG B N 1
ATOM 6503 C CA . ARG B 1 362 ? -1.974 6.973 -0.751 1 95.19 362 ARG B CA 1
ATOM 6504 C C . ARG B 1 362 ? -0.822 7.957 -0.93 1 95.19 362 ARG B C 1
ATOM 6506 O O . ARG B 1 362 ? -0.442 8.656 0.014 1 95.19 362 ARG B O 1
ATOM 6513 N N . TYR B 1 363 ? -0.281 7.988 -2.146 1 96.44 363 TYR B N 1
ATOM 6514 C CA . TYR B 1 363 ? 0.765 8.961 -2.439 1 96.44 363 TYR B CA 1
ATOM 6515 C C . TYR B 1 363 ? 0.269 10.383 -2.203 1 96.44 363 TYR B C 1
ATOM 6517 O O . TYR B 1 363 ? 0.915 11.164 -1.5 1 96.44 363 TYR B O 1
ATOM 6525 N N . CYS B 1 364 ? -0.895 10.68 -2.742 1 97.12 364 CYS B N 1
ATOM 6526 C CA . CYS B 1 364 ? -1.438 12.031 -2.68 1 97.12 364 CYS B CA 1
ATOM 6527 C C . CYS B 1 364 ? -1.901 12.367 -1.268 1 97.12 364 CYS B C 1
ATOM 6529 O O . CYS B 1 364 ? -1.757 13.508 -0.818 1 97.12 364 CYS B O 1
ATOM 6531 N N . PHE B 1 365 ? -2.445 11.383 -0.578 1 97.69 365 PHE B N 1
ATOM 6532 C CA . PHE B 1 365 ? -2.818 11.602 0.815 1 97.69 365 PHE B CA 1
ATOM 6533 C C . PHE B 1 365 ? -1.605 12.008 1.642 1 97.69 365 PHE B C 1
ATOM 6535 O O . PHE B 1 365 ? -1.646 13.016 2.355 1 97.69 365 PHE B O 1
ATOM 6542 N N . ASN B 1 366 ? -0.473 11.273 1.488 1 96.38 366 ASN B N 1
ATOM 6543 C CA . ASN B 1 366 ? 0.73 11.562 2.264 1 96.38 366 ASN B CA 1
ATOM 6544 C C . ASN B 1 366 ? 1.406 12.844 1.8 1 96.38 366 ASN B C 1
ATOM 6546 O O . ASN B 1 366 ? 2.088 13.508 2.582 1 96.38 366 ASN B O 1
ATOM 6550 N N . LYS B 1 367 ? 1.143 13.219 0.61 1 96.62 367 LYS B N 1
ATOM 6551 C CA . LYS B 1 367 ? 1.698 14.445 0.039 1 96.62 367 LYS B CA 1
ATOM 6552 C C . LYS B 1 367 ? 1.052 15.68 0.656 1 96.62 367 LYS B C 1
ATOM 6554 O O . LYS B 1 367 ? 1.715 16.703 0.85 1 96.62 367 LYS B O 1
ATOM 6559 N N . TYR B 1 368 ? -0.223 15.508 1.06 1 96.56 368 TYR B N 1
ATOM 6560 C CA . TYR B 1 368 ? -0.945 16.75 1.354 1 96.56 368 TYR B CA 1
ATOM 6561 C C . TYR B 1 368 ? -1.499 16.719 2.773 1 96.56 368 TYR B C 1
ATOM 6563 O O . TYR B 1 368 ? -1.923 17.766 3.295 1 96.56 368 TYR B O 1
ATOM 6571 N N . LYS B 1 369 ? -1.547 15.617 3.461 1 96.12 369 LYS B N 1
ATOM 6572 C CA . LYS B 1 369 ? -2.271 15.492 4.723 1 96.12 369 LYS B CA 1
ATOM 6573 C C . LYS B 1 369 ? -1.757 16.5 5.75 1 96.12 369 LYS B C 1
ATOM 6575 O O . LYS B 1 369 ? -2.545 17.141 6.441 1 96.12 369 LYS B O 1
ATOM 6580 N N . ASP B 1 370 ? -0.437 16.688 5.836 1 94.06 370 ASP B N 1
ATOM 6581 C CA . ASP B 1 370 ? 0.115 17.594 6.84 1 94.06 370 ASP B CA 1
ATOM 6582 C C . ASP B 1 370 ? -0.117 19.047 6.453 1 94.06 370 ASP B C 1
ATOM 6584 O O . ASP B 1 370 ? -0.222 19.922 7.324 1 94.06 370 ASP B O 1
ATOM 6588 N N . GLN B 1 371 ? -0.234 19.312 5.156 1 93.56 371 GLN B N 1
ATOM 6589 C CA . GLN B 1 371 ? -0.532 20.672 4.711 1 93.56 371 GLN B CA 1
ATOM 6590 C C . GLN B 1 371 ? -1.957 21.062 5.082 1 93.56 371 GLN B C 1
ATOM 6592 O O . GLN B 1 371 ? -2.215 22.219 5.418 1 93.56 371 GLN B O 1
ATOM 6597 N N . VAL B 1 372 ? -2.854 20.125 5 1 93.31 372 VAL B N 1
ATOM 6598 C CA . VAL B 1 372 ? -4.242 20.375 5.379 1 93.31 372 VAL B CA 1
ATOM 6599 C C . VAL B 1 372 ? -4.32 20.656 6.875 1 93.31 372 VAL B C 1
ATOM 6601 O O . VAL B 1 372 ? -4.973 21.609 7.297 1 93.31 372 VAL B O 1
ATOM 6604 N N . THR B 1 373 ? -3.568 19.938 7.664 1 90.12 373 THR B N 1
ATOM 6605 C CA . THR B 1 373 ? -3.57 20.094 9.109 1 90.12 373 THR B CA 1
ATOM 6606 C C . THR B 1 373 ? -2.893 21.406 9.508 1 90.12 373 THR B C 1
ATOM 6608 O O . THR B 1 373 ? -3.258 22.031 10.508 1 90.12 373 THR B O 1
ATOM 6611 N N . ASP B 1 374 ? -2.006 21.891 8.648 1 89.56 374 ASP B N 1
ATOM 6612 C CA . ASP B 1 374 ? -1.235 23.094 8.938 1 89.56 374 ASP B CA 1
ATOM 6613 C C . ASP B 1 374 ? -2.098 24.344 8.789 1 89.56 374 ASP B C 1
ATOM 6615 O O . ASP B 1 374 ? -1.721 25.422 9.258 1 89.56 374 ASP B O 1
ATOM 6619 N N . LEU B 1 375 ? -3.271 24.219 8.234 1 89 375 LEU B N 1
ATOM 6620 C CA . LEU B 1 375 ? -4.172 25.359 8.062 1 89 375 LEU B CA 1
ATOM 6621 C C . LEU B 1 375 ? -4.504 26 9.398 1 89 375 LEU B C 1
ATOM 6623 O O . LEU B 1 375 ? -4.551 27.219 9.516 1 89 375 LEU B O 1
ATOM 6627 N N . LEU B 1 376 ? -4.656 25.203 10.406 1 86.94 376 LEU B N 1
ATOM 6628 C CA . LEU B 1 376 ? -4.988 25.719 11.734 1 86.94 376 LEU B CA 1
ATOM 6629 C C . LEU B 1 376 ? -3.834 26.531 12.312 1 86.94 376 LEU B C 1
ATOM 6631 O O . LEU B 1 376 ? -4.047 27.594 12.883 1 86.94 376 LEU B O 1
ATOM 6635 N N . ASN B 1 377 ? -2.666 26.047 12.094 1 86.81 377 ASN B N 1
ATOM 6636 C CA . ASN B 1 377 ? -1.487 26.766 12.555 1 86.81 377 ASN B CA 1
ATOM 6637 C C . ASN B 1 377 ? -1.345 28.109 11.836 1 86.81 377 ASN B C 1
ATOM 6639 O O . ASN B 1 377 ? -0.994 29.125 12.461 1 86.81 377 ASN B O 1
ATOM 6643 N N . TYR B 1 378 ? -1.663 28.062 10.578 1 88 378 TYR B N 1
ATOM 6644 C CA . TYR B 1 378 ? -1.588 29.297 9.797 1 88 378 TYR B CA 1
ATOM 6645 C C . TYR B 1 378 ? -2.549 30.344 10.344 1 88 378 TYR B C 1
ATOM 6647 O O . TYR B 1 378 ? -2.184 31.516 10.492 1 88 378 TYR B O 1
ATOM 6655 N N . LEU B 1 379 ? -3.699 29.922 10.664 1 89 379 LEU B N 1
ATOM 6656 C CA . LEU B 1 379 ? -4.719 30.844 11.156 1 89 379 LEU B CA 1
ATOM 6657 C C . LEU B 1 379 ? -4.32 31.406 12.516 1 89 379 LEU B C 1
ATOM 6659 O O . LEU B 1 379 ? -4.453 32.625 12.75 1 89 379 LEU B O 1
ATOM 6663 N N . LEU B 1 380 ? -3.777 30.625 13.312 1 88.88 380 LEU B N 1
ATOM 6664 C CA . LEU B 1 380 ? -3.359 31.062 14.641 1 88.88 380 LEU B CA 1
ATOM 6665 C C . LEU B 1 380 ? -2.156 31.984 14.555 1 88.88 380 LEU B C 1
ATOM 6667 O O . LEU B 1 380 ? -2.086 33 15.266 1 88.88 380 LEU B O 1
ATOM 6671 N N . GLU B 1 381 ? -1.285 31.672 13.656 1 89.19 381 GLU B N 1
ATOM 6672 C CA . GLU B 1 381 ? -0.096 32.5 13.477 1 89.19 381 GLU B CA 1
ATOM 6673 C C . GLU B 1 381 ? -0.457 33.875 12.914 1 89.19 381 GLU B C 1
ATOM 6675 O O . GLU B 1 381 ? 0.071 34.906 13.352 1 89.19 381 GLU B O 1
ATOM 6680 N N . GLU B 1 382 ? -1.328 33.875 11.977 1 89.56 382 GLU B N 1
ATOM 6681 C CA . GLU B 1 382 ? -1.791 35.156 11.438 1 89.56 382 GLU B CA 1
ATOM 6682 C C . GLU B 1 382 ? -2.477 36 12.508 1 89.56 382 GLU B C 1
ATOM 6684 O O . GLU B 1 382 ? -2.305 37.219 12.555 1 89.56 382 GLU B O 1
ATOM 6689 N N . SER B 1 383 ? -3.203 35.312 13.344 1 91.44 383 SER B N 1
ATOM 6690 C CA . SER B 1 383 ? -3.834 36 14.453 1 91.44 383 SER B CA 1
ATOM 6691 C C . SER B 1 383 ? -2.791 36.562 15.422 1 91.44 383 SER B C 1
ATOM 6693 O O . SER B 1 383 ? -2.936 37.688 15.922 1 91.44 383 SER B O 1
ATOM 6695 N N . SER B 1 384 ? -1.8 35.812 15.633 1 89.88 384 SER B N 1
ATOM 6696 C CA . SER B 1 384 ? -0.723 36.25 16.516 1 89.88 384 SER B CA 1
ATOM 6697 C C . SER B 1 384 ? -0.038 37.5 15.953 1 89.88 384 SER B C 1
ATOM 6699 O O . SER B 1 384 ? 0.334 38.406 16.703 1 89.88 384 SER B O 1
ATOM 6701 N N . ILE B 1 385 ? 0.106 37.531 14.641 1 88.81 385 ILE B N 1
ATOM 6702 C CA . ILE B 1 385 ? 0.721 38.688 13.977 1 88.81 385 ILE B CA 1
ATOM 6703 C C . ILE B 1 385 ? -0.153 39.938 14.172 1 88.81 385 ILE B C 1
ATOM 6705 O O . ILE B 1 385 ? 0.355 41.031 14.453 1 88.81 385 ILE B O 1
ATOM 6709 N N . CYS B 1 386 ? -1.45 39.781 14.102 1 90.81 386 CYS B N 1
ATOM 6710 C CA . CYS B 1 386 ? -2.379 40.875 14.266 1 90.81 386 CYS B CA 1
ATOM 6711 C C . CYS B 1 386 ? -2.348 41.406 15.695 1 90.81 386 CYS B C 1
ATOM 6713 O O . CYS B 1 386 ? -2.369 42.625 15.914 1 90.81 386 CYS B O 1
ATOM 6715 N N . ILE B 1 387 ? -2.246 40.469 16.625 1 91.5 387 ILE B N 1
ATOM 6716 C CA . ILE B 1 387 ? -2.244 40.844 18.031 1 91.5 387 ILE B CA 1
ATOM 6717 C C . ILE B 1 387 ? -0.925 41.531 18.391 1 91.5 387 ILE B C 1
ATOM 6719 O O . ILE B 1 387 ? -0.91 42.5 19.125 1 91.5 387 ILE B O 1
ATOM 6723 N N . ASP B 1 388 ? 0.175 41.062 17.828 1 88 388 ASP B N 1
ATOM 6724 C CA . ASP B 1 388 ? 1.509 41.594 18.125 1 88 388 ASP B CA 1
ATOM 6725 C C . ASP B 1 388 ? 1.624 43.062 17.75 1 88 388 ASP B C 1
ATOM 6727 O O . ASP B 1 388 ? 2.314 43.812 18.406 1 88 388 ASP B O 1
ATOM 6731 N N . ARG B 1 389 ? 0.938 43.438 16.719 1 85.12 389 ARG B N 1
ATOM 6732 C CA . ARG B 1 389 ? 0.98 44.812 16.25 1 85.12 389 ARG B CA 1
ATOM 6733 C C . ARG B 1 389 ? 0.305 45.75 17.25 1 85.12 389 ARG B C 1
ATOM 6735 O O . ARG B 1 389 ? 0.637 46.938 17.312 1 85.12 389 ARG B O 1
ATOM 6742 N N . GLU B 1 390 ? -0.58 45.156 18.062 1 90 390 GLU B N 1
ATOM 6743 C CA . GLU B 1 390 ? -1.381 46 18.953 1 90 390 GLU B CA 1
ATOM 6744 C C . GLU B 1 390 ? -0.728 46.125 20.312 1 90 390 GLU B C 1
ATOM 6746 O O . GLU B 1 390 ? -1.029 47.062 21.078 1 90 390 GLU B O 1
ATOM 6751 N N . ILE B 1 391 ? 0.208 45.312 20.641 1 86.25 391 ILE B N 1
ATOM 6752 C CA . ILE B 1 391 ? 0.802 45.281 21.984 1 86.25 391 ILE B CA 1
ATOM 6753 C C . ILE B 1 391 ? 1.544 46.562 22.266 1 86.25 391 ILE B C 1
ATOM 6755 O O . ILE B 1 391 ? 1.3 47.219 23.281 1 86.25 391 ILE B O 1
ATOM 6759 N N . PRO B 1 392 ? 2.443 47 21.312 1 82.75 392 PRO B N 1
ATOM 6760 C CA . PRO B 1 392 ? 3.135 48.25 21.609 1 82.75 392 PRO B CA 1
ATOM 6761 C C . PRO B 1 392 ? 2.193 49.438 21.594 1 82.75 392 PRO B C 1
ATOM 6763 O O . PRO B 1 392 ? 2.412 50.406 22.344 1 82.75 392 PRO B O 1
ATOM 6766 N N . ARG B 1 393 ? 1.151 49.406 20.844 1 82 393 ARG B N 1
ATOM 6767 C CA . ARG B 1 393 ? 0.213 50.5 20.781 1 82 393 ARG B CA 1
ATOM 6768 C C . ARG B 1 393 ? -0.533 50.656 22.109 1 82 393 ARG B C 1
ATOM 6770 O O . ARG B 1 393 ? -0.673 51.781 22.609 1 82 393 ARG B O 1
ATOM 6777 N N . LEU B 1 394 ? -0.932 49.594 22.703 1 86.19 394 LEU B N 1
ATOM 6778 C CA . LEU B 1 394 ? -1.555 49.625 24.016 1 86.19 394 LEU B CA 1
ATOM 6779 C C . LEU B 1 394 ? -0.531 49.969 25.094 1 86.19 394 LEU B C 1
ATOM 6781 O O . LEU B 1 394 ? -0.847 50.688 26.047 1 86.19 394 LEU B O 1
ATOM 6785 N N . GLY B 1 395 ? 0.645 49.531 24.891 1 80.75 395 GLY B N 1
ATOM 6786 C CA . GLY B 1 395 ? 1.712 49.812 25.828 1 80.75 395 GLY B CA 1
ATOM 6787 C C . GLY B 1 395 ? 2.084 51.281 25.891 1 80.75 395 GLY B C 1
ATOM 6788 O O . GLY B 1 395 ? 2.398 51.812 26.953 1 80.75 395 GLY B O 1
ATOM 6789 N N . ASN B 1 396 ? 1.941 51.938 24.75 1 81.62 396 ASN B N 1
ATOM 6790 C CA . ASN B 1 396 ? 2.311 53.344 24.656 1 81.62 396 ASN B CA 1
ATOM 6791 C C . ASN B 1 396 ? 1.253 54.25 25.281 1 81.62 396 ASN B C 1
ATOM 6793 O O . ASN B 1 396 ? 1.511 55.406 25.531 1 81.62 396 ASN B O 1
ATOM 6797 N N . LEU B 1 397 ? 0.112 53.688 25.562 1 87.5 397 LEU B N 1
ATOM 6798 C CA . LEU B 1 397 ? -0.926 54.469 26.234 1 87.5 397 LEU B CA 1
ATOM 6799 C C . LEU B 1 397 ? -0.527 54.781 27.672 1 87.5 397 LEU B C 1
ATOM 6801 O O . LEU B 1 397 ? -0.913 55.812 28.219 1 87.5 397 LEU B O 1
ATOM 6805 N N . GLY B 1 398 ? 0.29 53.906 28.25 1 85.44 398 GLY B N 1
ATOM 6806 C CA . GLY B 1 398 ? 0.737 54.125 29.625 1 85.44 398 GLY B CA 1
ATOM 6807 C C . GLY B 1 398 ? 1.521 55.406 29.812 1 85.44 398 GLY B C 1
ATOM 6808 O O . GLY B 1 398 ? 1.093 56.281 30.547 1 85.44 398 GLY B O 1
ATOM 6809 N N . PRO B 1 399 ? 2.584 55.438 29.016 1 84.69 399 PRO B N 1
ATOM 6810 C CA . PRO B 1 399 ? 3.365 56.688 29.094 1 84.69 399 PRO B CA 1
ATOM 6811 C C . PRO B 1 399 ? 2.561 57.906 28.703 1 84.69 399 PRO B C 1
ATOM 6813 O O . PRO B 1 399 ? 2.742 59 29.281 1 84.69 399 PRO B O 1
ATOM 6816 N N . ALA B 1 400 ? 1.691 57.812 27.766 1 86.5 400 ALA B N 1
ATOM 6817 C CA . ALA B 1 400 ? 0.869 58.938 27.344 1 86.5 400 ALA B CA 1
ATOM 6818 C C . ALA B 1 400 ? -0.04 59.406 28.484 1 86.5 400 ALA B C 1
ATOM 6820 O O . ALA B 1 400 ? -0.137 60.625 28.75 1 86.5 400 ALA B O 1
ATOM 6821 N N . VAL B 1 401 ? -0.671 58.469 29.156 1 89.06 401 VAL B N 1
ATOM 6822 C CA . VAL B 1 401 ? -1.581 58.812 30.25 1 89.06 401 VAL B CA 1
ATOM 6823 C C . VAL B 1 401 ? -0.796 59.406 31.422 1 89.06 401 VAL B C 1
ATOM 6825 O O . VAL B 1 401 ? -1.24 60.344 32.062 1 89.06 401 VAL B O 1
ATOM 6828 N N . GLN B 1 402 ? 0.407 58.938 31.625 1 89 402 GLN B N 1
ATOM 6829 C CA . GLN B 1 402 ? 1.237 59.469 32.719 1 89 402 GLN B CA 1
ATOM 6830 C C . GLN B 1 402 ? 1.645 60.906 32.438 1 89 402 GLN B C 1
ATOM 6832 O O . GLN B 1 402 ? 1.644 61.75 33.344 1 89 402 GLN B O 1
ATOM 6837 N N . SER B 1 403 ? 1.943 61.125 31.203 1 87.56 403 SER B N 1
ATOM 6838 C CA . SER B 1 403 ? 2.305 62.5 30.828 1 87.56 403 SER B CA 1
ATOM 6839 C C . SER B 1 403 ? 1.147 63.469 31.062 1 87.56 403 SER B C 1
ATOM 6841 O O . SER B 1 403 ? 1.354 64.562 31.516 1 87.56 403 SER B O 1
ATOM 6843 N N . VAL B 1 404 ? -0.064 63.094 30.719 1 87.81 404 VAL B N 1
ATOM 6844 C CA . VAL B 1 404 ? -1.25 63.938 30.938 1 87.81 404 VAL B CA 1
ATOM 6845 C C . VAL B 1 404 ? -1.474 64.125 32.438 1 87.81 404 VAL B C 1
ATOM 6847 O O . VAL B 1 404 ? -1.807 65.25 32.844 1 87.81 404 VAL B O 1
ATOM 6850 N N . LEU B 1 405 ? -1.227 63.156 33.188 1 90.94 405 LEU B N 1
ATOM 6851 C CA . LEU B 1 405 ? -1.388 63.25 34.656 1 90.94 405 LEU B CA 1
ATOM 6852 C C . LEU B 1 405 ? -0.341 64.188 35.25 1 90.94 405 LEU B C 1
ATOM 6854 O O . LEU B 1 405 ? -0.656 65 36.125 1 90.94 405 LEU B O 1
ATOM 6858 N N . ASP B 1 406 ? 0.825 64.125 34.75 1 86.75 406 ASP B N 1
ATOM 6859 C CA . ASP B 1 406 ? 1.908 64.938 35.25 1 86.75 406 ASP B CA 1
ATOM 6860 C C . ASP B 1 406 ? 1.622 66.438 34.969 1 86.75 406 ASP B C 1
ATOM 6862 O O . ASP B 1 406 ? 1.834 67.312 35.844 1 86.75 406 ASP B O 1
ATOM 6866 N N . VAL B 1 407 ? 1.163 66.688 33.812 1 86.88 407 VAL B N 1
ATOM 6867 C CA . VAL B 1 407 ? 0.877 68.125 33.469 1 86.88 407 VAL B CA 1
ATOM 6868 C C . VAL B 1 407 ? -0.335 68.562 34.25 1 86.88 407 VAL B C 1
ATOM 6870 O O . VAL B 1 407 ? -0.419 69.75 34.594 1 86.88 407 VAL B O 1
ATOM 6873 N N . SER B 1 408 ? -1.267 67.75 34.594 1 89.12 408 SER B N 1
ATOM 6874 C CA . SER B 1 408 ? -2.459 68.062 35.375 1 89.12 408 SER B CA 1
ATOM 6875 C C . SER B 1 408 ? -2.104 68.5 36.781 1 89.12 408 SER B C 1
ATOM 6877 O O . SER B 1 408 ? -2.762 69.375 37.375 1 89.12 408 SER B O 1
ATOM 6879 N N . ALA B 1 409 ? -1.028 67.938 37.281 1 87.62 409 ALA B N 1
ATOM 6880 C CA . ALA B 1 409 ? -0.612 68.25 38.625 1 87.62 409 ALA B CA 1
ATOM 6881 C C . ALA B 1 409 ? -0.172 69.688 38.781 1 87.62 409 ALA B C 1
ATOM 6883 O O . ALA B 1 409 ? -0.29 70.312 39.844 1 87.62 409 ALA B O 1
ATOM 6884 N N . TYR B 1 410 ? 0.217 70.312 37.719 1 86.12 410 TYR B N 1
ATOM 6885 C CA . TYR B 1 410 ? 0.684 71.75 37.75 1 86.12 410 TYR B CA 1
ATOM 6886 C C . TYR B 1 410 ? -0.479 72.688 37.938 1 86.12 410 TYR B C 1
ATOM 6888 O O . TYR B 1 410 ? -0.276 73.875 38.281 1 86.12 410 TYR B O 1
ATOM 6896 N N . ASP B 1 411 ? -1.62 72.25 37.781 1 87.94 411 ASP B N 1
ATOM 6897 C CA . ASP B 1 411 ? -2.783 73.125 37.844 1 87.94 411 ASP B CA 1
ATOM 6898 C C . ASP B 1 411 ? -3.135 73.438 39.281 1 87.94 411 ASP B C 1
ATOM 6900 O O . ASP B 1 411 ? -3.855 74.438 39.531 1 87.94 411 ASP B O 1
ATOM 6904 N N . PHE B 1 412 ? -2.625 72.688 40.156 1 90.88 412 PHE B N 1
ATOM 6905 C CA . PHE B 1 412 ? -3.035 72.938 41.531 1 90.88 412 PHE B CA 1
ATOM 6906 C C . PHE B 1 412 ? -1.833 73 42.469 1 90.88 412 PHE B C 1
ATOM 6908 O O . PHE B 1 412 ? -1.966 73.25 43.656 1 90.88 412 PHE B O 1
ATOM 6915 N N . GLU B 1 413 ? -0.639 72.75 42.031 1 87.31 413 GLU B N 1
ATOM 6916 C CA . GLU B 1 413 ? 0.515 72.5 42.875 1 87.31 413 GLU B CA 1
ATOM 6917 C C . GLU B 1 413 ? 0.867 73.75 43.688 1 87.31 413 GLU B C 1
ATOM 6919 O O . GLU B 1 413 ? 1.319 73.625 44.844 1 87.31 413 GLU B O 1
ATOM 6924 N N . ASP B 1 414 ? 0.538 74.875 43.125 1 85.88 414 ASP B N 1
ATOM 6925 C CA . ASP B 1 414 ? 1.016 76.125 43.781 1 85.88 414 ASP B CA 1
ATOM 6926 C C . ASP B 1 414 ? -0.113 76.812 44.5 1 85.88 414 ASP B C 1
ATOM 6928 O O . ASP B 1 414 ? 0.067 77.938 45 1 85.88 414 ASP B O 1
ATOM 6932 N N . ILE B 1 415 ? -1.251 76.188 44.531 1 89.81 415 ILE B N 1
ATOM 6933 C CA . ILE B 1 415 ? -2.408 76.875 45.156 1 89.81 415 ILE B CA 1
ATOM 6934 C C . ILE B 1 415 ? -2.09 77.188 46.594 1 89.81 415 ILE B C 1
ATOM 6936 O O . ILE B 1 415 ? -2.297 78.375 47.031 1 89.81 415 ILE B O 1
ATOM 6940 N N . ASN B 1 416 ? -1.602 76.25 47.375 1 89.19 416 ASN B N 1
ATOM 6941 C CA . ASN B 1 416 ? -1.302 76.5 48.781 1 89.19 416 ASN B CA 1
ATOM 6942 C C . ASN B 1 416 ? -0.233 77.562 48.969 1 89.19 416 ASN B C 1
ATOM 6944 O O . ASN B 1 416 ? -0.32 78.375 49.875 1 89.19 416 ASN B O 1
ATOM 6948 N N . ASP B 1 417 ? 0.77 77.562 48.125 1 86.19 417 ASP B N 1
ATOM 6949 C CA . ASP B 1 417 ? 1.853 78.562 48.219 1 86.19 417 ASP B CA 1
ATOM 6950 C C . ASP B 1 417 ? 1.328 79.938 48.031 1 86.19 417 ASP B C 1
ATOM 6952 O O . ASP B 1 417 ? 1.643 80.875 48.812 1 86.19 417 ASP B O 1
ATOM 6956 N N . TRP B 1 418 ? 0.558 80.125 47.031 1 86.81 418 TRP B N 1
ATOM 6957 C CA . TRP B 1 418 ? 0.04 81.5 46.688 1 86.81 418 TRP B CA 1
ATOM 6958 C C . TRP B 1 418 ? -0.884 82 47.812 1 86.81 418 TRP B C 1
ATOM 6960 O O . TRP B 1 418 ? -0.821 83.125 48.188 1 86.81 418 TRP B O 1
ATOM 6970 N N . LEU B 1 419 ? -1.703 81.125 48.25 1 92.31 419 LEU B N 1
ATOM 6971 C CA . LEU B 1 419 ? -2.639 81.5 49.312 1 92.31 419 LEU B CA 1
ATOM 6972 C C . LEU B 1 419 ? -1.912 81.75 50.625 1 92.31 419 LEU B C 1
ATOM 6974 O O . LEU B 1 419 ? -2.346 82.562 51.438 1 92.31 419 LEU B O 1
ATOM 6978 N N . THR B 1 420 ? -0.785 81 50.844 1 88.19 420 THR B N 1
ATOM 6979 C CA . THR B 1 420 ? 0.063 81.25 52 1 88.19 420 THR B CA 1
ATOM 6980 C C . THR B 1 420 ? 0.646 82.688 51.969 1 88.19 420 THR B C 1
ATOM 6982 O O . THR B 1 420 ? 0.758 83.312 53 1 88.19 420 THR B O 1
ATOM 6985 N N . ILE B 1 421 ? 0.945 83.062 50.781 1 86.31 421 ILE B N 1
ATOM 6986 C CA . ILE B 1 421 ? 1.454 84.438 50.625 1 86.31 421 ILE B CA 1
ATOM 6987 C C . ILE B 1 421 ? 0.364 85.438 50.969 1 86.31 421 ILE B C 1
ATOM 6989 O O . ILE B 1 421 ? 0.626 86.438 51.656 1 86.31 421 ILE B O 1
ATOM 6993 N N . CYS B 1 422 ? -0.809 85.25 50.562 1 88.19 422 CYS B N 1
ATOM 6994 C CA . CYS B 1 422 ? -1.932 86.125 50.906 1 88.19 422 CYS B CA 1
ATOM 6995 C C . CYS B 1 422 ? -2.195 86.125 52.406 1 88.19 422 CYS B C 1
ATOM 6997 O O . CYS B 1 422 ? -2.562 87.125 52.969 1 88.19 422 CYS B O 1
ATOM 6999 N N . ASP B 1 423 ? -1.943 85.062 53.031 1 87.12 423 ASP B N 1
ATOM 7000 C CA . ASP B 1 423 ? -2.234 84.812 54.438 1 87.12 423 ASP B CA 1
ATOM 7001 C C . ASP B 1 423 ? -1.173 85.5 55.344 1 87.12 423 ASP B C 1
ATOM 7003 O O . ASP B 1 423 ? -1.496 86.125 56.344 1 87.12 423 ASP B O 1
ATOM 7007 N N . GLY B 1 424 ? 0.093 85.375 55.062 1 84.62 424 GLY B N 1
ATOM 7008 C CA . GLY B 1 424 ? 1.161 85.75 55.969 1 84.62 424 GLY B CA 1
ATOM 7009 C C . GLY B 1 424 ? 1.823 87.062 55.625 1 84.62 424 GLY B C 1
ATOM 7010 O O . GLY B 1 424 ? 2.414 87.688 56.469 1 84.62 424 GLY B O 1
ATOM 7011 N N . LEU B 1 425 ? 1.706 87.375 54.375 1 82.5 425 LEU B N 1
ATOM 7012 C CA . LEU B 1 425 ? 2.561 88.5 53.969 1 82.5 425 LEU B CA 1
ATOM 7013 C C . LEU B 1 425 ? 1.725 89.75 53.625 1 82.5 425 LEU B C 1
ATOM 7015 O O . LEU B 1 425 ? 2.256 90.812 53.5 1 82.5 425 LEU B O 1
ATOM 7019 N N . GLN B 1 426 ? 0.503 89.562 53.469 1 83 426 GLN B N 1
ATOM 7020 C CA . GLN B 1 426 ? -0.316 90.688 53.094 1 83 426 GLN B CA 1
ATOM 7021 C C . GLN B 1 426 ? -0.948 91.375 54.312 1 83 426 GLN B C 1
ATOM 7023 O O . GLN B 1 426 ? -1.322 90.688 55.281 1 83 426 GLN B O 1
ATOM 7028 N N . GLU B 1 427 ? -0.997 92.75 54.281 1 83.38 427 GLU B N 1
ATOM 7029 C CA . GLU B 1 427 ? -1.77 93.5 55.312 1 83.38 427 GLU B CA 1
ATOM 7030 C C . GLU B 1 427 ? -3.246 93.125 55.25 1 83.38 427 GLU B C 1
ATOM 7032 O O . GLU B 1 427 ? -3.777 92.812 54.156 1 83.38 427 GLU B O 1
ATOM 7037 N N . PRO B 1 428 ? -3.832 93.125 56.375 1 78.62 428 PRO B N 1
ATOM 7038 C CA . PRO B 1 428 ? -5.23 92.688 56.438 1 78.62 428 PRO B CA 1
ATOM 7039 C C . PRO B 1 428 ? -6.125 93.438 55.438 1 78.62 428 PRO B C 1
ATOM 7041 O O . PRO B 1 428 ? -7.051 92.812 54.875 1 78.62 428 PRO B O 1
ATOM 7044 N N . ALA B 1 429 ? -5.766 94.625 55.125 1 81.56 429 ALA B N 1
ATOM 7045 C CA . ALA B 1 429 ? -6.594 95.438 54.25 1 81.56 429 ALA B CA 1
ATOM 7046 C C . ALA B 1 429 ? -6.484 94.938 52.812 1 81.56 429 ALA B C 1
ATOM 7048 O O . ALA B 1 429 ? -7.387 95.125 52 1 81.56 429 ALA B O 1
ATOM 7049 N N . ASN B 1 430 ? -5.516 94.188 52.5 1 87.88 430 ASN B N 1
ATOM 7050 C CA . ASN B 1 430 ? -5.25 93.75 51.125 1 87.88 430 ASN B CA 1
ATOM 7051 C C . ASN B 1 430 ? -5.516 92.25 50.938 1 87.88 430 ASN B C 1
ATOM 7053 O O . ASN B 1 430 ? -5.434 91.75 49.812 1 87.88 430 ASN B O 1
ATOM 7057 N N . GLN B 1 431 ? -5.852 91.625 52 1 87.81 431 GLN B N 1
ATOM 7058 C CA . GLN B 1 431 ? -6.051 90.188 51.938 1 87.81 431 GLN B CA 1
ATOM 7059 C C . GLN B 1 431 ? -7.238 89.812 51.062 1 87.81 431 GLN B C 1
ATOM 7061 O O . GLN B 1 431 ? -7.203 88.812 50.344 1 87.81 431 GLN B O 1
ATOM 7066 N N . ASN B 1 432 ? -8.242 90.688 51.125 1 89.5 432 ASN B N 1
ATOM 7067 C CA . ASN B 1 432 ? -9.438 90.375 50.312 1 89.5 432 ASN B CA 1
ATOM 7068 C C . ASN B 1 432 ? -9.125 90.438 48.844 1 89.5 432 ASN B C 1
ATOM 7070 O O . ASN B 1 432 ? -9.555 89.562 48.094 1 89.5 432 ASN B O 1
ATOM 7074 N N . VAL B 1 433 ? -8.336 91.438 48.406 1 90.5 433 VAL B N 1
ATOM 7075 C CA . VAL B 1 433 ? -7.996 91.562 47 1 90.5 433 VAL B CA 1
ATOM 7076 C C . VAL B 1 433 ? -7.059 90.438 46.594 1 90.5 433 VAL B C 1
ATOM 7078 O O . VAL B 1 433 ? -7.191 89.875 45.5 1 90.5 433 VAL B O 1
ATOM 7081 N N . CYS B 1 434 ? -6.141 90 47.406 1 89.44 434 CYS B N 1
ATOM 7082 C CA . CYS B 1 434 ? -5.168 88.938 47.156 1 89.44 434 CYS B CA 1
ATOM 7083 C C . CYS B 1 434 ? -5.863 87.562 46.938 1 89.44 434 CYS B C 1
ATOM 7085 O O . CYS B 1 434 ? -5.672 86.938 45.906 1 89.44 434 CYS B O 1
ATOM 7087 N N . VAL B 1 435 ? -6.742 87.25 47.812 1 92.38 435 VAL B N 1
ATOM 7088 C CA . VAL B 1 435 ? -7.441 85.938 47.781 1 92.38 435 VAL B CA 1
ATOM 7089 C C . VAL B 1 435 ? -8.414 85.938 46.594 1 92.38 435 VAL B C 1
ATOM 7091 O O . VAL B 1 435 ? -8.531 84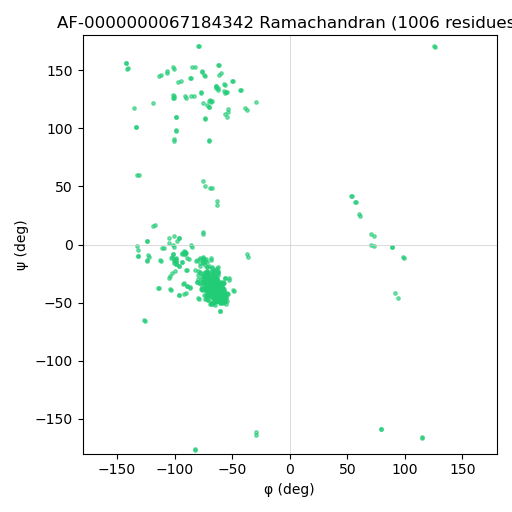.938 45.906 1 92.38 435 VAL B O 1
ATOM 7094 N N . THR B 1 436 ? -9.102 87.062 46.375 1 91.94 436 THR B N 1
ATOM 7095 C CA . THR B 1 436 ? -10.047 87.125 45.281 1 91.94 436 THR B CA 1
ATOM 7096 C C . THR B 1 436 ? -9.328 86.938 43.938 1 91.94 436 THR B C 1
ATOM 7098 O O . THR B 1 436 ? -9.82 86.188 43.062 1 91.94 436 THR B O 1
ATOM 7101 N N . THR B 1 437 ? -8.133 87.5 43.781 1 89.69 437 THR B N 1
ATOM 7102 C CA . THR B 1 437 ? -7.359 87.375 42.531 1 89.69 437 THR B CA 1
ATOM 7103 C C . THR B 1 437 ? -6.867 85.938 42.344 1 89.69 437 THR B C 1
ATOM 7105 O O . THR B 1 437 ? -6.996 85.375 41.25 1 89.69 437 THR B O 1
ATOM 7108 N N . ILE B 1 438 ? -6.371 85.312 43.344 1 90.19 438 ILE B N 1
ATOM 7109 C CA . ILE B 1 438 ? -5.824 83.938 43.281 1 90.19 438 ILE B CA 1
ATOM 7110 C C . ILE B 1 438 ? -6.953 82.938 43 1 90.19 438 ILE B C 1
ATOM 7112 O O . ILE B 1 438 ? -6.832 82.062 42.156 1 90.19 438 ILE B O 1
ATOM 7116 N N . THR B 1 439 ? -8.031 83.125 43.688 1 93.69 439 THR B N 1
ATOM 7117 C CA . THR B 1 439 ? -9.125 82.188 43.562 1 93.69 439 THR B CA 1
ATOM 7118 C C . THR B 1 439 ? -9.766 82.25 42.188 1 93.69 439 THR B C 1
ATOM 7120 O O . THR B 1 439 ? -10.203 81.25 41.625 1 93.69 439 THR B O 1
ATOM 7123 N N . GLN B 1 440 ? -9.898 83.5 41.625 1 89.88 440 GLN B N 1
ATOM 7124 C CA . GLN B 1 440 ? -10.445 83.625 40.281 1 89.88 440 GLN B CA 1
ATOM 7125 C C . GLN B 1 440 ? -9.547 83 39.25 1 89.88 440 GLN B C 1
ATOM 7127 O O . GLN B 1 440 ? -10.031 82.312 38.344 1 89.88 440 GLN B O 1
ATOM 7132 N N . ALA B 1 441 ? -8.25 83.125 39.344 1 89.44 441 ALA B N 1
ATOM 7133 C CA . ALA B 1 441 ? -7.301 82.562 38.406 1 89.44 441 ALA B CA 1
ATOM 7134 C C . ALA B 1 441 ? -7.328 81 38.5 1 89.44 441 ALA B C 1
ATOM 7136 O O . ALA B 1 441 ? -7.352 80.312 37.469 1 89.44 441 ALA B O 1
ATOM 7137 N N . TYR B 1 442 ? -7.391 80.5 39.656 1 93.25 442 TYR B N 1
ATOM 7138 C CA . TYR B 1 442 ? -7.309 79.062 39.844 1 93.25 442 TYR B CA 1
ATOM 7139 C C . TYR B 1 442 ? -8.664 78.438 39.594 1 93.25 442 TYR B C 1
ATOM 7141 O O . TYR B 1 442 ? -8.742 77.188 39.344 1 93.25 442 TYR B O 1
ATOM 7149 N N . THR B 1 443 ? -9.727 79.188 39.688 1 92.94 443 THR B N 1
ATOM 7150 C CA . THR B 1 443 ? -11.023 78.625 39.25 1 92.94 443 THR B CA 1
ATOM 7151 C C . THR B 1 443 ? -11.016 78.375 37.75 1 92.94 443 THR B C 1
ATOM 7153 O O . THR B 1 443 ? -11.516 77.312 37.312 1 92.94 443 THR B O 1
ATOM 7156 N N . THR B 1 444 ? -10.414 79.25 37.031 1 91.12 444 THR B N 1
ATOM 7157 C CA . THR B 1 444 ? -10.281 79.062 35.594 1 91.12 444 THR B CA 1
ATOM 7158 C C . THR B 1 444 ? -9.367 77.875 35.312 1 91.12 444 THR B C 1
ATOM 7160 O O . THR B 1 444 ? -9.641 77.062 34.438 1 91.12 444 THR B O 1
ATOM 7163 N N . LEU B 1 445 ? -8.359 77.625 36.062 1 91 445 LEU B N 1
ATOM 7164 C CA . LEU B 1 445 ? -7.441 76.5 35.906 1 91 445 LEU B CA 1
ATOM 7165 C C . LEU B 1 445 ? -8.117 75.188 36.281 1 91 445 LEU B C 1
ATOM 7167 O O . LEU B 1 445 ? -7.82 74.188 35.719 1 91 445 LEU B O 1
ATOM 7171 N N . GLY B 1 446 ? -8.961 75.312 37.25 1 92.5 446 GLY B N 1
ATOM 7172 C CA . GLY B 1 446 ? -9.75 74.125 37.625 1 92.5 446 GLY B CA 1
ATOM 7173 C C . GLY B 1 446 ? -10.625 73.625 36.5 1 92.5 446 GLY B C 1
ATOM 7174 O O . GLY B 1 446 ? -10.836 72.438 36.375 1 92.5 446 GLY B O 1
ATOM 7175 N N . ASP B 1 447 ? -11.141 74.5 35.688 1 91.31 447 ASP B N 1
ATOM 7176 C CA . ASP B 1 447 ? -11.914 74.125 34.5 1 91.31 447 ASP B CA 1
ATOM 7177 C C . ASP B 1 447 ? -11.031 73.375 33.5 1 91.31 447 ASP B C 1
ATOM 7179 O O . ASP B 1 447 ? -11.445 72.375 32.938 1 91.31 447 ASP B O 1
ATOM 7183 N N . ASP B 1 448 ? -9.906 73.875 33.312 1 88.19 448 ASP B N 1
ATOM 7184 C CA . ASP B 1 448 ? -8.961 73.25 32.406 1 88.19 448 ASP B CA 1
ATOM 7185 C C . ASP B 1 448 ? -8.531 71.875 32.969 1 88.19 448 ASP B C 1
ATOM 7187 O O . ASP B 1 448 ? -8.344 70.938 32.188 1 88.19 448 ASP B O 1
ATOM 7191 N N . PHE B 1 449 ? -8.391 71.812 34.281 1 93.56 449 PHE B N 1
ATOM 7192 C CA . PHE B 1 449 ? -8.062 70.5 34.938 1 93.56 449 PHE B CA 1
ATOM 7193 C C . PHE B 1 449 ? -9.141 69.5 34.656 1 93.56 449 PHE B C 1
ATOM 7195 O O . PHE B 1 449 ? -8.828 68.312 34.344 1 93.56 449 PHE B O 1
ATOM 7202 N N . ALA B 1 450 ? -10.336 69.875 34.75 1 92.38 450 ALA B N 1
ATOM 7203 C CA . ALA B 1 450 ? -11.453 69 34.5 1 92.38 450 ALA B CA 1
ATOM 7204 C C . ALA B 1 450 ? -11.43 68.438 33.062 1 92.38 450 ALA B C 1
ATOM 7206 O O . ALA B 1 450 ? -11.727 67.312 32.812 1 92.38 450 ALA B O 1
ATOM 7207 N N . ASP B 1 451 ? -11.109 69.25 32.156 1 90.56 451 ASP B N 1
ATOM 7208 C CA . ASP B 1 451 ? -11.023 68.875 30.75 1 90.56 451 ASP B CA 1
ATOM 7209 C C . ASP B 1 451 ? -9.898 67.875 30.516 1 90.56 451 ASP B C 1
ATOM 7211 O O . ASP B 1 451 ? -10.07 66.875 29.812 1 90.56 451 ASP B O 1
ATOM 7215 N N . LYS B 1 452 ? -8.773 68.062 31.062 1 89.62 452 LYS B N 1
ATOM 7216 C CA . LYS B 1 452 ? -7.641 67.125 30.906 1 89.62 452 LYS B CA 1
ATOM 7217 C C . LYS B 1 452 ? -7.945 65.75 31.531 1 89.62 452 LYS B C 1
ATOM 7219 O O . LYS B 1 452 ? -7.594 64.75 30.969 1 89.62 452 LYS B O 1
ATOM 7224 N N . TYR B 1 453 ? -8.555 65.875 32.688 1 91.88 453 TYR B N 1
ATOM 7225 C CA . TYR B 1 453 ? -8.93 64.688 33.344 1 91.88 453 TYR B CA 1
ATOM 7226 C C . TYR B 1 453 ? -9.906 63.844 32.5 1 91.88 453 TYR B C 1
ATOM 7228 O O . TYR B 1 453 ? -9.781 62.625 32.406 1 91.88 453 TYR B O 1
ATOM 7236 N N . ALA B 1 454 ? -10.828 64.562 31.922 1 90.31 454 ALA B N 1
ATOM 7237 C CA . ALA B 1 454 ? -11.758 63.875 31.031 1 90.31 454 ALA B CA 1
ATOM 7238 C C . ALA B 1 454 ? -11.039 63.344 29.797 1 90.31 454 ALA B C 1
ATOM 7240 O O . ALA B 1 454 ? -11.406 62.281 29.266 1 90.31 454 ALA B O 1
ATOM 7241 N N . LEU B 1 455 ? -10.055 63.969 29.312 1 89.19 455 LEU B N 1
ATOM 7242 C CA . LEU B 1 455 ? -9.289 63.594 28.141 1 89.19 455 LEU B CA 1
ATOM 7243 C C . LEU B 1 455 ? -8.578 62.25 28.359 1 89.19 455 LEU B C 1
ATOM 7245 O O . LEU B 1 455 ? -8.391 61.469 27.406 1 89.19 455 LEU B O 1
ATOM 7249 N N . LEU B 1 456 ? -8.234 61.906 29.562 1 88.75 456 LEU B N 1
ATOM 7250 C CA . LEU B 1 456 ? -7.59 60.656 29.891 1 88.75 456 LEU B CA 1
ATOM 7251 C C . LEU B 1 456 ? -8.492 59.469 29.516 1 88.75 456 LEU B C 1
ATOM 7253 O O . LEU B 1 456 ? -8.039 58.5 28.906 1 88.75 456 LEU B O 1
ATOM 7257 N N . TYR B 1 457 ? -9.656 59.562 29.828 1 90.06 457 TYR B N 1
ATOM 7258 C CA . TYR B 1 457 ? -10.617 58.469 29.609 1 90.06 457 TYR B CA 1
ATOM 7259 C C . TYR B 1 457 ? -11.055 58.438 28.141 1 90.06 457 TYR B C 1
ATOM 7261 O O . TYR B 1 457 ? -11.25 57.375 27.578 1 90.06 457 TYR B O 1
ATOM 7269 N N . ASP B 1 458 ? -11.125 59.625 27.516 1 89.56 458 ASP B N 1
ATOM 7270 C CA . ASP B 1 458 ? -11.438 59.688 26.094 1 89.56 458 ASP B CA 1
ATOM 7271 C C . ASP B 1 458 ? -10.328 59.031 25.266 1 89.56 458 ASP B C 1
ATOM 7273 O O . ASP B 1 458 ? -10.602 58.375 24.266 1 89.56 458 ASP B O 1
ATOM 7277 N N . LEU B 1 459 ? -9.133 59.281 25.688 1 89.19 459 LEU B N 1
ATOM 7278 C CA . LEU B 1 459 ? -7.988 58.688 25 1 89.19 459 LEU B CA 1
ATOM 7279 C C . LEU B 1 459 ? -8.031 57.156 25.078 1 89.19 459 LEU B C 1
ATOM 7281 O O . LEU B 1 459 ? -7.781 56.469 24.094 1 89.19 459 LEU B O 1
ATOM 7285 N N . THR B 1 460 ? -8.359 56.594 26.203 1 90 460 THR B N 1
ATOM 7286 C CA . THR B 1 460 ? -8.469 55.156 26.375 1 90 460 THR B CA 1
ATOM 7287 C C . THR B 1 460 ? -9.57 54.594 25.484 1 90 460 THR B C 1
ATOM 7289 O O . THR B 1 460 ? -9.352 53.625 24.766 1 90 460 THR B O 1
ATOM 7292 N N . THR B 1 461 ? -10.727 55.219 25.5 1 91.94 461 THR B N 1
ATOM 7293 C CA . THR B 1 461 ? -11.875 54.75 24.734 1 91.94 461 THR B CA 1
ATOM 7294 C C . THR B 1 461 ? -11.594 54.781 23.234 1 91.94 461 THR B C 1
ATOM 7296 O O . THR B 1 461 ? -11.875 53.844 22.516 1 91.94 461 THR B O 1
ATOM 7299 N N . THR B 1 462 ? -11.008 55.844 22.844 1 90.75 462 THR B N 1
ATOM 7300 C CA . THR B 1 462 ? -10.734 56.031 21.422 1 90.75 462 THR B CA 1
ATOM 7301 C C . THR B 1 462 ? -9.68 55.031 20.938 1 90.75 462 THR B C 1
ATOM 7303 O O . THR B 1 462 ? -9.82 54.438 19.875 1 90.75 462 THR B O 1
ATOM 7306 N N . GLU B 1 463 ? -8.703 54.75 21.734 1 91.19 463 GLU B N 1
ATOM 7307 C CA . GLU B 1 463 ? -7.633 53.844 21.328 1 91.19 463 GLU B CA 1
ATOM 7308 C C . GLU B 1 463 ? -8.102 52.406 21.344 1 91.19 463 GLU B C 1
ATOM 7310 O O . GLU B 1 463 ? -7.766 51.625 20.453 1 91.19 463 GLU B O 1
ATOM 7315 N N . VAL B 1 464 ? -8.812 52.031 22.359 1 92.56 464 VAL B N 1
ATOM 7316 C CA . VAL B 1 464 ? -9.312 50.688 22.422 1 92.56 464 VAL B CA 1
ATOM 7317 C C . VAL B 1 464 ? -10.25 50.406 21.25 1 92.56 464 VAL B C 1
ATOM 7319 O O . VAL B 1 464 ? -10.227 49.312 20.672 1 92.56 464 VAL B O 1
ATOM 7322 N N . ASN B 1 465 ? -11.062 51.375 20.891 1 91.25 465 ASN B N 1
ATOM 7323 C CA . ASN B 1 465 ? -11.945 51.219 19.734 1 91.25 465 ASN B CA 1
ATOM 7324 C C . ASN B 1 465 ? -11.156 51.156 18.438 1 91.25 465 ASN B C 1
ATOM 7326 O O . ASN B 1 465 ? -11.484 50.375 17.547 1 91.25 465 ASN B O 1
ATOM 7330 N N . ALA B 1 466 ? -10.148 52 18.312 1 91.06 466 ALA B N 1
ATOM 7331 C CA . ALA B 1 466 ? -9.289 51.938 17.141 1 91.06 466 ALA B CA 1
ATOM 7332 C C . ALA B 1 466 ? -8.57 50.625 17.031 1 91.06 466 ALA B C 1
ATOM 7334 O O . ALA B 1 466 ? -8.469 50.031 15.945 1 91.06 466 ALA B O 1
ATOM 7335 N N . SER B 1 467 ? -8.086 50.125 18.141 1 93.06 467 SER B N 1
ATOM 7336 C CA . SER B 1 467 ? -7.406 48.844 18.188 1 93.06 467 SER B CA 1
ATOM 7337 C C . SER B 1 467 ? -8.328 47.719 17.75 1 93.06 467 SER B C 1
ATOM 7339 O O . SER B 1 467 ? -7.934 46.844 16.969 1 93.06 467 SER B O 1
ATOM 7341 N N . LYS B 1 468 ? -9.516 47.688 18.25 1 93.38 468 LYS B N 1
ATOM 7342 C CA . LYS B 1 468 ? -10.492 46.688 17.859 1 93.38 468 LYS B CA 1
ATOM 7343 C C . LYS B 1 468 ? -10.695 46.688 16.344 1 93.38 468 LYS B C 1
ATOM 7345 O O . LYS B 1 468 ? -10.734 45.594 15.727 1 93.38 468 LYS B O 1
ATOM 7350 N N . GLN B 1 469 ? -10.766 47.844 15.812 1 90.12 469 GLN B N 1
ATOM 7351 C CA . GLN B 1 469 ? -10.992 47.969 14.375 1 90.12 469 GLN B CA 1
ATOM 7352 C C . GLN B 1 469 ? -9.781 47.5 13.586 1 90.12 469 GLN B C 1
ATOM 7354 O O . GLN B 1 469 ? -9.922 46.812 12.57 1 90.12 469 GLN B O 1
ATOM 7359 N N . ARG B 1 470 ? -8.586 47.812 13.977 1 90.44 470 ARG B N 1
ATOM 7360 C CA . ARG B 1 470 ? -7.367 47.375 13.297 1 90.44 470 ARG B CA 1
ATOM 7361 C C . ARG B 1 470 ? -7.219 45.844 13.352 1 90.44 470 ARG B C 1
ATOM 7363 O O . ARG B 1 470 ? -6.891 45.219 12.352 1 90.44 470 ARG B O 1
ATOM 7370 N N . VAL B 1 471 ? -7.52 45.312 14.578 1 92.44 471 VAL B N 1
ATOM 7371 C CA . VAL B 1 471 ? -7.422 43.875 14.734 1 92.44 471 VAL B CA 1
ATOM 7372 C C . VAL B 1 471 ? -8.438 43.188 13.82 1 92.44 471 VAL B C 1
ATOM 7374 O O . VAL B 1 471 ? -8.117 42.188 13.156 1 92.44 471 VAL B O 1
ATOM 7377 N N . LYS B 1 472 ? -9.617 43.656 13.797 1 91.38 472 LYS B N 1
ATOM 7378 C CA . LYS B 1 472 ? -10.656 43.094 12.945 1 91.38 472 LYS B CA 1
ATOM 7379 C C . LYS B 1 472 ? -10.242 43.125 11.477 1 91.38 472 LYS B C 1
ATOM 7381 O O . LYS B 1 472 ? -10.367 42.125 10.781 1 91.38 472 LYS B O 1
ATOM 7386 N N . ILE B 1 473 ? -9.727 44.219 10.961 1 89.06 473 ILE B N 1
ATOM 7387 C CA . ILE B 1 473 ? -9.297 44.344 9.578 1 89.06 473 ILE B CA 1
ATOM 7388 C C . ILE B 1 473 ? -8.156 43.375 9.289 1 89.06 473 ILE B C 1
ATOM 7390 O O . ILE B 1 473 ? -8.156 42.688 8.266 1 89.06 473 ILE B O 1
ATOM 7394 N N . CYS B 1 474 ? -7.25 43.375 10.234 1 91.5 474 CYS B N 1
ATOM 7395 C CA . CYS B 1 474 ? -6.086 42.5 10.078 1 91.5 474 CYS B CA 1
ATOM 7396 C C . CYS B 1 474 ? -6.504 41.031 9.992 1 91.5 474 CYS B C 1
ATOM 7398 O O . CYS B 1 474 ? -6.09 40.312 9.078 1 91.5 474 CYS B O 1
ATOM 7400 N N . ILE B 1 475 ? -7.375 40.594 10.875 1 91.69 475 ILE B N 1
ATOM 7401 C CA . ILE B 1 475 ? -7.824 39.219 10.93 1 91.69 475 ILE B CA 1
ATOM 7402 C C . ILE B 1 475 ? -8.664 38.906 9.695 1 91.69 475 ILE B C 1
ATOM 7404 O O . ILE B 1 475 ? -8.492 37.844 9.07 1 91.69 475 ILE B O 1
ATOM 7408 N N . ASP B 1 476 ? -9.531 39.812 9.266 1 87.38 476 ASP B N 1
ATOM 7409 C CA . ASP B 1 476 ? -10.398 39.594 8.117 1 87.38 476 ASP B CA 1
ATOM 7410 C C . ASP B 1 476 ? -9.586 39.469 6.828 1 87.38 476 ASP B C 1
ATOM 7412 O O . ASP B 1 476 ? -9.883 38.625 5.973 1 87.38 476 ASP B O 1
ATOM 7416 N N . LEU B 1 477 ? -8.555 40.25 6.711 1 86.5 477 LEU B N 1
ATOM 7417 C CA . LEU B 1 477 ? -7.711 40.188 5.527 1 86.5 477 LEU B CA 1
ATOM 7418 C C . LEU B 1 477 ? -6.938 38.875 5.469 1 86.5 477 LEU B C 1
ATOM 7420 O O . LEU B 1 477 ? -6.801 38.281 4.398 1 86.5 477 LEU B O 1
ATOM 7424 N N . SER B 1 478 ? -6.469 38.469 6.602 1 87.06 478 SER B N 1
ATOM 7425 C CA . SER B 1 478 ? -5.75 37.219 6.66 1 87.06 478 SER B CA 1
ATOM 7426 C C . SER B 1 478 ? -6.66 36.031 6.309 1 87.06 478 SER B C 1
ATOM 7428 O O . SER B 1 478 ? -6.266 35.156 5.559 1 87.06 478 SER B O 1
ATOM 7430 N N . ARG B 1 479 ? -7.805 36.062 6.809 1 88.06 479 ARG B N 1
ATOM 7431 C CA . ARG B 1 479 ? -8.758 34.969 6.555 1 88.06 479 ARG B CA 1
ATOM 7432 C C . ARG B 1 479 ? -9.195 34.969 5.094 1 88.06 479 ARG B C 1
ATOM 7434 O O . ARG B 1 479 ? -9.398 33.906 4.508 1 88.06 479 ARG B O 1
ATOM 7441 N N . ARG B 1 480 ? -9.312 36.094 4.504 1 87.25 480 ARG B N 1
ATOM 7442 C CA . ARG B 1 480 ? -9.688 36.188 3.096 1 87.25 480 ARG B CA 1
ATOM 7443 C C . ARG B 1 480 ? -8.578 35.656 2.197 1 87.25 480 ARG B C 1
ATOM 7445 O O . ARG B 1 480 ? -8.859 34.969 1.212 1 87.25 480 ARG B O 1
ATOM 7452 N N . TRP B 1 481 ? -7.406 35.969 2.559 1 85.25 481 TRP B N 1
ATOM 7453 C CA . TRP B 1 481 ? -6.277 35.438 1.803 1 85.25 481 TRP B CA 1
ATOM 7454 C C . TRP B 1 481 ? -6.266 33.906 1.847 1 85.25 481 TRP B C 1
ATOM 7456 O O . TRP B 1 481 ? -6.004 33.25 0.834 1 85.25 481 TRP B O 1
ATOM 7466 N N . LEU B 1 482 ? -6.574 33.375 2.965 1 86.5 482 LEU B N 1
ATOM 7467 C CA . LEU B 1 482 ? -6.602 31.922 3.119 1 86.5 482 LEU B CA 1
ATOM 7468 C C . LEU B 1 482 ? -7.777 31.328 2.357 1 86.5 482 LEU B C 1
ATOM 7470 O O . LEU B 1 482 ? -7.609 30.344 1.625 1 86.5 482 LEU B O 1
ATOM 7474 N N . ALA B 1 483 ? -8.953 31.922 2.445 1 86.38 483 ALA B N 1
ATOM 7475 C CA . ALA B 1 483 ? -10.18 31.406 1.852 1 86.38 483 ALA B CA 1
ATOM 7476 C C . ALA B 1 483 ? -10.141 31.516 0.331 1 86.38 483 ALA B C 1
ATOM 7478 O O . ALA B 1 483 ? -10.656 30.641 -0.375 1 86.38 483 ALA B O 1
ATOM 7479 N N . ASP B 1 484 ? -9.453 32.562 -0.182 1 86.69 484 ASP B N 1
ATOM 7480 C CA . ASP B 1 484 ? -9.5 32.844 -1.616 1 86.69 484 ASP B CA 1
ATOM 7481 C C . ASP B 1 484 ? -8.25 32.281 -2.314 1 86.69 484 ASP B C 1
ATOM 7483 O O . ASP B 1 484 ? -8.227 32.156 -3.539 1 86.69 484 ASP B O 1
ATOM 7487 N N . GLY B 1 485 ? -7.305 31.953 -1.523 1 87.75 485 GLY B N 1
ATOM 7488 C CA . GLY B 1 485 ? -6.059 31.547 -2.15 1 87.75 485 GLY B CA 1
ATOM 7489 C C . GLY B 1 485 ? -5.57 30.188 -1.688 1 87.75 485 GLY B C 1
ATOM 7490 O O . GLY B 1 485 ? -5.711 29.203 -2.404 1 87.75 485 GLY B O 1
ATOM 7491 N N . TYR B 1 486 ? -5.23 30.125 -0.468 1 88.06 486 TYR B N 1
ATOM 7492 C CA . TYR B 1 486 ? -4.57 28.938 0.055 1 88.06 486 TYR B CA 1
ATOM 7493 C C . TYR B 1 486 ? -5.488 27.719 -0.027 1 88.06 486 TYR B C 1
ATOM 7495 O O . TYR B 1 486 ? -5.094 26.672 -0.534 1 88.06 486 TYR B O 1
ATOM 7503 N N . ILE B 1 487 ? -6.75 27.828 0.414 1 90.75 487 ILE B N 1
ATOM 7504 C CA . ILE B 1 487 ? -7.664 26.703 0.535 1 90.75 487 ILE B CA 1
ATOM 7505 C C . ILE B 1 487 ? -8.023 26.172 -0.853 1 90.75 487 ILE B C 1
ATOM 7507 O O . ILE B 1 487 ? -7.844 24.984 -1.144 1 90.75 487 ILE B O 1
ATOM 7511 N N . PRO B 1 488 ? -8.453 27.031 -1.811 1 91.81 488 PRO B N 1
ATOM 7512 C CA . PRO B 1 488 ? -8.789 26.5 -3.139 1 91.81 488 PRO B CA 1
ATOM 7513 C C . PRO B 1 488 ? -7.574 25.938 -3.871 1 91.81 488 PRO B C 1
ATOM 7515 O O . PRO B 1 488 ? -7.691 24.953 -4.602 1 91.81 488 PRO B O 1
ATOM 7518 N N . ASN B 1 489 ? -6.426 26.516 -3.699 1 92.25 489 ASN B N 1
ATOM 7519 C CA . ASN B 1 489 ? -5.219 26.016 -4.352 1 92.25 489 ASN B CA 1
ATOM 7520 C C . ASN B 1 489 ? -4.836 24.641 -3.836 1 92.25 489 ASN B C 1
ATOM 7522 O O . ASN B 1 489 ? -4.48 23.75 -4.621 1 92.25 489 ASN B O 1
ATOM 7526 N N . LEU B 1 490 ? -4.887 24.516 -2.576 1 94.38 490 LEU B N 1
ATOM 7527 C CA . LEU B 1 490 ? -4.562 23.219 -1.977 1 94.38 490 LEU B CA 1
ATOM 7528 C C . LEU B 1 490 ? -5.59 22.156 -2.371 1 94.38 490 LEU B C 1
ATOM 7530 O O . LEU B 1 490 ? -5.23 21.016 -2.658 1 94.38 490 LEU B O 1
ATOM 7534 N N . GLN B 1 491 ? -6.855 22.562 -2.393 1 94.31 491 GLN B N 1
ATOM 7535 C CA . GLN B 1 491 ? -7.91 21.656 -2.832 1 94.31 491 GLN B CA 1
ATOM 7536 C C . GLN B 1 491 ? -7.656 21.172 -4.254 1 94.31 491 GLN B C 1
ATOM 7538 O O . GLN B 1 491 ? -7.727 19.969 -4.527 1 94.31 491 GLN B O 1
ATOM 7543 N N . THR B 1 492 ? -7.34 22.078 -5.098 1 94.62 492 THR B N 1
ATOM 7544 C CA . THR B 1 492 ? -7.051 21.734 -6.484 1 94.62 492 THR B CA 1
ATOM 7545 C C . THR B 1 492 ? -5.82 20.844 -6.578 1 94.62 492 THR B C 1
ATOM 7547 O O . THR B 1 492 ? -5.797 19.906 -7.375 1 94.62 492 THR B O 1
ATOM 7550 N N . GLY B 1 493 ? -4.836 21.156 -5.797 1 94.38 493 GLY B N 1
ATOM 7551 C CA . GLY B 1 493 ? -3.652 20.312 -5.758 1 94.38 493 GLY B CA 1
ATOM 7552 C C . GLY B 1 493 ? -3.955 18.875 -5.383 1 94.38 493 GLY B C 1
ATOM 7553 O O . GLY B 1 493 ? -3.455 17.953 -6.02 1 94.38 493 GLY B O 1
ATOM 7554 N N . ILE B 1 494 ? -4.805 18.672 -4.41 1 95.5 494 ILE B N 1
ATOM 7555 C CA . ILE B 1 494 ? -5.188 17.344 -3.934 1 95.5 494 ILE B CA 1
ATOM 7556 C C . ILE B 1 494 ? -5.949 16.609 -5.027 1 95.5 494 ILE B C 1
ATOM 7558 O O . ILE B 1 494 ? -5.637 15.453 -5.34 1 95.5 494 ILE B O 1
ATOM 7562 N N . GLU B 1 495 ? -6.863 17.297 -5.699 1 94.62 495 GLU B N 1
ATOM 7563 C CA . GLU B 1 495 ? -7.703 16.672 -6.719 1 94.62 495 GLU B CA 1
ATOM 7564 C C . GLU B 1 495 ? -6.898 16.328 -7.965 1 94.62 495 GLU B C 1
ATOM 7566 O O . GLU B 1 495 ? -7.074 15.258 -8.555 1 94.62 495 GLU B O 1
ATOM 7571 N N . GLN B 1 496 ? -5.977 17.188 -8.297 1 94.38 496 GLN B N 1
ATOM 7572 C CA . GLN B 1 496 ? -5.133 16.938 -9.461 1 94.38 496 GLN B CA 1
ATOM 7573 C C . GLN B 1 496 ? -4.145 15.805 -9.195 1 94.38 496 GLN B C 1
ATOM 7575 O O . GLN B 1 496 ? -3.834 15.016 -10.086 1 94.38 496 GLN B O 1
ATOM 7580 N N . CYS B 1 497 ? -3.676 15.758 -8.008 1 95.25 497 CYS B N 1
ATOM 7581 C CA . CYS B 1 497 ? -2.795 14.656 -7.633 1 95.25 497 CYS B CA 1
ATOM 7582 C C . CYS B 1 497 ? -3.523 13.32 -7.723 1 95.25 497 CYS B C 1
ATOM 7584 O O . CYS B 1 497 ? -2.963 12.336 -8.203 1 95.25 497 CYS B O 1
ATOM 7586 N N . ALA B 1 498 ? -4.762 13.305 -7.277 1 92.75 498 ALA B N 1
ATOM 7587 C CA . ALA B 1 498 ? -5.559 12.078 -7.297 1 92.75 498 ALA B CA 1
ATOM 7588 C C . ALA B 1 498 ? -5.785 11.594 -8.727 1 92.75 498 ALA B C 1
ATOM 7590 O O . ALA B 1 498 ? -5.785 10.383 -8.984 1 92.75 498 ALA B O 1
ATOM 7591 N N . LEU B 1 499 ? -5.836 12.508 -9.664 1 90.19 499 LEU B N 1
ATOM 7592 C CA . LEU B 1 499 ? -6.164 12.18 -11.047 1 90.19 499 LEU B CA 1
ATOM 7593 C C . LEU B 1 499 ? -4.906 11.836 -11.844 1 90.19 499 LEU B C 1
ATOM 7595 O O . LEU B 1 499 ? -4.914 10.914 -12.656 1 90.19 499 LEU B O 1
ATOM 7599 N N . ASN B 1 500 ? -3.771 12.594 -11.484 1 90.44 500 ASN B N 1
ATOM 7600 C CA . ASN B 1 500 ? -2.639 12.531 -12.406 1 90.44 500 ASN B CA 1
ATOM 7601 C C . ASN B 1 500 ? -1.375 12.047 -11.703 1 90.44 500 ASN B C 1
ATOM 7603 O O . ASN B 1 500 ? -0.345 11.836 -12.344 1 90.44 500 ASN B O 1
ATOM 7607 N N . GLY B 1 501 ? -1.384 11.938 -10.438 1 92.31 501 GLY B N 1
ATOM 7608 C CA . GLY B 1 501 ? -0.231 11.43 -9.719 1 92.31 501 GLY B CA 1
ATOM 7609 C C . GLY B 1 501 ? 0.866 12.461 -9.539 1 92.31 501 GLY B C 1
ATOM 7610 O O . GLY B 1 501 ? 0.592 13.656 -9.469 1 92.31 501 GLY B O 1
ATOM 7611 N N . PRO B 1 502 ? 2.082 11.969 -9.297 1 89.38 502 PRO B N 1
ATOM 7612 C CA . PRO B 1 502 ? 3.189 12.867 -8.953 1 89.38 502 PRO B CA 1
ATOM 7613 C C . PRO B 1 502 ? 3.564 13.805 -10.102 1 89.38 502 PRO B C 1
ATOM 7615 O O . PRO B 1 502 ? 4.219 14.828 -9.875 1 89.38 502 PRO B O 1
ATOM 7618 N N . THR B 1 503 ? 3.225 13.438 -11.242 1 81.56 503 THR B N 1
ATOM 7619 C CA . THR B 1 503 ? 3.627 14.258 -12.383 1 81.56 503 THR B CA 1
ATOM 7620 C C . THR B 1 503 ? 2.615 15.375 -12.625 1 81.56 503 THR B C 1
ATOM 7622 O O . THR B 1 503 ? 2.752 16.141 -13.578 1 81.56 503 THR B O 1
ATOM 7625 N N . ALA B 1 504 ? 1.621 15.305 -11.734 1 74.38 504 ALA B N 1
ATOM 7626 C CA . ALA B 1 504 ? 0.625 16.359 -11.867 1 74.38 504 ALA B CA 1
ATOM 7627 C C . ALA B 1 504 ? 1.2 17.719 -11.445 1 74.38 504 ALA B C 1
ATOM 7629 O O . ALA B 1 504 ? 1.811 17.828 -10.375 1 74.38 504 ALA B O 1
ATOM 7630 N N . VAL B 1 505 ? 1.854 18.594 -12.32 1 56.62 505 VAL B N 1
ATOM 7631 C CA . VAL B 1 505 ? 2.457 19.891 -12.055 1 56.62 505 VAL B CA 1
ATOM 7632 C C . VAL B 1 505 ? 1.415 20.828 -11.438 1 56.62 505 VAL B C 1
ATOM 7634 O O . VAL B 1 505 ? 0.239 20.781 -11.805 1 56.62 505 VAL B O 1
#

Sequence (1010 aa):
MDRTALLVLLFLQVSLTFASPDYGIPNAVYGTARLLTSVSDAATYLDTLAALQLVPANITQTTFNLSNVVQLLQQTGSAIAQDGNSVASAITNLTQSTSGDPAALFDAANRTIQSALDHITQLLPSVNSNLTALIGASVPDQLTDGFGRIELRLITLRTQLGTLKSAILAAIAAAGTTTPIPTDILAKYITLRKVYDVVESARKLRAFLPVLRYTLNTSIEDMVEADQYLAEYTGMLASLDSLVATVLQPLSAAKEGYYSALKGGVRDLAGSYALVEESTLLLAVYNVTGLGTLIDTMLGKFNTPLANVTQDVAAVALQLQNYLDAVKGMVGISDPQVISVTESKLTVALIHTLIDSGPYSRYCFNKYKDQVTDLLNYLLEESSICIDREIPRLGNLGPAVQSVLDVSAYDFEDINDWLTICDGLQEPANQNVCVTTITQAYTTLGDDFADKYALLYDLTTTEVNASKQRVKICIDLSRRWLADGYIPNLQTGIEQCALNGPTAVMDRTALLVLLFLQVSLTFASPDYGIPNAVYGTARLLTSVSDAATYLDTLAALQLVPANITQTTFNLSNVVQLLQQTGSAIAQDGNSVASAITNLTQSTSGDPAALFDAANRTIQSALDHITQLLPSVNSNLTALIGASVPDQLTDGFGRIELRLITLRTQLGTLKSAILAAIAAAGTTTPIPTDILAKYITLRKVYDVVESARKLRAFLPVLRYTLNTSIEDMVEADQYLAEYTGMLASLDSLVATVLQPLSAAKEGYYSALKGGVRDLAGSYALVEESTLLLAVYNVTGLGTLIDTMLGKFNTPLANVTQDVAAVALQLQNYLDAVKGMVGISDPQVISVTESKLTVALIHTLIDSGPYSRYCFNKYKDQVTDLLNYLLEESSICIDREIPRLGNLGPAVQSVLDVSAYDFEDINDWLTICDGLQEPANQNVCVTTITQAYTTLGDDFADKYALLYDLTTTEVNASKQRVKICIDLSRRWLADGYIPNLQTGIEQCALNGPTAV

pLDDT: mean 89.62, std 11.84, range [26.02, 98.31]

Solvent-accessible surface area (backbone atoms only — not comparable to full-atom values): 51282 Å² total; per-residue (Å²): 120,69,70,64,56,52,59,60,56,64,67,58,72,63,65,84,69,78,65,51,23,27,49,23,27,56,42,58,59,77,60,49,68,58,35,50,50,33,34,50,53,29,40,59,55,32,54,48,33,20,47,88,56,38,69,87,72,88,67,82,52,75,67,86,48,43,54,58,53,45,50,51,47,31,48,50,26,31,49,50,22,51,41,49,38,50,36,37,49,33,50,48,50,32,49,59,23,50,63,61,60,41,68,58,41,52,49,51,32,46,50,44,46,47,50,40,50,51,46,49,68,60,48,49,60,54,50,32,52,53,42,34,75,66,40,35,58,44,52,38,43,46,50,50,43,38,48,51,54,46,51,55,41,49,54,49,34,47,51,32,49,50,51,41,46,51,22,50,52,48,28,34,62,72,55,73,35,70,78,68,56,52,65,71,48,40,56,70,41,53,40,53,59,48,47,47,50,38,31,49,33,39,42,50,50,41,26,46,46,50,31,45,46,47,53,47,34,53,44,39,49,32,38,45,51,47,33,52,50,51,51,52,51,51,54,52,59,71,45,44,65,62,49,50,52,59,56,41,45,64,46,52,50,29,52,51,51,26,52,50,46,50,46,52,45,53,51,50,50,48,51,54,48,51,52,39,51,54,57,39,66,69,39,70,50,42,74,36,87,72,49,28,57,46,48,51,57,22,51,44,36,52,44,61,74,54,66,48,54,70,60,55,48,50,52,49,53,54,51,51,49,52,47,53,52,51,49,50,60,66,62,50,85,77,53,48,60,73,73,29,69,85,61,6,63,53,53,42,51,45,46,48,37,28,49,18,51,42,63,23,9,66,58,39,34,36,48,39,52,49,54,63,60,42,50,59,55,51,54,52,49,53,40,36,43,40,48,56,66,46,32,62,58,49,43,50,46,29,61,52,48,46,52,55,50,58,59,49,49,66,60,51,69,54,52,39,57,55,52,46,45,34,49,74,71,42,56,78,90,47,28,63,61,44,50,52,54,52,31,55,54,41,33,56,38,16,53,54,42,41,51,53,59,51,46,51,57,50,51,52,54,52,48,53,53,50,47,53,51,51,41,48,51,46,46,51,52,52,52,45,49,38,64,73,40,53,50,54,52,50,37,50,51,50,55,41,19,45,75,53,30,59,77,44,126,120,71,70,64,54,52,58,59,56,64,68,58,72,64,65,82,67,79,65,51,22,27,50,24,29,56,44,58,57,76,60,48,69,57,34,50,51,34,35,50,53,30,40,59,54,32,54,50,33,20,49,88,56,37,69,86,68,89,67,81,52,74,67,84,48,42,53,58,52,44,48,51,45,32,50,50,27,32,49,51,22,50,40,50,38,49,36,36,49,33,49,47,50,32,48,60,23,49,64,60,60,42,68,59,42,52,50,52,32,46,50,42,46,49,50,41,52,50,46,50,68,58,47,48,59,54,51,32,52,53,42,35,76,67,40,34,58,44,53,38,43,44,48,49,44,40,47,50,53,45,51,54,40,50,55,48,35,48,52,33,48,51,52,41,47,52,22,51,53,50,27,32,62,72,56,73,36,68,78,70,57,53,64,70,49,40,55,70,40,53,40,54,59,48,46,47,51,37,31,49,32,39,41,49,51,41,28,47,43,50,32,45,45,48,55,48,36,54,44,39,50,32,38,43,52,47,35,51,50,51,52,51,51,50,54,52,58,71,44,44,66,63,49,51,51,60,56,43,45,64,46,53,49,30,51,52,53,26,50,52,46,49,47,51,46,55,50,50,52,48,50,53,48,49,52,39,52,55,57,40,66,69,38,70,50,43,73,37,87,70,48,28,58,48,49,50,56,22,50,44,37,53,43,60,72,55,66,48,54,71,59,56,47,51,52,49,53,53,50,51,48,54,48,51,53,52,50,49,61,65,64,50,84,76,53,48,60,73,74,30,68,85,61,6,62,53,52,41,52,45,46,48,37,28,48,18,52,42,63,24,9,65,57,39,35,37,47,39,51,47,54,62,62,42,51,60,55,50,54,52,49,54,40,34,43,38,48,56,66,46,34,62,59,48,45,50,47,30,62,51,49,47,51,56,49,58,60,50,49,66,60,49,68,55,52,36,58,54,51,46,45,34,49,73,69,40,56,78,87,46,28,62,60,43,48,52,54,53,30,55,55,40,33,56,37,16,54,54,43,41,52,53,58,52,45,52,56,50,51,52,53,52,48,52,53,50,47,52,50,53,40,49,52,46,46,51,52,52,51,46,50,37,64,73,40,54,50,55,52,51,38,50,51,52,54,42,18,46,75,54,30,59,76,45,125